Protein AF-M0JGJ4-F1 (afdb_monomer_lite)

Organism: NCBI:txid662478

pLDDT: mean 85.63, std 17.91, range [25.17, 98.88]

InterPro domains:
  IPR006626 Parallel beta-helix repeat [SM00710] (103-124)
  IPR006626 Parallel beta-helix repeat [SM00710] (126-148)
  IPR006626 Parallel beta-helix repeat [SM00710] (151-173)
  IPR006626 Parallel beta-helix repeat [SM00710] (334-356)
  IPR006626 Parallel beta-helix repeat [SM00710] (359-381)
  IPR006626 Parallel beta-helix repeat [SM00710] (383-404)
  IPR006626 Parallel beta-helix repeat [SM00710] (436-458)
  IPR006626 Parallel beta-helix repeat [SM00710] (462-484)
  IPR006626 Parallel beta-helix repeat [SM00710] (487-509)
  IPR006626 Parallel beta-helix repeat [SM00710] (512-534)
  IPR006626 Parallel beta-helix repeat [SM00710] (538-560)
  IPR006626 Parallel beta-helix repeat [SM00710] (564-586)
  IPR006626 Parallel beta-helix repeat [SM00710] (591-612)
  IPR006626 Parallel beta-helix repeat [SM00710] (613-643)
  IPR006626 Parallel beta-helix repeat [SM00710] (729-749)
  IPR007742 Periplasmic copper-binding protein NosD-like, beta helix domain [PF05048] (366-529)
  IPR011050 Pectin lyase fold/virulence factor [SSF51126] (41-458)
  IPR011050 Pectin lyase fold/virulence factor [SSF51126] (437-630)
  IPR012334 Pectin lyase fold [G3DSA:2.160.20.10] (14-180)
  IPR012334 Pectin lyase fold [G3DSA:2.160.20.10] (282-559)

Foldseek 3Di:
DDDDDDDDDPQDAAEDDEEQAAADEADQSNDDHEYAAEYEPAAPHEYEYEFQHHYAYWAQYEYEYQAEYHYDYDLVGAYEYYHDPVDPLPRAYAEHEYDYAQNYEYEHESYEAERHQEHYEYQDQHHEYEYYCYEQEHHLAEPYAYAHLEHHAYEYENYEQYHYNAAHAHAAYAFFQWDDWAWDWPDQAAQDWTKIKIKTQRLWKDKFFKKKKFWPFLQQAVPDWLVFWDFWAKDQPPPPDHPGGQNVQFPTWDGDTRMTMTGGVDIDMDFNRIMIITMGTDGTHHNDWDKTWMFIFGDDLNYGRTRRNDTHIDGHDDPDDGPPDDPPPDWREYDNYEYELYEYYHAAEENHAHGTQEYENAEHELYEYDNAAYEPYAHTYQEYDYEYYNYEAAYQAEPEYYIHEAEEDYHYEQYEAENHQEDYEAHYGPDQHEHEHEYAYYAYEQEHHAEESEYHAENHYEYEAHAYQYEQEHYAYESAHAEYQEYELYEHANYEQYHYAEESHEHEYQYYEQHEYAHYEQEDYAYEPHHAEHAEEYYNYEYALYEQEHYLAEREEHEYAADYANYYAANYEQFQYAEESYYYAHLAAFCGAAEAEHYEQYQAQEYYEHERHQQYAAAHYAQAQNQNPPHNYDDDPPDHGQERAEYEYRNFYYKAFQVPPPDDVVQQEPDPVVVVQWDWDPLDPGIIGTTGNPGPPPPPPDDDDPPPSDCPDPPDRGGDYQDADDDDDQSAHAAHYEFANGLASYEYHYAQHFHHYNPSYRDRDDFHEHEQEAYAQPALQDEDDVPPRPPDPGGHYHYPGGYYDHPPYHNDRNDDDFDAKAWDWDFDQEDAAFDKTKIFRPPIDGPPAGWAKKWKQKVNRIDIDGPGRMDIDGHHQAKIKIWIWTADPRRNIHPGTDIGIYGHDYPDDDDDDDDDDDDDDDDDDDDDPPQPLDCPGPLNVQLVVLQVVLVVLVVVQLVCLLVVHDRPDDNVVSVVSNVVSLVSLCVSCVVPNVVSPVVSVVSVVVVVVSVVVSVVSNVVD

Radius of gyration: 38.24 Å; chains: 1; bounding box: 128×114×86 Å

Structure (mmCIF, N/CA/C/O backbone):
data_AF-M0JGJ4-F1
#
_entry.id   AF-M0JGJ4-F1
#
loop_
_atom_site.group_PDB
_atom_site.id
_atom_site.type_symbol
_atom_site.label_atom_id
_atom_site.label_alt_id
_atom_site.label_comp_id
_atom_site.label_asym_id
_atom_site.label_entity_id
_atom_site.label_seq_id
_atom_site.pdbx_PDB_ins_code
_atom_site.Cartn_x
_atom_site.Cartn_y
_atom_site.Cartn_z
_atom_site.occupancy
_atom_site.B_iso_or_equiv
_atom_site.auth_seq_id
_atom_site.auth_comp_id
_atom_site.auth_asym_id
_atom_site.auth_atom_id
_atom_site.pdbx_PDB_model_num
ATOM 1 N N . MET A 1 1 ? -75.026 40.916 -5.293 1.00 37.50 1 MET A N 1
ATOM 2 C CA . MET A 1 1 ? -73.608 41.154 -4.960 1.00 37.50 1 MET A CA 1
ATOM 3 C C . MET A 1 1 ? -72.983 39.817 -4.598 1.00 37.50 1 MET A C 1
ATOM 5 O O . MET A 1 1 ? -73.442 39.197 -3.652 1.00 37.50 1 MET A O 1
ATOM 9 N N . LEU A 1 2 ? -72.005 39.368 -5.381 1.00 36.47 2 LEU A N 1
ATOM 10 C CA . LEU A 1 2 ? -71.083 38.272 -5.069 1.00 36.47 2 LEU A CA 1
ATOM 11 C C . LEU A 1 2 ? -69.681 38.884 -5.198 1.00 36.47 2 LEU A C 1
ATOM 13 O O . LEU A 1 2 ? -69.376 39.430 -6.257 1.00 36.47 2 LEU A O 1
ATOM 17 N N . SER A 1 3 ? -68.877 38.848 -4.132 1.00 40.25 3 SER A N 1
ATOM 18 C CA . SER A 1 3 ? -67.449 39.190 -4.189 1.00 40.25 3 SER A CA 1
ATOM 19 C C . SER A 1 3 ? -66.649 37.913 -4.394 1.00 40.25 3 SER A C 1
ATOM 21 O O . SER A 1 3 ? -66.823 36.937 -3.668 1.00 40.25 3 SER A O 1
ATOM 23 N N . ALA A 1 4 ? -65.822 37.944 -5.432 1.00 39.62 4 ALA A N 1
ATOM 24 C CA . ALA A 1 4 ? -65.056 36.834 -5.961 1.00 39.62 4 ALA A CA 1
ATOM 25 C C . ALA A 1 4 ? -63.823 36.503 -5.108 1.00 39.62 4 ALA A C 1
ATOM 27 O O . ALA A 1 4 ? -63.107 37.394 -4.650 1.00 39.62 4 ALA A O 1
ATOM 28 N N . SER A 1 5 ? -63.560 35.202 -4.979 1.00 45.06 5 SER A N 1
ATOM 29 C CA . SER A 1 5 ? -62.263 34.640 -4.611 1.00 45.06 5 SER A CA 1
ATOM 30 C C . SER A 1 5 ? -61.180 35.112 -5.581 1.00 45.06 5 SER A C 1
ATOM 32 O O . SER A 1 5 ? -61.327 34.973 -6.796 1.00 45.06 5 SER A O 1
ATOM 34 N N . ALA A 1 6 ? -60.073 35.625 -5.044 1.00 41.38 6 ALA A N 1
ATOM 35 C CA . ALA A 1 6 ? -58.849 35.823 -5.805 1.00 41.38 6 ALA A CA 1
ATOM 36 C C . ALA A 1 6 ? -58.117 34.479 -5.934 1.00 41.38 6 ALA A C 1
ATOM 38 O O . ALA A 1 6 ? -57.717 33.855 -4.954 1.00 41.38 6 ALA A O 1
ATOM 39 N N . MET A 1 7 ? -58.010 34.042 -7.180 1.00 42.84 7 MET A N 1
ATOM 40 C CA . MET A 1 7 ? -57.286 32.882 -7.681 1.00 42.84 7 MET A CA 1
ATOM 41 C C . MET A 1 7 ? -55.779 33.064 -7.417 1.00 42.84 7 MET A C 1
ATOM 43 O O . MET A 1 7 ? -55.213 34.071 -7.840 1.00 42.84 7 MET A O 1
ATOM 47 N N . ALA A 1 8 ? -55.125 32.129 -6.719 1.00 43.88 8 ALA A N 1
ATOM 48 C CA . ALA A 1 8 ? -53.663 32.092 -6.653 1.00 43.88 8 ALA A CA 1
ATOM 49 C C . ALA A 1 8 ? -53.125 31.796 -8.064 1.00 43.88 8 ALA A C 1
ATOM 51 O O . ALA A 1 8 ? -53.507 30.799 -8.678 1.00 43.88 8 ALA A O 1
ATOM 52 N N . ALA A 1 9 ? -52.310 32.703 -8.604 1.00 42.38 9 ALA A N 1
ATOM 53 C CA . ALA A 1 9 ? -51.667 32.534 -9.902 1.00 42.38 9 ALA A CA 1
ATOM 54 C C . ALA A 1 9 ? -50.724 31.311 -9.882 1.00 42.38 9 ALA A C 1
ATOM 56 O O . ALA A 1 9 ? -50.140 31.024 -8.835 1.00 42.38 9 ALA A O 1
ATOM 57 N N . PRO A 1 10 ? -50.553 30.586 -11.003 1.00 45.66 10 PRO A N 1
ATOM 58 C CA . PRO A 1 10 ? -49.585 29.494 -11.079 1.00 45.66 10 PRO A CA 1
ATOM 59 C C . PRO A 1 10 ? -48.164 30.021 -10.818 1.00 45.66 10 PRO A C 1
ATOM 61 O O . PRO A 1 10 ? -47.811 31.095 -11.308 1.00 45.66 10 PRO A O 1
ATOM 64 N N . SER A 1 11 ? -47.354 29.268 -10.069 1.00 54.78 11 SER A N 1
ATOM 65 C CA . SER A 1 11 ? -45.929 29.542 -9.837 1.00 54.78 11 SER A CA 1
ATOM 66 C C . SER A 1 11 ? -45.182 29.575 -11.175 1.00 54.78 11 SER A C 1
ATOM 68 O O . SER A 1 11 ? -44.903 28.535 -11.779 1.00 54.78 11 SER A O 1
ATOM 70 N N . GLY A 1 12 ? -44.937 30.778 -11.692 1.00 77.31 12 GLY A N 1
ATOM 71 C CA . GLY A 1 12 ? -44.188 30.989 -12.925 1.00 77.31 12 GLY A CA 1
ATOM 72 C C . GLY A 1 12 ? -42.696 30.744 -12.711 1.00 77.31 12 GLY A C 1
ATOM 73 O O . GLY A 1 12 ? -42.153 31.072 -11.663 1.00 77.31 12 GLY A O 1
ATOM 74 N N . VAL A 1 13 ? -42.027 30.190 -13.722 1.00 89.25 13 VAL A N 1
ATOM 75 C CA . VAL A 1 13 ? -40.562 30.058 -13.740 1.00 89.25 13 VAL A CA 1
ATOM 76 C C . VAL A 1 13 ? -39.924 31.450 -13.666 1.00 89.25 13 VAL A C 1
ATOM 78 O O . VAL A 1 13 ? -40.218 32.302 -14.508 1.00 89.25 13 VAL A O 1
ATOM 81 N N . THR A 1 14 ? -39.012 31.669 -12.718 1.00 94.62 14 THR A N 1
ATOM 82 C CA . THR A 1 14 ? -38.232 32.913 -12.631 1.00 94.62 14 THR A CA 1
ATOM 83 C C . THR A 1 14 ? -36.939 32.761 -13.420 1.00 94.62 14 THR A C 1
ATOM 85 O O . THR A 1 14 ? -36.027 32.047 -13.005 1.00 94.62 14 THR A O 1
ATOM 88 N N . PHE A 1 15 ? -36.834 33.438 -14.562 1.00 93.75 15 PHE A N 1
ATOM 89 C CA . PHE A 1 15 ? -35.608 33.446 -15.362 1.00 93.75 15 PHE A CA 1
ATOM 90 C C . PHE A 1 15 ? -34.567 34.388 -14.750 1.00 93.75 15 PHE A C 1
ATOM 92 O O . PHE A 1 15 ? -34.834 35.569 -14.526 1.00 93.75 15 PHE A O 1
ATOM 99 N N . VAL A 1 16 ? -33.370 33.862 -14.485 1.00 95.06 16 VAL A N 1
ATOM 100 C CA . VAL A 1 16 ? -32.236 34.620 -13.943 1.00 95.06 16 VAL A CA 1
ATOM 101 C C . VAL A 1 16 ? -31.212 34.816 -15.054 1.00 95.06 16 VAL A C 1
ATOM 103 O O . VAL A 1 16 ? -30.562 33.870 -15.498 1.00 95.06 16 VAL A O 1
ATOM 106 N N . GLU A 1 17 ? -31.086 36.057 -15.516 1.00 91.56 17 GLU A N 1
ATOM 107 C CA . GLU A 1 17 ? -30.279 36.401 -16.694 1.00 91.56 17 GLU A CA 1
ATOM 108 C C . GLU A 1 17 ? -29.210 37.468 -16.427 1.00 91.56 17 GLU A C 1
ATOM 110 O O . GLU A 1 17 ? -28.330 37.675 -17.263 1.00 91.56 17 GLU A O 1
ATOM 115 N N . SER A 1 18 ? -29.270 38.122 -15.264 1.00 94.31 18 SER A N 1
ATOM 116 C CA . SER A 1 18 ? -28.365 39.202 -14.864 1.00 94.31 18 SER A CA 1
ATOM 117 C C . SER A 1 18 ? -27.522 38.797 -13.650 1.00 94.31 18 SER A C 1
ATOM 119 O O . SER A 1 18 ? -27.989 37.998 -12.833 1.00 94.31 18 SER A O 1
ATOM 121 N N . PRO A 1 19 ? -26.306 39.352 -13.490 1.00 96.00 19 PRO A N 1
ATOM 122 C CA . PRO A 1 19 ? -25.500 39.157 -12.288 1.00 96.00 19 PRO A CA 1
ATOM 123 C C . PRO A 1 19 ? -26.216 39.622 -11.011 1.00 96.00 19 PRO A C 1
ATOM 125 O O . PRO A 1 19 ? -26.972 40.593 -11.022 1.00 96.00 19 PRO A O 1
ATOM 128 N N . ILE A 1 20 ? -25.925 38.954 -9.898 1.00 97.75 20 ILE A N 1
ATOM 129 C CA . ILE A 1 20 ? -26.376 39.312 -8.553 1.00 97.75 20 ILE A CA 1
ATOM 130 C C . ILE A 1 20 ? -25.344 40.271 -7.958 1.00 97.75 20 ILE A C 1
ATOM 132 O O . ILE A 1 20 ? -24.247 39.861 -7.582 1.00 97.75 20 ILE A O 1
ATOM 136 N N . GLN A 1 21 ? -25.692 41.557 -7.913 1.00 97.81 21 GLN A N 1
ATOM 137 C CA . GLN A 1 21 ? -24.787 42.644 -7.508 1.00 97.81 21 GLN A CA 1
ATOM 138 C C . GLN A 1 21 ? -24.979 43.105 -6.054 1.00 97.81 21 GLN A C 1
ATOM 140 O O . GLN A 1 21 ? -24.168 43.865 -5.536 1.00 97.81 21 GLN A O 1
ATOM 145 N N . SER A 1 22 ? -26.045 42.653 -5.395 1.00 97.44 22 SER A N 1
ATOM 146 C CA . SER A 1 22 ? -26.350 42.924 -3.989 1.00 97.44 22 SER A CA 1
ATOM 147 C C . SER A 1 22 ? -26.958 41.685 -3.344 1.00 97.44 22 SER A C 1
ATOM 149 O O . SER A 1 22 ? -27.426 40.784 -4.047 1.00 97.44 22 SER A O 1
ATOM 151 N N . ASP A 1 23 ? -26.997 41.657 -2.013 1.00 98.25 23 ASP A N 1
ATOM 152 C CA . ASP A 1 23 ? -27.603 40.558 -1.263 1.00 98.25 23 ASP A CA 1
ATOM 153 C C . ASP A 1 23 ? -29.000 40.222 -1.789 1.00 98.25 23 ASP A C 1
ATOM 155 O O . ASP A 1 23 ? -29.881 41.078 -1.896 1.00 98.25 23 ASP A O 1
ATOM 159 N N . THR A 1 24 ? -29.179 38.959 -2.162 1.00 98.25 24 THR A N 1
ATOM 160 C CA . THR A 1 24 ? -30.375 38.467 -2.844 1.00 98.25 24 THR A CA 1
ATOM 161 C C . THR A 1 24 ? -30.817 37.165 -2.200 1.00 98.25 24 THR A C 1
ATOM 163 O O . THR A 1 24 ? -30.000 36.317 -1.845 1.00 98.25 24 THR A O 1
ATOM 166 N N . THR A 1 25 ? -32.129 36.998 -2.036 1.00 98.25 25 THR A N 1
ATOM 167 C CA . THR A 1 25 ? -32.717 35.783 -1.467 1.00 98.25 25 THR A CA 1
ATOM 168 C C . THR A 1 25 ? -33.648 35.117 -2.470 1.00 98.25 25 THR A C 1
ATOM 170 O O . THR A 1 25 ? -34.561 35.761 -2.983 1.00 98.25 25 THR A O 1
ATOM 173 N N . TRP A 1 26 ? -33.440 33.825 -2.711 1.00 98.12 26 TRP A N 1
ATOM 174 C CA . TRP A 1 26 ? -34.321 32.964 -3.497 1.00 98.12 26 TRP A CA 1
ATOM 175 C C . TRP A 1 26 ? -35.176 32.090 -2.580 1.00 98.12 26 TRP A C 1
ATOM 177 O O . TRP A 1 26 ? -34.689 31.578 -1.567 1.00 98.12 26 TRP A O 1
ATOM 187 N N . THR A 1 27 ? -36.457 31.948 -2.916 1.00 96.94 27 THR A N 1
ATOM 188 C CA . THR A 1 27 ? -37.471 31.256 -2.105 1.00 96.94 27 THR A CA 1
ATOM 189 C C . THR A 1 27 ? -38.333 30.341 -2.960 1.00 96.94 27 THR A C 1
ATOM 191 O O . THR A 1 27 ? -38.572 30.658 -4.119 1.00 96.94 27 THR A O 1
ATOM 194 N N . GLU A 1 28 ? -38.882 29.276 -2.374 1.00 94.56 28 GLU A N 1
ATOM 195 C CA . GLU A 1 28 ? -39.784 28.333 -3.058 1.00 94.56 28 GLU A CA 1
ATOM 196 C C . GLU A 1 28 ? -40.922 29.032 -3.823 1.00 94.56 28 GLU A C 1
ATOM 198 O O . GLU A 1 28 ? -41.089 28.773 -5.010 1.00 94.56 28 GLU A O 1
ATOM 203 N N . ASP A 1 29 ? -41.602 30.006 -3.206 1.00 93.19 29 ASP A N 1
ATOM 204 C CA . ASP A 1 29 ? -42.715 30.748 -3.830 1.00 93.19 29 ASP A CA 1
ATOM 205 C C . ASP A 1 29 ? -42.310 31.561 -5.076 1.00 93.19 29 ASP A C 1
ATOM 207 O O . ASP A 1 29 ? -43.156 31.932 -5.887 1.00 93.19 29 ASP A O 1
ATOM 211 N N . GLY A 1 30 ? -41.018 31.877 -5.212 1.00 90.75 30 GLY A N 1
ATOM 212 C CA . GLY A 1 30 ? -40.457 32.590 -6.361 1.00 90.75 30 GLY A CA 1
ATOM 213 C C . GLY A 1 30 ? -39.804 31.664 -7.388 1.00 90.75 30 GLY A C 1
ATOM 214 O O . GLY A 1 30 ? -39.280 32.152 -8.389 1.00 90.75 30 GLY A O 1
ATOM 215 N N . GLY A 1 31 ? -39.783 30.356 -7.126 1.00 86.75 31 GLY A N 1
ATOM 216 C CA . GLY A 1 31 ? -39.165 29.343 -7.968 1.00 86.75 31 GLY A CA 1
ATOM 217 C C . GLY A 1 31 ? -40.163 28.591 -8.866 1.00 86.75 31 GLY A C 1
ATOM 218 O O . GLY A 1 31 ? -41.374 28.790 -8.770 1.00 86.75 31 GLY A O 1
ATOM 219 N N . PRO A 1 32 ? -39.664 27.703 -9.743 1.00 93.81 32 PRO A N 1
ATOM 220 C CA . PRO A 1 32 ? -38.250 27.366 -9.913 1.00 93.81 32 PRO A CA 1
ATOM 221 C C . PRO A 1 32 ? -37.457 28.513 -10.563 1.00 93.81 32 PRO A C 1
ATOM 223 O O . PRO A 1 32 ? -37.948 29.193 -11.468 1.00 93.81 32 PRO A O 1
ATOM 226 N N . TYR A 1 33 ? -36.219 28.730 -10.109 1.00 96.62 33 TYR A N 1
ATOM 227 C CA . TYR A 1 33 ? -35.302 29.719 -10.687 1.00 96.62 33 TYR A CA 1
ATOM 228 C C . TYR A 1 33 ? -34.517 29.081 -11.829 1.00 96.62 33 TYR A C 1
ATOM 230 O O . TYR A 1 33 ? -33.834 28.085 -11.614 1.00 96.62 33 TYR A O 1
ATOM 238 N N . ARG A 1 34 ? -34.580 29.637 -13.041 1.00 95.44 34 ARG A N 1
ATOM 239 C CA . ARG A 1 34 ? -33.946 29.051 -14.229 1.00 95.44 34 ARG A CA 1
ATOM 240 C C . ARG A 1 34 ? -32.828 29.931 -14.779 1.00 95.44 34 ARG A C 1
ATOM 242 O O . ARG A 1 34 ? -33.064 31.070 -15.174 1.00 95.44 34 ARG A O 1
ATOM 249 N N . LEU A 1 35 ? -31.622 29.374 -14.853 1.00 95.62 35 LEU A N 1
ATOM 250 C CA . LEU A 1 35 ? -30.434 30.005 -15.422 1.00 95.62 35 LEU A CA 1
ATOM 251 C C . LEU A 1 35 ? -30.221 29.460 -16.836 1.00 95.62 35 LEU A C 1
ATOM 253 O O . LEU A 1 35 ? -29.823 28.312 -17.021 1.00 95.62 35 LEU A O 1
ATOM 257 N N . ILE A 1 36 ? -30.486 30.295 -17.839 1.00 91.94 36 ILE A N 1
ATOM 258 C CA . ILE A 1 36 ? -30.302 29.953 -19.263 1.00 91.94 36 ILE A CA 1
ATOM 259 C C . ILE A 1 36 ? -28.968 30.453 -19.836 1.00 91.94 36 ILE A C 1
ATOM 261 O O . ILE A 1 36 ? -28.647 30.199 -20.991 1.00 91.94 36 ILE A O 1
ATOM 265 N N . ARG A 1 37 ? -28.202 31.194 -19.032 1.00 94.75 37 ARG A N 1
ATOM 266 C CA . ARG A 1 37 ? -26.870 31.716 -19.342 1.00 94.75 37 ARG A CA 1
ATOM 267 C C . ARG A 1 37 ? -26.058 31.803 -18.054 1.00 94.75 37 ARG A C 1
ATOM 269 O O . ARG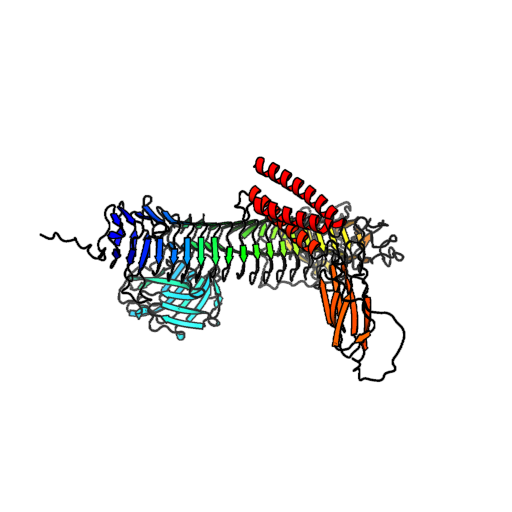 A 1 37 ? -26.624 31.726 -16.965 1.00 94.75 37 ARG A O 1
ATOM 276 N N . ASN A 1 38 ? -24.750 31.999 -18.175 1.00 97.00 38 ASN A N 1
ATOM 277 C CA . ASN A 1 38 ? -23.879 32.160 -17.012 1.00 97.00 38 ASN A CA 1
ATOM 278 C C . ASN A 1 38 ? -24.312 33.357 -16.152 1.00 97.00 38 ASN A C 1
ATOM 280 O O . ASN A 1 38 ? -24.500 34.457 -16.672 1.00 97.00 38 ASN A O 1
ATOM 284 N N . VAL A 1 39 ? -24.423 33.141 -14.840 1.00 97.69 39 VAL A N 1
ATOM 285 C CA . VAL A 1 39 ? -24.769 34.171 -13.846 1.00 97.69 39 VAL A CA 1
ATOM 286 C C . VAL A 1 39 ? -23.652 34.253 -12.814 1.00 97.69 39 VAL A C 1
ATOM 288 O O . VAL A 1 39 ? -23.092 33.228 -12.425 1.00 97.69 39 VAL A O 1
ATOM 291 N N . ALA A 1 40 ? -23.322 35.466 -12.371 1.00 97.88 40 ALA A N 1
ATOM 292 C CA . ALA A 1 40 ? -22.322 35.698 -11.336 1.00 97.88 40 ALA A CA 1
ATOM 293 C C . ALA A 1 40 ? -22.951 36.303 -10.074 1.00 97.88 40 ALA A C 1
ATOM 295 O O . ALA A 1 40 ? -23.766 37.216 -10.176 1.00 97.88 40 ALA A O 1
ATOM 296 N N . VAL A 1 41 ? -22.550 35.818 -8.899 1.00 98.44 41 VAL A N 1
ATOM 297 C CA . VAL A 1 41 ? -22.684 36.528 -7.621 1.00 98.44 41 VAL A CA 1
ATOM 298 C C . VAL A 1 41 ? -21.434 37.379 -7.470 1.00 98.44 41 VAL A C 1
ATOM 300 O O . VAL A 1 41 ? -20.345 36.831 -7.290 1.00 98.44 41 VAL A O 1
ATOM 303 N N . GLU A 1 42 ? -21.571 38.691 -7.625 1.00 98.06 42 GLU A N 1
ATOM 304 C CA . GLU A 1 42 ? -20.432 39.610 -7.669 1.00 98.06 42 GLU A CA 1
ATOM 305 C C . GLU A 1 42 ? -19.779 39.799 -6.284 1.00 98.06 42 GLU A C 1
ATOM 307 O O . GLU A 1 42 ? -20.401 39.501 -5.258 1.00 98.06 42 GLU A O 1
ATOM 312 N N . PRO A 1 43 ? -18.515 40.267 -6.225 1.00 96.75 43 PRO A N 1
ATOM 313 C CA . PRO A 1 43 ? -17.817 40.495 -4.963 1.00 96.75 43 PRO A CA 1
ATOM 314 C C . PRO A 1 43 ? -18.629 41.355 -3.985 1.00 96.75 43 PRO A C 1
ATOM 316 O O . PRO A 1 43 ? -19.188 42.383 -4.362 1.00 96.75 43 PRO A O 1
ATOM 319 N N . GLY A 1 44 ? -18.679 40.938 -2.718 1.00 94.31 44 GLY A N 1
ATOM 320 C CA . GLY A 1 44 ? -19.425 41.626 -1.657 1.00 94.31 44 GLY A CA 1
ATOM 321 C C . GLY A 1 44 ? -20.930 41.332 -1.607 1.00 94.31 44 GLY A C 1
ATOM 322 O O . GLY A 1 44 ? -21.557 41.685 -0.614 1.00 94.31 44 GLY A O 1
ATOM 323 N N . ALA A 1 45 ? -21.505 40.661 -2.612 1.00 98.00 45 ALA A N 1
ATOM 324 C CA . ALA A 1 45 ? -22.899 40.217 -2.592 1.00 98.00 45 ALA A CA 1
ATOM 325 C C . ALA A 1 45 ? -23.039 38.783 -2.053 1.00 98.00 45 ALA A C 1
ATOM 327 O O . ALA A 1 45 ? -22.178 37.927 -2.278 1.00 98.00 45 ALA A O 1
ATOM 328 N N . THR A 1 46 ? -24.163 38.497 -1.393 1.00 98.44 46 THR A N 1
ATOM 329 C CA . THR A 1 46 ? -24.532 37.153 -0.931 1.00 98.44 46 THR A CA 1
ATOM 330 C C . THR A 1 46 ? -25.820 36.668 -1.590 1.00 98.44 46 THR A C 1
ATOM 332 O O . THR A 1 46 ? -26.882 37.273 -1.430 1.00 98.44 46 THR A O 1
ATOM 335 N N . LEU A 1 47 ? -25.762 35.520 -2.268 1.00 98.69 47 LEU A N 1
ATOM 336 C CA . LEU A 1 47 ? -26.957 34.789 -2.688 1.00 98.69 47 LEU A CA 1
ATOM 337 C C . LEU A 1 47 ? -27.370 33.795 -1.595 1.00 98.69 47 LEU A C 1
ATOM 339 O O . LEU A 1 47 ? -26.639 32.851 -1.301 1.00 98.69 47 LEU A O 1
ATOM 343 N N . THR A 1 48 ? -28.557 33.982 -1.019 1.00 98.62 48 THR A N 1
ATOM 344 C CA . THR A 1 48 ? -29.165 33.040 -0.067 1.00 98.62 48 THR A CA 1
ATOM 345 C C . THR A 1 48 ? -30.292 32.252 -0.731 1.00 98.62 48 THR A C 1
ATOM 347 O O . THR A 1 48 ? -31.258 32.845 -1.203 1.00 98.62 48 THR A O 1
ATOM 350 N N . ILE A 1 49 ? -30.216 30.921 -0.724 1.00 98.69 49 ILE A N 1
ATOM 351 C CA . ILE A 1 49 ? -31.253 30.029 -1.263 1.00 98.69 49 ILE A CA 1
ATOM 352 C C . ILE A 1 49 ? -31.969 29.345 -0.092 1.00 98.69 49 ILE A C 1
ATOM 354 O O . ILE A 1 49 ? -31.355 28.586 0.662 1.00 98.69 49 ILE A O 1
ATOM 358 N N . ARG A 1 50 ? -33.261 29.643 0.089 1.00 98.31 50 ARG A N 1
ATOM 359 C CA . ARG A 1 50 ? -34.074 29.159 1.220 1.00 98.31 50 ARG A CA 1
ATOM 360 C C . ARG A 1 50 ? -34.581 27.715 1.022 1.00 98.31 50 ARG A C 1
ATOM 362 O O . ARG A 1 50 ? -34.622 27.252 -0.118 1.00 98.31 50 ARG A O 1
ATOM 369 N N . PRO A 1 51 ? -35.007 27.017 2.100 1.00 98.50 51 PRO A N 1
ATOM 370 C CA . PRO A 1 51 ? -35.562 25.660 2.019 1.00 98.50 51 PRO A CA 1
ATOM 371 C C . PRO A 1 51 ? -36.665 25.500 0.966 1.00 98.50 51 PRO A C 1
ATOM 373 O O . PRO A 1 51 ? -37.473 26.411 0.786 1.00 98.50 51 PRO A O 1
ATOM 376 N N . GLY A 1 52 ? -36.707 24.340 0.306 1.00 97.12 52 GLY A N 1
ATOM 377 C CA . GLY A 1 52 ? -37.705 23.998 -0.720 1.00 97.12 52 GLY A CA 1
ATOM 378 C C . GLY A 1 52 ? -37.501 24.674 -2.080 1.00 97.12 52 GLY A C 1
ATOM 379 O O . GLY A 1 52 ? -38.264 24.428 -3.006 1.00 97.12 52 GLY A O 1
ATOM 380 N N . THR A 1 53 ? -36.481 25.522 -2.231 1.00 98.19 53 THR A N 1
ATOM 381 C CA . THR A 1 53 ? -36.225 26.220 -3.497 1.00 98.19 53 THR A CA 1
ATOM 382 C C . THR A 1 53 ? -35.591 25.287 -4.531 1.00 98.19 53 THR A C 1
ATOM 384 O O . THR A 1 53 ? -34.600 24.614 -4.240 1.00 98.19 53 THR A O 1
ATOM 387 N N . GLU A 1 54 ? -36.113 25.321 -5.759 1.00 97.56 54 GLU A N 1
ATOM 388 C CA . GLU A 1 54 ? -35.537 24.649 -6.927 1.00 97.56 54 GLU A CA 1
ATOM 389 C C . GLU A 1 54 ? -34.807 25.645 -7.845 1.00 97.56 54 GLU A C 1
ATOM 391 O O . GLU A 1 54 ? -35.345 26.698 -8.205 1.00 97.56 54 GLU A O 1
ATOM 396 N N . VAL A 1 55 ? -33.585 25.291 -8.250 1.00 97.62 55 VAL A N 1
ATOM 397 C CA . VAL A 1 55 ? -32.753 26.021 -9.211 1.00 97.62 55 VAL A CA 1
ATOM 398 C C . VAL A 1 55 ? -32.409 25.103 -10.382 1.00 97.62 55 VAL A C 1
ATOM 400 O O . VAL A 1 55 ? -31.868 24.016 -10.196 1.00 97.62 55 VAL A O 1
ATOM 403 N N . GLN A 1 56 ? -32.695 25.556 -11.599 1.00 95.19 56 GLN A N 1
ATOM 404 C CA . GLN A 1 56 ? -32.499 24.810 -12.837 1.00 95.19 56 GLN A CA 1
ATOM 405 C C . GLN A 1 56 ? -31.468 25.500 -13.730 1.00 95.19 56 GLN A C 1
ATOM 407 O O . GLN A 1 56 ? -31.662 26.650 -14.126 1.00 95.19 56 GLN A O 1
ATOM 412 N N . LEU A 1 57 ? -30.396 24.802 -14.094 1.00 95.19 57 LEU A N 1
ATOM 413 C CA . LEU A 1 57 ? -29.369 25.300 -15.008 1.00 95.19 57 LEU A CA 1
ATOM 414 C C . LEU A 1 57 ? -29.529 24.651 -16.389 1.00 95.19 57 LEU A C 1
ATOM 416 O O . LEU A 1 57 ? -29.810 23.456 -16.500 1.00 95.19 57 LEU A O 1
ATOM 420 N N . ALA A 1 58 ? -29.391 25.447 -17.450 1.00 93.12 58 ALA A N 1
ATOM 421 C CA . ALA A 1 58 ? -29.353 24.942 -18.820 1.00 93.12 58 ALA A CA 1
ATOM 422 C C . ALA A 1 58 ? -27.984 24.316 -19.163 1.00 93.12 58 ALA A C 1
ATOM 424 O O . ALA A 1 58 ? -27.015 24.441 -18.412 1.00 93.12 58 ALA A O 1
ATOM 425 N N . GLU A 1 59 ? -27.912 23.640 -20.309 1.00 92.12 59 GLU A N 1
ATOM 426 C CA . GLU A 1 59 ? -26.690 23.003 -20.809 1.00 92.12 59 GLU A CA 1
ATOM 427 C C . GLU A 1 59 ? -25.515 23.994 -20.882 1.00 92.12 59 GLU A C 1
ATOM 429 O O . GLU A 1 59 ? -25.672 25.129 -21.335 1.00 92.12 59 GLU A O 1
ATOM 434 N N . GLY A 1 60 ? -24.340 23.577 -20.401 1.00 92.44 60 GLY A N 1
ATOM 435 C CA . GLY A 1 60 ? -23.118 24.390 -20.410 1.00 92.44 60 GLY A CA 1
ATOM 436 C C . GLY A 1 60 ? -23.148 25.636 -19.511 1.00 92.44 60 GLY A C 1
ATOM 437 O O . GLY A 1 60 ? -22.178 26.397 -19.482 1.00 92.44 60 GLY A O 1
ATOM 438 N N . VAL A 1 61 ? -24.230 25.868 -18.759 1.00 95.81 61 VAL A N 1
ATOM 439 C CA . VAL A 1 61 ? -24.371 27.047 -17.895 1.00 95.81 61 VAL A CA 1
ATOM 440 C C . VAL A 1 61 ? -23.665 26.844 -16.556 1.00 95.81 61 VAL A C 1
ATOM 442 O O . VAL A 1 61 ? -23.752 25.787 -15.935 1.00 95.81 61 VAL A O 1
ATOM 445 N N . SER A 1 62 ? -22.987 27.893 -16.087 1.00 97.00 62 SER A N 1
ATOM 446 C CA . SER A 1 62 ? -22.372 27.984 -14.761 1.00 97.00 62 SER A CA 1
ATOM 447 C C . SER A 1 62 ? -23.021 29.060 -13.883 1.00 97.00 62 SER A C 1
ATOM 449 O O . SER A 1 62 ? -23.333 30.157 -14.357 1.00 97.00 62 SER A O 1
ATOM 451 N N . LEU A 1 63 ? -23.080 28.807 -12.573 1.00 97.94 63 LEU A N 1
ATOM 452 C CA . LEU A 1 63 ? -23.255 29.841 -11.546 1.00 97.94 63 LEU A CA 1
ATOM 453 C C . LEU A 1 63 ? -21.882 30.177 -10.953 1.00 97.94 63 LEU A C 1
ATOM 455 O O . LEU A 1 63 ? -21.264 29.326 -10.324 1.00 97.94 63 LEU A O 1
ATOM 459 N N . THR A 1 64 ? -21.386 31.396 -11.159 1.00 98.12 64 THR A N 1
ATOM 460 C CA . THR A 1 64 ? -20.068 31.826 -10.662 1.00 98.12 64 THR A CA 1
ATOM 461 C C . THR A 1 64 ? -20.207 32.619 -9.366 1.00 98.12 64 THR A C 1
ATOM 463 O O . THR A 1 64 ? -20.853 33.657 -9.338 1.00 98.12 64 THR A O 1
ATOM 466 N N . VAL A 1 65 ? -19.577 32.168 -8.289 1.00 98.25 65 VAL A N 1
ATOM 467 C CA . VAL A 1 65 ? -19.622 32.778 -6.958 1.00 98.25 65 VAL A CA 1
ATOM 468 C C . VAL A 1 65 ? -18.313 33.531 -6.716 1.00 98.25 65 VAL A C 1
ATOM 470 O O . VAL A 1 65 ? -17.303 32.913 -6.387 1.00 98.25 65 VAL A O 1
ATOM 473 N N . ARG A 1 66 ? -18.318 34.855 -6.928 1.00 97.50 66 ARG A N 1
ATOM 474 C CA . ARG A 1 66 ? -17.210 35.769 -6.573 1.00 97.50 66 ARG A CA 1
ATOM 475 C C . ARG A 1 66 ? -17.429 36.467 -5.226 1.00 97.50 66 ARG A C 1
ATOM 477 O O . ARG A 1 66 ? -16.467 36.916 -4.616 1.00 97.50 66 ARG A O 1
ATOM 484 N N . GLY A 1 67 ? -18.688 36.595 -4.805 1.00 97.38 67 GLY A N 1
ATOM 485 C CA . GLY A 1 67 ? -19.101 36.927 -3.440 1.00 97.38 67 GLY A CA 1
ATOM 486 C C . GLY A 1 67 ? -19.362 35.659 -2.623 1.00 97.38 67 GLY A C 1
ATOM 487 O O . GLY A 1 67 ? -18.541 34.750 -2.620 1.00 97.38 67 GLY A O 1
ATOM 488 N N . SER A 1 68 ? -20.522 35.558 -1.968 1.00 98.50 68 SER A N 1
ATOM 489 C CA . SER A 1 68 ? -20.899 34.373 -1.178 1.00 98.50 68 SER A CA 1
ATOM 490 C C . SER A 1 68 ? -22.167 33.680 -1.680 1.00 98.50 68 SER A C 1
ATOM 492 O O . SER A 1 68 ? -23.109 34.319 -2.150 1.00 98.50 68 SER A O 1
ATOM 494 N N . LEU A 1 69 ? -22.218 32.356 -1.532 1.00 98.69 69 LEU A N 1
ATOM 495 C CA . LEU A 1 69 ? -23.398 31.532 -1.800 1.00 98.69 69 LEU A CA 1
ATOM 496 C C . LEU A 1 69 ? -23.755 30.728 -0.552 1.00 98.69 69 LEU A C 1
ATOM 498 O O . LEU A 1 69 ? -22.933 29.974 -0.034 1.00 98.69 69 LEU A O 1
ATOM 502 N N . ARG A 1 70 ? -25.007 30.846 -0.106 1.00 98.56 70 ARG A N 1
ATOM 503 C CA . ARG A 1 70 ? -25.534 30.117 1.046 1.00 98.56 70 ARG A CA 1
ATOM 504 C C . ARG A 1 70 ? -26.841 29.413 0.692 1.00 98.56 70 ARG A C 1
ATOM 506 O O . ARG A 1 70 ? -27.897 30.040 0.661 1.00 98.56 70 ARG A O 1
ATOM 513 N N . ALA A 1 71 ? -26.785 28.104 0.471 1.00 98.50 71 ALA A N 1
ATOM 514 C CA . ALA A 1 71 ? -27.971 27.263 0.347 1.00 98.50 71 ALA A CA 1
ATOM 515 C C . ALA A 1 71 ? -28.316 26.663 1.715 1.00 98.50 71 ALA A C 1
ATOM 517 O O . ALA A 1 71 ? -27.535 25.906 2.292 1.00 98.50 71 ALA A O 1
ATOM 518 N N . THR A 1 72 ? -29.472 27.036 2.263 1.00 97.56 72 THR A N 1
ATOM 519 C CA . THR A 1 72 ? -29.880 26.680 3.629 1.00 97.56 72 THR A CA 1
ATOM 520 C C . THR A 1 72 ? -31.107 25.779 3.617 1.00 97.56 72 THR A C 1
ATOM 522 O O . THR A 1 72 ? -32.149 26.176 4.132 1.00 97.56 72 THR A O 1
ATOM 525 N N . GLY A 1 73 ? -31.018 24.597 3.005 1.00 97.62 73 GLY A N 1
ATOM 526 C CA . GLY A 1 73 ? -32.096 23.609 3.048 1.00 97.62 73 GLY A CA 1
ATOM 527 C C . GLY A 1 73 ? -32.318 23.030 4.448 1.00 97.62 73 GLY A C 1
ATOM 528 O O . GLY A 1 73 ? -31.485 23.176 5.352 1.00 97.62 73 GLY A O 1
ATOM 529 N N . THR A 1 74 ? -33.413 22.290 4.601 1.00 97.50 74 THR A N 1
ATOM 530 C CA . THR A 1 74 ? -33.661 21.402 5.748 1.00 97.50 74 THR A CA 1
ATOM 531 C C . THR A 1 74 ? -33.876 19.972 5.264 1.00 97.50 74 THR A C 1
ATOM 533 O O . THR A 1 74 ? -34.195 19.766 4.099 1.00 97.50 74 THR A O 1
ATOM 536 N N . GLU A 1 75 ? -33.757 18.987 6.153 1.00 94.88 75 GLU A N 1
ATOM 537 C CA . GLU A 1 75 ? -33.995 17.570 5.828 1.00 94.88 75 GLU A CA 1
ATOM 538 C C . GLU A 1 75 ? -35.369 17.342 5.168 1.00 94.88 75 GLU A C 1
ATOM 540 O O . GLU A 1 75 ? -35.486 16.635 4.173 1.00 94.88 75 GLU A O 1
ATOM 545 N N . THR A 1 76 ? -36.409 18.013 5.673 1.00 96.69 76 THR A N 1
ATOM 546 C CA . THR A 1 76 ? -37.784 17.925 5.151 1.00 96.69 76 THR A CA 1
ATOM 547 C C . THR A 1 76 ? -38.051 18.796 3.924 1.00 96.69 76 THR A C 1
ATOM 549 O O . THR A 1 76 ? -39.039 18.578 3.226 1.00 96.69 76 THR A O 1
ATOM 552 N N . ARG A 1 77 ? -37.219 19.812 3.675 1.00 97.12 77 ARG A N 1
ATOM 553 C CA . ARG A 1 77 ? -37.352 20.772 2.568 1.00 97.12 77 ARG A CA 1
ATOM 554 C C . ARG A 1 77 ? -35.962 21.104 2.019 1.00 97.12 77 ARG A C 1
ATOM 556 O O . ARG A 1 77 ? -35.447 22.206 2.261 1.00 97.12 77 ARG A O 1
ATOM 563 N N . PRO A 1 78 ? -35.325 20.157 1.314 1.00 97.81 78 PRO A N 1
ATOM 564 C CA . PRO A 1 78 ? -33.994 20.375 0.774 1.00 97.81 78 PRO A CA 1
ATOM 565 C C . PRO A 1 78 ? -34.013 21.461 -0.307 1.00 97.81 78 PRO A C 1
ATOM 567 O O . PRO A 1 78 ? -35.049 21.753 -0.905 1.00 97.81 78 PRO A O 1
ATOM 570 N N . VAL A 1 79 ? -32.854 22.065 -0.560 1.00 98.69 79 VAL A N 1
ATOM 571 C CA . VAL A 1 79 ? -32.639 22.868 -1.774 1.00 98.69 79 VAL A CA 1
ATOM 572 C C . VAL A 1 79 ? -32.285 21.914 -2.913 1.00 98.69 79 VAL A C 1
ATOM 574 O O . VAL A 1 79 ? -31.431 21.046 -2.734 1.00 98.69 79 VAL A O 1
ATOM 577 N N . LEU A 1 80 ? -32.908 22.076 -4.082 1.00 98.06 80 LEU A N 1
ATOM 578 C CA . LEU A 1 80 ? -32.599 21.287 -5.277 1.00 98.06 80 LEU A CA 1
ATOM 579 C C . LEU A 1 80 ? -31.935 22.172 -6.330 1.00 98.06 80 LEU A C 1
ATOM 581 O O . LEU A 1 80 ? -32.530 23.142 -6.790 1.00 98.06 80 LEU A O 1
ATOM 585 N N . ILE A 1 81 ? -30.723 21.815 -6.745 1.00 97.88 81 ILE A N 1
ATOM 586 C CA . ILE A 1 81 ? -30.025 22.437 -7.871 1.00 97.88 81 ILE A CA 1
ATOM 587 C C . ILE A 1 81 ? -29.801 21.361 -8.936 1.00 97.88 81 ILE A C 1
ATOM 589 O O . ILE A 1 81 ? -29.139 20.349 -8.693 1.00 97.88 81 ILE A O 1
ATOM 593 N N . THR A 1 82 ? -30.397 21.542 -10.112 1.00 94.81 82 THR A N 1
ATOM 594 C CA . THR A 1 82 ? -30.470 20.491 -11.133 1.00 94.81 82 THR A CA 1
ATOM 595 C C . THR A 1 82 ? -30.476 21.042 -12.561 1.00 94.81 82 THR A C 1
ATOM 597 O O . THR A 1 82 ? -30.479 22.251 -12.780 1.00 94.81 82 THR A O 1
ATOM 600 N N . GLN A 1 83 ? -30.453 20.151 -13.551 1.00 89.81 83 GLN A N 1
ATOM 601 C CA . GLN A 1 83 ? -30.584 20.501 -14.965 1.00 89.81 83 GLN A CA 1
ATOM 602 C C . GLN A 1 83 ? -32.027 20.890 -15.330 1.00 89.81 83 GLN A C 1
ATOM 604 O O . GLN A 1 83 ? -32.990 20.393 -14.747 1.00 89.81 83 GLN A O 1
ATOM 609 N N . SER A 1 84 ? -32.194 21.767 -16.320 1.00 81.44 84 SER A N 1
ATOM 610 C CA . SER A 1 84 ? -33.511 22.149 -16.852 1.00 81.44 84 SER A CA 1
ATOM 611 C C . SER A 1 84 ? -34.227 20.972 -17.541 1.00 81.44 84 SER A C 1
ATOM 613 O O . SER A 1 84 ? -33.631 20.253 -18.336 1.00 81.44 84 SER A O 1
ATOM 615 N N . ALA A 1 85 ? -35.535 20.814 -17.300 1.00 65.31 85 ALA A N 1
ATOM 616 C CA . ALA A 1 85 ? -36.350 19.684 -17.781 1.00 65.31 85 ALA A CA 1
ATOM 617 C C . ALA A 1 85 ? -36.501 19.558 -19.318 1.00 65.31 85 ALA A C 1
ATOM 619 O O . ALA A 1 85 ? -37.034 18.561 -19.794 1.00 65.31 85 ALA A O 1
ATOM 620 N N . ALA A 1 86 ? -36.079 20.561 -20.097 1.00 55.16 86 ALA A N 1
ATOM 621 C CA . ALA A 1 86 ? -36.194 20.568 -21.562 1.00 55.16 86 ALA A CA 1
ATOM 622 C C . ALA A 1 86 ? -35.000 19.915 -22.287 1.00 55.16 86 ALA A C 1
ATOM 624 O O . ALA A 1 86 ? -34.977 19.876 -23.516 1.00 55.16 86 ALA A O 1
ATOM 625 N N . SER A 1 87 ? -34.013 19.426 -21.540 1.00 55.03 87 SER A N 1
ATOM 626 C CA . SER A 1 87 ? -32.752 18.928 -22.074 1.00 55.03 87 SER A CA 1
ATOM 627 C C . SER A 1 87 ? -32.726 17.393 -22.008 1.00 55.03 87 SER A C 1
ATOM 629 O O . SER A 1 87 ? -33.104 16.813 -20.991 1.00 55.03 87 SER A O 1
ATOM 631 N N . GLY A 1 88 ? -32.347 16.714 -23.099 1.00 55.81 88 GLY A N 1
ATOM 632 C CA . GLY A 1 88 ? -32.183 15.252 -23.114 1.00 55.81 88 GLY A CA 1
ATOM 633 C C . GLY A 1 88 ? -31.181 14.772 -22.053 1.00 55.81 88 GLY A C 1
ATOM 634 O O . GLY A 1 88 ? -30.416 15.572 -21.523 1.00 55.81 88 GLY A O 1
ATOM 635 N N . ARG A 1 89 ? -31.169 13.464 -21.750 1.00 53.56 89 ARG A N 1
ATOM 636 C CA . ARG A 1 89 ? -30.348 12.865 -20.671 1.00 53.56 89 ARG A CA 1
ATOM 637 C C . ARG A 1 89 ? -28.836 13.160 -20.758 1.00 53.56 89 ARG A C 1
ATOM 639 O O . ARG A 1 89 ? -28.166 13.041 -19.738 1.00 53.56 89 ARG A O 1
ATOM 646 N N . ASP A 1 90 ? -28.338 13.600 -21.914 1.00 60.59 90 ASP A N 1
ATOM 647 C CA . ASP A 1 90 ? -26.911 13.835 -22.177 1.00 60.59 90 ASP A CA 1
ATOM 648 C C . ASP A 1 90 ? -26.477 15.311 -22.057 1.00 60.59 90 ASP A C 1
ATOM 650 O O . ASP A 1 90 ? -25.291 15.626 -22.147 1.00 60.59 90 ASP A O 1
ATOM 654 N N . LEU A 1 91 ? -27.415 16.239 -21.846 1.00 78.94 91 LEU A N 1
ATOM 655 C CA . LEU A 1 91 ? -27.149 17.681 -21.865 1.00 78.94 91 LEU A CA 1
ATOM 656 C C . LEU A 1 91 ? -26.926 18.223 -20.443 1.00 78.94 91 LEU A C 1
ATOM 658 O O . LEU A 1 91 ? -27.868 18.588 -19.740 1.00 78.94 91 LEU A O 1
ATOM 662 N N . ARG A 1 92 ? -25.658 18.288 -20.027 1.00 90.31 92 ARG A N 1
ATOM 663 C CA . ARG A 1 92 ? -25.233 18.655 -18.664 1.00 90.31 92 ARG A CA 1
ATOM 664 C C . ARG A 1 92 ? -25.001 20.161 -18.505 1.00 90.31 92 ARG A C 1
ATOM 666 O O . ARG A 1 92 ? -24.455 20.820 -19.390 1.00 90.31 92 ARG A O 1
ATOM 673 N N . TRP A 1 93 ? -25.371 20.717 -17.350 1.00 95.19 93 TRP A N 1
ATOM 674 C CA . TRP A 1 93 ? -24.897 22.049 -16.943 1.00 95.19 93 TRP A CA 1
ATOM 675 C C . TRP A 1 93 ? -23.426 21.977 -16.512 1.00 95.19 93 TRP A C 1
ATOM 677 O O . TRP A 1 93 ? -22.916 20.897 -16.225 1.00 95.19 93 TRP A O 1
ATOM 687 N N . GLU A 1 94 ? -22.715 23.103 -16.492 1.00 95.69 94 GLU A N 1
ATOM 688 C CA . GLU A 1 94 ? -21.257 23.078 -16.337 1.00 95.69 94 GLU A CA 1
ATOM 689 C C . GLU A 1 94 ? -20.825 22.866 -14.875 1.00 95.69 94 GLU A C 1
ATOM 691 O O . GLU A 1 94 ? -20.307 21.803 -14.544 1.00 95.69 94 GLU A O 1
ATOM 696 N N . THR A 1 95 ? -21.002 23.870 -14.003 1.00 97.88 95 THR A N 1
ATOM 697 C CA . THR A 1 95 ? -20.569 23.811 -12.589 1.00 97.88 95 THR A CA 1
ATOM 698 C C . THR A 1 95 ? -21.045 25.016 -11.765 1.00 97.88 95 THR A C 1
ATOM 700 O O . THR A 1 95 ? -21.360 26.082 -12.314 1.00 97.88 95 THR A O 1
ATOM 703 N N . ILE A 1 96 ? -21.075 24.877 -10.432 1.00 98.38 96 ILE A N 1
ATOM 704 C CA . ILE A 1 96 ? -21.081 26.015 -9.513 1.00 98.38 96 ILE A CA 1
ATOM 705 C C . ILE A 1 96 ? -19.617 26.399 -9.311 1.00 98.38 96 ILE A C 1
ATOM 707 O O . ILE A 1 96 ? -18.862 25.736 -8.600 1.00 98.38 96 ILE A O 1
ATOM 711 N N . ARG A 1 97 ? -19.197 27.479 -9.968 1.00 97.88 97 ARG A N 1
ATOM 712 C CA . ARG A 1 97 ? -17.807 27.926 -9.964 1.00 97.88 97 ARG A CA 1
ATOM 713 C C . ARG A 1 97 ? -17.549 28.853 -8.789 1.00 97.88 97 ARG A C 1
ATOM 715 O O . ARG A 1 97 ? -18.000 29.992 -8.807 1.00 97.88 97 ARG A O 1
ATOM 722 N N . TYR A 1 98 ? -16.778 28.410 -7.810 1.00 97.50 98 TYR A N 1
ATOM 723 C CA . TYR A 1 98 ? -16.290 29.260 -6.733 1.00 97.50 98 TYR A CA 1
ATOM 724 C C . TYR A 1 98 ? -15.005 29.986 -7.155 1.00 97.50 98 TYR A C 1
ATOM 726 O O . TYR A 1 98 ? -13.988 29.361 -7.460 1.00 97.50 98 TYR A O 1
ATOM 734 N N . ASN A 1 99 ? -15.061 31.316 -7.171 1.00 95.81 99 ASN A N 1
ATOM 735 C CA . ASN A 1 99 ? -13.949 32.211 -7.490 1.00 95.81 99 ASN A CA 1
ATOM 736 C C . ASN A 1 99 ? -13.955 33.416 -6.531 1.00 95.81 99 ASN A C 1
ATOM 738 O O . ASN A 1 99 ? -13.989 34.568 -6.968 1.00 95.81 99 ASN A O 1
ATOM 742 N N . GLY A 1 100 ? -14.054 33.120 -5.232 1.00 92.75 100 GLY A N 1
ATOM 743 C CA . GLY A 1 100 ? -14.178 34.104 -4.159 1.00 92.75 100 GLY A CA 1
ATOM 744 C C . GLY A 1 100 ? -12.841 34.635 -3.632 1.00 92.75 100 GLY A C 1
ATOM 745 O O . GLY A 1 100 ? -11.765 34.188 -4.032 1.00 92.75 100 GLY A O 1
ATOM 746 N N . SER A 1 101 ? -12.936 35.599 -2.719 1.00 94.19 101 SER A N 1
ATOM 747 C CA . SER A 1 101 ? -11.836 36.167 -1.925 1.00 94.19 101 SER A CA 1
ATOM 748 C C . SER A 1 101 ? -11.800 35.592 -0.499 1.00 94.19 101 SER A C 1
ATOM 750 O O . SER A 1 101 ? -12.653 34.791 -0.129 1.00 94.19 101 SER A O 1
ATOM 752 N N . GLU A 1 102 ? -10.871 36.053 0.345 1.00 93.62 102 GLU A N 1
ATOM 753 C CA . GLU A 1 102 ? -10.769 35.652 1.762 1.00 93.62 102 GLU A CA 1
ATOM 754 C C . GLU A 1 102 ? -12.079 35.811 2.561 1.00 93.62 102 GLU A C 1
ATOM 756 O O . GLU A 1 102 ? -12.350 35.035 3.473 1.00 93.62 102 GLU A O 1
ATOM 761 N N . SER A 1 103 ? -12.916 36.798 2.217 1.00 92.12 103 SER A N 1
ATOM 762 C CA . SER A 1 103 ? -14.205 37.054 2.878 1.00 92.12 103 SER A CA 1
ATOM 763 C C . SER A 1 103 ? -15.383 36.277 2.279 1.00 92.12 103 SER A C 1
ATOM 765 O O . SER A 1 103 ? -16.515 36.407 2.749 1.00 92.12 103 SER A O 1
ATOM 767 N N . SER A 1 104 ? -15.141 35.504 1.222 1.00 96.00 104 SER A N 1
ATOM 768 C CA . SER A 1 104 ? -16.163 34.785 0.467 1.00 96.00 104 SER A CA 1
ATOM 769 C C . SER A 1 104 ? -16.346 33.361 0.985 1.00 96.00 104 SER A C 1
ATOM 771 O O . SER A 1 104 ? -15.394 32.703 1.402 1.00 96.00 104 SER A O 1
ATOM 773 N N . THR A 1 105 ? -17.580 32.858 0.941 1.00 97.00 105 THR A N 1
ATOM 774 C CA . THR A 1 105 ? -17.881 31.466 1.306 1.00 97.00 105 THR A CA 1
ATOM 775 C C . THR A 1 105 ? -18.890 30.839 0.352 1.00 97.00 105 THR A C 1
ATOM 777 O O . THR A 1 105 ? -19.830 31.494 -0.106 1.00 97.00 105 THR A O 1
ATOM 780 N N . LEU A 1 106 ? -18.718 29.546 0.077 1.00 98.44 106 LEU A N 1
ATOM 781 C CA . LEU A 1 106 ? -19.736 28.706 -0.551 1.00 98.44 106 LEU A CA 1
ATOM 782 C C . LEU A 1 106 ? -20.178 27.655 0.465 1.00 98.44 106 LEU A C 1
ATOM 784 O O . LEU A 1 106 ? -19.406 26.769 0.822 1.00 98.44 106 LEU A O 1
ATOM 788 N N . SER A 1 107 ? -21.421 27.750 0.934 1.00 98.50 107 SER A N 1
ATOM 789 C CA . SER A 1 107 ? -21.990 26.824 1.912 1.00 98.50 107 SER A CA 1
ATOM 790 C C . SER A 1 107 ? -23.260 26.172 1.379 1.00 98.50 107 SER A C 1
ATOM 792 O O . SER A 1 107 ? -24.239 26.860 1.073 1.00 98.50 107 SER A O 1
ATOM 794 N N . LEU A 1 108 ? -23.244 24.840 1.305 1.00 98.75 108 LEU A N 1
ATOM 795 C CA . LEU A 1 108 ? -24.397 24.009 0.980 1.00 98.75 108 LEU A CA 1
ATOM 796 C C . LEU A 1 108 ? -24.809 23.202 2.211 1.00 98.75 108 LEU A C 1
ATOM 798 O O . LEU A 1 108 ? -24.014 22.435 2.754 1.00 98.75 108 LEU A O 1
ATOM 802 N N . ARG A 1 109 ? -26.058 23.365 2.648 1.00 98.81 109 ARG A N 1
ATOM 803 C CA . ARG A 1 109 ? -26.655 22.571 3.725 1.00 98.81 109 ARG A CA 1
ATOM 804 C C . ARG A 1 109 ? -27.974 21.968 3.261 1.00 98.81 109 ARG A C 1
ATOM 806 O O . ARG A 1 109 ? -28.796 22.706 2.715 1.00 98.81 109 ARG A O 1
ATOM 813 N N . ASN A 1 110 ? -28.185 20.666 3.490 1.00 98.69 110 ASN A N 1
ATOM 814 C CA . ASN A 1 110 ? -29.372 19.928 3.021 1.00 98.69 110 ASN A CA 1
ATOM 815 C C . ASN A 1 110 ? -29.712 20.264 1.563 1.00 98.69 110 ASN A C 1
ATOM 817 O O . ASN A 1 110 ? -30.826 20.678 1.229 1.00 98.69 110 ASN A O 1
ATOM 821 N N . THR A 1 111 ? -28.697 20.191 0.707 1.00 98.81 111 THR A N 1
ATOM 822 C CA . THR A 1 111 ? -28.794 20.541 -0.709 1.00 98.81 111 THR A CA 1
ATOM 823 C C . THR A 1 111 ? -28.564 19.297 -1.553 1.00 98.81 111 THR A C 1
ATOM 825 O O . THR A 1 111 ? -27.660 18.517 -1.272 1.00 98.81 111 THR A O 1
ATOM 828 N N . THR A 1 112 ? -29.374 19.113 -2.592 1.00 98.56 112 THR A N 1
ATOM 829 C CA . THR A 1 112 ? -29.132 18.112 -3.637 1.00 98.56 112 THR A CA 1
ATOM 830 C C . THR A 1 112 ? -28.647 18.826 -4.892 1.00 98.56 112 THR A C 1
ATOM 832 O O . THR A 1 112 ? -29.373 19.647 -5.453 1.00 98.56 112 THR A O 1
ATOM 835 N N . LEU A 1 113 ? -27.426 18.520 -5.320 1.00 97.94 113 LEU A N 1
ATOM 836 C CA . LEU A 1 113 ? -26.803 19.017 -6.543 1.00 97.94 113 LEU A CA 1
ATOM 837 C C . LEU A 1 113 ? -26.689 17.852 -7.528 1.00 97.94 113 LEU A C 1
ATOM 839 O O . LEU A 1 113 ? -26.091 16.834 -7.182 1.00 97.94 113 LEU A O 1
ATOM 843 N N . ARG A 1 114 ? -27.263 17.971 -8.736 1.00 95.81 114 ARG A N 1
ATOM 844 C CA . ARG A 1 114 ? -27.236 16.852 -9.697 1.00 95.81 114 ARG A CA 1
ATOM 845 C C . ARG A 1 114 ? -27.247 17.217 -11.179 1.00 95.81 114 ARG A C 1
ATOM 847 O O . ARG A 1 114 ? -27.851 18.219 -11.572 1.00 95.81 114 ARG A O 1
ATOM 854 N N . GLY A 1 115 ? -26.691 16.331 -12.008 1.00 91.31 115 GLY A N 1
ATOM 855 C CA . GLY A 1 115 ? -26.833 16.358 -13.472 1.00 91.31 115 GLY A CA 1
ATOM 856 C C . GLY A 1 115 ? -25.922 17.360 -14.187 1.00 91.31 115 GLY A C 1
ATOM 857 O O . GLY A 1 115 ? -26.274 17.858 -15.254 1.00 91.31 115 GLY A O 1
ATOM 858 N N . GLY A 1 116 ? -24.790 17.711 -13.572 1.00 93.62 116 GLY A N 1
ATOM 859 C CA . GLY A 1 116 ? -23.795 18.620 -14.150 1.00 93.62 116 GLY A CA 1
ATOM 860 C C . GLY A 1 116 ? -22.596 17.877 -14.737 1.00 93.62 116 GLY A C 1
ATOM 861 O O . GLY A 1 116 ? -22.515 16.648 -14.668 1.00 93.62 116 GLY A O 1
ATOM 862 N N . ARG A 1 117 ? -21.637 18.623 -15.288 1.00 95.00 117 ARG A N 1
ATOM 863 C CA . ARG A 1 117 ? -20.292 18.122 -15.599 1.00 95.00 117 ARG A CA 1
ATOM 864 C C . ARG A 1 117 ? -19.494 17.963 -14.306 1.00 95.00 117 ARG A C 1
ATOM 866 O O . ARG A 1 117 ? -19.016 16.868 -14.013 1.00 95.00 117 ARG A O 1
ATOM 873 N N . SER A 1 118 ? -19.439 19.028 -13.508 1.00 96.75 118 SER A N 1
ATOM 874 C CA . SER A 1 118 ? -18.964 19.000 -12.125 1.00 96.75 118 SER A CA 1
ATOM 875 C C . SER A 1 118 ? -19.974 19.667 -11.197 1.00 96.75 118 SER A C 1
ATOM 877 O O . SER A 1 118 ? -20.679 20.583 -11.611 1.00 96.75 118 SER A O 1
ATOM 879 N N . GLY A 1 119 ? -20.048 19.237 -9.938 1.00 97.69 119 GLY A N 1
ATOM 880 C CA . GLY A 1 119 ? -20.916 19.889 -8.957 1.00 97.69 119 GLY A CA 1
ATOM 881 C C . GLY A 1 119 ? -20.393 21.277 -8.585 1.00 97.69 119 GLY A C 1
ATOM 882 O O . GLY A 1 119 ? -21.016 22.301 -8.881 1.00 97.69 119 GLY A O 1
ATOM 883 N N . ILE A 1 120 ? -19.225 21.306 -7.947 1.00 98.19 120 ILE A N 1
ATOM 884 C CA . ILE A 1 120 ? -18.529 22.531 -7.541 1.00 98.19 120 ILE A CA 1
ATOM 885 C C . ILE A 1 120 ? -17.148 22.560 -8.191 1.00 98.19 120 ILE A C 1
ATOM 887 O O . ILE A 1 120 ? -16.422 21.571 -8.151 1.00 98.19 120 ILE A O 1
ATOM 891 N N . THR A 1 121 ? -16.749 23.706 -8.739 1.00 97.19 121 THR A N 1
ATOM 892 C CA . THR A 1 121 ? -15.379 23.926 -9.221 1.00 97.19 121 THR A CA 1
ATOM 893 C C . THR A 1 121 ? -14.764 25.133 -8.531 1.00 97.19 121 THR A C 1
ATOM 895 O O . THR A 1 121 ? -15.268 26.243 -8.684 1.00 97.19 121 THR A O 1
ATOM 898 N N . THR A 1 122 ? -13.661 24.956 -7.808 1.00 94.69 122 THR A N 1
ATOM 899 C CA . THR A 1 122 ? -12.937 26.059 -7.164 1.00 94.69 122 THR A CA 1
ATOM 900 C C . THR A 1 122 ? -11.769 26.508 -8.036 1.00 94.69 122 THR A C 1
ATOM 902 O O . THR A 1 122 ? -10.875 25.715 -8.333 1.00 94.69 122 THR A O 1
ATOM 905 N N . THR A 1 123 ? -11.741 27.780 -8.425 1.00 91.81 123 THR A N 1
ATOM 906 C CA . THR A 1 123 ? -10.617 28.386 -9.169 1.00 91.81 123 THR A CA 1
ATOM 907 C C . THR A 1 123 ? -9.786 29.348 -8.317 1.00 91.81 123 THR A C 1
ATOM 909 O O . THR A 1 123 ? -8.744 29.808 -8.769 1.00 91.81 123 THR A O 1
ATOM 912 N N . SER A 1 124 ? -10.241 29.645 -7.097 1.00 90.50 124 SER A N 1
ATOM 913 C CA . SER A 1 124 ? -9.546 30.464 -6.100 1.00 90.50 124 SER A CA 1
ATOM 914 C C . SER A 1 124 ? -9.172 29.609 -4.891 1.00 90.50 124 SER A C 1
ATOM 916 O O . SER A 1 124 ? -9.973 28.771 -4.474 1.00 90.50 124 SER A O 1
ATOM 918 N N . GLY A 1 125 ? -7.979 29.841 -4.336 1.00 89.75 125 GLY A N 1
ATOM 919 C CA . GLY A 1 125 ? -7.502 29.224 -3.093 1.00 89.75 125 GLY A CA 1
ATOM 920 C C . GLY A 1 125 ? -7.917 29.966 -1.817 1.00 89.75 125 GLY A C 1
ATOM 921 O O . GLY A 1 125 ? -7.506 29.564 -0.728 1.00 89.75 125 GLY A O 1
ATOM 922 N N . GLU A 1 126 ? -8.701 31.040 -1.956 1.00 93.19 126 GLU A N 1
ATOM 923 C CA . GLU A 1 126 ? -9.118 31.929 -0.867 1.00 93.19 126 GLU A CA 1
ATOM 924 C C . GLU A 1 126 ? -10.544 31.647 -0.372 1.00 93.19 126 GLU A C 1
ATOM 926 O O . GLU A 1 126 ? -11.397 31.145 -1.107 1.00 93.19 126 GLU A O 1
ATOM 931 N N . GLY A 1 127 ? -10.830 32.021 0.877 1.00 94.88 127 GLY A N 1
ATOM 932 C CA . GLY A 1 127 ? -12.132 31.806 1.520 1.00 94.88 127 GLY A CA 1
ATOM 933 C C . GLY A 1 127 ? -12.356 30.337 1.897 1.00 94.88 127 GLY A C 1
ATOM 934 O O . GLY A 1 127 ? -11.420 29.679 2.343 1.00 94.88 127 GLY A O 1
ATOM 935 N N . ALA A 1 128 ? -13.583 29.813 1.771 1.00 95.81 128 ALA A N 1
ATOM 936 C CA . ALA A 1 128 ? -13.885 28.421 2.142 1.00 95.81 128 ALA A CA 1
ATOM 937 C C . ALA A 1 128 ? -15.093 27.819 1.405 1.00 95.81 128 ALA A C 1
ATOM 939 O O . ALA A 1 128 ? -16.059 28.516 1.071 1.00 95.81 128 ALA A O 1
ATOM 940 N N . VAL A 1 129 ? -15.065 26.493 1.237 1.00 97.81 129 VAL A N 1
ATOM 941 C CA . VAL A 1 129 ? -16.176 25.693 0.703 1.00 97.81 129 VAL A CA 1
ATOM 942 C C . VAL A 1 129 ? -16.628 24.669 1.744 1.00 97.81 129 VAL A C 1
ATOM 944 O O . VAL A 1 129 ? -15.829 23.876 2.235 1.00 97.81 129 VAL A O 1
ATOM 947 N N . ALA A 1 130 ? -17.920 24.668 2.070 1.00 98.38 130 ALA A N 1
ATOM 948 C CA . ALA A 1 130 ? -18.511 23.755 3.044 1.00 98.38 130 ALA A CA 1
ATOM 949 C C . ALA A 1 130 ? -19.761 23.065 2.482 1.00 98.38 130 ALA A C 1
ATOM 951 O O . ALA A 1 130 ? -20.709 23.729 2.054 1.00 98.38 130 ALA A O 1
ATOM 952 N N . VAL A 1 131 ? -19.784 21.736 2.539 1.00 98.75 131 VAL A N 1
ATOM 953 C CA . VAL A 1 131 ? -20.915 20.886 2.152 1.00 98.75 131 VAL A CA 1
ATOM 954 C C . VAL A 1 131 ? -21.329 20.064 3.369 1.00 98.75 131 VAL A C 1
ATOM 956 O O . VAL A 1 131 ? -20.513 19.381 3.983 1.00 98.75 131 VAL A O 1
ATOM 959 N N . THR A 1 132 ? -22.587 20.174 3.781 1.00 98.81 132 THR A N 1
ATOM 960 C CA . THR A 1 132 ? -23.078 19.518 4.999 1.00 98.81 132 THR A CA 1
ATOM 961 C C . THR A 1 132 ? -24.464 18.930 4.781 1.00 98.81 132 THR A C 1
ATOM 963 O O . THR A 1 132 ? -25.330 19.599 4.214 1.00 98.81 132 THR A O 1
ATOM 966 N N . ASP A 1 133 ? -24.707 17.709 5.258 1.00 98.69 133 ASP A N 1
ATOM 967 C CA . ASP A 1 133 ? -26.020 17.050 5.173 1.00 98.69 133 ASP A CA 1
ATOM 968 C C . ASP A 1 133 ? -26.563 17.007 3.720 1.00 98.69 133 ASP A C 1
ATOM 970 O O . ASP A 1 133 ? -27.753 17.201 3.491 1.00 98.69 133 ASP A O 1
ATOM 974 N N . SER A 1 134 ? -25.692 16.895 2.708 1.00 98.81 134 SER A N 1
ATOM 975 C CA . SER A 1 134 ? -26.023 17.177 1.298 1.00 98.81 134 SER A CA 1
ATOM 976 C C . SER A 1 134 ? -25.723 16.002 0.362 1.00 98.81 134 SER A C 1
ATOM 978 O O . SER A 1 134 ? -25.012 15.071 0.726 1.00 98.81 134 SER A O 1
ATOM 980 N N . ARG A 1 135 ? -26.276 16.043 -0.857 1.00 98.69 135 ARG A N 1
ATOM 981 C CA . ARG A 1 135 ? -26.089 15.018 -1.899 1.00 98.69 135 ARG A CA 1
ATOM 982 C C . ARG A 1 135 ? -25.530 15.636 -3.171 1.00 98.69 135 ARG A C 1
ATOM 984 O O . ARG A 1 135 ? -26.128 16.570 -3.709 1.00 98.69 135 ARG A O 1
ATOM 991 N N . LEU A 1 136 ? -24.405 15.120 -3.648 1.00 98.62 136 LEU A N 1
ATOM 992 C CA . LEU A 1 136 ? -23.794 15.482 -4.924 1.00 98.62 136 LEU A CA 1
ATOM 993 C C . LEU A 1 136 ? -23.818 14.232 -5.802 1.00 98.62 136 LEU A C 1
ATOM 995 O O . LEU A 1 136 ? -23.079 13.296 -5.529 1.00 98.62 136 LEU A O 1
ATOM 999 N N . GLN A 1 137 ? -24.665 14.213 -6.831 1.00 97.25 137 GLN A N 1
ATOM 1000 C CA . GLN A 1 137 ? -24.885 12.998 -7.616 1.00 97.25 137 GLN A CA 1
ATOM 1001 C C . GLN A 1 137 ? -24.957 13.222 -9.126 1.00 97.25 137 GLN A C 1
ATOM 1003 O O . GLN A 1 137 ? -25.407 14.277 -9.583 1.00 97.25 137 GLN A O 1
ATOM 1008 N N . ASN A 1 138 ? -24.604 12.201 -9.904 1.00 95.94 138 ASN A N 1
ATOM 1009 C CA . ASN A 1 138 ? -24.699 12.195 -11.364 1.00 95.94 138 ASN A CA 1
ATOM 1010 C C . ASN A 1 138 ? -23.864 13.321 -12.000 1.00 95.94 138 ASN A C 1
ATOM 1012 O O . ASN A 1 138 ? -24.400 14.249 -12.626 1.00 95.94 138 ASN A O 1
ATOM 1016 N N . PHE A 1 139 ? -22.544 13.236 -11.833 1.00 96.50 139 PHE A N 1
ATOM 1017 C CA . PHE A 1 139 ? -21.572 14.135 -12.463 1.00 96.50 139 PHE A CA 1
ATOM 1018 C C . PHE A 1 139 ? -20.631 13.359 -13.372 1.00 96.50 139 PHE A C 1
ATOM 1020 O O . PHE A 1 139 ? -20.133 12.307 -13.003 1.00 96.50 139 PHE A O 1
ATOM 1027 N N . SER A 1 140 ? -20.340 13.892 -14.558 1.00 94.38 140 SER A N 1
ATOM 1028 C CA . SER A 1 140 ? -19.461 13.198 -15.511 1.00 94.38 140 SER A CA 1
ATOM 1029 C C . SER A 1 140 ? -17.967 13.377 -15.228 1.00 94.38 140 SER A C 1
ATOM 1031 O O . SER A 1 140 ? -17.162 12.754 -15.904 1.00 94.38 140 SER A O 1
ATOM 1033 N N . VAL A 1 141 ? -17.580 14.291 -14.329 1.00 93.69 141 VAL A N 1
ATOM 1034 C CA . VAL A 1 141 ? -16.167 14.580 -14.015 1.00 93.69 141 VAL A CA 1
ATOM 1035 C C . VAL A 1 141 ? -15.889 14.515 -12.518 1.00 93.69 141 VAL A C 1
ATOM 1037 O O . VAL A 1 141 ? -14.969 13.816 -12.111 1.00 93.69 141 VAL A O 1
ATOM 1040 N N . ALA A 1 142 ? -16.629 15.280 -11.707 1.00 97.44 142 ALA A N 1
ATOM 1041 C CA . ALA A 1 142 ? -16.401 15.329 -10.263 1.00 97.44 142 ALA A CA 1
ATOM 1042 C C . ALA A 1 142 ? -17.593 15.897 -9.489 1.00 97.44 142 ALA A C 1
ATOM 1044 O O . ALA A 1 142 ? -18.274 16.807 -9.969 1.00 97.44 142 ALA A O 1
ATOM 1045 N N . GLY A 1 143 ? -17.788 15.454 -8.247 1.00 97.62 143 GLY A N 1
ATOM 1046 C CA . GLY A 1 143 ? -18.663 16.153 -7.303 1.00 97.62 143 GLY A CA 1
ATOM 1047 C C . GLY A 1 143 ? -18.073 17.515 -6.923 1.00 97.62 143 GLY A C 1
ATOM 1048 O O . GLY A 1 143 ? -18.755 18.542 -6.992 1.00 97.62 143 GLY A O 1
ATOM 1049 N N . LEU A 1 144 ? -16.776 17.538 -6.610 1.00 97.69 144 LEU A N 1
ATOM 1050 C CA . LEU A 1 144 ? -16.003 18.750 -6.348 1.00 97.69 144 LEU A CA 1
ATOM 1051 C C . LEU A 1 144 ? -14.655 18.695 -7.073 1.00 97.69 144 LEU A C 1
ATOM 1053 O O . LEU A 1 144 ? -13.931 17.717 -6.949 1.00 97.69 144 LEU A O 1
ATOM 1057 N N . SER A 1 145 ? -14.299 19.762 -7.787 1.00 95.94 145 SER A N 1
ATOM 1058 C CA . SER A 1 145 ? -13.014 19.913 -8.481 1.00 95.94 145 SER A CA 1
ATOM 1059 C C . SER A 1 145 ? -12.311 21.192 -8.034 1.00 95.94 145 SER A C 1
ATOM 1061 O O . SER A 1 145 ? -12.938 22.250 -7.982 1.00 95.94 145 SER A O 1
ATOM 1063 N N . ALA A 1 146 ? -11.014 21.139 -7.751 1.00 91.94 146 ALA A N 1
ATOM 1064 C CA . ALA A 1 146 ? -10.207 22.298 -7.395 1.00 91.94 146 ALA A CA 1
ATOM 1065 C C . ALA A 1 146 ? -9.068 22.501 -8.399 1.00 91.94 146 ALA A C 1
ATOM 1067 O O . ALA A 1 146 ? -8.144 21.698 -8.466 1.00 91.94 146 ALA A O 1
ATOM 1068 N N . ASN A 1 147 ? -9.149 23.598 -9.162 1.00 84.69 147 ASN A N 1
ATOM 1069 C CA . ASN A 1 147 ? -8.337 23.848 -10.359 1.00 84.69 147 ASN A CA 1
ATOM 1070 C C . ASN A 1 147 ? -7.531 25.167 -10.274 1.00 84.69 147 ASN A C 1
ATOM 1072 O O . ASN A 1 147 ? -7.001 25.625 -11.283 1.00 84.69 147 ASN A O 1
ATOM 1076 N N . GLY A 1 148 ? -7.487 25.828 -9.107 1.00 83.94 148 GLY A N 1
ATOM 1077 C CA . GLY A 1 148 ? -6.638 27.011 -8.867 1.00 83.94 148 GLY A CA 1
ATOM 1078 C C . GLY A 1 148 ? -5.147 26.651 -8.789 1.00 83.94 148 GLY A C 1
ATOM 1079 O O . GLY A 1 148 ? -4.768 25.559 -9.174 1.00 83.94 148 GLY A O 1
ATOM 1080 N N . THR A 1 149 ? -4.278 27.518 -8.265 1.00 84.00 149 THR A N 1
ATOM 1081 C CA . THR A 1 149 ? -2.887 27.140 -7.897 1.00 84.00 149 THR A CA 1
ATOM 1082 C C . THR A 1 149 ? -2.794 26.571 -6.478 1.00 84.00 149 THR A C 1
ATOM 1084 O O . THR A 1 149 ? -1.872 25.834 -6.138 1.00 84.00 149 THR A O 1
ATOM 1087 N N . THR A 1 150 ? -3.767 26.902 -5.630 1.00 90.31 150 THR A N 1
ATOM 1088 C CA . THR A 1 150 ? -3.936 26.376 -4.275 1.00 90.31 150 THR A CA 1
ATOM 1089 C C . THR A 1 150 ? -5.410 26.066 -4.044 1.00 90.31 150 THR A C 1
ATOM 1091 O O . THR A 1 150 ? -6.274 26.791 -4.541 1.00 90.31 150 THR A O 1
ATOM 1094 N N . THR A 1 151 ? -5.717 25.003 -3.302 1.00 92.12 151 THR A N 1
ATOM 1095 C CA . THR A 1 151 ? -7.098 24.696 -2.907 1.00 92.12 151 THR A CA 1
ATOM 1096 C C . THR A 1 151 ? -7.546 25.591 -1.744 1.00 92.12 151 THR A C 1
ATOM 1098 O O . THR A 1 151 ? -6.765 25.808 -0.808 1.00 92.12 151 THR A O 1
ATOM 1101 N N . PRO A 1 152 ? -8.794 26.098 -1.741 1.00 94.06 152 PRO A N 1
ATOM 1102 C CA . PRO A 1 152 ? -9.364 26.655 -0.521 1.00 94.06 152 PRO A CA 1
ATOM 1103 C C . PRO A 1 152 ? -9.603 25.508 0.476 1.00 94.06 152 PRO A C 1
ATOM 1105 O O . PRO A 1 152 ? -9.719 24.355 0.052 1.00 94.06 152 PRO A O 1
ATOM 1108 N N . PRO A 1 153 ? -9.711 25.776 1.787 1.00 95.31 153 PRO A N 1
ATOM 1109 C CA . PRO A 1 153 ? -10.231 24.794 2.726 1.00 95.31 153 PRO A CA 1
ATOM 1110 C C . PRO A 1 153 ? -11.589 24.258 2.253 1.00 95.31 153 PRO A C 1
ATOM 1112 O O . PRO A 1 153 ? -12.519 25.030 1.985 1.00 95.31 153 PRO A O 1
ATOM 1115 N N . VAL A 1 154 ? -11.696 22.934 2.158 1.00 97.31 154 VAL A N 1
ATOM 1116 C CA . VAL A 1 154 ? -12.913 22.219 1.758 1.00 97.31 154 VAL A CA 1
ATOM 1117 C C . VAL A 1 154 ? -13.337 21.329 2.914 1.00 97.31 154 VAL A C 1
ATOM 1119 O O . VAL A 1 154 ? -12.562 20.496 3.375 1.00 97.31 154 VAL A O 1
ATOM 1122 N N . THR A 1 155 ? -14.569 21.493 3.388 1.00 98.44 155 THR A N 1
ATOM 1123 C CA . THR A 1 155 ? -15.158 20.618 4.410 1.00 98.44 155 THR A CA 1
ATOM 1124 C C . THR A 1 155 ? -16.400 19.934 3.862 1.00 98.44 155 THR A C 1
ATOM 1126 O O . THR A 1 155 ? -17.335 20.610 3.430 1.00 98.44 155 THR A O 1
ATOM 1129 N N . ILE A 1 156 ? -16.423 18.605 3.904 1.00 98.69 156 ILE A N 1
ATOM 1130 C CA . ILE A 1 156 ? -17.580 17.779 3.558 1.00 98.69 156 ILE A CA 1
ATOM 1131 C C . ILE A 1 156 ? -17.943 16.944 4.780 1.00 98.69 156 ILE A C 1
ATOM 1133 O O . ILE A 1 156 ? -17.112 16.206 5.300 1.00 98.69 156 ILE A O 1
ATOM 1137 N N . THR A 1 157 ? -19.177 17.080 5.255 1.00 98.81 157 THR A N 1
ATOM 1138 C CA . THR A 1 157 ? -19.631 16.397 6.470 1.00 98.81 157 THR A CA 1
ATOM 1139 C C . THR A 1 157 ? -21.024 15.815 6.278 1.00 98.81 157 THR A C 1
ATOM 1141 O O . THR A 1 157 ? -21.910 16.519 5.782 1.00 98.81 157 THR A O 1
ATOM 1144 N N . ARG A 1 158 ? -21.253 14.568 6.711 1.00 98.75 158 ARG A N 1
ATOM 1145 C CA . ARG A 1 158 ? -22.572 13.903 6.638 1.00 98.75 158 ARG A CA 1
ATOM 1146 C C . ARG A 1 158 ? -23.219 14.009 5.260 1.00 98.75 158 ARG A C 1
ATOM 1148 O O . ARG A 1 158 ? -24.388 14.360 5.144 1.00 98.75 158 ARG A O 1
ATOM 1155 N N . SER A 1 159 ? -22.430 13.836 4.209 1.00 98.81 159 SER A N 1
ATOM 1156 C CA . SER A 1 159 ? -22.880 14.046 2.833 1.00 98.81 159 SER A CA 1
ATOM 1157 C C . SER A 1 159 ? -22.596 12.818 1.978 1.00 98.81 159 SER A C 1
ATOM 1159 O O . SER A 1 159 ? -21.698 12.043 2.291 1.00 98.81 159 SER A O 1
ATOM 1161 N N . THR A 1 160 ? -23.353 12.666 0.896 1.00 98.81 160 THR A N 1
ATOM 1162 C CA . THR A 1 160 ? -23.199 11.559 -0.056 1.00 98.81 160 THR A CA 1
ATOM 1163 C C . THR A 1 160 ? -22.712 12.101 -1.394 1.00 98.81 160 THR A C 1
ATOM 1165 O O . THR A 1 160 ? -23.279 13.072 -1.913 1.00 98.81 160 THR A O 1
ATOM 1168 N N . LEU A 1 161 ? -21.670 11.484 -1.943 1.00 98.81 161 LEU A N 1
ATOM 1169 C CA . LEU A 1 161 ? -21.197 11.696 -3.306 1.00 98.81 161 LEU A CA 1
ATOM 1170 C C . LEU A 1 161 ? -21.423 10.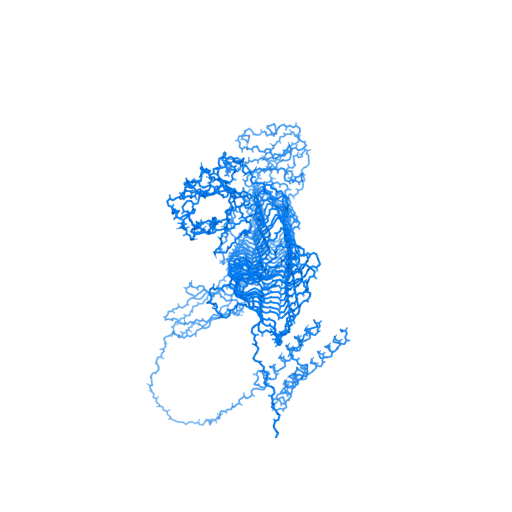401 -4.086 1.00 98.81 161 LEU A C 1
ATOM 1172 O O . LEU A 1 161 ? -20.885 9.372 -3.686 1.00 98.81 161 LEU A O 1
ATOM 1176 N N . SER A 1 162 ? -22.210 10.442 -5.164 1.00 98.56 162 SER A N 1
ATOM 1177 C CA . SER A 1 162 ? -22.524 9.223 -5.917 1.00 98.56 162 SER A CA 1
ATOM 1178 C C . SER A 1 162 ? -22.707 9.395 -7.422 1.00 98.56 162 SER A C 1
ATOM 1180 O O . SER A 1 162 ? -22.949 10.506 -7.897 1.00 98.56 162 SER A O 1
ATOM 1182 N N . GLU A 1 163 ? -22.603 8.304 -8.184 1.00 97.69 163 GLU A N 1
ATOM 1183 C CA . GLU A 1 163 ? -22.745 8.295 -9.650 1.00 97.69 163 GLU A CA 1
ATOM 1184 C C . GLU A 1 163 ? -21.787 9.317 -10.307 1.00 97.69 163 GLU A C 1
ATOM 1186 O O . GLU A 1 163 ? -22.211 10.290 -10.954 1.00 97.69 163 GLU A O 1
ATOM 1191 N N . ILE A 1 164 ? -20.480 9.164 -10.065 1.00 98.00 164 ILE A N 1
ATOM 1192 C CA . ILE A 1 164 ? -19.452 10.101 -10.542 1.00 98.00 164 ILE A CA 1
ATOM 1193 C C . ILE A 1 164 ? -18.546 9.425 -11.572 1.00 98.00 164 ILE A C 1
ATOM 1195 O O . ILE A 1 164 ? -17.741 8.567 -11.231 1.00 98.00 164 ILE A O 1
ATOM 1199 N N . GLY A 1 165 ? -18.584 9.906 -12.819 1.00 95.94 165 GLY A N 1
ATOM 1200 C CA . GLY A 1 165 ? -17.797 9.368 -13.942 1.00 95.94 165 GLY A CA 1
ATOM 1201 C C . GLY A 1 165 ? -16.293 9.694 -13.930 1.00 95.94 165 GLY A C 1
ATOM 1202 O O . GLY A 1 165 ? -15.613 9.569 -14.942 1.00 95.94 165 GLY A O 1
ATOM 1203 N N . GLY A 1 166 ? -15.780 10.195 -12.808 1.00 96.06 166 GLY A N 1
ATOM 1204 C CA . GLY A 1 166 ? -14.386 10.583 -12.600 1.00 96.06 166 GLY A CA 1
ATOM 1205 C C . GLY A 1 166 ? -14.053 10.493 -11.114 1.00 96.06 166 GLY A C 1
ATOM 1206 O O . GLY A 1 166 ? -14.511 9.574 -10.444 1.00 96.06 166 GLY A O 1
ATOM 1207 N N . HIS A 1 167 ? -13.299 11.443 -10.561 1.00 97.69 167 HIS A N 1
ATOM 1208 C CA . HIS A 1 167 ? -13.019 11.448 -9.117 1.00 97.69 167 HIS A CA 1
ATOM 1209 C C . HIS A 1 167 ? -14.119 12.182 -8.349 1.00 97.69 167 HIS A C 1
ATOM 1211 O O . HIS A 1 167 ? -14.519 13.277 -8.749 1.00 97.69 167 HIS A O 1
ATOM 1217 N N . ALA A 1 168 ? -14.575 11.650 -7.214 1.00 98.25 168 ALA A N 1
ATOM 1218 C CA . ALA A 1 168 ? -15.637 12.303 -6.442 1.00 98.25 168 ALA A CA 1
ATOM 1219 C C . ALA A 1 168 ? -15.183 13.678 -5.917 1.00 98.25 168 ALA A C 1
ATOM 1221 O O . ALA A 1 168 ? -15.879 14.686 -6.102 1.00 98.25 168 ALA A O 1
ATOM 1222 N N . ILE A 1 169 ? -13.978 13.726 -5.342 1.00 98.12 169 ILE A N 1
ATOM 1223 C CA . ILE A 1 169 ? -13.251 14.951 -5.001 1.00 98.12 169 ILE A CA 1
ATOM 1224 C C . ILE A 1 169 ? -11.939 14.963 -5.778 1.00 98.12 169 ILE A C 1
ATOM 1226 O O . ILE A 1 169 ? -11.069 14.127 -5.547 1.00 98.12 169 ILE A O 1
ATOM 1230 N N . ARG A 1 170 ? -11.769 15.946 -6.659 1.00 96.88 170 ARG A N 1
ATOM 1231 C CA . ARG A 1 170 ? -10.551 16.140 -7.442 1.00 96.88 170 ARG A CA 1
ATOM 1232 C C . ARG A 1 170 ? -9.831 17.416 -7.032 1.00 96.88 170 ARG A C 1
ATOM 1234 O O . ARG A 1 170 ? -10.240 18.514 -7.395 1.00 96.88 170 ARG A O 1
ATOM 1241 N N . ALA A 1 171 ? -8.749 17.282 -6.288 1.00 95.38 171 ALA A N 1
ATOM 1242 C CA . ALA A 1 171 ? -7.906 18.367 -5.817 1.00 95.38 171 ALA A CA 1
ATOM 1243 C C . ALA A 1 171 ? -6.595 18.412 -6.609 1.00 95.38 171 ALA A C 1
ATOM 1245 O O . ALA A 1 171 ? -5.553 17.979 -6.129 1.00 95.38 171 ALA A O 1
ATOM 1246 N N . SER A 1 172 ? -6.653 18.933 -7.833 1.00 91.81 172 SER A N 1
ATOM 1247 C CA . SER A 1 172 ? -5.519 18.964 -8.761 1.00 91.81 172 SER A CA 1
ATOM 1248 C C . SER A 1 172 ? -5.268 20.396 -9.265 1.00 91.81 172 SER A C 1
ATOM 1250 O O . SER A 1 172 ? -5.677 20.753 -10.376 1.00 91.81 172 SER A O 1
ATOM 1252 N N . PRO A 1 173 ? -4.700 21.282 -8.427 1.00 89.38 173 PRO A N 1
ATOM 1253 C CA . PRO A 1 173 ? -4.437 22.664 -8.806 1.00 89.38 173 PRO A CA 1
ATOM 1254 C C . PRO A 1 173 ? -3.391 22.791 -9.930 1.00 89.38 173 PRO A C 1
ATOM 1256 O O . PRO A 1 173 ? -2.332 22.174 -9.871 1.00 89.38 173 PRO A O 1
ATOM 1259 N N . SER A 1 174 ? -3.632 23.675 -10.909 1.00 89.62 174 SER A N 1
ATOM 1260 C CA . SER A 1 174 ? -2.696 24.009 -12.000 1.00 89.62 174 SER A CA 1
ATOM 1261 C C . SER A 1 174 ? -2.140 22.749 -12.689 1.00 89.62 174 SER A C 1
ATOM 1263 O O . SER A 1 174 ? -2.926 21.897 -13.082 1.00 89.62 174 SER A O 1
ATOM 1265 N N . ILE A 1 175 ? -0.824 22.593 -12.844 1.00 89.50 175 ILE A N 1
ATOM 1266 C CA . ILE A 1 175 ? -0.187 21.403 -13.437 1.00 89.50 175 ILE A CA 1
ATOM 1267 C C . ILE A 1 175 ? -0.035 20.220 -12.459 1.00 89.50 175 ILE A C 1
ATOM 1269 O O . ILE A 1 175 ? 0.509 19.187 -12.836 1.00 89.50 175 ILE A O 1
ATOM 1273 N N . GLY A 1 176 ? -0.523 20.341 -11.220 1.00 92.12 176 GLY A N 1
ATOM 1274 C CA . GLY A 1 176 ? -0.351 19.324 -10.183 1.00 92.12 176 GLY A CA 1
ATOM 1275 C C . GLY A 1 176 ? 1.120 19.123 -9.826 1.00 92.12 176 GLY A C 1
ATOM 1276 O O . GLY A 1 176 ? 1.855 20.102 -9.694 1.00 92.12 176 GLY A O 1
ATOM 1277 N N . ALA A 1 177 ? 1.542 17.866 -9.675 1.00 92.19 177 ALA A N 1
ATOM 1278 C CA . ALA A 1 177 ? 2.935 17.499 -9.415 1.00 92.19 177 ALA A CA 1
ATOM 1279 C C . ALA A 1 177 ? 3.783 17.287 -10.691 1.00 92.19 177 ALA A C 1
ATOM 1281 O O . ALA A 1 177 ? 4.902 16.784 -10.593 1.00 92.19 177 ALA A O 1
ATOM 1282 N N . VAL A 1 178 ? 3.253 17.618 -11.880 1.00 92.69 178 VAL A N 1
ATOM 1283 C CA . VAL A 1 178 ? 3.992 17.517 -13.153 1.00 92.69 178 VAL A CA 1
ATOM 1284 C C . VAL A 1 178 ? 5.162 18.494 -13.170 1.00 92.69 178 VAL A C 1
ATOM 1286 O O . VAL A 1 178 ? 4.980 19.687 -12.945 1.00 92.69 178 VAL A O 1
ATOM 1289 N N . GLU A 1 179 ? 6.357 17.983 -13.462 1.00 88.75 179 GLU A N 1
ATOM 1290 C CA . GLU A 1 179 ? 7.593 18.772 -13.472 1.00 88.75 179 GLU A CA 1
ATOM 1291 C C . GLU A 1 179 ? 7.830 19.431 -14.834 1.00 88.75 179 GLU A C 1
ATOM 1293 O O . GLU A 1 179 ? 8.126 20.624 -14.913 1.00 88.75 179 GLU A O 1
ATOM 1298 N N . GLU A 1 180 ? 7.652 18.670 -15.914 1.00 89.62 180 GLU A N 1
ATOM 1299 C CA . GLU A 1 180 ? 7.936 19.133 -17.269 1.00 89.62 180 GLU A CA 1
ATOM 1300 C C . GLU A 1 180 ? 6.896 18.614 -18.257 1.00 89.62 180 GLU A C 1
ATOM 1302 O O . GLU A 1 180 ? 6.519 17.444 -18.235 1.00 89.62 180 GLU A O 1
ATOM 1307 N N . VAL A 1 181 ? 6.459 19.489 -19.161 1.00 92.12 181 VAL A N 1
ATOM 1308 C CA . VAL A 1 181 ? 5.648 19.117 -20.316 1.00 92.12 181 VAL A CA 1
ATOM 1309 C C . VAL A 1 181 ? 6.023 19.999 -21.508 1.00 92.12 181 VAL A C 1
ATOM 1311 O O . VAL A 1 181 ? 5.889 21.222 -21.463 1.00 92.12 181 VAL A O 1
ATOM 1314 N N . GLU A 1 182 ? 6.486 19.381 -22.589 1.00 91.75 182 GLU A N 1
ATOM 1315 C CA . GLU A 1 182 ? 6.921 20.053 -23.815 1.00 91.75 182 GLU A CA 1
ATOM 1316 C C . GLU A 1 182 ? 6.263 19.413 -25.041 1.00 91.75 182 GLU A C 1
ATOM 1318 O O . GLU A 1 182 ? 6.049 18.202 -25.093 1.00 91.75 182 GLU A O 1
ATOM 1323 N N . LEU A 1 183 ? 5.935 20.234 -26.044 1.00 92.00 183 LEU A N 1
ATOM 1324 C CA . LEU A 1 183 ? 5.465 19.760 -27.341 1.00 92.00 183 LEU A CA 1
ATOM 1325 C C . LEU A 1 183 ? 6.217 20.462 -28.469 1.00 92.00 183 LEU A C 1
ATOM 1327 O O . LEU A 1 183 ? 5.948 21.620 -28.804 1.00 92.00 183 LEU A O 1
ATOM 1331 N N . ASP A 1 184 ? 7.126 19.722 -29.090 1.00 90.56 184 ASP A N 1
ATOM 1332 C CA . ASP A 1 184 ? 7.889 20.182 -30.238 1.00 90.56 184 ASP A CA 1
ATOM 1333 C C . ASP A 1 184 ? 7.155 19.933 -31.553 1.00 90.56 184 ASP A C 1
ATOM 1335 O O . ASP A 1 184 ? 6.410 18.968 -31.701 1.00 90.56 184 ASP A O 1
ATOM 1339 N N . SER A 1 185 ? 7.402 20.803 -32.535 1.00 90.50 185 SER A N 1
ATOM 1340 C CA . SER A 1 185 ? 6.840 20.704 -33.885 1.00 90.50 185 SER A CA 1
ATOM 1341 C C . SER A 1 185 ? 7.928 20.909 -34.938 1.00 90.50 185 SER A C 1
ATOM 1343 O O . SER A 1 185 ? 8.630 21.926 -34.915 1.00 90.50 185 SER A O 1
ATOM 1345 N N . THR A 1 186 ? 8.063 19.962 -35.875 1.00 92.38 186 THR A N 1
ATOM 1346 C CA . THR A 1 186 ? 9.133 19.968 -36.898 1.00 92.38 186 THR A CA 1
ATOM 1347 C C . THR A 1 186 ? 8.985 21.057 -37.960 1.00 92.38 186 THR A C 1
ATOM 1349 O O . THR A 1 186 ? 9.976 21.485 -38.553 1.00 92.38 186 THR A O 1
ATOM 1352 N N . ASP A 1 187 ? 7.768 21.550 -38.200 1.00 89.31 187 ASP A N 1
ATOM 1353 C CA . ASP A 1 187 ? 7.505 22.680 -39.091 1.00 89.31 187 ASP A CA 1
ATOM 1354 C C . ASP A 1 187 ? 6.523 23.629 -38.415 1.00 89.31 187 ASP A C 1
ATOM 1356 O O . ASP A 1 187 ? 5.375 23.279 -38.190 1.00 89.31 187 ASP A O 1
ATOM 1360 N N . ARG A 1 188 ? 6.948 24.862 -38.129 1.00 88.31 188 ARG A N 1
ATOM 1361 C CA . ARG A 1 188 ? 6.116 25.882 -37.464 1.00 88.31 188 ARG A CA 1
ATOM 1362 C C . ARG A 1 188 ? 5.325 26.747 -38.450 1.00 88.31 188 ARG A C 1
ATOM 1364 O O . ARG A 1 188 ? 4.726 27.755 -38.067 1.00 88.31 188 ARG A O 1
ATOM 1371 N N . ARG A 1 189 ? 5.343 26.445 -39.753 1.00 89.50 189 ARG A N 1
ATOM 1372 C CA . ARG A 1 189 ? 4.609 27.225 -40.763 1.00 89.50 189 ARG A CA 1
ATOM 1373 C C . ARG A 1 189 ? 3.112 26.923 -40.695 1.00 89.50 189 ARG A C 1
ATOM 1375 O O . ARG A 1 189 ? 2.675 25.795 -40.500 1.00 89.50 189 ARG A O 1
ATOM 1382 N N . ARG A 1 190 ? 2.308 27.967 -40.898 1.00 90.56 190 ARG A N 1
ATOM 1383 C CA . ARG A 1 190 ? 0.836 27.902 -40.858 1.00 90.56 190 ARG A CA 1
ATOM 1384 C C . ARG A 1 190 ? 0.299 26.934 -41.909 1.00 90.56 190 ARG A C 1
ATOM 1386 O O . ARG A 1 190 ? 0.783 26.960 -43.042 1.00 90.56 190 ARG A O 1
ATOM 1393 N N . ASN A 1 191 ? -0.746 26.176 -41.566 1.00 90.38 191 ASN A N 1
ATOM 1394 C CA . ASN A 1 191 ? -1.440 25.260 -42.483 1.00 90.38 191 ASN A CA 1
ATOM 1395 C C . ASN A 1 191 ? -0.485 24.274 -43.191 1.00 90.38 191 ASN A C 1
ATOM 1397 O O . ASN A 1 191 ? -0.693 23.916 -44.352 1.00 90.38 191 ASN A O 1
ATOM 1401 N N . ARG A 1 192 ? 0.595 23.888 -42.507 1.00 92.50 192 ARG A N 1
ATOM 1402 C CA . ARG A 1 192 ? 1.469 22.779 -42.885 1.00 92.50 192 ARG A CA 1
ATOM 1403 C C . ARG A 1 192 ? 1.208 21.613 -41.949 1.00 92.50 192 ARG A C 1
ATOM 1405 O O . ARG A 1 192 ? 0.908 21.833 -40.778 1.00 92.50 192 ARG A O 1
ATOM 1412 N N . THR A 1 193 ? 1.324 20.411 -42.494 1.00 93.44 193 THR A N 1
ATOM 1413 C CA . THR A 1 193 ? 1.410 19.195 -41.696 1.00 93.44 193 THR A CA 1
ATOM 1414 C C . THR A 1 193 ? 2.796 19.135 -41.070 1.00 93.44 193 THR A C 1
ATOM 1416 O O . THR A 1 193 ? 3.788 19.376 -41.762 1.00 93.44 193 THR A O 1
ATOM 1419 N N . ALA A 1 194 ? 2.849 18.853 -39.779 1.00 93.56 194 ALA A N 1
ATOM 1420 C CA . ALA A 1 194 ? 4.059 18.748 -38.992 1.00 93.56 194 ALA A CA 1
ATOM 1421 C C . ALA A 1 194 ? 4.038 17.455 -38.175 1.00 93.56 194 ALA A C 1
ATOM 1423 O O . ALA A 1 194 ? 2.986 16.857 -37.936 1.00 93.56 194 ALA A O 1
ATOM 1424 N N . ARG A 1 195 ? 5.230 17.050 -37.752 1.00 95.44 195 ARG A N 1
ATOM 1425 C CA . ARG A 1 195 ? 5.423 16.020 -36.739 1.00 95.44 195 ARG A CA 1
ATOM 1426 C C . ARG A 1 195 ? 5.440 16.678 -35.381 1.00 95.44 195 ARG A C 1
ATOM 1428 O O . ARG A 1 195 ? 6.102 17.710 -35.236 1.00 95.44 195 ARG A O 1
ATOM 1435 N N . HIS A 1 196 ? 4.737 16.086 -34.431 1.00 95.50 196 HIS A N 1
ATOM 1436 C CA . HIS A 1 196 ? 4.732 16.529 -33.050 1.00 95.50 196 HIS A CA 1
ATOM 1437 C C . HIS A 1 196 ? 5.454 15.515 -32.164 1.00 95.50 196 HIS A C 1
ATOM 1439 O O . HIS A 1 196 ? 5.234 14.313 -32.304 1.00 95.50 196 HIS A O 1
ATOM 1445 N N . THR A 1 197 ? 6.292 16.018 -31.257 1.00 95.56 197 THR A N 1
ATOM 1446 C CA . THR A 1 197 ? 6.985 15.220 -30.238 1.00 95.56 197 THR A CA 1
ATOM 1447 C C . THR A 1 197 ? 6.596 15.758 -28.869 1.00 95.56 197 THR A C 1
ATOM 1449 O O . THR A 1 197 ? 6.966 16.876 -28.513 1.00 95.56 197 THR A O 1
ATOM 1452 N N . LEU A 1 198 ? 5.807 14.987 -28.124 1.00 95.81 198 LEU A N 1
ATOM 1453 C CA . LEU A 1 198 ? 5.490 15.253 -26.725 1.00 95.81 198 LEU A CA 1
ATOM 1454 C C . LEU A 1 198 ? 6.619 14.708 -25.854 1.00 95.81 198 LEU A C 1
ATOM 1456 O O . LEU A 1 198 ? 7.009 13.554 -26.021 1.00 95.81 198 LEU A O 1
ATOM 1460 N N . ARG A 1 199 ? 7.072 15.513 -24.895 1.00 95.38 199 ARG A N 1
ATOM 1461 C CA . ARG A 1 199 ? 7.908 15.074 -23.777 1.00 95.38 199 ARG A CA 1
ATOM 1462 C C . ARG A 1 199 ? 7.210 15.426 -22.472 1.00 95.38 199 ARG A C 1
ATOM 1464 O O . ARG A 1 199 ? 6.788 16.568 -22.294 1.00 95.38 199 ARG A O 1
ATOM 1471 N N . LEU A 1 200 ? 7.052 14.457 -21.580 1.00 94.94 200 LEU A N 1
ATOM 1472 C CA . LEU A 1 200 ? 6.361 14.636 -20.305 1.00 94.94 200 LEU A CA 1
ATOM 1473 C C . LEU A 1 200 ? 7.172 13.986 -19.186 1.00 94.94 200 LEU A C 1
ATOM 1475 O O . LEU A 1 200 ? 7.299 12.764 -19.151 1.00 94.94 200 LEU A O 1
ATOM 1479 N N . ALA A 1 201 ? 7.676 14.798 -18.259 1.00 93.75 201 ALA A N 1
ATOM 1480 C CA . ALA A 1 201 ? 8.223 14.314 -16.999 1.00 93.75 201 ALA A CA 1
ATOM 1481 C C . ALA A 1 201 ? 7.131 14.447 -15.930 1.00 93.75 201 ALA A C 1
ATOM 1483 O O . ALA A 1 201 ? 6.762 15.569 -15.550 1.00 93.75 201 ALA A O 1
ATOM 1484 N N . PRO A 1 202 ? 6.579 13.332 -15.425 1.00 92.31 202 PRO A N 1
ATOM 1485 C CA . PRO A 1 202 ? 5.456 13.401 -14.510 1.00 92.31 202 PRO A CA 1
ATOM 1486 C C . PRO A 1 202 ? 5.878 13.984 -13.152 1.00 92.31 202 PRO A C 1
ATOM 1488 O O . PRO A 1 202 ? 5.020 14.473 -12.431 1.00 92.31 202 PRO A O 1
ATOM 1491 N N . GLY A 1 203 ? 7.163 13.982 -12.781 1.00 89.88 203 GLY A N 1
ATOM 1492 C CA . GLY A 1 203 ? 7.672 14.522 -11.509 1.00 89.88 203 GLY A CA 1
ATOM 1493 C C . GLY A 1 203 ? 7.363 13.639 -10.291 1.00 89.88 203 GLY A C 1
ATOM 1494 O O . GLY A 1 203 ? 8.202 13.458 -9.412 1.00 89.88 203 GLY A O 1
ATOM 1495 N N . VAL A 1 204 ? 6.188 13.020 -10.265 1.00 92.62 204 VAL A N 1
ATOM 1496 C CA . VAL A 1 204 ? 5.756 11.975 -9.328 1.00 92.62 204 VAL A CA 1
ATOM 1497 C C . VAL A 1 204 ? 5.215 10.807 -10.155 1.00 92.62 204 VAL A C 1
ATOM 1499 O O . VAL A 1 204 ? 4.632 11.056 -11.212 1.00 92.62 204 VAL A O 1
ATOM 1502 N N . GLY A 1 205 ? 5.416 9.565 -9.705 1.00 92.50 205 GLY A N 1
ATOM 1503 C CA . GLY A 1 205 ? 4.985 8.366 -10.430 1.00 92.50 205 GLY A CA 1
ATOM 1504 C C . GLY A 1 205 ? 3.520 8.416 -10.873 1.00 92.50 205 GLY A C 1
ATOM 1505 O O . GLY A 1 205 ? 2.690 9.097 -10.258 1.00 92.50 205 GLY A O 1
ATOM 1506 N N . VAL A 1 206 ? 3.210 7.758 -11.988 1.00 93.94 206 VAL A N 1
ATOM 1507 C CA . VAL A 1 206 ? 1.842 7.679 -12.515 1.00 93.94 206 VAL A CA 1
ATOM 1508 C C . VAL A 1 206 ? 1.666 6.437 -13.384 1.00 93.94 206 VAL A C 1
ATOM 1510 O O . VAL A 1 206 ? 2.516 6.146 -14.222 1.00 93.94 206 VAL A O 1
ATOM 1513 N N . SER A 1 207 ? 0.553 5.730 -13.206 1.00 93.88 207 SER A N 1
ATOM 1514 C CA . SER A 1 207 ? 0.140 4.631 -14.087 1.00 93.88 207 SER A CA 1
ATOM 1515 C C . SER A 1 207 ? -0.806 5.130 -15.175 1.00 93.88 207 SER A C 1
ATOM 1517 O O . SER A 1 207 ? -1.555 6.091 -14.968 1.00 93.88 207 SER A O 1
ATOM 1519 N N . MET A 1 208 ? -0.742 4.513 -16.352 1.00 95.44 208 MET A N 1
ATOM 1520 C CA . MET A 1 208 ? -1.592 4.863 -17.485 1.00 95.44 208 MET A CA 1
ATOM 1521 C C . MET A 1 208 ? -1.789 3.699 -18.457 1.00 95.44 208 MET A C 1
ATOM 1523 O O . MET A 1 208 ? -0.872 2.927 -18.716 1.00 95.44 208 MET A O 1
ATOM 1527 N N . GLU A 1 209 ? -2.965 3.643 -19.076 1.00 96.69 209 GLU A N 1
ATOM 1528 C CA . GLU A 1 209 ? -3.284 2.769 -20.213 1.00 96.69 209 GLU A CA 1
ATOM 1529 C C . GLU A 1 209 ? -3.515 3.573 -21.501 1.00 96.69 209 GLU A C 1
ATOM 1531 O O . GLU A 1 209 ? -3.603 3.014 -22.590 1.00 96.69 209 GLU A O 1
ATOM 1536 N N . THR A 1 210 ? -3.735 4.888 -21.407 1.00 97.69 210 THR A N 1
ATOM 1537 C CA . THR A 1 210 ? -4.055 5.723 -22.570 1.00 97.69 210 THR A CA 1
ATOM 1538 C C . THR A 1 210 ? -3.497 7.129 -22.421 1.00 97.69 210 THR A C 1
ATOM 1540 O O . THR A 1 210 ? -3.682 7.797 -21.402 1.00 97.69 210 THR A O 1
ATOM 1543 N N . ILE A 1 211 ? -2.881 7.617 -23.493 1.00 97.94 211 ILE A N 1
ATOM 1544 C CA . ILE A 1 211 ? -2.399 8.988 -23.632 1.00 97.94 211 ILE A CA 1
ATOM 1545 C C . ILE A 1 211 ? -3.409 9.750 -24.485 1.00 97.94 211 ILE A C 1
ATOM 1547 O O . ILE A 1 211 ? -3.630 9.419 -25.649 1.00 97.94 211 ILE A O 1
ATOM 1551 N N . ARG A 1 212 ? -4.016 10.796 -23.922 1.00 97.69 212 ARG A N 1
ATOM 1552 C CA . ARG A 1 212 ? -4.983 11.656 -24.613 1.00 97.69 212 ARG A CA 1
ATOM 1553 C C . ARG A 1 212 ? -4.421 13.063 -24.786 1.00 97.69 212 ARG A C 1
ATOM 1555 O O . ARG A 1 212 ? -4.124 13.751 -23.810 1.00 97.69 212 ARG A O 1
ATOM 1562 N N . LEU A 1 213 ? -4.361 13.527 -26.034 1.00 97.31 213 LEU A N 1
ATOM 1563 C CA . LEU A 1 213 ? -3.896 14.864 -26.408 1.00 97.31 213 LEU A CA 1
ATOM 1564 C C . LEU A 1 213 ? -5.030 15.682 -27.021 1.00 97.31 213 LEU A C 1
ATOM 1566 O O . LEU A 1 213 ? -5.554 15.357 -28.084 1.00 97.31 213 LEU A O 1
ATOM 1570 N N . ARG A 1 214 ? -5.418 16.772 -26.355 1.00 96.31 214 ARG A N 1
ATOM 1571 C CA . ARG A 1 214 ? -6.538 17.630 -26.760 1.00 96.31 214 ARG A CA 1
ATOM 1572 C C . ARG A 1 214 ? -6.050 18.869 -27.498 1.00 96.31 214 ARG A C 1
ATOM 1574 O O . ARG A 1 214 ? -5.620 19.840 -26.873 1.00 96.31 214 ARG A O 1
ATOM 1581 N N . TYR A 1 215 ? -6.211 18.875 -28.815 1.00 94.50 215 TYR A N 1
ATOM 1582 C CA . TYR A 1 215 ? -5.847 19.993 -29.679 1.00 94.50 215 TYR A CA 1
ATOM 1583 C C . TYR A 1 215 ? -6.901 21.115 -29.691 1.00 94.50 215 TYR A C 1
ATOM 1585 O O . TYR A 1 215 ? -8.061 20.907 -29.315 1.00 94.50 215 TYR A O 1
ATOM 1593 N N . PRO A 1 216 ? -6.537 22.330 -30.152 1.00 89.50 216 PRO A N 1
ATOM 1594 C CA . PRO A 1 216 ? -7.474 23.449 -30.243 1.00 89.50 216 PRO A CA 1
ATOM 1595 C C . PRO A 1 216 ? -8.656 23.196 -31.191 1.00 89.50 216 PRO A C 1
ATOM 1597 O O . PRO A 1 216 ? -9.759 23.674 -30.927 1.00 89.50 216 PRO A O 1
ATOM 1600 N N . THR A 1 217 ? -8.439 22.463 -32.290 1.00 88.19 217 THR A N 1
ATOM 1601 C CA . THR A 1 217 ? -9.456 22.204 -33.323 1.00 88.19 217 THR A CA 1
ATOM 1602 C C . THR A 1 217 ? -9.345 20.786 -33.873 1.00 88.19 217 THR A C 1
ATOM 1604 O O . THR A 1 217 ? -8.238 20.274 -33.999 1.00 88.19 217 THR A O 1
ATOM 1607 N N . GLU A 1 218 ? -10.469 20.193 -34.276 1.00 86.56 218 GLU A N 1
ATOM 1608 C CA . GLU A 1 218 ? -10.525 18.841 -34.869 1.00 86.56 218 GLU A CA 1
ATOM 1609 C C . GLU A 1 218 ? -9.713 18.743 -36.166 1.00 86.56 218 GLU A C 1
ATOM 1611 O O . GLU A 1 218 ? -8.981 17.788 -36.403 1.00 86.56 218 GLU A O 1
ATOM 1616 N N . ARG A 1 219 ? -9.747 19.808 -36.979 1.00 86.62 219 ARG A N 1
ATOM 1617 C CA . ARG A 1 219 ? -8.984 19.909 -38.232 1.00 86.62 219 ARG A CA 1
ATOM 1618 C C . ARG A 1 219 ? -7.473 19.747 -38.028 1.00 86.62 219 ARG A C 1
ATOM 1620 O O . ARG A 1 219 ? -6.778 19.420 -38.983 1.00 86.62 219 ARG A O 1
ATOM 1627 N N . SER A 1 220 ? -6.959 20.014 -36.828 1.00 88.81 220 SER A N 1
ATOM 1628 C CA . SER A 1 220 ? -5.532 19.872 -36.542 1.00 88.81 220 SER A CA 1
ATOM 1629 C C . SER A 1 220 ? -5.067 18.420 -36.524 1.00 88.81 220 SER A C 1
ATOM 1631 O O . SER A 1 220 ? -3.877 18.204 -36.682 1.00 88.81 220 SER A O 1
ATOM 1633 N N . VAL A 1 221 ? -5.962 17.451 -36.331 1.00 91.06 221 VAL A N 1
ATOM 1634 C CA . VAL A 1 221 ? -5.587 16.058 -36.036 1.00 91.06 221 VAL A CA 1
ATOM 1635 C C . VAL A 1 221 ? -6.357 15.023 -36.854 1.00 91.06 221 VAL A C 1
ATOM 1637 O O . VAL A 1 221 ? -6.214 13.838 -36.611 1.00 91.06 221 VAL A O 1
ATOM 1640 N N . ALA A 1 222 ? -7.158 15.452 -37.831 1.00 86.31 222 ALA A N 1
ATOM 1641 C CA . ALA A 1 222 ? -8.104 14.588 -38.543 1.00 86.31 222 ALA A CA 1
ATOM 1642 C C . ALA A 1 222 ? -7.481 13.380 -39.274 1.00 86.31 222 ALA A C 1
ATOM 1644 O O . ALA A 1 222 ? -8.181 12.395 -39.480 1.00 86.31 222 ALA A O 1
ATOM 1645 N N . ASP A 1 223 ? -6.204 13.460 -39.656 1.00 87.69 223 ASP A N 1
ATOM 1646 C CA . ASP A 1 223 ? -5.515 12.443 -40.462 1.00 87.69 223 ASP A CA 1
ATOM 1647 C C . ASP A 1 223 ? -4.545 11.575 -39.628 1.00 87.69 223 ASP A C 1
ATOM 1649 O O . ASP A 1 223 ? -3.640 10.959 -40.187 1.00 87.69 223 ASP A O 1
ATOM 1653 N N . ILE A 1 224 ? -4.676 11.572 -38.294 1.00 92.19 224 ILE A N 1
ATOM 1654 C CA . ILE A 1 224 ? -3.829 10.760 -37.408 1.00 92.19 224 ILE A CA 1
ATOM 1655 C C . ILE A 1 224 ? -4.445 9.371 -37.244 1.00 92.19 224 ILE A C 1
ATOM 1657 O O . ILE A 1 224 ? -5.599 9.227 -36.848 1.00 92.19 224 ILE A O 1
ATOM 1661 N N . GLU A 1 225 ? -3.638 8.356 -37.521 1.00 92.62 225 GLU A N 1
ATOM 1662 C CA . GLU A 1 225 ? -3.967 6.934 -37.408 1.00 92.62 225 GLU A CA 1
ATOM 1663 C C . GLU A 1 225 ? -2.760 6.165 -36.848 1.00 92.62 225 GLU A C 1
ATOM 1665 O O . GLU A 1 225 ? -1.683 6.737 -36.666 1.00 92.62 225 GLU A O 1
ATOM 1670 N N . THR A 1 226 ? -2.885 4.855 -36.625 1.00 91.38 226 THR A N 1
ATOM 1671 C CA . THR A 1 226 ? -1.789 4.014 -36.104 1.00 91.38 226 THR A CA 1
ATOM 1672 C C . THR A 1 226 ? -0.498 4.143 -36.914 1.00 91.38 226 THR A C 1
ATOM 1674 O O . THR A 1 226 ? 0.581 4.254 -36.341 1.00 91.38 226 THR A O 1
ATOM 1677 N N . GLY A 1 227 ? -0.585 4.238 -38.247 1.00 91.69 227 GLY A N 1
ATOM 1678 C CA . GLY A 1 227 ? 0.583 4.432 -39.119 1.00 91.69 227 GLY A CA 1
ATOM 1679 C C . GLY A 1 227 ? 1.266 5.805 -39.000 1.00 91.69 227 GLY A C 1
ATOM 1680 O O . GLY A 1 227 ? 2.353 6.003 -39.553 1.00 91.69 227 GLY A O 1
ATOM 1681 N N . SER A 1 228 ? 0.640 6.765 -38.309 1.00 95.00 228 SER A N 1
ATOM 1682 C CA . SER A 1 228 ? 1.219 8.079 -38.014 1.00 95.00 228 SER A CA 1
ATOM 1683 C C . SER A 1 228 ? 2.166 8.060 -36.813 1.00 95.00 228 SER A C 1
ATOM 1685 O O . SER A 1 228 ? 3.022 8.945 -36.731 1.00 95.00 228 SER A O 1
ATOM 1687 N N . LEU A 1 229 ? 2.032 7.090 -35.899 1.00 96.88 229 LEU A N 1
ATOM 1688 C CA . LEU A 1 229 ? 2.907 6.947 -34.736 1.00 96.88 229 LEU A CA 1
ATOM 1689 C C . LEU A 1 229 ? 4.320 6.552 -35.190 1.00 96.88 229 LEU A C 1
ATOM 1691 O O . LEU A 1 229 ? 4.496 5.722 -36.084 1.00 96.88 229 LEU A O 1
ATOM 1695 N N . ARG A 1 230 ? 5.338 7.204 -34.626 1.00 96.31 230 ARG A N 1
ATOM 1696 C CA . ARG A 1 230 ? 6.746 6.995 -34.994 1.00 96.31 230 ARG A CA 1
ATOM 1697 C C . ARG A 1 230 ? 7.559 6.369 -33.886 1.00 96.31 230 ARG A C 1
ATOM 1699 O O . ARG A 1 230 ? 8.382 5.514 -34.191 1.00 96.31 230 ARG A O 1
ATOM 1706 N N . ARG A 1 231 ? 7.376 6.853 -32.661 1.00 95.50 231 ARG A N 1
ATOM 1707 C CA . ARG A 1 231 ? 8.082 6.397 -31.466 1.00 95.50 231 ARG A CA 1
ATOM 1708 C C . ARG A 1 231 ? 7.195 6.637 -30.254 1.00 95.50 231 ARG A C 1
ATOM 1710 O O . ARG A 1 231 ? 6.598 7.714 -30.145 1.00 95.50 231 ARG A O 1
ATOM 1717 N N . ILE A 1 232 ? 7.158 5.681 -29.342 1.00 97.38 232 ILE A N 1
ATOM 1718 C CA . ILE A 1 232 ? 6.549 5.837 -28.025 1.00 97.38 232 ILE A CA 1
ATOM 1719 C C . ILE A 1 232 ? 7.355 5.048 -26.993 1.00 97.38 232 ILE A C 1
ATOM 1721 O O . ILE A 1 232 ? 7.798 3.935 -27.267 1.00 97.38 232 ILE A O 1
ATOM 1725 N N . GLY A 1 233 ? 7.580 5.628 -25.817 1.00 97.12 233 GLY A N 1
ATOM 1726 C CA . GLY A 1 233 ? 8.324 4.951 -24.759 1.00 97.12 233 GLY A CA 1
ATOM 1727 C C . GLY A 1 233 ? 8.861 5.887 -23.688 1.00 97.12 233 GLY A C 1
ATOM 1728 O O . GLY A 1 233 ? 8.492 7.066 -23.633 1.00 97.12 233 GLY A O 1
ATOM 1729 N N . LEU A 1 234 ? 9.737 5.347 -22.845 1.00 96.56 234 LEU A N 1
ATOM 1730 C CA . LEU A 1 234 ? 10.409 6.064 -21.767 1.00 96.56 234 LEU A CA 1
ATOM 1731 C C . LEU A 1 234 ? 11.870 6.339 -22.108 1.00 96.56 234 LEU A C 1
ATOM 1733 O O . LEU A 1 234 ? 12.596 5.455 -22.561 1.00 96.56 234 LEU A O 1
ATOM 1737 N N . ASP A 1 235 ? 12.268 7.569 -21.833 1.00 94.88 235 ASP A N 1
ATOM 1738 C CA . ASP A 1 235 ? 13.641 8.050 -21.742 1.00 94.88 235 ASP A CA 1
ATOM 1739 C C . ASP A 1 235 ? 14.034 8.030 -20.256 1.00 94.88 235 ASP A C 1
ATOM 1741 O O . ASP A 1 235 ? 13.476 8.790 -19.454 1.00 94.88 235 ASP A O 1
ATOM 1745 N N . THR A 1 236 ? 14.898 7.090 -19.868 1.00 90.06 236 THR A N 1
ATOM 1746 C CA . THR A 1 236 ? 15.212 6.766 -18.464 1.00 90.06 236 THR A CA 1
ATOM 1747 C C . THR A 1 236 ? 16.520 7.393 -17.981 1.00 90.06 236 THR A C 1
ATOM 1749 O O . THR A 1 236 ? 16.738 7.502 -16.767 1.00 90.06 236 THR A O 1
ATOM 1752 N N . ASP A 1 237 ? 17.382 7.832 -18.903 1.00 86.81 237 ASP A N 1
ATOM 1753 C CA . ASP A 1 237 ? 18.644 8.519 -18.609 1.00 86.81 237 ASP A CA 1
ATOM 1754 C C . ASP A 1 237 ? 18.648 10.018 -18.985 1.00 86.81 237 ASP A C 1
ATOM 1756 O O . ASP A 1 237 ? 19.578 10.749 -18.619 1.00 86.81 237 ASP A O 1
ATOM 1760 N N . ASN A 1 238 ? 17.550 10.497 -19.582 1.00 85.12 238 ASN A N 1
ATOM 1761 C CA . ASN A 1 238 ? 17.292 11.874 -19.992 1.00 85.12 238 ASN A CA 1
ATOM 1762 C C . ASN A 1 238 ? 18.231 12.377 -21.105 1.00 85.12 238 ASN A C 1
ATOM 1764 O O . ASN A 1 238 ? 18.515 13.581 -21.180 1.00 85.12 238 ASN A O 1
ATOM 1768 N N . ASP A 1 239 ? 18.711 11.487 -21.975 1.00 87.12 239 ASP A N 1
ATOM 1769 C CA . ASP A 1 239 ? 19.507 11.847 -23.152 1.00 87.12 239 ASP A CA 1
ATOM 1770 C C . ASP A 1 239 ? 18.651 12.244 -24.377 1.00 87.12 239 ASP A C 1
ATOM 1772 O O . ASP A 1 239 ? 19.146 12.889 -25.310 1.00 87.12 239 ASP A O 1
ATOM 1776 N N . GLY A 1 240 ? 17.339 11.980 -24.318 1.00 84.44 240 GLY A N 1
ATOM 1777 C CA . GLY A 1 240 ? 16.365 12.290 -25.364 1.00 84.44 240 GLY A CA 1
ATOM 1778 C C . GLY A 1 240 ? 16.028 11.128 -26.299 1.00 84.44 240 GLY A C 1
ATOM 1779 O O . GLY A 1 240 ? 15.161 11.306 -27.168 1.00 84.44 240 GLY A O 1
ATOM 1780 N N . ASP A 1 241 ? 16.665 9.973 -26.129 1.00 91.75 241 ASP A N 1
ATOM 1781 C CA . ASP A 1 241 ? 16.316 8.720 -26.777 1.00 91.75 241 ASP A CA 1
ATOM 1782 C C . ASP A 1 241 ? 15.409 7.844 -25.900 1.00 91.75 241 ASP A C 1
ATOM 1784 O O . ASP A 1 241 ? 15.098 8.165 -24.761 1.00 91.75 241 ASP A O 1
ATOM 1788 N N . ILE A 1 242 ? 14.829 6.800 -26.500 1.00 94.81 242 ILE A N 1
ATOM 1789 C CA . ILE A 1 242 ? 13.888 5.911 -25.806 1.00 94.81 242 ILE A CA 1
ATOM 1790 C C . ILE A 1 242 ? 14.654 4.655 -25.418 1.00 94.81 242 ILE A C 1
ATOM 1792 O O . ILE A 1 242 ? 15.069 3.905 -26.304 1.00 94.81 242 ILE A O 1
ATOM 1796 N N . ASP A 1 243 ? 14.778 4.418 -24.118 1.00 95.06 243 ASP A N 1
ATOM 1797 C CA . ASP A 1 243 ? 15.394 3.219 -23.549 1.00 95.06 243 ASP A CA 1
ATOM 1798 C C . ASP A 1 243 ? 14.396 2.062 -23.467 1.00 95.06 243 ASP A C 1
ATOM 1800 O O . ASP A 1 243 ? 14.735 0.905 -23.721 1.00 95.06 243 ASP A O 1
ATOM 1804 N N . GLN A 1 244 ? 13.142 2.381 -23.137 1.00 94.94 244 GLN A N 1
ATOM 1805 C CA . GLN A 1 244 ? 12.053 1.418 -23.022 1.00 94.94 244 GLN A CA 1
ATOM 1806 C C . GLN A 1 244 ? 10.943 1.773 -24.011 1.00 94.94 244 GLN A C 1
ATOM 1808 O O . GLN A 1 244 ? 10.166 2.697 -23.775 1.00 94.94 244 GLN A O 1
ATOM 1813 N N . SER A 1 245 ? 10.872 1.046 -25.129 1.00 96.06 245 SER A N 1
ATOM 1814 C CA . SER A 1 245 ? 9.825 1.241 -26.140 1.00 96.06 245 SER A CA 1
ATOM 1815 C C . SER A 1 245 ? 8.489 0.648 -25.691 1.00 96.06 245 SER A C 1
ATOM 1817 O O . SER A 1 245 ? 8.459 -0.423 -25.089 1.00 96.06 245 SER A O 1
ATOM 1819 N N . PHE A 1 246 ? 7.396 1.331 -26.034 1.00 96.69 246 PHE A N 1
ATOM 1820 C CA . PHE A 1 246 ? 6.023 0.837 -25.892 1.00 96.69 246 PHE A CA 1
ATOM 1821 C C . PHE A 1 246 ? 5.395 0.457 -27.238 1.00 96.69 246 PHE A C 1
ATOM 1823 O O . PHE A 1 246 ? 4.193 0.220 -27.290 1.00 96.69 246 PHE A O 1
ATOM 1830 N N . ASP A 1 247 ? 6.162 0.424 -28.335 1.00 94.00 247 ASP A N 1
ATOM 1831 C CA . ASP A 1 247 ? 5.615 0.193 -29.682 1.00 94.00 247 ASP A CA 1
ATOM 1832 C C . ASP A 1 247 ? 4.803 -1.114 -29.770 1.00 94.00 247 ASP A C 1
ATOM 1834 O O . ASP A 1 247 ? 3.733 -1.130 -30.379 1.00 94.00 247 ASP A O 1
ATOM 1838 N N . ASP A 1 248 ? 5.276 -2.184 -29.121 1.00 94.31 248 ASP A N 1
ATOM 1839 C CA . ASP A 1 248 ? 4.603 -3.491 -29.091 1.00 94.31 248 ASP A CA 1
ATOM 1840 C C . ASP A 1 248 ? 3.357 -3.507 -28.184 1.00 94.31 248 ASP A C 1
ATOM 1842 O O . ASP A 1 248 ? 2.471 -4.347 -28.358 1.00 94.31 248 ASP A O 1
ATOM 1846 N N . ASP A 1 249 ? 3.262 -2.562 -27.245 1.00 95.56 249 ASP A N 1
ATOM 1847 C CA . ASP A 1 249 ? 2.150 -2.459 -26.304 1.00 95.56 249 ASP A CA 1
ATOM 1848 C C . ASP A 1 249 ? 1.000 -1.598 -26.839 1.00 95.56 249 ASP A C 1
ATOM 1850 O O . ASP A 1 249 ? -0.097 -1.663 -26.282 1.00 95.56 249 ASP A O 1
ATOM 1854 N N . VAL A 1 250 ? 1.199 -0.817 -27.909 1.00 97.06 250 VAL A N 1
ATOM 1855 C CA . VAL A 1 250 ? 0.152 0.037 -28.497 1.00 97.06 250 VAL A CA 1
ATOM 1856 C C . VAL A 1 250 ? -0.973 -0.813 -29.090 1.00 97.06 250 VAL A C 1
ATOM 1858 O O . VAL A 1 250 ? -0.792 -1.542 -30.064 1.00 97.06 250 VAL A O 1
ATOM 1861 N N . SER A 1 251 ? -2.173 -0.666 -28.534 1.00 96.31 251 SER A N 1
ATOM 1862 C CA . SER A 1 251 ? -3.377 -1.379 -28.960 1.00 96.31 251 SER A CA 1
ATOM 1863 C C . SER A 1 251 ? -4.222 -0.589 -29.965 1.00 96.31 251 SER A C 1
ATOM 1865 O O . SER A 1 251 ? -4.819 -1.190 -30.861 1.00 96.31 251 SER A O 1
ATOM 1867 N N . ASP A 1 252 ? -4.264 0.743 -29.853 1.00 96.25 252 ASP A N 1
ATOM 1868 C CA . ASP A 1 252 ? -5.005 1.628 -30.760 1.00 96.25 252 ASP A CA 1
ATOM 1869 C C . ASP A 1 252 ? -4.381 3.030 -30.833 1.00 96.25 252 ASP A C 1
ATOM 1871 O O . ASP A 1 252 ? -3.806 3.530 -29.866 1.00 96.25 252 ASP A O 1
ATOM 1875 N N . VAL A 1 253 ? -4.543 3.684 -31.986 1.00 96.81 253 VAL A N 1
ATOM 1876 C CA . VAL A 1 253 ? -4.300 5.123 -32.149 1.00 96.81 253 VAL A CA 1
ATOM 1877 C C . VAL A 1 253 ? -5.466 5.699 -32.928 1.00 96.81 253 VAL A C 1
ATOM 1879 O O . VAL A 1 253 ? -5.640 5.406 -34.114 1.00 96.81 253 VAL A O 1
ATOM 1882 N N . SER A 1 254 ? -6.244 6.550 -32.276 1.00 94.88 254 SER A N 1
ATOM 1883 C CA . SER A 1 254 ? -7.480 7.067 -32.842 1.00 94.88 254 SER A CA 1
ATOM 1884 C C . SER A 1 254 ? -7.685 8.549 -32.562 1.00 94.88 254 SER A C 1
ATOM 1886 O O . SER A 1 254 ? -7.034 9.177 -31.723 1.00 94.88 254 SER A O 1
ATOM 1888 N N . VAL A 1 255 ? -8.600 9.140 -33.332 1.00 94.88 255 VAL A N 1
ATOM 1889 C CA . VAL A 1 255 ? -8.963 10.551 -33.226 1.00 94.88 255 VAL A CA 1
ATOM 1890 C C . VAL A 1 255 ? -10.454 10.667 -32.957 1.00 94.88 255 VAL A C 1
ATOM 1892 O O . VAL A 1 255 ? -11.282 10.230 -33.754 1.00 94.88 255 VAL A O 1
ATOM 1895 N N . SER A 1 256 ? -10.800 11.313 -31.845 1.00 91.31 256 SER A N 1
ATOM 1896 C CA . SER A 1 256 ? -12.181 11.602 -31.456 1.00 91.31 256 SER A CA 1
ATOM 1897 C C . SER A 1 256 ? -12.392 13.112 -31.339 1.00 91.31 256 SER A C 1
ATOM 1899 O O . SER A 1 256 ? -12.056 13.764 -30.339 1.00 91.31 256 SER A O 1
ATOM 1901 N N . GLY A 1 257 ? -12.908 13.703 -32.421 1.00 91.31 257 GLY A N 1
ATOM 1902 C CA . GLY A 1 257 ? -13.043 15.149 -32.579 1.00 91.31 257 GLY A CA 1
ATOM 1903 C C . GLY A 1 257 ? -11.679 15.840 -32.555 1.00 91.31 257 GLY A C 1
ATOM 1904 O O . GLY A 1 257 ? -10.938 15.824 -33.531 1.00 91.31 257 GLY A O 1
ATOM 1905 N N . ARG A 1 258 ? -11.343 16.479 -31.430 1.00 94.06 258 ARG A N 1
ATOM 1906 C CA . ARG A 1 258 ? -10.065 17.190 -31.209 1.00 94.06 258 ARG A CA 1
ATOM 1907 C C . ARG A 1 258 ? -9.090 16.439 -30.300 1.00 94.06 258 ARG A C 1
ATOM 1909 O O . ARG A 1 258 ? -8.114 17.040 -29.852 1.00 94.06 258 ARG A O 1
ATOM 1916 N N . HIS A 1 259 ? -9.391 15.190 -29.967 1.00 95.38 259 HIS A N 1
ATOM 1917 C CA . HIS A 1 259 ? -8.553 14.346 -29.124 1.00 95.38 259 HIS A CA 1
ATOM 1918 C C . HIS A 1 259 ? -7.816 13.342 -29.994 1.00 95.38 259 HIS A C 1
ATOM 1920 O O . HIS A 1 259 ? -8.455 12.667 -30.792 1.00 95.38 259 HIS A O 1
ATOM 1926 N N . VAL A 1 260 ? -6.503 13.260 -29.818 1.00 96.94 260 VAL A N 1
ATOM 1927 C CA . VAL A 1 260 ? -5.699 12.113 -30.244 1.00 96.94 260 VAL A CA 1
ATOM 1928 C C . VAL A 1 260 ? -5.597 11.194 -29.038 1.00 96.94 260 VAL A C 1
ATOM 1930 O O . VAL A 1 260 ? -5.222 11.666 -27.964 1.00 96.94 260 VAL A O 1
ATOM 1933 N N . GLU A 1 261 ? -5.961 9.930 -29.196 1.00 97.31 261 GLU A N 1
ATOM 1934 C CA . GLU A 1 261 ? -5.872 8.906 -28.158 1.00 97.31 261 GLU A CA 1
ATOM 1935 C C . GLU A 1 261 ? -4.925 7.808 -28.628 1.00 97.31 261 GLU A C 1
ATOM 1937 O O . GLU A 1 261 ? -5.037 7.326 -29.751 1.00 97.31 261 GLU A O 1
ATOM 1942 N N . ILE A 1 262 ? -3.965 7.464 -27.776 1.00 97.69 262 ILE A N 1
ATOM 1943 C CA . ILE A 1 262 ? -3.038 6.354 -27.980 1.00 97.69 262 ILE A CA 1
ATOM 1944 C C . ILE A 1 262 ? -3.254 5.414 -26.805 1.00 97.69 262 ILE A C 1
ATOM 1946 O O . ILE A 1 262 ? -2.958 5.790 -25.669 1.00 97.69 262 ILE A O 1
ATOM 1950 N N . SER A 1 263 ? -3.811 4.239 -27.069 1.00 97.44 263 SER A N 1
ATOM 1951 C CA . SER A 1 263 ? -4.118 3.236 -26.054 1.00 97.44 263 SER A CA 1
ATOM 1952 C C . SER A 1 263 ? -3.069 2.137 -26.058 1.00 97.44 263 SER A C 1
ATOM 1954 O O . SER A 1 263 ? -2.609 1.701 -27.112 1.00 97.44 263 SER A O 1
ATOM 1956 N N . LEU A 1 264 ? -2.705 1.692 -24.863 1.00 97.12 264 LEU A N 1
ATOM 1957 C CA . LEU A 1 264 ? -1.844 0.549 -24.616 1.00 97.12 264 LEU A CA 1
ATOM 1958 C C . LEU A 1 264 ? -2.701 -0.686 -24.325 1.00 97.12 264 LEU A C 1
ATOM 1960 O O . LEU A 1 264 ? -3.903 -0.598 -24.068 1.00 97.12 264 LEU A O 1
ATOM 1964 N N . SER A 1 265 ? -2.099 -1.860 -24.430 1.00 96.12 265 SER A N 1
ATOM 1965 C CA . SER A 1 265 ? -2.742 -3.146 -24.157 1.00 96.12 265 SER A CA 1
ATOM 1966 C C . SER A 1 265 ? -2.851 -3.443 -22.658 1.00 96.12 265 SER A C 1
ATOM 1968 O O . SER A 1 265 ? -3.724 -4.212 -22.258 1.00 96.12 265 SER A O 1
ATOM 1970 N N . HIS A 1 266 ? -2.014 -2.804 -21.836 1.00 94.44 266 HIS A N 1
ATOM 1971 C CA . HIS A 1 266 ? -1.956 -2.973 -20.385 1.00 94.44 266 HIS A CA 1
ATOM 1972 C C . HIS A 1 266 ? -1.598 -1.643 -19.701 1.00 94.44 266 HIS A C 1
ATOM 1974 O O . HIS A 1 266 ? -1.021 -0.749 -20.328 1.00 94.44 266 HIS A O 1
ATOM 1980 N N . SER A 1 267 ? -1.917 -1.519 -18.409 1.00 94.31 267 SER A N 1
ATOM 1981 C CA . SER A 1 267 ? -1.481 -0.373 -17.604 1.00 94.31 267 SER A CA 1
ATOM 1982 C C . SER A 1 267 ? 0.043 -0.359 -17.478 1.00 94.31 267 SER A C 1
ATOM 1984 O O . SER A 1 267 ? 0.673 -1.386 -17.226 1.00 94.31 267 SER A O 1
ATOM 1986 N N . THR A 1 268 ? 0.633 0.814 -17.674 1.00 94.50 268 THR A N 1
ATOM 1987 C CA . THR A 1 268 ? 2.074 1.047 -17.685 1.00 94.50 268 THR A CA 1
ATOM 1988 C C . THR A 1 268 ? 2.423 2.154 -16.700 1.00 94.50 268 THR A C 1
ATOM 1990 O O . THR A 1 268 ? 1.813 3.224 -16.707 1.00 94.50 268 THR A O 1
ATOM 1993 N N . TYR A 1 269 ? 3.424 1.911 -15.858 1.00 92.81 269 TYR A N 1
ATOM 1994 C CA . TYR A 1 269 ? 3.896 2.873 -14.866 1.00 92.81 269 TYR A CA 1
ATOM 1995 C C . TYR A 1 269 ? 5.019 3.744 -15.437 1.00 92.81 269 TYR A C 1
ATOM 1997 O O . TYR A 1 269 ? 6.010 3.233 -15.953 1.00 92.81 269 TYR A O 1
ATOM 2005 N N . VAL A 1 270 ? 4.876 5.063 -15.314 1.00 93.12 270 VAL A N 1
ATOM 2006 C CA . VAL A 1 270 ? 5.915 6.045 -15.637 1.00 93.12 270 VAL A CA 1
ATOM 2007 C C . VAL A 1 270 ? 6.525 6.538 -14.332 1.00 93.12 270 VAL A C 1
ATOM 2009 O O . VAL A 1 270 ? 5.852 7.200 -13.532 1.00 93.12 270 VAL A O 1
ATOM 2012 N N . SER A 1 271 ? 7.802 6.229 -14.109 1.00 90.19 271 SER A N 1
ATOM 2013 C CA . SER A 1 271 ? 8.494 6.652 -12.896 1.00 90.19 271 SER A CA 1
ATOM 2014 C C . SER A 1 271 ? 8.695 8.163 -12.854 1.00 90.19 271 SER A C 1
ATOM 2016 O O . SER A 1 271 ? 8.864 8.848 -13.858 1.00 90.19 271 SER A O 1
ATOM 2018 N N . SER A 1 272 ? 8.778 8.690 -11.638 1.00 88.44 272 SER A N 1
ATOM 2019 C CA . SER A 1 272 ? 9.209 10.064 -11.369 1.00 88.44 272 SER A CA 1
ATOM 2020 C C . SER A 1 272 ? 10.575 10.456 -11.954 1.00 88.44 272 SER A C 1
ATOM 2022 O O . SER A 1 272 ? 10.858 11.649 -11.970 1.00 88.44 272 SER A O 1
ATOM 2024 N N . ARG A 1 273 ? 11.442 9.506 -12.343 1.00 86.62 273 ARG A N 1
ATOM 2025 C CA . ARG A 1 273 ? 12.773 9.777 -12.924 1.00 86.62 273 ARG A CA 1
ATOM 2026 C C . ARG A 1 273 ? 12.784 9.759 -14.455 1.00 86.62 273 ARG A C 1
ATOM 2028 O O . ARG A 1 273 ? 13.705 10.323 -15.035 1.00 86.62 273 ARG A O 1
ATOM 2035 N N . ASP A 1 274 ? 11.768 9.153 -15.059 1.00 92.19 274 ASP A N 1
ATOM 2036 C CA . ASP A 1 274 ? 11.699 8.917 -16.495 1.00 92.19 274 ASP A CA 1
ATOM 2037 C C . ASP A 1 274 ? 10.912 10.028 -17.191 1.00 92.19 274 ASP A C 1
ATOM 2039 O O . ASP A 1 274 ? 10.096 10.739 -16.587 1.00 92.19 274 ASP A O 1
ATOM 2043 N N . ARG A 1 275 ? 11.123 10.147 -18.499 1.00 94.56 275 ARG A N 1
ATOM 2044 C CA . ARG A 1 275 ? 10.375 11.052 -19.363 1.00 94.56 275 ARG A CA 1
ATOM 2045 C C . ARG A 1 275 ? 9.630 10.254 -20.421 1.00 94.56 275 ARG A C 1
ATOM 2047 O O . ARG A 1 275 ? 10.222 9.529 -21.211 1.00 94.56 275 ARG A O 1
ATOM 2054 N N . LEU A 1 276 ? 8.313 10.422 -20.460 1.00 97.12 276 LEU A N 1
ATOM 2055 C CA . LEU A 1 276 ? 7.479 9.848 -21.507 1.00 97.12 276 LEU A CA 1
ATOM 2056 C C . LEU A 1 276 ? 7.687 10.636 -22.803 1.00 97.12 276 LEU A C 1
ATOM 2058 O O . LEU A 1 276 ? 7.480 11.855 -22.827 1.00 97.12 276 LEU A O 1
ATOM 2062 N N . ILE A 1 277 ? 8.045 9.935 -23.877 1.00 97.38 277 ILE A N 1
ATOM 2063 C CA . ILE A 1 277 ? 8.201 10.499 -25.218 1.00 97.38 277 ILE A CA 1
ATOM 2064 C C . ILE A 1 277 ? 7.154 9.888 -26.147 1.00 97.38 277 ILE A C 1
ATOM 2066 O O . ILE A 1 277 ? 7.007 8.670 -26.225 1.00 97.38 277 ILE A O 1
ATOM 2070 N N . VAL A 1 278 ? 6.438 10.743 -26.882 1.00 97.56 278 VAL A N 1
ATOM 2071 C CA . VAL A 1 278 ? 5.483 10.321 -27.916 1.00 97.56 278 VAL A CA 1
ATOM 2072 C C . VAL A 1 278 ? 5.689 11.152 -29.171 1.00 97.56 278 VAL A C 1
ATOM 2074 O O . VAL A 1 278 ? 5.546 12.374 -29.144 1.00 97.56 278 VAL A O 1
ATOM 2077 N N . GLU A 1 279 ? 5.975 10.495 -30.289 1.00 97.12 279 GLU A N 1
ATOM 2078 C CA . GLU A 1 279 ? 6.230 11.140 -31.573 1.00 97.12 279 GLU A CA 1
ATOM 2079 C C . GLU A 1 279 ? 5.274 10.629 -32.652 1.00 97.12 279 GLU A C 1
ATOM 2081 O O . GLU A 1 279 ? 5.200 9.427 -32.909 1.00 97.12 279 GLU A O 1
ATOM 2086 N N . TYR A 1 280 ? 4.568 11.542 -33.323 1.00 96.81 280 TYR A N 1
ATOM 2087 C CA . TYR A 1 280 ? 3.629 11.200 -34.394 1.00 96.81 280 TYR A CA 1
ATOM 2088 C C . TYR A 1 280 ? 3.541 12.281 -35.478 1.00 96.81 280 TYR A C 1
ATOM 2090 O O . TYR A 1 280 ? 3.700 13.481 -35.233 1.00 96.81 280 TYR A O 1
ATOM 2098 N N . ASP A 1 281 ? 3.293 11.836 -36.709 1.00 96.31 281 ASP A N 1
ATOM 2099 C CA . ASP A 1 281 ? 3.044 12.688 -37.872 1.00 96.31 281 ASP A CA 1
ATOM 2100 C C . ASP A 1 281 ? 1.551 13.064 -37.991 1.00 96.31 281 ASP A C 1
ATOM 2102 O O . ASP A 1 281 ? 0.706 12.598 -37.234 1.00 96.31 281 ASP A O 1
ATOM 2106 N N . GLY A 1 282 ? 1.211 13.910 -38.968 1.00 93.06 282 GLY A N 1
ATOM 2107 C CA . GLY A 1 282 ? -0.184 14.143 -39.371 1.00 93.06 282 GLY A CA 1
ATOM 2108 C C . GLY A 1 282 ? -0.856 15.371 -38.750 1.00 93.06 282 GLY A C 1
ATOM 2109 O O . GLY A 1 282 ? -1.970 15.714 -39.143 1.00 93.06 282 GLY A O 1
ATOM 2110 N N . VAL A 1 283 ? -0.180 16.107 -37.859 1.00 94.88 283 VAL A N 1
ATOM 2111 C CA . VAL A 1 283 ? -0.761 17.304 -37.230 1.00 94.88 283 VAL A CA 1
ATOM 2112 C C . VAL A 1 283 ? -0.751 18.492 -38.190 1.00 94.88 283 VAL A C 1
ATOM 2114 O O . VAL A 1 283 ? 0.301 18.921 -38.656 1.00 94.88 283 VAL A O 1
ATOM 2117 N N . VAL A 1 284 ? -1.912 19.088 -38.461 1.00 94.69 284 VAL A N 1
ATOM 2118 C CA . VAL A 1 284 ? -2.042 20.288 -39.298 1.00 94.69 284 VAL A CA 1
ATOM 2119 C C . VAL A 1 284 ? -2.022 21.554 -38.442 1.00 94.69 284 VAL A C 1
ATOM 2121 O O . VAL A 1 284 ? -2.953 21.843 -37.681 1.00 94.69 284 VAL A O 1
ATOM 2124 N N . ASN A 1 285 ? -0.997 22.383 -38.646 1.00 91.31 285 ASN A N 1
ATOM 2125 C CA . ASN A 1 285 ? -0.855 23.650 -37.938 1.00 91.31 285 ASN A CA 1
ATOM 2126 C C . ASN A 1 285 ? -2.018 24.620 -38.214 1.00 91.31 285 ASN A C 1
ATOM 2128 O O . ASN A 1 285 ? -2.383 24.836 -39.380 1.00 91.31 285 ASN A O 1
ATOM 2132 N N . PRO A 1 286 ? -2.523 25.317 -37.181 1.00 91.25 286 PRO A N 1
ATOM 2133 C CA . PRO A 1 286 ? -3.474 26.412 -37.319 1.00 91.25 286 PRO A CA 1
ATOM 2134 C C . PRO A 1 286 ? -3.120 27.454 -38.394 1.00 91.25 286 PRO A C 1
ATOM 2136 O O . PRO A 1 286 ? -1.959 27.730 -38.716 1.00 91.25 286 PRO A O 1
ATOM 2139 N N . ARG A 1 287 ? -4.159 28.093 -38.945 1.00 89.31 287 ARG A N 1
ATOM 2140 C CA . ARG A 1 287 ? -4.021 29.162 -39.956 1.00 89.31 287 ARG A CA 1
ATOM 2141 C C . ARG A 1 287 ? -3.576 30.500 -39.374 1.00 89.31 287 ARG A C 1
ATOM 2143 O O . ARG A 1 287 ? -3.182 31.381 -40.134 1.00 89.31 287 ARG A O 1
ATOM 2150 N N . THR A 1 288 ? -3.658 30.665 -38.061 1.00 89.25 288 THR A N 1
ATOM 2151 C CA . THR A 1 288 ? -3.273 31.873 -37.329 1.00 89.25 288 THR A CA 1
ATOM 2152 C C . THR A 1 288 ? -1.888 31.700 -36.710 1.00 89.25 288 THR A C 1
ATOM 2154 O O . THR A 1 288 ? -1.475 30.589 -36.383 1.00 89.25 288 THR A O 1
ATOM 2157 N N . ARG A 1 289 ? -1.133 32.794 -36.574 1.00 88.06 289 ARG A N 1
ATOM 2158 C CA . ARG A 1 289 ? 0.114 32.769 -35.795 1.00 88.06 289 ARG A CA 1
ATOM 2159 C C . ARG A 1 289 ? -0.234 32.794 -34.308 1.00 88.06 289 ARG A C 1
ATOM 2161 O O . ARG A 1 289 ? -1.191 33.475 -33.946 1.00 88.06 289 ARG A O 1
ATOM 2168 N N . GLY A 1 290 ? 0.525 32.094 -33.476 1.00 87.44 290 GLY A N 1
ATOM 2169 C CA . GLY A 1 290 ? 0.305 32.106 -32.031 1.00 87.44 290 GLY A CA 1
ATOM 2170 C C . GLY A 1 290 ? 0.939 30.931 -31.301 1.00 87.44 290 GLY A C 1
ATOM 2171 O O . GLY A 1 290 ? 1.562 30.064 -31.918 1.00 87.44 290 GLY A O 1
ATOM 2172 N N . VAL A 1 291 ? 0.748 30.937 -29.983 1.00 86.94 291 VAL A N 1
ATOM 2173 C CA . VAL A 1 291 ? 1.046 29.822 -29.080 1.00 86.94 291 VAL A CA 1
ATOM 2174 C C . VAL A 1 291 ? -0.257 29.074 -28.830 1.00 86.94 291 VAL A C 1
ATOM 2176 O O . VAL A 1 291 ? -1.275 29.696 -28.516 1.00 86.94 291 VAL A O 1
ATOM 2179 N N . TYR A 1 292 ? -0.236 27.760 -29.006 1.00 89.31 292 TYR A N 1
ATOM 2180 C CA . TYR A 1 292 ? -1.415 26.911 -28.910 1.00 89.31 292 TYR A CA 1
ATOM 2181 C C . TYR A 1 292 ? -1.241 25.898 -27.777 1.00 89.31 292 TYR A C 1
ATOM 2183 O O . TYR A 1 292 ? -0.277 25.133 -27.811 1.00 89.31 292 TYR A O 1
ATOM 2191 N N . PRO A 1 293 ? -2.167 25.860 -26.802 1.00 91.88 293 PRO A N 1
ATOM 2192 C CA . PRO A 1 293 ? -2.163 24.840 -25.765 1.00 91.88 293 PRO A CA 1
ATOM 2193 C C . PRO A 1 293 ? -2.742 23.527 -26.296 1.00 91.88 293 PRO A C 1
ATOM 2195 O O . PRO A 1 293 ? -3.800 23.512 -26.936 1.00 91.88 293 PRO A O 1
ATOM 2198 N N . VAL A 1 294 ? -2.080 22.425 -25.968 1.00 94.44 294 VAL A N 1
ATOM 2199 C CA . VAL A 1 294 ? -2.566 21.055 -26.137 1.00 94.44 294 VAL A CA 1
ATOM 2200 C C . VAL A 1 294 ? -2.742 20.463 -24.748 1.00 94.44 294 VAL A C 1
ATOM 2202 O O . VAL A 1 294 ? -1.793 20.397 -23.975 1.00 94.44 294 VAL A O 1
ATOM 2205 N N . GLY A 1 295 ? -3.969 20.078 -24.399 1.00 95.00 295 GLY A N 1
ATOM 2206 C CA . GLY A 1 295 ? -4.215 19.390 -23.130 1.00 95.00 295 GLY A CA 1
ATOM 2207 C C . GLY A 1 295 ? -3.587 18.008 -23.149 1.00 95.00 295 GLY A C 1
ATOM 2208 O O . GLY A 1 295 ? -3.775 17.295 -24.130 1.00 95.00 295 GLY A O 1
ATOM 2209 N N . VAL A 1 296 ? -2.871 17.649 -22.088 1.00 96.31 296 VAL A N 1
ATOM 2210 C CA . VAL A 1 296 ? -2.254 16.330 -21.937 1.00 96.31 296 VAL A CA 1
ATOM 2211 C C . VAL A 1 296 ? -2.950 15.616 -20.792 1.00 96.31 296 VAL A C 1
ATOM 2213 O O . VAL A 1 296 ? -3.073 16.161 -19.698 1.00 96.31 296 VAL A O 1
ATOM 2216 N N . SER A 1 297 ? -3.438 14.408 -21.043 1.00 95.75 297 SER A N 1
ATOM 2217 C CA . SER A 1 297 ? -4.037 13.565 -20.014 1.00 95.75 297 SER A CA 1
ATOM 2218 C C . SER A 1 297 ? -3.501 12.153 -20.152 1.00 95.75 297 SER A C 1
ATOM 2220 O O . SER A 1 297 ? -3.545 11.577 -21.237 1.00 95.75 297 SER A O 1
ATOM 2222 N N . LEU A 1 298 ? -3.022 11.607 -19.042 1.00 97.00 298 LEU A N 1
ATOM 2223 C CA . LEU A 1 298 ? -2.776 10.181 -18.893 1.00 97.00 298 LEU A CA 1
ATOM 2224 C C . LEU A 1 298 ? -4.006 9.583 -18.224 1.00 97.00 298 LEU A C 1
ATOM 2226 O O . LEU A 1 298 ? -4.485 10.140 -17.234 1.00 97.00 298 LEU A O 1
ATOM 2230 N N . LEU A 1 299 ? -4.567 8.534 -18.810 1.00 96.44 299 LEU A N 1
ATOM 2231 C CA . LEU A 1 299 ? -5.797 7.907 -18.347 1.00 96.44 299 LEU A CA 1
ATOM 2232 C C . LEU A 1 299 ? -5.500 6.490 -17.874 1.00 96.44 299 LEU A C 1
ATOM 2234 O O . LEU A 1 299 ? -4.759 5.773 -18.537 1.00 96.44 299 LEU A O 1
ATOM 2238 N N . GLU A 1 300 ? -6.145 6.104 -16.782 1.00 94.69 300 GLU A N 1
ATOM 2239 C CA . GLU A 1 300 ? -6.225 4.737 -16.272 1.00 94.69 300 GLU A CA 1
ATOM 2240 C C . GLU A 1 300 ? -7.710 4.395 -16.168 1.00 94.69 300 GLU A C 1
ATOM 2242 O O . GLU A 1 300 ? -8.477 5.152 -15.564 1.00 94.69 300 GLU A O 1
ATOM 2247 N N . ARG A 1 301 ? -8.151 3.321 -16.827 1.00 91.44 301 ARG A N 1
ATOM 2248 C CA . ARG A 1 301 ? -9.568 2.935 -16.944 1.00 91.44 301 ARG A CA 1
ATOM 2249 C C . ARG A 1 301 ? -10.467 4.106 -17.357 1.00 91.44 301 ARG A C 1
ATOM 2251 O O . ARG A 1 301 ? -11.538 4.324 -16.796 1.00 91.44 301 ARG A O 1
ATOM 2258 N N . ARG A 1 302 ? -10.013 4.878 -18.355 1.00 91.94 302 ARG A N 1
ATOM 2259 C CA . ARG A 1 302 ? -10.619 6.137 -18.863 1.00 91.94 302 ARG A CA 1
ATOM 2260 C C . ARG A 1 302 ? -10.661 7.330 -17.891 1.00 91.94 302 ARG A C 1
ATOM 2262 O O . ARG A 1 302 ? -11.154 8.392 -18.286 1.00 91.94 302 ARG A O 1
ATOM 2269 N N . VAL A 1 303 ? -10.119 7.211 -16.680 1.00 95.19 303 VAL A N 1
ATOM 2270 C CA . VAL A 1 303 ? -10.086 8.280 -15.670 1.00 95.19 303 VAL A CA 1
ATOM 2271 C C . VAL A 1 303 ? -8.724 8.991 -15.680 1.00 95.19 303 VAL A C 1
ATOM 2273 O O . VAL A 1 303 ? -7.694 8.316 -15.633 1.00 95.19 303 VAL A O 1
ATOM 2276 N N . PRO A 1 304 ? -8.672 10.338 -15.731 1.00 94.12 304 PRO A N 1
ATOM 2277 C CA . PRO A 1 304 ? -7.412 11.084 -15.723 1.00 94.12 304 PRO A CA 1
ATOM 2278 C C . PRO A 1 304 ? -6.590 10.912 -14.442 1.00 94.12 304 PRO A C 1
ATOM 2280 O O . PRO A 1 304 ? -7.081 11.201 -13.362 1.00 94.12 304 PRO A O 1
ATOM 2283 N N . GLN A 1 305 ? -5.312 10.564 -14.578 1.00 95.06 305 GLN A N 1
ATOM 2284 C CA . GLN A 1 305 ? -4.361 10.395 -13.467 1.00 95.06 305 GLN A CA 1
ATOM 2285 C C . GLN A 1 305 ? -3.452 11.613 -13.240 1.00 95.06 305 GLN A C 1
ATOM 2287 O O . GLN A 1 305 ? -2.595 11.612 -12.362 1.00 95.06 305 GLN A O 1
ATOM 2292 N N . LEU A 1 306 ? -3.633 12.664 -14.041 1.00 94.00 306 LEU A N 1
ATOM 2293 C CA . LEU A 1 306 ? -2.949 13.949 -13.908 1.00 94.00 306 LEU A CA 1
ATOM 2294 C C . LEU A 1 306 ? -3.966 15.077 -13.726 1.00 94.00 306 LEU A C 1
ATOM 2296 O O . LEU A 1 306 ? -5.154 14.937 -14.047 1.00 94.00 306 LEU A O 1
ATOM 2300 N N . SER A 1 307 ? -3.488 16.232 -13.273 1.00 90.50 307 SER A N 1
ATOM 2301 C CA . SER A 1 307 ? -4.253 17.476 -13.303 1.00 90.50 307 SER A CA 1
ATOM 2302 C C . SER A 1 307 ? -4.732 17.877 -14.713 1.00 90.50 307 SER A C 1
ATOM 2304 O O . SER A 1 307 ? -4.012 17.756 -15.701 1.00 90.50 307 SER A O 1
ATOM 2306 N N . ASP A 1 308 ? -5.930 18.468 -14.813 1.00 85.06 308 ASP A N 1
ATOM 2307 C CA . ASP A 1 308 ? -6.464 19.021 -16.075 1.00 85.06 308 ASP A CA 1
ATOM 2308 C C . ASP A 1 308 ? -5.721 20.272 -16.549 1.00 85.06 308 ASP A C 1
ATOM 2310 O O . ASP A 1 308 ? -5.888 20.684 -17.701 1.00 85.06 308 ASP A O 1
ATOM 2314 N N . GLY A 1 309 ? -4.948 20.910 -15.665 1.00 86.31 309 GLY A N 1
ATOM 2315 C CA . GLY A 1 309 ? -4.156 22.087 -16.015 1.00 86.31 309 GLY A CA 1
ATOM 2316 C C . GLY A 1 309 ? -2.870 21.761 -16.774 1.00 86.31 309 GLY A C 1
ATOM 2317 O O . GLY A 1 309 ? -2.166 22.688 -17.172 1.00 86.31 309 GLY A O 1
ATOM 2318 N N . VAL A 1 310 ? -2.558 20.480 -17.009 1.00 91.50 310 VAL A N 1
ATOM 2319 C CA . VAL A 1 310 ? -1.388 20.073 -17.795 1.00 91.50 310 VAL A CA 1
ATOM 2320 C C . VAL A 1 310 ? -1.622 20.399 -19.276 1.00 91.50 310 VAL A C 1
ATOM 2322 O O . VAL A 1 310 ? -2.440 19.790 -19.977 1.00 91.50 310 VAL A O 1
ATOM 2325 N N . HIS A 1 311 ? -0.889 21.400 -19.763 1.00 91.94 311 HIS A N 1
ATOM 2326 C CA . HIS A 1 311 ? -0.969 21.885 -21.136 1.00 91.94 311 HIS A CA 1
ATOM 2327 C C . HIS A 1 311 ? 0.422 22.001 -21.754 1.00 91.94 311 HIS A C 1
ATOM 2329 O O . HIS A 1 311 ? 1.228 22.820 -21.319 1.00 91.94 311 HIS A O 1
ATOM 2335 N N . ALA A 1 312 ? 0.666 21.245 -22.821 1.00 91.44 312 ALA A N 1
ATOM 2336 C CA . ALA A 1 312 ? 1.859 21.396 -23.637 1.00 91.44 312 ALA A CA 1
ATOM 2337 C C . ALA A 1 312 ? 1.650 22.534 -24.647 1.00 91.44 312 ALA A C 1
ATOM 2339 O O . ALA A 1 312 ? 0.629 22.584 -25.339 1.00 91.44 312 ALA A O 1
ATOM 2340 N N . MET A 1 313 ? 2.594 23.468 -24.735 1.00 88.50 313 MET A N 1
ATOM 2341 C CA . MET A 1 313 ? 2.488 24.634 -25.618 1.00 88.50 313 MET A CA 1
ATOM 2342 C C . MET A 1 313 ? 3.309 24.415 -26.888 1.00 88.50 313 MET A C 1
ATOM 2344 O O . MET A 1 313 ? 4.482 24.077 -26.795 1.00 88.50 313 MET A O 1
ATOM 2348 N N . TYR A 1 314 ? 2.734 24.688 -28.064 1.00 87.81 314 TYR A N 1
ATOM 2349 C CA . TYR A 1 314 ? 3.488 24.715 -29.327 1.00 87.81 314 TYR A CA 1
ATOM 2350 C C . TYR A 1 314 ? 3.265 26.017 -30.107 1.00 87.81 314 TYR A C 1
ATOM 2352 O O . TYR A 1 314 ? 2.243 26.696 -29.968 1.00 87.81 314 TYR A O 1
ATOM 2360 N N . VAL A 1 315 ? 4.245 26.390 -30.935 1.00 86.94 315 VAL A N 1
ATOM 2361 C CA . VAL A 1 315 ? 4.307 27.696 -31.613 1.00 86.94 315 VAL A CA 1
ATOM 2362 C C . VAL A 1 315 ? 4.102 27.557 -33.120 1.00 86.94 315 VAL A C 1
ATOM 2364 O O . VAL A 1 315 ? 4.787 26.775 -33.775 1.00 86.94 315 VAL A O 1
ATOM 2367 N N . VAL A 1 316 ? 3.234 28.398 -33.695 1.00 87.50 316 VAL A N 1
ATOM 2368 C CA . VAL A 1 316 ? 3.027 28.500 -35.151 1.00 87.50 316 VAL A CA 1
ATOM 2369 C C . VAL A 1 316 ? 3.306 29.924 -35.642 1.00 87.50 316 VAL A C 1
ATOM 2371 O O . VAL A 1 316 ? 2.664 30.887 -35.219 1.00 87.50 316 VAL A O 1
ATOM 2374 N N . GLY A 1 317 ? 4.210 30.060 -36.616 1.00 81.81 317 GLY A N 1
ATOM 2375 C CA . GLY A 1 317 ? 4.672 31.324 -37.202 1.00 81.81 317 GLY A CA 1
ATOM 2376 C C . GLY A 1 317 ? 6.189 31.530 -37.061 1.00 81.81 317 GLY A C 1
ATOM 2377 O O . GLY A 1 317 ? 6.779 31.148 -36.064 1.00 81.81 317 GLY A O 1
ATOM 2378 N N . ALA A 1 318 ? 6.828 32.136 -38.071 1.00 61.88 318 ALA A N 1
ATOM 2379 C CA . ALA A 1 318 ? 8.293 32.206 -38.214 1.00 61.88 318 ALA A CA 1
ATOM 2380 C C . ALA A 1 318 ? 8.986 33.417 -37.539 1.00 61.88 318 ALA A C 1
ATOM 2382 O O . ALA A 1 318 ? 10.176 33.611 -37.748 1.00 61.88 318 ALA A O 1
ATOM 2383 N N . GLU A 1 319 ? 8.269 34.249 -36.774 1.00 56.19 319 GLU A N 1
ATOM 2384 C CA . GLU A 1 319 ? 8.802 35.517 -36.217 1.00 56.19 319 GLU A CA 1
ATOM 2385 C C . GLU A 1 319 ? 8.683 35.641 -34.691 1.00 56.19 319 GLU A C 1
ATOM 2387 O O . GLU A 1 319 ? 8.997 36.683 -34.125 1.00 56.19 319 GLU A O 1
ATOM 2392 N N . THR A 1 320 ? 8.233 34.600 -33.999 1.00 51.00 320 THR A N 1
ATOM 2393 C CA . THR A 1 320 ? 8.226 34.573 -32.533 1.00 51.00 320 THR A CA 1
ATOM 2394 C C . THR A 1 320 ? 9.481 33.852 -32.061 1.00 51.00 320 THR A C 1
ATOM 2396 O O . THR A 1 320 ? 9.749 32.741 -32.525 1.00 51.00 320 THR A O 1
ATOM 2399 N N . THR A 1 321 ? 10.244 34.458 -31.145 1.00 52.06 321 THR A N 1
ATOM 2400 C CA . THR A 1 321 ? 11.254 33.738 -30.350 1.00 52.06 321 THR A CA 1
ATOM 2401 C C . THR A 1 321 ? 10.641 32.428 -29.847 1.00 52.06 321 THR A C 1
ATOM 2403 O O . THR A 1 321 ? 9.459 32.456 -29.485 1.00 52.06 321 THR A O 1
ATOM 2406 N N . PRO A 1 322 ? 11.373 31.293 -29.853 1.00 51.03 322 PRO A N 1
ATOM 2407 C CA . PRO A 1 322 ? 10.861 30.042 -29.304 1.00 51.03 322 PRO A CA 1
ATOM 2408 C C . PRO A 1 322 ? 10.238 30.335 -27.941 1.00 51.03 322 PRO A C 1
ATOM 2410 O O . PRO A 1 322 ? 10.887 30.941 -27.088 1.00 51.03 322 PRO A O 1
ATOM 2413 N N . TYR A 1 323 ? 8.957 30.011 -27.777 1.00 46.78 323 TYR A N 1
ATOM 2414 C CA . TYR A 1 323 ? 8.337 30.085 -26.466 1.00 46.78 323 TYR A CA 1
ATOM 2415 C C . TYR A 1 323 ? 8.964 28.953 -25.658 1.00 46.78 323 TYR A C 1
ATOM 2417 O O . TYR A 1 323 ? 8.566 27.805 -25.810 1.00 46.78 323 TYR A O 1
ATOM 2425 N N . ALA A 1 324 ? 10.004 29.264 -24.887 1.00 48.34 324 ALA A N 1
ATOM 2426 C CA . ALA A 1 324 ? 10.464 28.369 -23.843 1.00 48.34 324 ALA A CA 1
ATOM 2427 C C . ALA A 1 324 ? 9.367 28.386 -22.779 1.00 48.34 324 ALA A C 1
ATOM 2429 O O . ALA A 1 324 ? 9.114 29.429 -22.168 1.00 48.34 324 ALA A O 1
ATOM 2430 N N . TYR A 1 325 ? 8.658 27.270 -22.630 1.00 49.66 325 TYR A N 1
ATOM 2431 C CA . TYR A 1 325 ? 7.742 27.099 -21.515 1.00 49.66 325 TYR A CA 1
ATOM 2432 C C . TYR A 1 325 ? 8.556 27.250 -20.226 1.00 49.66 325 TYR A C 1
ATOM 2434 O O . TYR A 1 325 ? 9.463 26.468 -19.961 1.00 49.66 325 TYR A O 1
ATOM 2442 N N . ALA A 1 326 ? 8.280 28.305 -19.462 1.00 51.69 326 ALA A N 1
ATOM 2443 C CA . ALA A 1 326 ? 8.798 28.442 -18.113 1.00 51.69 326 ALA A CA 1
ATOM 2444 C C . ALA A 1 326 ? 7.747 27.821 -17.185 1.00 51.69 326 ALA A C 1
ATOM 2446 O O . ALA A 1 326 ? 6.625 28.343 -17.152 1.00 51.69 326 ALA A O 1
ATOM 2447 N N . PRO A 1 327 ? 8.053 26.721 -16.474 1.00 53.31 327 PRO A N 1
ATOM 2448 C CA . PRO A 1 327 ? 7.119 26.161 -15.512 1.00 53.31 327 PRO A CA 1
ATOM 2449 C C . PRO A 1 327 ? 6.714 27.243 -14.496 1.00 53.31 327 PRO A C 1
ATOM 2451 O O . PRO A 1 327 ? 7.524 28.123 -14.178 1.00 53.31 327 PRO A O 1
ATOM 2454 N N . PRO A 1 328 ? 5.454 27.241 -14.022 1.00 56.22 328 PRO A N 1
ATOM 2455 C CA . PRO A 1 328 ? 5.001 28.204 -13.028 1.00 56.22 328 PRO A CA 1
ATOM 2456 C C . PRO A 1 328 ? 5.957 28.211 -11.827 1.00 56.22 328 PRO A C 1
ATOM 2458 O O . PRO A 1 328 ? 6.292 27.167 -11.283 1.00 56.22 328 PRO A O 1
ATOM 2461 N N . THR A 1 329 ? 6.412 29.398 -11.416 1.00 56.59 329 THR A N 1
ATOM 2462 C CA . THR A 1 329 ? 7.365 29.558 -10.301 1.00 56.59 329 THR A CA 1
ATOM 2463 C C . THR A 1 329 ? 6.755 29.230 -8.939 1.00 56.59 329 THR A C 1
ATOM 2465 O O . THR A 1 329 ? 7.481 29.029 -7.967 1.00 56.59 329 THR A O 1
ATOM 2468 N N . ASP A 1 330 ? 5.423 29.205 -8.859 1.00 71.62 330 ASP A N 1
ATOM 2469 C CA . ASP A 1 330 ? 4.680 28.955 -7.633 1.00 71.62 330 ASP A CA 1
ATOM 2470 C C . ASP A 1 330 ? 4.300 27.478 -7.530 1.00 71.62 330 ASP A C 1
ATOM 2472 O O . ASP A 1 330 ? 3.539 26.968 -8.351 1.00 71.62 330 ASP A O 1
ATOM 2476 N N . LEU A 1 331 ? 4.782 26.823 -6.470 1.00 86.19 331 LEU A N 1
ATOM 2477 C CA . LEU A 1 331 ? 4.417 25.443 -6.146 1.00 86.19 331 LEU A CA 1
ATOM 2478 C C . LEU A 1 331 ? 2.900 25.292 -5.986 1.00 86.19 331 LEU A C 1
ATOM 2480 O O . LEU A 1 331 ? 2.256 26.082 -5.276 1.00 86.19 331 LEU A O 1
ATOM 2484 N N . THR A 1 332 ? 2.347 24.242 -6.580 1.00 92.12 332 THR A N 1
ATOM 2485 C CA . THR A 1 332 ? 0.933 23.893 -6.457 1.00 92.12 332 THR A CA 1
ATOM 2486 C C . THR A 1 332 ? 0.650 23.303 -5.072 1.00 92.12 332 THR A C 1
ATOM 2488 O O . THR A 1 332 ? 1.478 22.598 -4.487 1.00 92.12 332 THR A O 1
ATOM 2491 N N . ARG A 1 333 ? -0.500 23.643 -4.472 1.00 94.44 333 ARG A N 1
ATOM 2492 C CA . ARG A 1 333 ? -0.809 23.237 -3.087 1.00 94.44 333 ARG A CA 1
ATOM 2493 C C . ARG A 1 333 ? -2.224 22.715 -2.908 1.00 94.44 333 ARG A C 1
ATOM 2495 O O . ARG A 1 333 ? -3.194 23.441 -3.121 1.00 94.44 333 ARG A O 1
ATOM 2502 N N . VAL A 1 334 ? -2.337 21.503 -2.382 1.00 95.69 334 VAL A N 1
ATOM 2503 C CA . VAL A 1 334 ? -3.572 20.998 -1.778 1.00 95.69 334 VAL A CA 1
ATOM 2504 C C . VAL A 1 334 ? -3.466 21.192 -0.271 1.00 95.69 334 VAL A C 1
ATOM 2506 O O . VAL A 1 334 ? -2.577 20.634 0.370 1.00 95.69 334 VAL A O 1
ATOM 2509 N N . ARG A 1 335 ? -4.354 22.013 0.299 1.00 90.06 335 ARG A N 1
ATOM 2510 C CA . ARG A 1 335 ? -4.427 22.252 1.744 1.00 90.06 335 ARG A CA 1
ATOM 2511 C C . ARG A 1 335 ? -5.856 22.207 2.270 1.00 90.06 335 ARG A C 1
ATOM 2513 O O . ARG A 1 335 ? -6.756 22.809 1.689 1.00 90.06 335 ARG A O 1
ATOM 2520 N N . GLY A 1 336 ? -6.031 21.555 3.419 1.00 88.44 336 GLY A N 1
ATOM 2521 C CA . GLY A 1 336 ? -7.241 21.675 4.235 1.00 88.44 336 GLY A CA 1
ATOM 2522 C C . GLY A 1 336 ? -8.482 21.008 3.646 1.00 88.44 336 GLY A C 1
ATOM 2523 O O . GLY A 1 336 ? -9.566 21.587 3.719 1.00 88.44 336 GLY A O 1
ATOM 2524 N N . ILE A 1 337 ? -8.337 19.806 3.082 1.00 97.31 337 ILE A N 1
ATOM 2525 C CA . ILE A 1 337 ? -9.485 18.979 2.690 1.00 97.31 337 ILE A CA 1
ATOM 2526 C C . ILE A 1 337 ? -9.871 18.101 3.873 1.00 97.31 337 ILE A C 1
ATOM 2528 O O . ILE A 1 337 ? -9.086 17.269 4.319 1.00 97.31 337 ILE A O 1
ATOM 2532 N N . THR A 1 338 ? -11.078 18.306 4.389 1.00 98.50 338 THR A N 1
ATOM 2533 C CA . THR A 1 338 ? -11.644 17.529 5.492 1.00 98.50 338 THR A CA 1
ATOM 2534 C C . THR A 1 338 ? -12.933 16.865 5.040 1.00 98.50 338 THR A C 1
ATOM 2536 O O . THR A 1 338 ? -13.871 17.543 4.622 1.00 98.50 338 THR A O 1
ATOM 2539 N N . VAL A 1 339 ? -12.981 15.544 5.149 1.00 98.75 339 VAL A N 1
ATOM 2540 C CA . VAL A 1 339 ? -14.160 14.721 4.885 1.00 98.75 339 VAL A CA 1
ATOM 2541 C C . VAL A 1 339 ? -14.490 13.963 6.162 1.00 98.75 339 VAL A C 1
ATOM 2543 O O . VAL A 1 339 ? -13.616 13.299 6.715 1.00 98.75 339 VAL A O 1
ATOM 2546 N N . SER A 1 340 ? -15.720 14.080 6.654 1.00 98.75 340 SER A N 1
ATOM 2547 C CA . SER A 1 340 ? -16.157 13.352 7.846 1.00 98.75 340 SER A CA 1
ATOM 2548 C C . SER A 1 340 ? -17.567 12.790 7.707 1.00 98.75 340 SER A C 1
ATOM 2550 O O . SER A 1 340 ? -18.432 13.421 7.089 1.00 98.75 340 SER A O 1
ATOM 2552 N N . ASP A 1 341 ? -17.824 11.625 8.300 1.00 98.75 341 ASP A N 1
ATOM 2553 C CA . ASP A 1 341 ? -19.163 11.021 8.382 1.00 98.75 341 ASP A CA 1
ATOM 2554 C C . ASP A 1 341 ? -19.872 10.906 7.017 1.00 98.75 341 ASP A C 1
ATOM 2556 O O . ASP A 1 341 ? -21.085 11.092 6.933 1.00 98.75 341 ASP A O 1
ATOM 2560 N N . SER A 1 342 ? -19.126 10.732 5.925 1.00 98.88 342 SER A N 1
ATOM 2561 C CA . SER A 1 342 ? -19.644 10.870 4.556 1.00 98.88 342 SER A CA 1
ATOM 2562 C C . SER A 1 342 ? -19.575 9.556 3.782 1.00 98.88 342 SER A C 1
ATOM 2564 O O . SER A 1 342 ? -18.868 8.627 4.170 1.00 98.88 342 SER A O 1
ATOM 2566 N N . GLU A 1 343 ? -20.328 9.479 2.690 1.00 98.81 343 GLU A N 1
ATOM 2567 C CA . GLU A 1 343 ? -20.475 8.272 1.874 1.00 98.81 343 GLU A CA 1
ATOM 2568 C C . GLU A 1 343 ? -20.106 8.545 0.413 1.00 98.81 343 GLU A C 1
ATOM 2570 O O . GLU A 1 343 ? -20.499 9.570 -0.152 1.00 98.81 343 GLU A O 1
ATOM 2575 N N . PHE A 1 344 ? -19.343 7.625 -0.173 1.00 98.81 344 PHE A N 1
ATOM 2576 C CA . PHE A 1 344 ? -18.906 7.625 -1.565 1.00 98.81 344 PHE A CA 1
ATOM 2577 C C . PHE A 1 344 ? -19.368 6.322 -2.216 1.00 98.81 344 PHE A C 1
ATOM 2579 O O . PHE A 1 344 ? -19.018 5.247 -1.726 1.00 98.81 344 PHE A O 1
ATOM 2586 N N . GLU A 1 345 ? -20.142 6.425 -3.294 1.00 98.31 345 GLU A N 1
ATOM 2587 C CA . GLU A 1 345 ? -20.784 5.280 -3.952 1.00 98.31 345 GLU A CA 1
ATOM 2588 C C . GLU A 1 345 ? -20.756 5.421 -5.479 1.00 98.31 345 GLU A C 1
ATOM 2590 O O . GLU A 1 345 ? -21.048 6.503 -5.978 1.00 98.31 345 GLU A O 1
ATOM 2595 N N . ASP A 1 346 ? -20.457 4.354 -6.225 1.00 97.88 346 ASP A N 1
ATOM 2596 C CA . ASP A 1 346 ? -20.478 4.354 -7.702 1.00 97.88 346 ASP A CA 1
ATOM 2597 C C . ASP A 1 346 ? -19.595 5.472 -8.294 1.00 97.88 346 ASP A C 1
ATOM 2599 O O . ASP A 1 346 ? -20.058 6.468 -8.871 1.00 97.88 346 ASP A O 1
ATOM 2603 N N . ILE A 1 347 ? -18.289 5.348 -8.041 1.00 98.44 347 ILE A N 1
ATOM 2604 C CA . ILE A 1 347 ? -17.265 6.309 -8.464 1.00 98.44 347 ILE A CA 1
ATOM 2605 C C . ILE A 1 347 ? -16.323 5.616 -9.450 1.00 98.44 347 ILE A C 1
ATOM 2607 O O . ILE A 1 347 ? -15.612 4.687 -9.075 1.00 98.44 347 ILE A O 1
ATOM 2611 N N . ASP A 1 348 ? -16.259 6.091 -10.696 1.00 97.75 348 ASP A N 1
ATOM 2612 C CA . ASP A 1 348 ? -15.392 5.496 -11.727 1.00 97.75 348 ASP A CA 1
ATOM 2613 C C . ASP A 1 348 ? -13.896 5.695 -11.420 1.00 97.75 348 ASP A C 1
ATOM 2615 O O . ASP A 1 348 ? -13.062 4.841 -11.725 1.00 97.75 348 ASP A O 1
ATOM 2619 N N . GLY A 1 349 ? -13.548 6.847 -10.842 1.00 96.75 349 GLY A N 1
ATOM 2620 C CA . GLY A 1 349 ? -12.195 7.203 -10.431 1.00 96.75 349 GLY A CA 1
ATOM 2621 C C . GLY A 1 349 ? -11.949 6.978 -8.946 1.00 96.75 349 GLY A C 1
ATOM 2622 O O . GLY A 1 349 ? -12.475 6.054 -8.337 1.00 96.75 349 GLY A O 1
ATOM 2623 N N . ALA A 1 350 ? -11.142 7.859 -8.359 1.00 98.12 350 ALA A N 1
ATOM 2624 C CA . ALA A 1 350 ? -10.875 7.838 -6.924 1.00 98.12 350 ALA A CA 1
ATOM 2625 C C . ALA A 1 350 ? -11.960 8.562 -6.113 1.00 98.12 350 ALA A C 1
ATOM 2627 O O . ALA A 1 350 ? -12.511 9.577 -6.560 1.00 98.12 350 ALA A O 1
ATOM 2628 N N . GLY A 1 351 ? -12.201 8.119 -4.879 1.00 98.31 351 GLY A N 1
ATOM 2629 C CA . GLY A 1 351 ? -13.072 8.840 -3.945 1.00 98.31 351 GLY A CA 1
ATOM 2630 C C . GLY A 1 351 ? -12.521 10.236 -3.623 1.00 98.31 351 GLY A C 1
ATOM 2631 O O . GLY A 1 351 ? -13.225 11.245 -3.723 1.00 98.31 351 GLY A O 1
ATOM 2632 N N . LEU A 1 352 ? -11.223 10.322 -3.332 1.00 98.31 352 LEU A N 1
ATOM 2633 C CA . LEU A 1 352 ? -10.484 11.582 -3.243 1.00 98.31 352 LEU A CA 1
ATOM 2634 C C . LEU A 1 352 ? -9.163 11.467 -4.000 1.00 98.31 352 LEU A C 1
ATOM 2636 O O . LEU A 1 352 ? -8.354 10.608 -3.686 1.00 98.31 352 LEU A O 1
ATOM 2640 N N . PHE A 1 353 ? -8.935 12.357 -4.961 1.00 97.94 353 PHE A N 1
ATOM 2641 C CA . PHE A 1 353 ? -7.692 12.452 -5.724 1.00 97.94 353 PHE A CA 1
ATOM 2642 C C . PHE A 1 353 ? -7.031 13.803 -5.472 1.00 97.94 353 PHE A C 1
ATOM 2644 O O . PHE A 1 353 ? -7.631 14.839 -5.764 1.00 97.94 353 PHE A O 1
ATOM 2651 N N . ALA A 1 354 ? -5.813 13.804 -4.941 1.00 97.19 354 ALA A N 1
ATOM 2652 C CA . ALA A 1 354 ? -5.005 15.000 -4.735 1.00 97.19 354 ALA A CA 1
ATOM 2653 C C . ALA A 1 354 ? -3.725 14.927 -5.575 1.00 97.19 354 ALA A C 1
ATOM 2655 O O . ALA A 1 354 ? -2.964 13.980 -5.427 1.00 97.19 354 ALA A O 1
ATOM 2656 N N . ASP A 1 355 ? -3.472 15.937 -6.408 1.00 95.94 355 ASP A N 1
ATOM 2657 C CA . ASP A 1 355 ? -2.286 16.023 -7.273 1.00 95.94 355 ASP A CA 1
ATOM 2658 C C . ASP A 1 355 ? -1.683 17.431 -7.202 1.00 95.94 355 ASP A C 1
ATOM 2660 O O . ASP A 1 355 ? -2.278 18.385 -7.707 1.00 95.94 355 ASP A O 1
ATOM 2664 N N . ALA A 1 356 ? -0.543 17.580 -6.522 1.00 94.94 356 ALA A N 1
ATOM 2665 C CA . ALA A 1 356 ? 0.125 18.869 -6.308 1.00 94.94 356 ALA A CA 1
ATOM 2666 C C . ALA A 1 356 ? 1.578 18.711 -5.842 1.00 94.94 356 ALA A C 1
ATOM 2668 O O . ALA A 1 356 ? 1.944 17.680 -5.301 1.00 94.94 356 ALA A O 1
ATOM 2669 N N . ASP A 1 357 ? 2.401 19.757 -5.919 1.00 93.62 357 ASP A N 1
ATOM 2670 C CA . ASP A 1 357 ? 3.746 19.746 -5.330 1.00 93.62 357 ASP A CA 1
ATOM 2671 C C . ASP A 1 357 ? 3.696 19.472 -3.819 1.00 93.62 357 ASP A C 1
ATOM 2673 O O . ASP A 1 357 ? 4.489 18.694 -3.287 1.00 93.62 357 ASP A O 1
ATOM 2677 N N . ILE A 1 358 ? 2.744 20.093 -3.116 1.00 95.38 358 ILE A N 1
ATOM 2678 C CA . ILE A 1 358 ? 2.565 19.935 -1.669 1.00 95.38 358 ILE A CA 1
ATOM 2679 C C . ILE A 1 358 ? 1.102 19.603 -1.369 1.00 95.38 358 ILE A C 1
ATOM 2681 O O . ILE A 1 358 ? 0.215 20.431 -1.586 1.00 95.38 358 ILE A O 1
ATOM 2685 N N . ALA A 1 359 ? 0.853 18.428 -0.792 1.00 96.81 359 ALA A N 1
ATOM 2686 C CA . ALA A 1 359 ? -0.470 17.985 -0.363 1.00 96.81 359 ALA A CA 1
ATOM 2687 C C . ALA A 1 359 ? -0.499 17.777 1.158 1.00 96.81 359 ALA A C 1
ATOM 2689 O O . ALA A 1 359 ? -0.024 16.766 1.663 1.00 96.81 359 ALA A O 1
ATOM 2690 N N . THR A 1 360 ? -1.041 18.737 1.913 1.00 95.69 360 THR A N 1
ATOM 2691 C CA . THR A 1 360 ? -1.052 18.688 3.387 1.00 95.69 360 THR A CA 1
ATOM 2692 C C . THR A 1 360 ? -2.433 18.933 3.981 1.00 95.69 360 THR A C 1
ATOM 2694 O O . THR A 1 360 ? -3.300 19.587 3.399 1.00 95.69 360 THR A O 1
ATOM 2697 N N . GLY A 1 361 ? -2.661 18.409 5.186 1.00 95.00 361 GLY A N 1
ATOM 2698 C CA . GLY A 1 361 ? -3.929 18.592 5.889 1.00 95.00 361 GLY A CA 1
ATOM 2699 C C . GLY A 1 361 ? -5.112 17.910 5.200 1.00 95.00 361 GLY A C 1
ATOM 2700 O O . GLY A 1 361 ? -6.231 18.414 5.311 1.00 95.00 361 GLY A O 1
ATOM 2701 N N . ILE A 1 362 ? -4.863 16.799 4.500 1.00 98.19 362 ILE A N 1
ATOM 2702 C CA . ILE A 1 362 ? -5.902 15.893 4.004 1.00 98.19 362 ILE A CA 1
ATOM 2703 C C . ILE A 1 362 ? -6.351 15.027 5.181 1.00 98.19 362 ILE A C 1
ATOM 2705 O O . ILE A 1 362 ? -5.550 14.305 5.778 1.00 98.19 362 ILE A O 1
ATOM 2709 N N . ARG A 1 363 ? -7.627 15.142 5.550 1.00 98.62 363 ARG A N 1
ATOM 2710 C CA . ARG A 1 363 ? -8.230 14.405 6.662 1.00 98.62 363 ARG A CA 1
ATOM 2711 C C . ARG A 1 363 ? -9.515 13.740 6.206 1.00 98.62 363 ARG A C 1
ATOM 2713 O O . ARG A 1 363 ? -10.428 14.428 5.757 1.00 98.62 363 ARG A O 1
ATOM 2720 N N . VAL A 1 364 ? -9.590 12.426 6.364 1.00 98.81 364 VAL A N 1
ATOM 2721 C CA . VAL A 1 364 ? -10.802 11.647 6.087 1.00 98.81 364 VAL A CA 1
ATOM 2722 C C . VAL A 1 364 ? -11.132 10.845 7.336 1.00 98.81 364 VAL A C 1
ATOM 2724 O O . VAL A 1 364 ? -10.286 10.084 7.818 1.00 98.81 364 VAL A O 1
ATOM 2727 N N . SER A 1 365 ? -12.325 11.032 7.895 1.00 98.81 365 SER A N 1
ATOM 2728 C CA . SER A 1 365 ? -12.744 10.297 9.084 1.00 98.81 365 SER A CA 1
ATOM 2729 C C . SER A 1 365 ? -14.161 9.753 9.013 1.00 98.81 365 SER A C 1
ATOM 2731 O O . SER A 1 365 ? -15.043 10.363 8.410 1.00 98.81 365 SER A O 1
ATOM 2733 N N . ASP A 1 366 ? -14.382 8.611 9.660 1.00 98.69 366 ASP A N 1
ATOM 2734 C CA . ASP A 1 366 ? -15.701 8.015 9.890 1.00 98.69 366 ASP A CA 1
ATOM 2735 C C . ASP A 1 366 ? -16.548 7.903 8.604 1.00 98.69 366 ASP A C 1
ATOM 2737 O O . ASP A 1 366 ? -17.771 8.030 8.628 1.00 98.69 366 ASP A O 1
ATOM 2741 N N . SER A 1 367 ? -15.886 7.727 7.456 1.00 98.88 367 SER A N 1
ATOM 2742 C CA . SER A 1 367 ? -16.502 7.761 6.127 1.00 98.88 367 SER A CA 1
ATOM 2743 C C . SER A 1 367 ? -16.474 6.387 5.459 1.00 98.88 367 SER A C 1
ATOM 2745 O O . SER A 1 367 ? -15.623 5.544 5.758 1.00 98.88 367 SER A O 1
ATOM 2747 N N . ARG A 1 368 ? -17.426 6.158 4.553 1.00 98.88 368 ARG A N 1
ATOM 2748 C CA . ARG A 1 368 ? -17.615 4.895 3.833 1.00 98.88 368 ARG A CA 1
ATOM 2749 C C . ARG A 1 368 ? -17.386 5.095 2.337 1.00 98.88 368 ARG A C 1
ATOM 2751 O O . ARG A 1 368 ? -17.961 6.008 1.753 1.00 98.88 368 ARG A O 1
ATOM 2758 N N . PHE A 1 369 ? -16.586 4.219 1.742 1.00 98.69 369 PHE A N 1
ATOM 2759 C CA . PHE A 1 369 ? -16.339 4.146 0.304 1.00 98.69 369 PHE A CA 1
ATOM 2760 C C . PHE A 1 369 ? -16.764 2.760 -0.175 1.00 98.69 369 PHE A C 1
ATOM 2762 O O . PHE A 1 369 ? -16.280 1.757 0.352 1.00 98.69 369 PHE A O 1
ATOM 2769 N N . THR A 1 370 ? -17.698 2.714 -1.118 1.00 97.19 370 THR A N 1
ATOM 2770 C CA . THR A 1 370 ? -18.269 1.487 -1.686 1.00 97.19 370 THR A CA 1
ATOM 2771 C C . THR A 1 370 ? -18.368 1.632 -3.195 1.00 97.19 370 THR A C 1
ATOM 2773 O O . THR A 1 370 ? -18.806 2.676 -3.662 1.00 97.19 370 THR A O 1
ATOM 2776 N N . ASP A 1 371 ? -17.991 0.605 -3.955 1.00 95.44 371 ASP A N 1
ATOM 2777 C CA . ASP A 1 371 ? -17.996 0.646 -5.427 1.00 95.44 371 ASP A CA 1
ATOM 2778 C C . ASP A 1 371 ? -17.229 1.861 -5.989 1.00 95.44 371 ASP A C 1
ATOM 2780 O O . ASP A 1 371 ? -17.680 2.600 -6.866 1.00 95.44 371 ASP A O 1
ATOM 2784 N N . VAL A 1 372 ? -16.057 2.119 -5.404 1.00 98.06 372 VAL A N 1
ATOM 2785 C CA . VAL A 1 372 ? -15.082 3.057 -5.957 1.00 98.06 372 VAL A CA 1
ATOM 2786 C C . VAL A 1 372 ? -14.179 2.246 -6.862 1.00 98.06 372 VAL A C 1
ATOM 2788 O O . VAL A 1 372 ? -13.389 1.450 -6.375 1.00 98.06 372 VAL A O 1
ATOM 2791 N N . ARG A 1 373 ? -14.283 2.409 -8.180 1.00 96.88 373 ARG A N 1
ATOM 2792 C CA . ARG A 1 373 ? -13.475 1.619 -9.112 1.00 96.88 373 ARG A CA 1
ATOM 2793 C C . ARG A 1 373 ? -11.993 1.978 -9.017 1.00 96.88 373 ARG A C 1
ATOM 2795 O O . ARG A 1 373 ? -11.170 1.111 -9.283 1.00 96.88 373 ARG A O 1
ATOM 2802 N N . GLY A 1 374 ? -11.631 3.236 -8.762 1.00 96.00 374 GLY A N 1
ATOM 2803 C CA . GLY A 1 374 ? -10.243 3.686 -8.569 1.00 96.00 374 GLY A CA 1
ATOM 2804 C C . GLY A 1 374 ? -9.721 3.436 -7.153 1.00 96.00 374 GLY A C 1
ATOM 2805 O O . GLY A 1 374 ? -10.210 2.554 -6.453 1.00 96.00 374 GLY A O 1
ATOM 2806 N N . ASP A 1 375 ? -8.763 4.255 -6.719 1.00 98.12 375 ASP A N 1
ATOM 2807 C CA . ASP A 1 375 ? -8.331 4.291 -5.321 1.00 98.12 375 ASP A CA 1
ATOM 2808 C C . ASP A 1 375 ? -9.427 4.872 -4.411 1.00 98.12 375 ASP A C 1
ATOM 2810 O O . ASP A 1 375 ? -10.116 5.831 -4.769 1.00 98.12 375 ASP A O 1
ATOM 2814 N N . GLY A 1 376 ? -9.549 4.393 -3.174 1.00 98.25 376 GLY A N 1
ATOM 2815 C CA . GLY A 1 376 ? -10.410 5.053 -2.188 1.00 98.25 376 GLY A CA 1
ATOM 2816 C C . GLY A 1 376 ? -9.949 6.498 -1.957 1.00 98.25 376 GLY A C 1
ATOM 2817 O O . GLY A 1 376 ? -10.712 7.459 -2.124 1.00 98.25 376 GLY A O 1
ATOM 2818 N N . VAL A 1 377 ? -8.657 6.652 -1.662 1.00 98.62 377 VAL A N 1
ATOM 2819 C CA . VAL A 1 377 ? -7.958 7.939 -1.605 1.00 98.62 377 VAL A CA 1
ATOM 2820 C C . VAL A 1 377 ? -6.604 7.839 -2.299 1.00 98.62 377 VAL A C 1
ATOM 2822 O O . VAL A 1 377 ? -5.773 7.042 -1.886 1.00 98.62 377 VAL A O 1
ATOM 2825 N N . ALA A 1 378 ? -6.353 8.712 -3.271 1.00 98.06 378 ALA A N 1
ATOM 2826 C CA . ALA A 1 378 ? -5.090 8.846 -3.987 1.00 98.06 378 ALA A CA 1
ATOM 2827 C C . ALA A 1 378 ? -4.440 10.208 -3.714 1.00 98.06 378 ALA A C 1
ATOM 2829 O O . ALA A 1 378 ? -5.065 11.260 -3.887 1.00 98.06 378 ALA A O 1
ATOM 2830 N N . ILE A 1 379 ? -3.171 10.199 -3.309 1.00 97.81 379 ILE A N 1
ATOM 2831 C CA . ILE A 1 379 ? -2.352 11.398 -3.115 1.00 97.81 379 ILE A CA 1
ATOM 2832 C C . ILE A 1 379 ? -1.083 11.269 -3.946 1.00 97.81 379 ILE A C 1
ATOM 2834 O O . ILE A 1 379 ? -0.245 10.415 -3.676 1.00 97.81 379 ILE A O 1
ATOM 2838 N N . ARG A 1 380 ? -0.918 12.181 -4.897 1.00 96.31 380 ARG A N 1
ATOM 2839 C CA . ARG A 1 380 ? 0.248 12.327 -5.757 1.00 96.31 380 ARG A CA 1
ATOM 2840 C C . ARG A 1 380 ? 0.924 13.661 -5.455 1.00 96.31 380 ARG A C 1
ATOM 2842 O O . ARG A 1 380 ? 0.383 14.717 -5.783 1.00 96.31 380 ARG A O 1
ATOM 2849 N N . ALA A 1 381 ? 2.076 13.642 -4.782 1.00 95.31 381 ALA A N 1
ATOM 2850 C CA . ALA A 1 381 ? 2.726 14.899 -4.406 1.00 95.31 381 ALA A CA 1
ATOM 2851 C C . ALA A 1 381 ? 4.238 14.848 -4.208 1.00 95.31 381 ALA A C 1
ATOM 2853 O O . ALA A 1 381 ? 4.793 13.841 -3.793 1.00 95.31 381 ALA A O 1
ATOM 2854 N N . ALA A 1 382 ? 4.946 15.964 -4.398 1.00 91.69 382 ALA A N 1
ATOM 2855 C CA . ALA A 1 382 ? 6.361 15.991 -4.019 1.00 91.69 382 ALA A CA 1
ATOM 2856 C C . ALA A 1 382 ? 6.536 15.820 -2.494 1.00 91.69 382 ALA A C 1
ATOM 2858 O O . ALA A 1 382 ? 7.487 15.166 -2.049 1.00 91.69 382 ALA A O 1
ATOM 2859 N N . GLN A 1 383 ? 5.596 16.360 -1.709 1.00 94.12 383 GLN A N 1
ATOM 2860 C CA . GLN A 1 383 ? 5.492 16.200 -0.257 1.00 94.12 383 GLN A CA 1
ATOM 2861 C C . GLN A 1 383 ? 4.036 15.964 0.161 1.00 94.12 383 GLN A C 1
ATOM 2863 O O . GLN A 1 383 ? 3.156 16.733 -0.240 1.00 94.12 383 GLN A O 1
ATOM 2868 N N . SER A 1 384 ? 3.786 14.957 1.003 1.00 96.44 384 SER A N 1
ATOM 2869 C CA . SER A 1 384 ? 2.438 14.626 1.480 1.00 96.44 384 SER A CA 1
ATOM 2870 C C . SER A 1 384 ? 2.309 14.528 3.007 1.00 96.44 384 SER A C 1
ATOM 2872 O O . SER A 1 384 ? 3.210 14.066 3.713 1.00 96.44 384 SER A O 1
ATOM 2874 N N . GLU A 1 385 ? 1.147 14.945 3.518 1.00 97.50 385 GLU A N 1
ATOM 2875 C CA . GLU A 1 385 ? 0.667 14.662 4.873 1.00 97.50 385 GLU A CA 1
ATOM 2876 C C . GLU A 1 385 ? -0.831 14.320 4.841 1.00 97.50 385 GLU A C 1
ATOM 2878 O O . GLU A 1 385 ? -1.669 15.176 4.525 1.00 97.50 385 GLU A O 1
ATOM 2883 N N . GLY A 1 386 ? -1.164 13.080 5.212 1.00 97.88 386 GLY A N 1
ATOM 2884 C CA . GLY A 1 386 ? -2.535 12.567 5.250 1.00 97.88 386 GLY A CA 1
ATOM 2885 C C . GLY A 1 386 ? -2.880 11.872 6.568 1.00 97.88 386 GLY A C 1
ATOM 2886 O O . GLY A 1 386 ? -2.060 11.150 7.142 1.00 97.88 386 GLY A O 1
ATOM 2887 N N . SER A 1 387 ? -4.113 12.078 7.044 1.00 98.50 387 SER A N 1
ATOM 2888 C CA . SER A 1 387 ? -4.650 11.405 8.229 1.00 98.50 387 SER A CA 1
ATOM 2889 C C . SER A 1 387 ? -6.011 10.762 7.961 1.00 98.50 387 SER A C 1
ATOM 2891 O O . SER A 1 387 ? -6.953 11.429 7.531 1.00 98.50 387 SER A O 1
ATOM 2893 N N . PHE A 1 388 ? -6.113 9.470 8.270 1.00 98.81 388 PHE A N 1
ATOM 2894 C CA . PHE A 1 388 ? -7.275 8.630 7.990 1.00 98.81 388 PHE A CA 1
ATOM 2895 C C . PHE A 1 388 ? -7.734 7.946 9.273 1.00 98.81 388 PHE A C 1
ATOM 2897 O O . PHE A 1 388 ? -6.942 7.259 9.923 1.00 98.81 388 PHE A O 1
ATOM 2904 N N . ARG A 1 389 ? -8.990 8.136 9.681 1.00 98.81 389 ARG A N 1
ATOM 2905 C CA . ARG A 1 389 ? -9.490 7.578 10.943 1.00 98.81 389 ARG A CA 1
ATOM 2906 C C . ARG A 1 389 ? -10.878 6.960 10.829 1.00 98.81 389 ARG A C 1
ATOM 2908 O O . ARG A 1 389 ? -11.800 7.655 10.437 1.00 98.81 389 ARG A O 1
ATOM 2915 N N . GLY A 1 390 ? -11.065 5.724 11.286 1.00 98.62 390 GLY A N 1
ATOM 2916 C CA . GLY A 1 390 ? -12.413 5.153 11.434 1.00 98.62 390 GLY A CA 1
ATOM 2917 C C . GLY A 1 390 ? -13.153 4.924 10.112 1.00 98.62 390 GLY A C 1
ATOM 2918 O O . GLY A 1 390 ? -14.376 4.815 10.113 1.00 98.62 390 GLY A O 1
ATOM 2919 N N . ASN A 1 391 ? -12.448 4.913 8.979 1.00 98.88 391 ASN A N 1
ATOM 2920 C CA . ASN A 1 391 ? -13.073 4.784 7.666 1.00 98.88 391 ASN A CA 1
ATOM 2921 C C . ASN A 1 391 ? -13.274 3.316 7.278 1.00 98.88 391 ASN A C 1
ATOM 2923 O O . ASN A 1 391 ? -12.509 2.450 7.698 1.00 98.88 391 ASN A O 1
ATOM 2927 N N . SER A 1 392 ? -14.260 3.059 6.421 1.00 98.75 392 SER A N 1
ATOM 2928 C CA . SER A 1 392 ? -14.462 1.772 5.750 1.00 98.75 392 SER A CA 1
ATOM 2929 C C . SER A 1 392 ? -14.264 1.970 4.253 1.00 98.75 392 SER A C 1
ATOM 2931 O O . SER A 1 392 ? -15.056 2.686 3.639 1.00 98.75 392 SER A O 1
ATOM 2933 N N . LEU A 1 393 ? -13.234 1.358 3.672 1.00 98.62 393 LEU A N 1
ATOM 2934 C CA . LEU A 1 393 ? -12.895 1.515 2.261 1.00 98.62 393 LEU A CA 1
ATOM 2935 C C . LEU A 1 393 ? -12.978 0.179 1.524 1.00 98.62 393 LEU A C 1
ATOM 2937 O O . LEU A 1 393 ? -12.351 -0.793 1.937 1.00 98.62 393 LEU A O 1
ATOM 2941 N N . HIS A 1 394 ? -13.747 0.178 0.441 1.00 96.56 394 HIS A N 1
ATOM 2942 C CA . HIS A 1 394 ? -13.764 -0.846 -0.593 1.00 96.56 394 HIS A CA 1
ATOM 2943 C C . HIS A 1 394 ? -13.524 -0.143 -1.933 1.00 96.56 394 HIS A C 1
ATOM 2945 O O . HIS A 1 394 ? -14.347 0.676 -2.360 1.00 96.56 394 HIS A O 1
ATOM 2951 N N . ALA A 1 395 ? -12.359 -0.393 -2.524 1.00 95.81 395 ALA A N 1
ATOM 2952 C CA . ALA A 1 395 ? -11.857 0.300 -3.702 1.00 95.81 395 ALA A CA 1
ATOM 2953 C C . ALA A 1 395 ? -11.316 -0.713 -4.715 1.00 95.81 395 ALA A C 1
ATOM 2955 O O . ALA A 1 395 ? -10.757 -1.718 -4.318 1.00 95.81 395 ALA A O 1
ATOM 2956 N N . GLY A 1 396 ? -11.451 -0.460 -6.014 1.00 95.62 396 GLY A N 1
ATOM 2957 C CA . GLY A 1 396 ? -10.995 -1.383 -7.056 1.00 95.62 396 GLY A CA 1
ATOM 2958 C C . GLY A 1 396 ? -9.479 -1.388 -7.280 1.00 95.62 396 GLY A C 1
ATOM 2959 O O . GLY A 1 396 ? -8.994 -2.264 -7.983 1.00 95.62 396 GLY A O 1
ATOM 2960 N N . ASP A 1 397 ? -8.753 -0.414 -6.725 1.00 95.81 397 ASP A N 1
ATOM 2961 C CA . ASP A 1 397 ? -7.283 -0.382 -6.675 1.00 95.81 397 ASP A CA 1
ATOM 2962 C C . ASP A 1 397 ? -6.828 -0.342 -5.205 1.00 95.81 397 ASP A C 1
ATOM 2964 O O . ASP A 1 397 ? -7.177 -1.254 -4.457 1.00 95.81 397 ASP A O 1
ATOM 2968 N N . ALA A 1 398 ? -6.117 0.684 -4.722 1.00 98.00 398 ALA A N 1
ATOM 2969 C CA . ALA A 1 398 ? -5.764 0.745 -3.312 1.00 98.00 398 ALA A CA 1
ATOM 2970 C C . ALA A 1 398 ? -6.845 1.441 -2.480 1.00 98.00 398 ALA A C 1
ATOM 2972 O O . ALA A 1 398 ? -7.434 2.449 -2.879 1.00 98.00 398 ALA A O 1
ATOM 2973 N N . GLY A 1 399 ? -7.059 0.980 -1.246 1.00 98.50 399 GLY A N 1
ATOM 2974 C CA . GLY A 1 399 ? -7.893 1.730 -0.305 1.00 98.50 399 GLY A CA 1
ATOM 2975 C C . GLY A 1 399 ? -7.314 3.126 -0.054 1.00 98.50 399 GLY A C 1
ATOM 2976 O O . GLY A 1 399 ? -8.007 4.138 -0.190 1.00 98.50 399 GLY A O 1
ATOM 2977 N N . ILE A 1 400 ? -6.020 3.187 0.272 1.00 98.81 400 ILE A N 1
ATOM 2978 C CA . ILE A 1 400 ? -5.256 4.436 0.394 1.00 98.81 400 ILE A CA 1
ATOM 2979 C C . ILE A 1 400 ? -3.958 4.308 -0.403 1.00 98.81 400 ILE A C 1
ATOM 2981 O O . ILE A 1 400 ? -3.112 3.478 -0.074 1.00 98.81 400 ILE A O 1
ATOM 2985 N N . HIS A 1 401 ? -3.774 5.187 -1.382 1.00 98.25 401 HIS A N 1
ATOM 2986 C CA . HIS A 1 401 ? -2.589 5.290 -2.219 1.00 98.25 401 HIS A CA 1
ATOM 2987 C C . HIS A 1 401 ? -1.877 6.627 -1.993 1.00 98.25 401 HIS A C 1
ATOM 2989 O O . HIS A 1 401 ? -2.462 7.703 -2.139 1.00 98.25 401 HIS A O 1
ATOM 2995 N N . VAL A 1 402 ? -0.593 6.569 -1.643 1.00 97.56 402 VAL A N 1
ATOM 2996 C CA . VAL A 1 402 ? 0.275 7.742 -1.523 1.00 97.56 402 VAL A CA 1
ATOM 2997 C C . VAL A 1 402 ? 1.518 7.541 -2.381 1.00 97.56 402 VAL A C 1
ATOM 2999 O O . VAL A 1 402 ? 2.374 6.731 -2.046 1.00 97.56 402 VAL A O 1
ATOM 3002 N N . GLU A 1 403 ? 1.634 8.319 -3.450 1.00 95.31 403 GLU A N 1
ATOM 3003 C CA . GLU A 1 403 ? 2.794 8.369 -4.335 1.00 95.31 403 GLU A CA 1
ATOM 3004 C C . GLU A 1 403 ? 3.506 9.714 -4.123 1.00 95.31 403 GLU A C 1
ATOM 3006 O O . GLU A 1 403 ? 2.903 10.787 -4.269 1.00 95.31 403 GLU A O 1
ATOM 3011 N N . THR A 1 404 ? 4.790 9.685 -3.744 1.00 93.75 404 THR A N 1
ATOM 3012 C CA . THR A 1 404 ? 5.534 10.920 -3.454 1.00 93.75 404 THR A CA 1
ATOM 3013 C C . THR A 1 404 ? 6.935 11.010 -4.010 1.00 93.75 404 THR A C 1
ATOM 3015 O O . THR A 1 404 ? 7.591 10.005 -4.235 1.00 93.75 404 THR A O 1
ATOM 3018 N N . ARG A 1 405 ? 7.446 12.239 -4.172 1.00 88.94 405 ARG A N 1
ATOM 3019 C CA . ARG A 1 405 ? 8.848 12.454 -4.563 1.00 88.94 405 ARG A CA 1
ATOM 3020 C C . ARG A 1 405 ? 9.824 12.424 -3.391 1.00 88.94 405 ARG A C 1
ATOM 3022 O O . ARG A 1 405 ? 10.766 11.642 -3.373 1.00 88.94 405 ARG A O 1
ATOM 3029 N N . THR A 1 406 ? 9.612 13.282 -2.398 1.00 87.88 406 THR A N 1
ATOM 3030 C CA . THR A 1 406 ? 10.623 13.556 -1.359 1.00 87.88 406 THR A CA 1
ATOM 3031 C C . THR A 1 406 ? 10.183 13.200 0.054 1.00 87.88 406 THR A C 1
ATOM 3033 O O . THR A 1 406 ? 11.002 12.720 0.839 1.00 87.88 406 THR A O 1
ATOM 3036 N N . GLN A 1 407 ? 8.912 13.396 0.406 1.00 91.94 407 GLN A N 1
ATOM 3037 C CA . GLN A 1 407 ? 8.459 13.185 1.777 1.00 91.94 407 GLN A CA 1
ATOM 3038 C C . GLN A 1 407 ? 7.036 12.638 1.834 1.00 91.94 407 GLN A C 1
ATOM 3040 O O . GLN A 1 407 ? 6.132 13.215 1.234 1.00 91.94 407 GLN A O 1
ATOM 3045 N N . THR A 1 408 ? 6.844 11.600 2.647 1.00 94.62 408 THR A N 1
ATOM 3046 C CA . THR A 1 408 ? 5.527 11.068 3.014 1.00 94.62 408 THR A CA 1
ATOM 3047 C C . THR A 1 408 ? 5.348 11.065 4.526 1.00 94.62 408 THR A C 1
ATOM 3049 O O . THR A 1 408 ? 6.194 10.545 5.256 1.00 94.62 408 THR A O 1
ATOM 3052 N N . THR A 1 409 ? 4.209 11.579 4.991 1.00 96.56 409 THR A N 1
ATOM 3053 C CA . THR A 1 409 ? 3.670 11.303 6.328 1.00 96.56 409 THR A CA 1
ATOM 3054 C C . THR A 1 409 ? 2.254 10.749 6.193 1.00 96.56 409 THR A C 1
ATOM 3056 O O . THR A 1 409 ? 1.331 11.472 5.814 1.00 96.56 409 THR A O 1
ATOM 3059 N N . LEU A 1 410 ? 2.073 9.481 6.554 1.00 98.19 410 LEU A N 1
ATOM 3060 C CA . LEU A 1 410 ? 0.781 8.801 6.555 1.00 98.19 410 LEU A CA 1
ATOM 3061 C C . LEU A 1 410 ? 0.424 8.341 7.969 1.00 98.19 410 LEU A C 1
ATOM 3063 O O . LEU A 1 410 ? 1.159 7.567 8.587 1.00 98.19 410 LEU A O 1
ATOM 3067 N N . VAL A 1 411 ? -0.730 8.788 8.467 1.00 98.75 411 VAL A N 1
ATOM 3068 C CA . VAL A 1 411 ? -1.295 8.331 9.742 1.00 98.75 411 VAL A CA 1
ATOM 3069 C C . VAL A 1 411 ? -2.664 7.714 9.496 1.00 98.75 411 VAL A C 1
ATOM 3071 O O . VAL A 1 411 ? -3.611 8.428 9.171 1.00 98.75 411 VAL A O 1
ATOM 3074 N N . ALA A 1 412 ? -2.795 6.408 9.709 1.00 98.69 412 ALA A N 1
ATOM 3075 C CA . ALA A 1 412 ? -4.066 5.703 9.599 1.00 98.69 412 ALA A CA 1
ATOM 3076 C C . ALA A 1 412 ? -4.402 4.984 10.911 1.00 98.69 412 ALA A C 1
ATOM 3078 O O . ALA A 1 412 ? -3.614 4.193 11.429 1.00 98.69 412 ALA A O 1
ATOM 3079 N N . ASN A 1 413 ? -5.577 5.279 11.467 1.00 98.75 413 ASN A N 1
ATOM 3080 C CA . ASN A 1 413 ? -6.040 4.738 12.739 1.00 98.75 413 ASN A CA 1
ATOM 3081 C C . ASN A 1 413 ? -7.441 4.134 12.610 1.00 98.75 413 ASN A C 1
ATOM 3083 O O . ASN A 1 413 ? -8.364 4.837 12.211 1.00 98.75 413 ASN A O 1
ATOM 3087 N N . GLU A 1 414 ? -7.639 2.895 13.054 1.00 98.69 414 GLU A N 1
ATOM 3088 C CA . GLU A 1 414 ? -8.974 2.278 13.154 1.00 98.69 414 GLU A CA 1
ATOM 3089 C C . GLU A 1 414 ? -9.743 2.237 11.815 1.00 98.69 414 GLU A C 1
ATOM 3091 O O . GLU A 1 414 ? -10.969 2.280 11.808 1.00 98.69 414 GLU A O 1
ATOM 3096 N N . ASN A 1 415 ? -9.045 2.195 10.675 1.00 98.88 415 ASN A N 1
ATOM 3097 C CA . ASN A 1 415 ? -9.682 2.035 9.366 1.00 98.88 415 ASN A CA 1
ATOM 3098 C C . ASN A 1 415 ? -9.851 0.551 9.037 1.00 98.88 415 ASN A C 1
ATOM 3100 O O . ASN A 1 415 ? -8.986 -0.253 9.380 1.00 98.88 415 ASN A O 1
ATOM 3104 N N . ARG A 1 416 ? -10.923 0.212 8.323 1.00 98.81 416 ARG A N 1
ATOM 3105 C CA . ARG A 1 416 ? -11.125 -1.097 7.705 1.00 98.81 416 ARG A CA 1
ATOM 3106 C C . ARG A 1 416 ? -11.028 -0.953 6.192 1.00 98.81 416 ARG A C 1
ATOM 3108 O O . ARG A 1 416 ? -11.801 -0.199 5.606 1.00 98.81 416 ARG A O 1
ATOM 3115 N N . ILE A 1 417 ? -10.093 -1.665 5.581 1.00 98.75 417 ILE A N 1
ATOM 3116 C CA . ILE A 1 417 ? -9.880 -1.689 4.136 1.00 98.75 417 ILE A CA 1
ATOM 3117 C C . ILE A 1 417 ? -9.957 -3.137 3.680 1.00 98.75 417 ILE A C 1
ATOM 3119 O O . ILE A 1 417 ? -9.231 -3.982 4.210 1.00 98.75 417 ILE A O 1
ATOM 3123 N N . SER A 1 418 ? -10.876 -3.412 2.760 1.00 98.00 418 SER A N 1
ATOM 3124 C CA . SER A 1 418 ? -11.110 -4.761 2.260 1.00 98.00 418 SER A CA 1
ATOM 3125 C C . SER A 1 418 ? -11.556 -4.789 0.815 1.00 98.00 418 SER A C 1
ATOM 3127 O O . SER A 1 418 ? -12.035 -3.773 0.302 1.00 98.00 418 SER A O 1
ATOM 3129 N N . GLU A 1 419 ? -11.454 -5.965 0.195 1.00 96.56 419 GLU A N 1
ATOM 3130 C CA . GLU A 1 419 ? -11.869 -6.212 -1.188 1.00 96.56 419 GLU A CA 1
ATOM 3131 C C . GLU A 1 419 ? -11.266 -5.151 -2.128 1.00 96.56 419 GLU A C 1
ATOM 3133 O O . GLU A 1 419 ? -11.958 -4.572 -2.962 1.00 96.56 419 GLU A O 1
ATOM 3138 N N . SER A 1 420 ? -10.005 -4.791 -1.881 1.00 98.00 420 SER A N 1
ATOM 3139 C CA . SER A 1 420 ? -9.224 -3.859 -2.697 1.00 98.00 420 SER A CA 1
ATOM 3140 C C . SER A 1 420 ? -8.008 -4.576 -3.270 1.00 98.00 420 SER A C 1
ATOM 3142 O O . SER A 1 420 ? -7.642 -5.630 -2.759 1.00 98.00 420 SER A O 1
ATOM 3144 N N . GLU A 1 421 ? -7.352 -4.040 -4.302 1.00 97.06 421 GLU A N 1
ATOM 3145 C CA . GLU A 1 421 ? -6.124 -4.660 -4.819 1.00 97.06 421 GLU A CA 1
ATOM 3146 C C . GLU A 1 421 ? -5.046 -4.672 -3.725 1.00 97.06 421 GLU A C 1
ATOM 3148 O O . GLU A 1 421 ? -4.512 -5.720 -3.362 1.00 97.06 421 GLU A O 1
ATOM 3153 N N . THR A 1 422 ? -4.788 -3.503 -3.137 1.00 98.31 422 THR A N 1
ATOM 3154 C CA . THR A 1 422 ? -3.886 -3.337 -1.993 1.00 98.31 422 THR A CA 1
ATOM 3155 C C . THR A 1 422 ? -4.607 -2.554 -0.898 1.00 98.31 422 THR A C 1
ATOM 3157 O O . THR A 1 422 ? -5.242 -1.536 -1.165 1.00 98.31 422 THR A O 1
ATOM 3160 N N . GLY A 1 423 ? -4.481 -2.951 0.369 1.00 98.56 423 GLY A N 1
ATOM 3161 C CA . GLY A 1 423 ? -5.113 -2.199 1.459 1.00 98.56 423 GLY A CA 1
ATOM 3162 C C . GLY A 1 423 ? -4.574 -0.760 1.557 1.00 98.56 423 GLY A C 1
ATOM 3163 O O . GLY A 1 423 ? -5.297 0.226 1.388 1.00 98.56 423 GLY A O 1
ATOM 3164 N N . ILE A 1 424 ? -3.271 -0.627 1.807 1.00 98.75 424 ILE A N 1
ATOM 3165 C CA . ILE A 1 424 ? -2.559 0.659 1.808 1.00 98.75 424 ILE A CA 1
ATOM 3166 C C . ILE A 1 424 ? -1.302 0.537 0.955 1.00 98.75 424 ILE A C 1
ATOM 3168 O O . ILE A 1 424 ? -0.458 -0.312 1.236 1.00 98.75 424 ILE A O 1
ATOM 3172 N N . ARG A 1 425 ? -1.144 1.431 -0.024 1.00 98.25 425 ARG A N 1
ATOM 3173 C CA . ARG A 1 425 ? 0.030 1.510 -0.896 1.00 98.25 425 ARG A CA 1
ATOM 3174 C C . ARG A 1 425 ? 0.755 2.838 -0.702 1.00 98.25 425 ARG A C 1
ATOM 3176 O O . ARG A 1 425 ? 0.172 3.909 -0.867 1.00 98.25 425 ARG A O 1
ATOM 3183 N N . VAL A 1 426 ? 2.040 2.776 -0.363 1.00 96.75 426 VAL A N 1
ATOM 3184 C CA . VAL A 1 426 ? 2.920 3.946 -0.265 1.00 96.75 426 VAL A CA 1
ATOM 3185 C C . VAL A 1 426 ? 4.113 3.753 -1.182 1.00 96.75 426 VAL A C 1
ATOM 3187 O O . VAL A 1 426 ? 4.924 2.855 -0.979 1.00 96.75 426 VAL A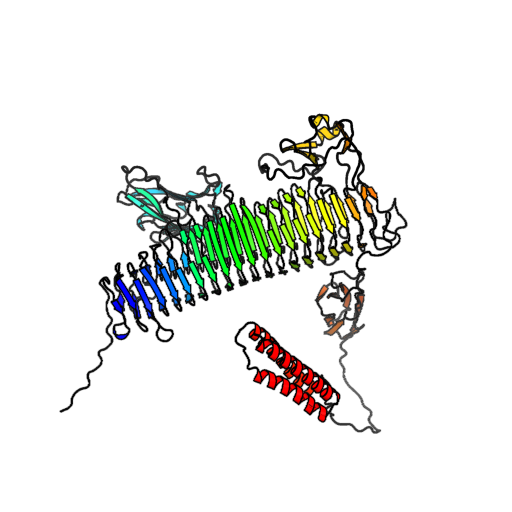 O 1
ATOM 3190 N N . ARG A 1 427 ? 4.252 4.630 -2.167 1.00 93.25 427 ARG A N 1
ATOM 3191 C CA . ARG A 1 427 ? 5.357 4.624 -3.118 1.00 93.25 427 ARG A CA 1
ATOM 3192 C C . ARG A 1 427 ? 6.110 5.939 -3.026 1.00 93.25 427 ARG A C 1
ATOM 3194 O O . ARG A 1 427 ? 5.524 7.023 -2.972 1.00 93.25 427 ARG A O 1
ATOM 3201 N N . GLN A 1 428 ? 7.429 5.848 -2.954 1.00 88.00 428 GLN A N 1
ATOM 3202 C CA . GLN A 1 428 ? 8.295 7.007 -3.048 1.00 88.00 428 GLN A CA 1
ATOM 3203 C C . GLN A 1 428 ? 9.246 6.884 -4.236 1.00 88.00 428 GLN A C 1
ATOM 3205 O O . GLN A 1 428 ? 9.896 5.857 -4.418 1.00 88.00 428 GLN A O 1
ATOM 3210 N N . SER A 1 429 ? 9.346 7.998 -4.960 1.00 76.38 429 SER A N 1
ATOM 3211 C CA . SER A 1 429 ? 10.166 8.264 -6.130 1.00 76.38 429 SER A CA 1
ATOM 3212 C C . SER A 1 429 ? 11.532 7.594 -6.135 1.00 76.38 429 SER A C 1
ATOM 3214 O O . SER A 1 429 ? 12.266 7.553 -5.149 1.00 76.38 429 SER A O 1
ATOM 3216 N N . GLU A 1 430 ? 11.867 7.157 -7.342 1.00 70.44 430 GLU A N 1
ATOM 3217 C CA . GLU A 1 430 ? 13.105 6.509 -7.761 1.00 70.44 430 GLU A CA 1
ATOM 3218 C C . GLU A 1 430 ? 14.241 7.513 -8.028 1.00 70.44 430 GLU A C 1
ATOM 3220 O O . GLU A 1 430 ? 15.356 7.159 -8.414 1.00 70.44 430 GLU A O 1
ATOM 3225 N N . ARG A 1 431 ? 13.989 8.815 -7.837 1.00 74.12 431 ARG A N 1
ATOM 3226 C CA . ARG A 1 431 ? 15.031 9.833 -7.990 1.00 74.12 431 ARG A CA 1
ATOM 3227 C C . ARG A 1 431 ? 16.022 9.737 -6.839 1.00 74.12 431 ARG A C 1
ATOM 3229 O O . ARG A 1 431 ? 15.647 9.495 -5.694 1.00 74.12 431 ARG A O 1
ATOM 3236 N N . ARG A 1 432 ? 17.293 10.045 -7.128 1.00 67.38 432 ARG A N 1
ATOM 3237 C CA . ARG A 1 432 ? 18.417 10.098 -6.164 1.00 67.38 432 ARG A CA 1
ATOM 3238 C C . ARG A 1 432 ? 18.305 11.217 -5.111 1.00 67.38 432 ARG A C 1
ATOM 3240 O O . ARG A 1 432 ? 19.310 11.589 -4.504 1.00 67.38 432 ARG A O 1
ATOM 3247 N N . ASP A 1 433 ? 17.103 11.730 -4.877 1.00 69.06 433 ASP A N 1
ATOM 3248 C CA . ASP A 1 433 ? 16.795 12.685 -3.824 1.00 69.06 433 ASP A CA 1
ATOM 3249 C C . ASP A 1 433 ? 16.629 11.929 -2.504 1.00 69.06 433 ASP A C 1
ATOM 3251 O O . ASP A 1 433 ? 15.866 10.970 -2.410 1.00 69.06 433 ASP A O 1
ATOM 3255 N N . ARG A 1 434 ? 17.341 12.349 -1.452 1.00 69.31 434 ARG A N 1
ATOM 3256 C CA . ARG A 1 434 ? 17.140 11.755 -0.124 1.00 69.31 434 ARG A CA 1
ATOM 3257 C C . ARG A 1 434 ? 15.746 12.098 0.376 1.00 69.31 434 ARG A C 1
ATOM 3259 O O . ARG A 1 434 ? 15.430 13.273 0.566 1.00 69.31 434 ARG A O 1
ATOM 3266 N N . GLY A 1 435 ? 14.959 11.065 0.638 1.00 78.25 435 GLY A N 1
ATOM 3267 C CA . GLY A 1 435 ? 13.594 11.204 1.108 1.00 78.25 435 GLY A CA 1
ATOM 3268 C C . GLY A 1 435 ? 13.329 10.584 2.470 1.00 78.25 435 GLY A C 1
ATOM 3269 O O . GLY A 1 435 ? 14.125 9.791 2.974 1.00 78.25 435 GLY A O 1
ATOM 3270 N N . VAL A 1 436 ? 12.186 10.942 3.057 1.00 87.44 436 VAL A N 1
ATOM 3271 C CA . VAL A 1 436 ? 11.713 10.357 4.317 1.00 87.44 436 VAL A CA 1
ATOM 3272 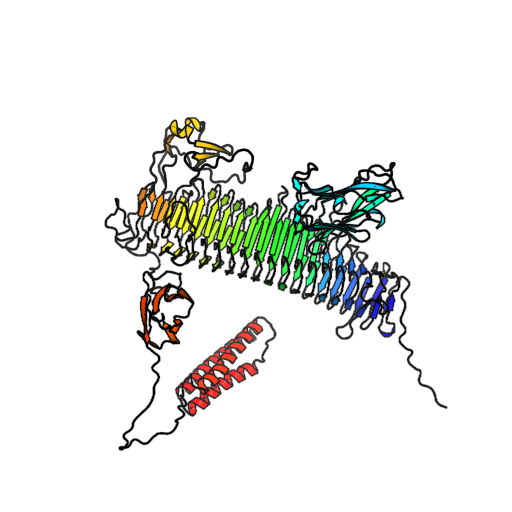C C . VAL A 1 436 ? 10.284 9.861 4.160 1.00 87.44 436 VAL A C 1
ATOM 3274 O O . VAL A 1 436 ? 9.387 10.639 3.828 1.00 87.44 436 VAL A O 1
ATOM 3277 N N . THR A 1 437 ? 10.069 8.587 4.479 1.00 92.56 437 THR A N 1
ATOM 3278 C CA . THR A 1 437 ? 8.739 7.970 4.513 1.00 92.56 437 THR A CA 1
ATOM 3279 C C . THR A 1 437 ? 8.369 7.641 5.956 1.00 92.56 437 THR A C 1
ATOM 3281 O O . THR A 1 437 ? 9.006 6.808 6.589 1.00 92.56 437 THR A O 1
ATOM 3284 N N . ARG A 1 438 ? 7.341 8.293 6.508 1.00 95.56 438 ARG A N 1
ATOM 3285 C CA . ARG A 1 438 ? 6.810 7.986 7.844 1.00 95.56 438 ARG A CA 1
ATOM 3286 C C . ARG A 1 438 ? 5.417 7.407 7.732 1.00 95.56 438 ARG A C 1
ATOM 3288 O O . ARG A 1 438 ? 4.495 8.100 7.301 1.00 95.56 438 ARG A O 1
ATOM 3295 N N . VAL A 1 439 ? 5.256 6.166 8.176 1.00 97.44 439 VAL A N 1
ATOM 3296 C CA . VAL A 1 439 ? 3.967 5.470 8.160 1.00 97.44 439 VAL A CA 1
ATOM 3297 C C . VAL A 1 439 ? 3.621 5.015 9.570 1.00 97.44 439 VAL A C 1
ATOM 3299 O O . VAL A 1 439 ? 4.367 4.270 10.204 1.00 97.44 439 VAL A O 1
ATOM 3302 N N . THR A 1 440 ? 2.480 5.486 10.075 1.00 98.56 440 THR A N 1
ATOM 3303 C CA . THR A 1 440 ? 1.926 5.094 11.377 1.00 98.56 440 THR A CA 1
ATOM 3304 C C . THR A 1 440 ? 0.556 4.465 11.182 1.00 98.56 440 THR A C 1
ATOM 3306 O O . THR A 1 440 ? -0.397 5.164 10.834 1.00 98.56 440 THR A O 1
ATOM 3309 N N . LEU A 1 441 ? 0.453 3.164 11.449 1.00 98.69 441 LEU A N 1
ATOM 3310 C CA . LEU A 1 441 ? -0.800 2.416 11.435 1.00 98.69 441 LEU A CA 1
ATOM 3311 C C . LEU A 1 441 ? -1.142 1.935 12.844 1.00 98.69 441 LEU A C 1
ATOM 3313 O O . LEU A 1 441 ? -0.360 1.198 13.456 1.00 98.69 441 LEU A O 1
ATOM 3317 N N . ARG A 1 442 ? -2.320 2.308 13.353 1.00 98.81 442 ARG A N 1
ATOM 3318 C CA . ARG A 1 442 ? -2.819 1.844 14.651 1.00 98.81 442 ARG A CA 1
ATOM 3319 C C . ARG A 1 442 ? -4.233 1.274 14.570 1.00 98.81 442 ARG A C 1
ATOM 3321 O O . ARG A 1 442 ? -5.167 2.004 14.256 1.00 98.81 442 ARG A O 1
ATOM 3328 N N . GLY A 1 443 ? -4.417 0.015 14.961 1.00 98.69 443 GLY A N 1
ATOM 3329 C CA . GLY A 1 443 ? -5.754 -0.574 15.082 1.00 98.69 443 GLY A CA 1
ATOM 3330 C C . GLY A 1 443 ? -6.517 -0.719 13.764 1.00 98.69 443 GLY A C 1
ATOM 3331 O O . GLY A 1 443 ? -7.740 -0.755 13.803 1.00 98.69 443 GLY A O 1
ATOM 3332 N N . ASN A 1 444 ? -5.837 -0.723 12.615 1.00 98.88 444 ASN A N 1
ATOM 3333 C CA . ASN A 1 444 ? -6.484 -0.892 11.313 1.00 98.88 444 ASN A CA 1
ATOM 3334 C C . ASN A 1 444 ? -6.732 -2.374 11.009 1.00 98.88 444 ASN A C 1
ATOM 3336 O O . ASN A 1 444 ? -5.994 -3.238 11.483 1.00 98.88 444 ASN A O 1
ATOM 3340 N N . GLU A 1 445 ? -7.734 -2.634 10.178 1.00 98.88 445 GLU A N 1
ATOM 3341 C CA . GLU A 1 445 ? -8.055 -3.930 9.588 1.00 98.88 445 GLU A CA 1
ATOM 3342 C C . GLU A 1 445 ? -7.790 -3.853 8.077 1.00 98.88 445 GLU A C 1
ATOM 3344 O O . GLU A 1 445 ? -8.512 -3.157 7.367 1.00 98.88 445 GLU A O 1
ATOM 3349 N N . LEU A 1 446 ? -6.744 -4.525 7.594 1.00 98.81 446 LEU A N 1
ATOM 3350 C CA . LEU A 1 446 ? -6.393 -4.635 6.172 1.00 98.81 446 LEU A CA 1
ATOM 3351 C C . LEU A 1 446 ? -6.642 -6.086 5.757 1.00 98.81 446 LEU A C 1
ATOM 3353 O O . LEU A 1 446 ? -5.789 -6.952 5.978 1.00 98.81 446 LEU A O 1
ATOM 3357 N N . VAL A 1 447 ? -7.861 -6.367 5.300 1.00 98.44 447 VAL A N 1
ATOM 3358 C CA . VAL A 1 447 ? -8.372 -7.739 5.210 1.00 98.44 447 VAL A CA 1
ATOM 3359 C C . VAL A 1 447 ? -8.974 -8.056 3.854 1.00 98.44 447 VAL A C 1
ATOM 3361 O O . VAL A 1 447 ? -9.652 -7.197 3.313 1.00 98.44 447 VAL A O 1
ATOM 3364 N N . ASP A 1 448 ? -8.791 -9.277 3.352 1.00 98.19 448 ASP A N 1
ATOM 3365 C CA . ASP A 1 448 ? -9.425 -9.740 2.104 1.00 98.19 448 ASP A CA 1
ATOM 3366 C C . ASP A 1 448 ? -9.119 -8.819 0.906 1.00 98.19 448 ASP A C 1
ATOM 3368 O O . ASP A 1 448 ? -10.016 -8.389 0.187 1.00 98.19 448 ASP A O 1
ATOM 3372 N N . ASN A 1 449 ? -7.854 -8.406 0.762 1.00 98.56 449 ASN A N 1
ATOM 3373 C CA . ASN A 1 449 ? -7.380 -7.659 -0.408 1.00 98.56 449 ASN A CA 1
ATOM 3374 C C . ASN A 1 449 ? -6.745 -8.625 -1.417 1.00 98.56 449 ASN A C 1
ATOM 3376 O O . ASN A 1 449 ? -6.095 -9.592 -1.015 1.00 98.56 449 ASN A O 1
ATOM 3380 N N . ASP A 1 450 ? -6.887 -8.350 -2.715 1.00 98.44 450 ASP A N 1
ATOM 3381 C CA . ASP A 1 450 ? -6.470 -9.270 -3.784 1.00 98.44 450 ASP A CA 1
ATOM 3382 C C . ASP A 1 450 ? -4.959 -9.538 -3.770 1.00 98.44 450 ASP A C 1
ATOM 3384 O O . ASP A 1 450 ? -4.519 -10.629 -4.132 1.00 98.44 450 ASP A O 1
ATOM 3388 N N . ARG A 1 451 ? -4.161 -8.552 -3.343 1.00 98.12 451 ARG A N 1
ATOM 3389 C CA . ARG A 1 451 ? -2.703 -8.639 -3.235 1.00 98.12 451 ARG A CA 1
ATOM 3390 C C . ARG A 1 451 ? -2.243 -8.422 -1.800 1.00 98.12 451 ARG A C 1
ATOM 3392 O O . ARG A 1 451 ? -2.387 -9.310 -0.966 1.00 98.12 451 ARG A O 1
ATOM 3399 N N . ASN A 1 452 ? -1.669 -7.258 -1.500 1.00 98.44 452 ASN A N 1
ATOM 3400 C CA . ASN A 1 452 ? -0.995 -6.993 -0.234 1.00 98.44 452 ASN A CA 1
ATOM 3401 C C . ASN A 1 452 ? -1.897 -6.226 0.740 1.00 98.44 452 ASN A C 1
ATOM 3403 O O . ASN A 1 452 ? -2.640 -5.323 0.351 1.00 98.44 452 ASN A O 1
ATOM 3407 N N . GLY A 1 453 ? -1.779 -6.509 2.038 1.00 98.62 453 GLY A N 1
ATOM 3408 C CA . GLY A 1 453 ? -2.435 -5.689 3.061 1.00 98.62 453 GLY A CA 1
ATOM 3409 C C . GLY A 1 453 ? -1.821 -4.285 3.134 1.00 98.62 453 GLY A C 1
ATOM 3410 O O . GLY A 1 453 ? -2.501 -3.275 2.943 1.00 98.62 453 GLY A O 1
ATOM 3411 N N . LEU A 1 454 ? -0.512 -4.218 3.386 1.00 98.69 454 LEU A N 1
ATOM 3412 C CA . LEU A 1 454 ? 0.292 -2.993 3.360 1.00 98.69 454 LEU A CA 1
ATOM 3413 C C . LEU A 1 454 ? 1.475 -3.164 2.409 1.00 98.69 454 LEU A C 1
ATOM 3415 O O . LEU A 1 454 ? 2.284 -4.066 2.597 1.00 98.69 454 LEU A O 1
ATOM 3419 N N . GLU A 1 455 ? 1.635 -2.231 1.480 1.00 98.25 455 GLU A N 1
ATOM 3420 C CA . GLU A 1 455 ? 2.769 -2.158 0.566 1.00 98.25 455 GLU A CA 1
ATOM 3421 C C . GLU A 1 455 ? 3.491 -0.818 0.732 1.00 98.25 455 GLU A C 1
ATOM 3423 O O . GLU A 1 455 ? 2.880 0.251 0.639 1.00 98.25 455 GLU A O 1
ATOM 3428 N N . ILE A 1 456 ? 4.802 -0.863 0.980 1.00 95.62 456 ILE A N 1
ATOM 3429 C CA . ILE A 1 456 ? 5.661 0.324 0.980 1.00 95.62 456 ILE A CA 1
ATOM 3430 C C . ILE A 1 456 ? 6.848 0.074 0.055 1.00 95.62 456 ILE A C 1
ATOM 3432 O O . ILE A 1 456 ? 7.656 -0.812 0.318 1.00 95.62 456 ILE A O 1
ATOM 3436 N N . GLN A 1 457 ? 6.995 0.896 -0.982 1.00 92.25 457 GLN A N 1
ATOM 3437 C CA . GLN A 1 457 ? 8.107 0.833 -1.927 1.00 92.25 457 GLN A CA 1
ATOM 3438 C C . GLN A 1 457 ? 8.857 2.162 -1.977 1.00 92.25 457 GLN A C 1
ATOM 3440 O O . GLN A 1 457 ? 8.263 3.236 -2.080 1.00 92.25 457 GLN A O 1
ATOM 3445 N N . SER A 1 458 ? 10.187 2.102 -1.914 1.00 87.06 458 SER A N 1
ATOM 3446 C CA . SER A 1 458 ? 11.032 3.272 -2.132 1.00 87.06 458 SER A CA 1
ATOM 3447 C C . SER A 1 458 ? 12.458 2.900 -2.506 1.00 87.06 458 SER A C 1
ATOM 3449 O O . SER A 1 458 ? 13.088 2.092 -1.829 1.00 87.06 458 SER A O 1
ATOM 3451 N N . GLU A 1 459 ? 13.024 3.579 -3.499 1.00 78.88 459 GLU A N 1
ATOM 3452 C CA . GLU A 1 459 ? 14.410 3.329 -3.914 1.00 78.88 459 GLU A CA 1
ATOM 3453 C C . GLU A 1 459 ? 15.458 4.164 -3.182 1.00 78.88 459 GLU A C 1
ATOM 3455 O O . GLU A 1 459 ? 16.629 3.786 -3.159 1.00 78.88 459 GLU A O 1
ATOM 3460 N N . THR A 1 460 ? 15.070 5.298 -2.590 1.00 74.00 460 THR A N 1
ATOM 3461 C CA . THR A 1 460 ? 16.033 6.285 -2.063 1.00 74.00 460 THR A CA 1
ATOM 3462 C C . THR A 1 460 ? 15.693 6.827 -0.680 1.00 74.00 460 THR A C 1
ATOM 3464 O O . THR A 1 460 ? 16.475 7.594 -0.108 1.00 74.00 460 THR A O 1
ATOM 3467 N N . SER A 1 461 ? 14.560 6.420 -0.100 1.00 78.88 461 SER A N 1
ATOM 3468 C CA . SER A 1 461 ? 14.112 6.954 1.183 1.00 78.88 461 SER A CA 1
ATOM 3469 C C . SER A 1 461 ? 14.528 6.146 2.398 1.00 78.88 461 SER A C 1
ATOM 3471 O O . SER A 1 461 ? 14.642 4.917 2.385 1.00 78.88 461 SER A O 1
ATOM 3473 N N . GLU A 1 462 ? 14.699 6.875 3.494 1.00 81.69 462 GLU A N 1
ATOM 3474 C CA . GLU A 1 462 ? 14.764 6.295 4.824 1.00 81.69 462 GLU A CA 1
ATOM 3475 C C . GLU A 1 462 ? 13.356 6.290 5.434 1.00 81.69 462 GLU A C 1
ATOM 3477 O O . GLU A 1 462 ? 12.719 7.335 5.595 1.00 81.69 462 GLU A O 1
ATOM 3482 N N . GLY A 1 463 ? 12.858 5.096 5.745 1.00 82.88 463 GLY A N 1
ATOM 3483 C CA . GLY A 1 463 ? 11.520 4.863 6.264 1.00 82.88 463 GLY A CA 1
ATOM 3484 C C . GLY A 1 463 ? 11.487 4.692 7.782 1.00 82.88 463 GLY A C 1
ATOM 3485 O O . GLY A 1 463 ? 12.256 3.901 8.328 1.00 82.88 463 GLY A O 1
ATOM 3486 N N . GLU A 1 464 ? 10.559 5.371 8.454 1.00 91.94 464 GLU A N 1
ATOM 3487 C CA . GLU A 1 464 ? 10.141 5.075 9.829 1.00 91.94 464 GLU A CA 1
ATOM 3488 C C . GLU A 1 464 ? 8.757 4.419 9.789 1.00 91.94 464 GLU A C 1
ATOM 3490 O O . GLU A 1 464 ? 7.798 4.984 9.252 1.00 91.94 464 GLU A O 1
ATOM 3495 N N . LEU A 1 465 ? 8.656 3.215 10.354 1.00 94.19 465 LEU A N 1
ATOM 3496 C CA . LEU A 1 465 ? 7.444 2.405 10.298 1.00 94.19 465 LEU A CA 1
ATOM 3497 C C . LEU A 1 465 ? 6.951 2.064 11.704 1.00 94.19 465 LEU A C 1
ATOM 3499 O O . LEU A 1 465 ? 7.631 1.357 12.451 1.00 94.19 465 LEU A O 1
ATOM 3503 N N . TRP A 1 466 ? 5.745 2.519 12.040 1.00 98.00 466 TRP A N 1
ATOM 3504 C CA . TRP A 1 466 ? 5.063 2.188 13.289 1.00 98.00 466 TRP A CA 1
ATOM 3505 C C . TRP A 1 466 ? 3.763 1.443 13.010 1.00 98.00 466 TRP A C 1
ATOM 3507 O O . TRP A 1 466 ? 2.766 2.046 12.624 1.00 98.00 466 TRP A O 1
ATOM 3517 N N . LEU A 1 467 ? 3.758 0.136 13.259 1.00 98.25 467 LEU A N 1
ATOM 3518 C CA . LEU A 1 467 ? 2.575 -0.716 13.146 1.00 98.25 467 LEU A CA 1
ATOM 3519 C C . LEU A 1 467 ? 2.175 -1.178 14.543 1.00 98.25 467 LEU A C 1
ATOM 3521 O O . LEU A 1 467 ? 2.926 -1.905 15.192 1.00 98.25 467 LEU A O 1
ATOM 3525 N N . THR A 1 468 ? 1.023 -0.736 15.039 1.00 98.75 468 THR A N 1
ATOM 3526 C CA . THR A 1 468 ? 0.544 -1.067 16.384 1.00 98.75 468 THR A CA 1
ATOM 3527 C C . THR A 1 468 ? -0.877 -1.618 16.377 1.00 98.75 468 THR A C 1
ATOM 3529 O O . THR A 1 468 ? -1.796 -0.941 15.933 1.00 98.75 468 THR A O 1
ATOM 3532 N N . ASP A 1 469 ? -1.074 -2.802 16.952 1.00 98.69 469 ASP A N 1
ATOM 3533 C CA . ASP A 1 469 ? -2.398 -3.398 17.181 1.00 98.69 469 ASP A CA 1
ATOM 3534 C C . ASP A 1 469 ? -3.261 -3.544 15.901 1.00 98.69 469 ASP A C 1
ATOM 3536 O O . ASP A 1 469 ? -4.484 -3.491 15.980 1.00 98.69 469 ASP A O 1
ATOM 3540 N N . ASN A 1 470 ? -2.653 -3.697 14.715 1.00 98.88 470 ASN A N 1
ATOM 3541 C CA . ASN A 1 470 ? -3.381 -3.881 13.450 1.00 98.88 470 ASN A CA 1
ATOM 3542 C C . ASN A 1 470 ? -3.725 -5.359 13.197 1.00 98.88 470 ASN A C 1
ATOM 3544 O O . ASN A 1 470 ? -3.006 -6.257 13.646 1.00 98.88 470 ASN A O 1
ATOM 3548 N N . VAL A 1 471 ? -4.790 -5.602 12.435 1.00 98.88 471 VAL A N 1
ATOM 3549 C CA . VAL A 1 471 ? -5.154 -6.908 11.873 1.00 98.88 471 VAL A CA 1
ATOM 3550 C C . VAL A 1 471 ? -4.925 -6.858 10.369 1.00 98.88 471 VAL A C 1
ATOM 3552 O O . VAL A 1 471 ? -5.472 -5.997 9.689 1.00 98.88 471 VAL A O 1
ATOM 3555 N N . ILE A 1 472 ? -4.097 -7.760 9.860 1.00 98.88 472 ILE A N 1
ATOM 3556 C CA . ILE A 1 472 ? -3.746 -7.847 8.446 1.00 98.88 472 ILE A CA 1
ATOM 3557 C C . ILE A 1 472 ? -3.925 -9.302 8.033 1.00 98.88 472 ILE A C 1
ATOM 3559 O O . ILE A 1 472 ? -3.132 -10.155 8.442 1.00 98.88 472 ILE A O 1
ATOM 3563 N N . SER A 1 473 ? -5.004 -9.620 7.326 1.00 98.69 473 SER A N 1
ATOM 3564 C CA . SER A 1 473 ? -5.347 -11.025 7.117 1.00 98.69 473 SER A CA 1
ATOM 3565 C C . SER A 1 473 ? -6.104 -11.336 5.849 1.00 98.69 473 SER A C 1
ATOM 3567 O O . SER A 1 473 ? -6.831 -10.488 5.356 1.00 98.69 473 SER A O 1
ATOM 3569 N N . GLU A 1 474 ? -6.009 -12.583 5.393 1.00 98.56 474 GLU A N 1
ATOM 3570 C CA . GLU A 1 474 ? -6.769 -13.073 4.232 1.00 98.56 474 GLU A CA 1
ATOM 3571 C C . GLU A 1 474 ? -6.431 -12.306 2.941 1.00 98.56 474 GLU A C 1
ATOM 3573 O O . GLU A 1 474 ? -7.233 -12.272 2.022 1.00 98.56 474 GLU A O 1
ATOM 3578 N N . ASN A 1 475 ? -5.249 -11.682 2.859 1.00 98.75 475 ASN A N 1
ATOM 3579 C CA . ASN A 1 475 ? -4.805 -11.012 1.636 1.00 98.75 475 ASN A CA 1
ATOM 3580 C C . ASN A 1 475 ? -4.163 -12.027 0.672 1.00 98.75 475 ASN A C 1
ATOM 3582 O O . ASN A 1 475 ? -3.541 -12.995 1.121 1.00 98.75 475 ASN A O 1
ATOM 3586 N N . GLY A 1 476 ? -4.315 -11.823 -0.638 1.00 98.56 476 GLY A N 1
ATOM 3587 C CA . GLY A 1 476 ? -3.907 -12.794 -1.661 1.00 98.56 476 GLY A CA 1
ATOM 3588 C C . GLY A 1 476 ? -2.394 -12.982 -1.827 1.00 98.56 476 GLY A C 1
ATOM 3589 O O . GLY A 1 476 ? -1.968 -14.070 -2.209 1.00 98.56 476 GLY A O 1
ATOM 3590 N N . GLU A 1 477 ? -1.588 -11.974 -1.484 1.00 98.50 477 GLU A N 1
ATOM 3591 C CA . GLU A 1 477 ? -0.118 -12.014 -1.458 1.00 98.50 477 GLU A CA 1
ATOM 3592 C C . GLU A 1 477 ? 0.389 -11.869 -0.007 1.00 98.50 477 GLU A C 1
ATOM 3594 O O . GLU A 1 477 ? 0.041 -12.675 0.862 1.00 98.50 477 GLU A O 1
ATOM 3599 N N . HIS A 1 478 ? 1.212 -10.859 0.294 1.00 98.50 478 HIS A N 1
ATOM 3600 C CA . HIS A 1 478 ? 1.778 -10.654 1.620 1.00 98.50 478 HIS A CA 1
ATOM 3601 C C . HIS A 1 478 ? 0.825 -9.898 2.548 1.00 98.50 478 HIS A C 1
ATOM 3603 O O . HIS A 1 478 ? 0.056 -9.021 2.143 1.00 98.50 478 HIS A O 1
ATOM 3609 N N . GLY A 1 479 ? 0.952 -10.134 3.855 1.00 98.56 479 GLY A N 1
ATOM 3610 C CA . GLY A 1 479 ? 0.338 -9.233 4.829 1.00 98.56 479 GLY A CA 1
ATOM 3611 C C . GLY A 1 479 ? 0.965 -7.835 4.743 1.00 98.56 479 GLY A C 1
ATOM 3612 O O . GLY A 1 479 ? 0.287 -6.832 4.511 1.00 98.56 479 GLY A O 1
ATOM 3613 N N . VAL A 1 480 ? 2.285 -7.770 4.912 1.00 98.50 480 VAL A N 1
ATOM 3614 C CA . VAL A 1 480 ? 3.077 -6.538 4.817 1.00 98.50 480 VAL A CA 1
ATOM 3615 C C . VAL A 1 480 ? 4.253 -6.758 3.872 1.00 98.50 480 VAL A C 1
ATOM 3617 O O . VAL A 1 480 ? 5.101 -7.594 4.162 1.00 98.50 480 VAL A O 1
ATOM 3620 N N . ALA A 1 481 ? 4.348 -5.962 2.809 1.00 98.12 481 ALA A N 1
ATOM 3621 C CA . ALA A 1 481 ? 5.449 -5.967 1.851 1.00 98.12 481 ALA A CA 1
ATOM 3622 C C . ALA A 1 481 ? 6.225 -4.640 1.912 1.00 98.12 481 ALA A C 1
ATOM 3624 O O . ALA A 1 481 ? 5.685 -3.572 1.611 1.00 98.12 481 ALA A O 1
ATOM 3625 N N . LEU A 1 482 ? 7.500 -4.691 2.311 1.00 95.56 482 LEU A N 1
ATOM 3626 C CA . LEU A 1 482 ? 8.374 -3.520 2.439 1.00 95.56 482 LEU A CA 1
ATOM 3627 C C . LEU A 1 482 ? 9.576 -3.630 1.501 1.00 95.56 482 LEU A C 1
ATOM 3629 O O . LEU A 1 482 ? 10.434 -4.494 1.674 1.00 95.56 482 LEU A O 1
ATOM 3633 N N . SER A 1 483 ? 9.690 -2.705 0.556 1.00 92.12 483 SER A N 1
ATOM 3634 C CA . SER A 1 483 ? 10.784 -2.610 -0.414 1.00 92.12 483 SER A CA 1
ATOM 3635 C C . SER A 1 483 ? 11.412 -1.214 -0.408 1.00 92.12 483 SER A C 1
ATOM 3637 O O . SER A 1 483 ? 11.429 -0.487 -1.400 1.00 92.12 483 SER A O 1
ATOM 3639 N N . ASN A 1 484 ? 11.914 -0.807 0.758 1.00 86.56 484 ASN A N 1
ATOM 3640 C CA . ASN A 1 484 ? 12.527 0.501 0.974 1.00 86.56 484 ASN A CA 1
ATOM 3641 C C . ASN A 1 484 ? 14.050 0.463 0.772 1.00 86.56 484 ASN A C 1
ATOM 3643 O O . ASN A 1 484 ? 14.711 -0.559 0.972 1.00 86.56 484 ASN A O 1
ATOM 3647 N N . TRP A 1 485 ? 14.662 1.613 0.491 1.00 86.06 485 TRP A N 1
ATOM 3648 C CA . TRP A 1 485 ? 16.114 1.746 0.584 1.00 86.06 485 TRP A CA 1
ATOM 3649 C C . TRP A 1 485 ? 16.591 1.435 2.001 1.00 86.06 485 TRP A C 1
ATOM 3651 O O . TRP A 1 485 ? 17.363 0.498 2.210 1.00 86.06 485 TRP A O 1
ATOM 3661 N N . ALA A 1 486 ? 16.089 2.165 2.995 1.00 86.25 486 ALA A N 1
ATOM 3662 C CA . ALA A 1 486 ? 16.407 1.893 4.387 1.00 86.25 486 ALA A CA 1
ATOM 3663 C C . ALA A 1 486 ? 15.166 1.948 5.273 1.00 86.25 486 ALA A C 1
ATOM 3665 O O . ALA A 1 486 ? 14.357 2.857 5.142 1.00 86.25 486 ALA A O 1
ATOM 3666 N N . ILE A 1 487 ? 15.069 1.040 6.240 1.00 90.38 487 ILE A N 1
ATOM 3667 C CA . ILE A 1 487 ? 14.100 1.112 7.338 1.00 90.38 487 ILE A CA 1
ATOM 3668 C C . ILE A 1 487 ? 14.868 1.408 8.619 1.00 90.38 487 ILE A C 1
ATOM 3670 O O . ILE A 1 487 ? 15.823 0.703 8.958 1.00 90.38 487 ILE A O 1
ATOM 3674 N N . ARG A 1 488 ? 14.474 2.465 9.331 1.00 89.38 488 ARG A N 1
ATOM 3675 C CA . ARG A 1 488 ? 15.134 2.927 10.553 1.00 89.38 488 ARG A CA 1
ATOM 3676 C C . ARG A 1 488 ? 14.118 3.191 11.653 1.00 89.38 488 ARG A C 1
ATOM 3678 O O . ARG A 1 488 ? 13.032 3.691 11.392 1.00 89.38 488 ARG A O 1
ATOM 3685 N N . ASN A 1 489 ? 14.491 2.889 12.896 1.00 90.12 489 ASN A N 1
ATOM 3686 C CA . ASN A 1 489 ? 13.688 3.206 14.087 1.00 90.12 489 ASN A CA 1
ATOM 3687 C C . ASN A 1 489 ? 12.259 2.620 14.044 1.00 90.12 489 ASN A C 1
ATOM 3689 O O . ASN A 1 489 ? 11.328 3.186 14.621 1.00 90.12 489 ASN A O 1
ATOM 3693 N N . GLY A 1 490 ? 12.081 1.498 13.343 1.00 93.62 490 GLY A N 1
ATOM 3694 C CA . GLY A 1 490 ? 10.779 0.874 13.136 1.00 93.62 490 GLY A CA 1
ATOM 3695 C C . GLY A 1 490 ? 10.282 0.136 14.378 1.00 93.62 490 GLY A C 1
ATOM 3696 O O . GLY A 1 490 ? 11.053 -0.495 15.107 1.00 93.62 490 GLY A O 1
ATOM 3697 N N . ARG A 1 491 ? 8.970 0.169 14.614 1.00 96.81 491 ARG A N 1
ATOM 3698 C CA . ARG A 1 491 ? 8.323 -0.593 15.683 1.00 96.81 491 ARG A CA 1
ATOM 3699 C C . ARG A 1 491 ? 7.066 -1.272 15.166 1.00 96.81 491 ARG A C 1
ATOM 3701 O O . ARG A 1 491 ? 6.103 -0.614 14.788 1.00 96.81 491 ARG A O 1
ATOM 3708 N N . VAL A 1 492 ? 7.055 -2.593 15.243 1.00 97.38 492 VAL A N 1
ATOM 3709 C CA . VAL A 1 492 ? 5.914 -3.422 14.861 1.00 97.38 492 VAL A CA 1
ATOM 3710 C C . VAL A 1 492 ? 5.478 -4.171 16.118 1.00 97.38 492 VAL A C 1
ATOM 3712 O O . VAL A 1 492 ? 6.208 -5.024 16.625 1.00 97.38 492 VAL A O 1
ATOM 3715 N N . THR A 1 493 ? 4.347 -3.789 16.715 1.00 98.31 493 THR A N 1
ATOM 3716 C CA . THR A 1 493 ? 3.904 -4.335 18.003 1.00 98.31 493 THR A CA 1
ATOM 3717 C C . THR A 1 493 ? 2.418 -4.654 18.095 1.00 98.31 493 THR A C 1
ATOM 3719 O O . THR A 1 493 ? 1.585 -3.877 17.649 1.00 98.31 493 THR A O 1
ATOM 3722 N N . GLY A 1 494 ? 2.070 -5.779 18.723 1.00 98.31 494 GLY A N 1
ATOM 3723 C CA . GLY A 1 494 ? 0.667 -6.131 18.975 1.00 98.31 494 GLY A CA 1
ATOM 3724 C C . GLY A 1 494 ? -0.140 -6.496 17.725 1.00 98.31 494 GLY A C 1
ATOM 3725 O O . GLY A 1 494 ? -1.353 -6.649 17.822 1.00 98.31 494 GLY A O 1
ATOM 3726 N N . ASN A 1 495 ? 0.491 -6.616 16.553 1.00 98.81 495 ASN A N 1
ATOM 3727 C CA . ASN A 1 495 ? -0.220 -6.861 15.301 1.00 98.81 495 ASN A CA 1
ATOM 3728 C C . ASN A 1 495 ? -0.567 -8.345 15.138 1.00 98.81 495 ASN A C 1
ATOM 3730 O O . ASN A 1 495 ? 0.147 -9.226 15.627 1.00 98.81 495 ASN A O 1
ATOM 3734 N N . ARG A 1 496 ? -1.655 -8.608 14.416 1.00 98.88 496 ARG A N 1
ATOM 3735 C CA . ARG A 1 496 ? -2.101 -9.935 13.990 1.00 98.88 496 ARG A CA 1
ATOM 3736 C C . ARG A 1 496 ? -1.989 -10.011 12.472 1.00 98.88 496 ARG A C 1
ATOM 3738 O O . ARG A 1 496 ? -2.741 -9.325 11.792 1.00 98.88 496 ARG A O 1
ATOM 3745 N N . VAL A 1 497 ? -1.070 -10.825 11.968 1.00 98.81 497 VAL A N 1
ATOM 3746 C CA . VAL A 1 497 ? -0.829 -11.012 10.532 1.00 98.81 497 VAL A CA 1
ATOM 3747 C C . VAL A 1 497 ? -1.130 -12.463 10.171 1.00 98.81 497 VAL A C 1
ATOM 3749 O O . VAL A 1 497 ? -0.354 -13.352 10.522 1.00 98.81 497 VAL A O 1
ATOM 3752 N N . LEU A 1 498 ? -2.310 -12.720 9.606 1.00 98.56 498 LEU A N 1
ATOM 3753 C CA . LEU A 1 498 ? -2.908 -14.060 9.589 1.00 98.56 498 LEU A CA 1
ATOM 3754 C C . LEU A 1 498 ? -3.390 -14.471 8.196 1.00 98.56 498 LEU A C 1
ATOM 3756 O O . LEU A 1 498 ? -4.028 -13.664 7.536 1.00 98.56 498 LEU A O 1
ATOM 3760 N N . ASN A 1 499 ? -3.229 -15.733 7.802 1.00 98.38 499 ASN A N 1
ATOM 3761 C CA . ASN A 1 499 ? -3.890 -16.288 6.609 1.00 98.38 499 ASN A CA 1
ATOM 3762 C C . ASN A 1 499 ? -3.615 -15.526 5.296 1.00 98.38 499 ASN A C 1
ATOM 3764 O O . ASN A 1 499 ? -4.507 -15.437 4.458 1.00 98.38 499 ASN A O 1
ATOM 3768 N N . ASN A 1 500 ? -2.434 -14.929 5.118 1.00 98.75 500 ASN A N 1
ATOM 3769 C CA . ASN A 1 500 ? -2.082 -14.285 3.846 1.00 98.75 500 ASN A CA 1
ATOM 3770 C C . ASN A 1 500 ? -1.498 -15.320 2.868 1.00 98.75 500 ASN A C 1
ATOM 3772 O O . ASN A 1 500 ? -0.953 -16.343 3.298 1.00 98.75 500 ASN A O 1
ATOM 3776 N N . GLY A 1 501 ? -1.650 -15.092 1.564 1.00 98.50 501 GLY A N 1
ATOM 3777 C CA . GLY A 1 501 ? -1.283 -16.052 0.518 1.00 98.50 501 GLY A CA 1
ATOM 3778 C C . GLY A 1 501 ? 0.219 -16.329 0.407 1.00 98.50 501 GLY A C 1
ATOM 3779 O O . GLY A 1 501 ? 0.601 -17.456 0.085 1.00 98.50 501 GLY A O 1
ATOM 3780 N N . GLU A 1 502 ? 1.054 -15.349 0.745 1.00 98.06 502 GLU A N 1
ATOM 3781 C CA . GLU A 1 502 ? 2.518 -15.434 0.766 1.00 98.06 502 GLU A CA 1
ATOM 3782 C C . GLU A 1 502 ? 3.052 -15.157 2.182 1.00 98.06 502 GLU A C 1
ATOM 3784 O O . GLU A 1 502 ? 2.520 -15.701 3.152 1.00 98.06 502 GLU A O 1
ATOM 3789 N N . ASP A 1 503 ? 4.122 -14.375 2.335 1.00 98.38 503 ASP A N 1
ATOM 3790 C CA . ASP A 1 503 ? 4.702 -14.093 3.651 1.00 98.38 503 ASP A CA 1
ATOM 3791 C C . ASP A 1 503 ? 3.779 -13.231 4.523 1.00 98.38 503 ASP A C 1
ATOM 3793 O O . ASP A 1 503 ? 3.089 -12.322 4.050 1.00 98.38 503 ASP A O 1
ATOM 3797 N N . GLY A 1 504 ? 3.824 -13.439 5.839 1.00 98.44 504 GLY A N 1
ATOM 3798 C CA . GLY A 1 504 ? 3.166 -12.533 6.775 1.00 98.44 504 GLY A CA 1
ATOM 3799 C C . GLY A 1 504 ? 3.763 -11.126 6.674 1.00 98.44 504 GLY A C 1
ATOM 3800 O O . GLY A 1 504 ? 3.064 -10.151 6.390 1.00 98.44 504 GLY A O 1
ATOM 3801 N N . VAL A 1 505 ? 5.072 -11.016 6.893 1.00 98.31 505 VAL A N 1
ATOM 3802 C CA . VAL A 1 505 ? 5.826 -9.765 6.760 1.00 98.31 505 VAL A CA 1
ATOM 3803 C C . VAL A 1 505 ? 7.073 -10.014 5.917 1.00 98.31 505 VAL A C 1
ATOM 3805 O O . VAL A 1 505 ? 8.018 -10.641 6.388 1.00 98.31 505 VAL A O 1
ATOM 3808 N N . ALA A 1 506 ? 7.091 -9.470 4.704 1.00 98.12 506 ALA A N 1
ATOM 3809 C CA . ALA A 1 506 ? 8.228 -9.483 3.795 1.00 98.12 506 ALA A CA 1
ATOM 3810 C C . ALA A 1 506 ? 8.956 -8.133 3.829 1.00 98.12 506 ALA A C 1
ATOM 3812 O O . ALA A 1 506 ? 8.368 -7.070 3.609 1.00 98.12 506 ALA A O 1
ATOM 3813 N N . VAL A 1 507 ? 10.261 -8.161 4.090 1.00 96.06 507 VAL A N 1
ATOM 3814 C CA . VAL A 1 507 ? 11.141 -6.990 4.052 1.00 96.06 507 VAL A CA 1
ATOM 3815 C C . VAL A 1 507 ? 12.271 -7.258 3.071 1.00 96.06 507 VAL A C 1
ATOM 3817 O O . VAL A 1 507 ? 13.181 -8.015 3.376 1.00 96.06 507 VAL A O 1
ATOM 3820 N N . ASN A 1 508 ? 12.244 -6.585 1.923 1.00 94.31 508 ASN A N 1
ATOM 3821 C CA . ASN A 1 508 ? 13.274 -6.624 0.887 1.00 94.31 508 ASN A CA 1
ATOM 3822 C C . ASN A 1 508 ? 13.902 -5.231 0.721 1.00 94.31 508 ASN A C 1
ATOM 3824 O O . ASN A 1 508 ? 13.560 -4.465 -0.181 1.00 94.31 508 ASN A O 1
ATOM 3828 N N . SER A 1 509 ? 14.788 -4.866 1.648 1.00 89.94 509 SER A N 1
ATOM 3829 C CA . SER A 1 509 ? 15.356 -3.510 1.734 1.00 89.94 509 SER A CA 1
ATOM 3830 C C . SER A 1 509 ? 16.867 -3.490 1.483 1.00 89.94 509 SER A C 1
ATOM 3832 O O . SER A 1 509 ? 17.512 -4.530 1.431 1.00 89.94 509 SER A O 1
ATOM 3834 N N . HIS A 1 510 ? 17.501 -2.324 1.331 1.00 86.50 510 HIS A N 1
ATOM 3835 C CA . HIS A 1 510 ? 18.976 -2.291 1.330 1.00 86.50 510 HIS A CA 1
ATOM 3836 C C . HIS A 1 510 ? 19.530 -2.336 2.756 1.00 86.50 510 HIS A C 1
ATOM 3838 O O . HIS A 1 510 ? 20.512 -3.032 3.026 1.00 86.50 510 HIS A O 1
ATOM 3844 N N . VAL A 1 511 ? 18.883 -1.614 3.674 1.00 85.81 511 VAL A N 1
ATOM 3845 C CA . VAL A 1 511 ? 19.304 -1.495 5.073 1.00 85.81 511 VAL A CA 1
ATOM 3846 C C . VAL A 1 511 ? 18.106 -1.600 6.012 1.00 85.81 511 VAL A C 1
ATOM 3848 O O . VAL A 1 511 ? 17.102 -0.922 5.830 1.00 85.81 511 VAL A O 1
ATOM 3851 N N . VAL A 1 512 ? 18.243 -2.374 7.084 1.00 90.88 512 VAL A N 1
ATOM 3852 C CA . VAL A 1 512 ? 17.308 -2.397 8.215 1.00 90.88 512 VAL A CA 1
ATOM 3853 C C . VAL A 1 512 ? 18.093 -2.073 9.478 1.00 90.88 512 VAL A C 1
ATOM 3855 O O . VAL A 1 512 ? 19.056 -2.767 9.804 1.00 90.88 512 VAL A O 1
ATOM 3858 N N . ARG A 1 513 ? 17.710 -1.006 10.191 1.00 89.62 513 ARG A N 1
ATOM 3859 C CA . ARG A 1 513 ? 18.405 -0.552 11.402 1.00 89.62 513 ARG A CA 1
ATOM 3860 C C . ARG A 1 513 ? 17.449 -0.204 12.534 1.00 89.62 513 ARG A C 1
ATOM 3862 O O . ARG A 1 513 ? 16.522 0.575 12.336 1.00 89.62 513 ARG A O 1
ATOM 3869 N N . ASN A 1 514 ? 17.752 -0.655 13.749 1.00 91.75 514 ASN A N 1
ATOM 3870 C CA . ASN A 1 514 ? 17.007 -0.279 14.954 1.00 91.75 514 ASN A CA 1
ATOM 3871 C C . ASN A 1 514 ? 15.504 -0.568 14.794 1.00 91.75 514 ASN A C 1
ATOM 3873 O O . ASN A 1 514 ? 14.667 0.330 14.892 1.00 91.75 514 ASN A O 1
ATOM 3877 N N . VAL A 1 515 ? 15.178 -1.817 14.459 1.00 95.81 515 VAL A N 1
ATOM 3878 C CA . VAL A 1 515 ? 13.798 -2.269 14.251 1.00 95.81 515 VAL A CA 1
ATOM 3879 C C . VAL A 1 515 ? 13.423 -3.244 15.353 1.00 95.81 515 VAL A C 1
ATOM 3881 O O . VAL A 1 515 ? 14.136 -4.209 15.613 1.00 95.81 515 VAL A O 1
ATOM 3884 N N . THR A 1 516 ? 12.294 -2.985 16.013 1.00 97.62 516 THR A N 1
ATOM 3885 C CA . THR A 1 516 ? 11.758 -3.855 17.064 1.00 97.62 516 THR A CA 1
ATOM 3886 C C . THR A 1 516 ? 10.420 -4.455 16.651 1.00 97.62 516 THR A C 1
ATOM 3888 O O . THR A 1 516 ? 9.434 -3.734 16.476 1.00 97.62 516 THR A O 1
ATOM 3891 N N . LEU A 1 517 ? 10.363 -5.782 16.600 1.00 97.75 517 LEU A N 1
ATOM 3892 C CA . LEU A 1 517 ? 9.152 -6.580 16.468 1.00 97.75 517 LEU A CA 1
ATOM 3893 C C . LEU A 1 517 ? 8.781 -7.146 17.848 1.00 97.75 517 LEU A C 1
ATOM 3895 O O . LEU A 1 517 ? 9.556 -7.911 18.425 1.00 97.75 517 LEU A O 1
ATOM 3899 N N . SER A 1 518 ? 7.625 -6.779 18.414 1.00 98.44 518 SER A N 1
ATOM 3900 C CA . SER A 1 518 ? 7.226 -7.298 19.733 1.00 98.44 518 SER A CA 1
ATOM 3901 C C . SER A 1 518 ? 5.742 -7.572 19.956 1.00 98.44 518 SER A C 1
ATOM 3903 O O . SER A 1 518 ? 4.903 -6.715 19.686 1.00 98.44 518 SER A O 1
ATOM 3905 N N . ARG A 1 519 ? 5.410 -8.708 20.583 1.00 98.44 519 ARG A N 1
ATOM 3906 C CA . ARG A 1 519 ? 4.018 -9.105 20.892 1.00 98.44 519 ARG A CA 1
ATOM 3907 C C . ARG A 1 519 ? 3.130 -9.241 19.652 1.00 98.44 519 ARG A C 1
ATOM 3909 O O . ARG A 1 519 ? 1.937 -8.973 19.732 1.00 98.44 519 ARG A O 1
ATOM 3916 N N . ASN A 1 520 ? 3.700 -9.605 18.507 1.00 98.75 520 ASN A N 1
ATOM 3917 C CA . ASN A 1 520 ? 2.927 -9.855 17.291 1.00 98.75 520 ASN A CA 1
ATOM 3918 C C . ASN A 1 520 ? 2.544 -11.330 17.202 1.00 98.75 520 ASN A C 1
ATOM 3920 O O . ASN A 1 520 ? 3.288 -12.197 17.666 1.00 98.75 520 ASN A O 1
ATOM 3924 N N . ARG A 1 521 ? 1.399 -11.600 16.579 1.00 98.75 521 ARG A N 1
ATOM 3925 C CA . ARG A 1 521 ? 0.986 -12.938 16.165 1.00 98.75 521 ARG A CA 1
ATOM 3926 C C . ARG A 1 521 ? 1.019 -13.002 14.644 1.00 98.75 521 ARG A C 1
ATOM 3928 O O . ARG A 1 521 ? 0.234 -12.307 14.008 1.00 98.75 521 ARG A O 1
ATOM 3935 N N . ILE A 1 522 ? 1.901 -13.822 14.091 1.00 98.81 522 ILE A N 1
ATOM 3936 C CA . ILE A 1 522 ? 2.040 -14.033 12.651 1.00 98.81 522 ILE A CA 1
ATOM 3937 C C . ILE A 1 522 ? 1.784 -15.511 12.379 1.00 98.81 522 ILE A C 1
ATOM 3939 O O . ILE A 1 522 ? 2.555 -16.349 12.844 1.00 98.81 522 ILE A O 1
ATOM 3943 N N . ALA A 1 523 ? 0.673 -15.852 11.734 1.00 98.31 523 ALA A N 1
ATOM 3944 C CA . ALA A 1 523 ? 0.294 -17.255 11.627 1.00 98.31 523 ALA A CA 1
ATOM 3945 C C . ALA A 1 523 ? -0.466 -17.626 10.362 1.00 98.31 523 ALA A C 1
ATOM 3947 O O . ALA A 1 523 ? -1.156 -16.789 9.788 1.00 98.31 523 ALA A O 1
ATOM 3948 N N . GLU A 1 524 ? -0.384 -18.904 9.993 1.00 97.12 524 GLU A N 1
ATOM 3949 C CA . GLU A 1 524 ? -1.167 -19.498 8.903 1.00 97.12 524 GLU A CA 1
ATOM 3950 C C . GLU A 1 524 ? -0.925 -18.828 7.535 1.00 97.12 524 GLU A C 1
ATOM 3952 O O . GLU A 1 524 ? -1.781 -18.874 6.656 1.00 97.12 524 GLU A O 1
ATOM 3957 N N . ASN A 1 525 ? 0.238 -18.195 7.335 1.00 98.50 525 ASN A N 1
ATOM 3958 C CA . ASN A 1 525 ? 0.588 -17.568 6.060 1.00 98.50 525 ASN A CA 1
ATOM 3959 C C . ASN A 1 525 ? 1.188 -18.595 5.082 1.00 98.50 525 ASN A C 1
ATOM 3961 O O . ASN A 1 525 ? 1.795 -19.597 5.481 1.00 98.50 525 ASN A O 1
ATOM 3965 N N . GLY A 1 526 ? 0.988 -18.363 3.785 1.00 97.69 526 GLY A N 1
ATOM 3966 C CA . GLY A 1 526 ? 1.389 -19.283 2.723 1.00 97.69 526 GLY A CA 1
ATOM 3967 C C . GLY A 1 526 ? 2.887 -19.297 2.407 1.00 97.69 526 GLY A C 1
ATOM 3968 O O . GLY A 1 526 ? 3.328 -20.237 1.745 1.00 97.69 526 GLY A O 1
ATOM 3969 N N . GLY A 1 527 ? 3.646 -18.320 2.907 1.00 96.81 527 GLY A N 1
ATOM 3970 C CA . GLY A 1 527 ? 5.107 -18.231 2.865 1.00 96.81 527 GLY A CA 1
ATOM 3971 C C . GLY A 1 527 ? 5.729 -18.204 4.265 1.00 96.81 527 GLY A C 1
ATOM 3972 O O . GLY A 1 527 ? 5.285 -18.918 5.170 1.00 96.81 527 GLY A O 1
ATOM 3973 N N . ASP A 1 528 ? 6.767 -17.396 4.446 1.00 98.19 528 ASP A N 1
ATOM 3974 C CA . ASP A 1 528 ? 7.438 -17.165 5.721 1.00 98.19 528 ASP A CA 1
ATOM 3975 C C . ASP A 1 528 ? 6.547 -16.353 6.678 1.00 98.19 528 ASP A C 1
ATOM 3977 O O . ASP A 1 528 ? 5.723 -15.530 6.279 1.00 98.19 528 ASP A O 1
ATOM 3981 N N . GLY A 1 529 ? 6.719 -16.532 7.986 1.00 98.25 529 GLY A N 1
ATOM 3982 C CA . GLY A 1 529 ? 6.102 -15.628 8.954 1.00 98.25 529 GLY A CA 1
ATOM 3983 C C . GLY A 1 529 ? 6.691 -14.220 8.820 1.00 98.25 529 GLY A C 1
ATOM 3984 O O . GLY A 1 529 ? 5.988 -13.248 8.543 1.00 98.25 529 GLY A O 1
ATOM 3985 N N . LEU A 1 530 ? 8.005 -14.118 9.003 1.00 98.25 530 LEU A N 1
ATOM 3986 C CA . LEU A 1 530 ? 8.780 -12.898 8.816 1.00 98.25 530 LEU A CA 1
ATOM 3987 C C . LEU A 1 530 ? 10.027 -13.198 7.977 1.00 98.25 530 LEU A C 1
ATOM 3989 O O . LEU A 1 530 ? 10.951 -13.829 8.497 1.00 98.25 530 LEU A O 1
ATOM 3993 N N . ASP A 1 531 ? 10.083 -12.681 6.747 1.00 98.06 531 ASP A N 1
ATOM 3994 C CA . ASP A 1 531 ? 11.289 -12.701 5.910 1.00 98.06 531 ASP A CA 1
ATOM 3995 C C . ASP A 1 531 ? 11.953 -11.320 5.915 1.00 98.06 531 ASP A C 1
ATOM 3997 O O . ASP A 1 531 ? 11.415 -10.352 5.376 1.00 98.06 531 ASP A O 1
ATOM 4001 N N . VAL A 1 532 ? 13.125 -11.202 6.547 1.00 97.56 532 VAL A N 1
ATOM 4002 C CA . VAL A 1 532 ? 13.952 -9.990 6.458 1.00 97.56 532 VAL A CA 1
ATOM 4003 C C . VAL A 1 532 ? 15.147 -10.274 5.571 1.00 97.56 532 VAL A C 1
ATOM 4005 O O . VAL A 1 532 ? 16.157 -10.811 6.024 1.00 97.56 532 VAL A O 1
ATOM 4008 N N . PHE A 1 533 ? 15.059 -9.844 4.319 1.00 95.25 533 PHE A N 1
ATOM 4009 C CA . PHE A 1 533 ? 16.147 -9.867 3.360 1.00 95.25 533 PHE A CA 1
ATOM 4010 C C . PHE A 1 533 ? 16.685 -8.454 3.117 1.00 95.25 533 PHE A C 1
ATOM 4012 O O . PHE A 1 533 ? 15.957 -7.529 2.747 1.00 95.25 533 PHE A O 1
ATOM 4019 N N . VAL A 1 534 ? 17.992 -8.274 3.317 1.00 89.56 534 VAL A N 1
ATOM 4020 C CA . VAL A 1 534 ? 18.651 -6.992 3.065 1.00 89.56 534 VAL A CA 1
ATOM 4021 C C . VAL A 1 534 ? 19.826 -7.096 2.106 1.00 89.56 534 VAL A C 1
ATOM 4023 O O . VAL A 1 534 ? 20.668 -7.981 2.215 1.00 89.56 534 VAL A O 1
ATOM 4026 N N . ARG A 1 535 ? 19.951 -6.140 1.184 1.00 85.62 535 ARG A N 1
ATOM 4027 C CA . ARG A 1 535 ? 21.078 -6.135 0.233 1.00 85.62 535 ARG A CA 1
ATOM 4028 C C . ARG A 1 535 ? 22.423 -5.794 0.888 1.00 85.62 535 ARG A C 1
ATOM 4030 O O . ARG A 1 535 ? 23.462 -6.190 0.374 1.00 85.62 535 ARG A O 1
ATOM 4037 N N . ALA A 1 536 ? 22.422 -5.047 1.997 1.00 79.75 536 ALA A N 1
ATOM 4038 C CA . ALA A 1 536 ? 23.652 -4.593 2.651 1.00 79.75 536 ALA A CA 1
ATOM 4039 C C . ALA A 1 536 ? 23.709 -4.903 4.156 1.00 79.75 536 ALA A C 1
ATOM 4041 O O . ALA A 1 536 ? 24.628 -5.579 4.617 1.00 79.75 536 ALA A O 1
ATOM 4042 N N . LEU A 1 537 ? 22.772 -4.392 4.959 1.00 82.12 537 LEU A N 1
ATOM 4043 C CA . LEU A 1 537 ? 22.937 -4.418 6.418 1.00 82.12 537 LEU A CA 1
ATOM 4044 C C . LEU A 1 537 ? 21.625 -4.612 7.168 1.00 82.12 537 LEU A C 1
ATOM 4046 O O . LEU A 1 537 ? 20.726 -3.780 7.068 1.00 82.12 537 LEU A O 1
ATOM 4050 N N . ALA A 1 538 ? 21.575 -5.643 8.011 1.00 90.06 538 ALA A N 1
ATOM 4051 C CA . ALA A 1 538 ? 20.589 -5.771 9.079 1.00 90.06 538 ALA A CA 1
ATOM 4052 C C . ALA A 1 538 ? 21.294 -5.491 10.408 1.00 90.06 538 ALA A C 1
ATOM 4054 O O . ALA A 1 538 ? 22.269 -6.168 10.738 1.00 90.06 538 ALA A O 1
ATOM 4055 N N . ARG A 1 539 ? 20.846 -4.474 11.152 1.00 88.31 539 ARG A N 1
ATOM 4056 C CA . ARG A 1 539 ? 21.501 -4.026 12.386 1.00 88.31 539 ARG A CA 1
ATOM 4057 C C . ARG A 1 539 ? 20.520 -3.644 13.482 1.00 88.31 539 ARG A C 1
ATOM 4059 O O . ARG A 1 539 ? 19.546 -2.950 13.214 1.00 88.31 539 ARG A O 1
ATOM 4066 N N . ASP A 1 540 ? 20.821 -3.997 14.730 1.00 91.50 540 ASP A N 1
ATOM 4067 C CA . ASP A 1 540 ? 19.962 -3.653 15.876 1.00 91.50 540 ASP A CA 1
ATOM 4068 C C . ASP A 1 540 ? 18.515 -4.125 15.641 1.00 91.50 540 ASP A C 1
ATOM 4070 O O . ASP A 1 540 ? 17.553 -3.372 15.812 1.00 91.50 540 ASP A O 1
ATOM 4074 N N . PHE A 1 541 ? 18.373 -5.358 15.153 1.00 96.12 541 PHE A N 1
ATOM 4075 C CA . PHE A 1 541 ? 17.076 -5.973 14.902 1.00 96.12 541 PHE A CA 1
ATOM 4076 C C . PHE A 1 541 ? 16.675 -6.808 16.115 1.00 96.12 541 PHE A C 1
ATOM 4078 O O . PHE A 1 541 ? 17.410 -7.699 16.542 1.00 96.12 541 PHE A O 1
ATOM 4085 N N . VAL A 1 542 ? 15.506 -6.517 16.678 1.00 98.31 542 VAL A N 1
ATOM 4086 C CA . VAL A 1 542 ? 15.028 -7.143 17.911 1.00 98.31 542 VAL A CA 1
ATOM 4087 C C . VAL A 1 542 ? 13.653 -7.755 17.679 1.00 98.31 542 VAL A C 1
ATOM 4089 O O . VAL A 1 542 ? 12.677 -7.030 17.503 1.00 98.31 542 VAL A O 1
ATOM 4092 N N . ALA A 1 543 ? 13.549 -9.079 17.753 1.00 98.38 543 ALA A N 1
ATOM 4093 C CA . ALA A 1 543 ? 12.286 -9.807 17.778 1.00 98.38 543 ALA A CA 1
ATOM 4094 C C . ALA A 1 543 ? 12.045 -10.367 19.183 1.00 98.38 543 ALA A C 1
ATOM 4096 O O . ALA A 1 543 ? 12.760 -11.263 19.633 1.00 98.38 543 ALA A O 1
ATOM 4097 N N . THR A 1 544 ? 11.051 -9.829 19.896 1.00 98.50 544 THR A N 1
ATOM 4098 C CA . THR A 1 544 ? 10.757 -10.230 21.280 1.00 98.50 544 THR A CA 1
ATOM 4099 C C . THR A 1 544 ? 9.301 -10.566 21.554 1.00 98.50 544 THR A C 1
ATOM 4101 O O . THR A 1 544 ? 8.403 -9.801 21.211 1.00 98.50 544 THR A O 1
ATOM 4104 N N . ASN A 1 545 ? 9.045 -11.657 22.274 1.00 98.50 545 ASN A N 1
ATOM 4105 C CA . ASN A 1 545 ? 7.693 -12.036 22.702 1.00 98.50 545 ASN A CA 1
ATOM 4106 C C . ASN A 1 545 ? 6.683 -12.154 21.546 1.00 98.50 545 ASN A C 1
ATOM 4108 O O . ASN A 1 545 ? 5.520 -11.788 21.707 1.00 98.50 545 ASN A O 1
ATOM 4112 N N . ASN A 1 546 ? 7.114 -12.590 20.361 1.00 98.81 546 ASN A N 1
ATOM 4113 C CA . ASN A 1 546 ? 6.231 -12.825 19.219 1.00 98.81 546 ASN A CA 1
ATOM 4114 C C . ASN A 1 546 ? 5.777 -14.287 19.177 1.00 98.81 546 ASN A C 1
ATOM 4116 O O . ASN A 1 546 ? 6.471 -15.182 19.653 1.00 98.81 546 ASN A O 1
ATOM 4120 N N . THR A 1 547 ? 4.608 -14.527 18.595 1.00 98.75 547 THR A N 1
ATOM 4121 C CA . THR A 1 547 ? 4.106 -15.863 18.256 1.00 98.75 547 THR A CA 1
ATOM 4122 C C . THR A 1 547 ? 4.084 -15.977 16.740 1.00 98.75 547 THR A C 1
ATOM 4124 O O . THR A 1 547 ? 3.253 -15.331 16.106 1.00 98.75 547 THR A O 1
ATOM 4127 N N . ILE A 1 548 ? 5.005 -16.750 16.170 1.00 98.69 548 ILE A N 1
ATOM 4128 C CA . ILE A 1 548 ? 5.095 -16.990 14.730 1.00 98.69 548 ILE A CA 1
ATOM 4129 C C . ILE A 1 548 ? 4.898 -18.483 14.482 1.00 98.69 548 ILE A C 1
ATOM 4131 O O . ILE A 1 548 ? 5.780 -19.284 14.798 1.00 98.69 548 ILE A O 1
ATOM 4135 N N . VAL A 1 549 ? 3.702 -18.863 14.034 1.00 97.56 549 VAL A N 1
ATOM 4136 C CA . VAL A 1 549 ? 3.275 -20.269 14.035 1.00 97.56 549 VAL A CA 1
ATOM 4137 C C . VAL A 1 549 ? 2.521 -20.677 12.780 1.00 97.56 549 VAL A C 1
ATOM 4139 O O . VAL A 1 549 ? 1.857 -19.842 12.178 1.00 97.56 549 VAL A O 1
ATOM 4142 N N . ASP A 1 550 ? 2.586 -21.954 12.414 1.00 95.94 550 ASP A N 1
ATOM 4143 C CA . ASP A 1 550 ? 1.754 -22.545 11.355 1.00 95.94 550 ASP A CA 1
ATOM 4144 C C . ASP A 1 550 ? 1.942 -21.899 9.961 1.00 95.94 550 ASP A C 1
ATOM 4146 O O . ASP A 1 550 ? 1.029 -21.917 9.137 1.00 95.94 550 ASP A O 1
ATOM 4150 N N . ASN A 1 551 ? 3.101 -21.288 9.679 1.00 97.69 551 ASN A N 1
ATOM 4151 C CA . ASN A 1 551 ? 3.406 -20.723 8.355 1.00 97.69 551 ASN A CA 1
ATOM 4152 C C . ASN A 1 551 ? 4.053 -21.789 7.456 1.00 97.69 551 ASN A C 1
ATOM 4154 O O . ASN A 1 551 ? 4.792 -22.651 7.936 1.00 97.69 551 ASN A O 1
ATOM 4158 N N . ARG A 1 552 ? 3.809 -21.751 6.141 1.00 96.75 552 ARG A N 1
ATOM 4159 C CA . ARG A 1 552 ? 4.344 -22.783 5.226 1.00 96.75 552 ARG A CA 1
ATOM 4160 C C . ARG A 1 552 ? 5.853 -22.657 4.975 1.00 96.75 552 ARG A C 1
ATOM 4162 O O . ARG A 1 552 ? 6.479 -23.642 4.589 1.00 96.75 552 ARG A O 1
ATOM 4169 N N . GLY A 1 553 ? 6.427 -21.477 5.188 1.00 96.69 553 GLY A N 1
ATOM 4170 C CA . GLY A 1 553 ? 7.855 -21.185 5.085 1.00 96.69 553 GLY A CA 1
ATOM 4171 C C . GLY A 1 553 ? 8.575 -21.192 6.437 1.00 96.69 553 GLY A C 1
ATOM 4172 O O . GLY A 1 553 ? 8.204 -21.907 7.367 1.00 96.69 553 GLY A O 1
ATOM 4173 N N . HIS A 1 554 ? 9.644 -20.413 6.555 1.00 98.12 554 HIS A N 1
ATOM 4174 C CA . HIS A 1 554 ? 10.373 -20.160 7.795 1.00 98.12 554 HIS A CA 1
ATOM 4175 C C . HIS A 1 554 ? 9.537 -19.317 8.774 1.00 98.12 554 HIS A C 1
ATOM 4177 O O . HIS A 1 554 ? 8.703 -18.511 8.370 1.00 98.12 554 HIS A O 1
ATOM 4183 N N . ALA A 1 555 ? 9.778 -19.442 10.081 1.00 98.38 555 ALA A N 1
ATOM 4184 C CA . ALA A 1 555 ? 9.115 -18.575 11.055 1.00 98.38 555 ALA A CA 1
ATOM 4185 C C . ALA A 1 555 ? 9.734 -17.168 11.033 1.00 98.38 555 ALA A C 1
ATOM 4187 O O . ALA A 1 555 ? 9.049 -16.179 10.787 1.00 98.38 555 ALA A O 1
ATOM 4188 N N . LEU A 1 556 ? 11.042 -17.076 11.288 1.00 98.50 556 LEU A N 1
ATOM 4189 C CA . LEU A 1 556 ? 11.776 -15.815 11.325 1.00 98.50 556 LEU A CA 1
ATOM 4190 C C . LEU A 1 556 ? 13.094 -15.948 10.573 1.00 98.50 556 LEU A C 1
ATOM 4192 O O . LEU A 1 556 ? 13.969 -16.715 10.983 1.00 98.50 556 LEU A O 1
ATOM 4196 N N . THR A 1 557 ? 13.270 -15.138 9.533 1.00 98.19 557 THR A N 1
ATOM 4197 C CA . THR A 1 557 ? 14.539 -15.015 8.815 1.00 98.19 557 THR A CA 1
ATOM 4198 C C . THR A 1 557 ? 15.140 -13.615 8.987 1.00 98.19 557 THR A C 1
ATOM 4200 O O . THR A 1 557 ? 14.437 -12.604 9.039 1.00 98.19 557 THR A O 1
ATOM 4203 N N . VAL A 1 558 ? 16.469 -13.554 9.080 1.00 97.69 558 VAL A N 1
ATOM 4204 C CA . VAL A 1 558 ? 17.263 -12.334 8.900 1.00 97.69 558 VAL A CA 1
ATOM 4205 C C . VAL A 1 558 ? 18.461 -12.681 8.028 1.00 97.69 558 VAL A C 1
ATOM 4207 O O . VAL A 1 558 ? 19.430 -13.302 8.474 1.00 97.69 558 VAL A O 1
ATOM 4210 N N . ARG A 1 559 ? 18.390 -12.294 6.760 1.00 95.19 559 ARG A N 1
ATOM 4211 C CA . ARG A 1 559 ? 19.371 -12.617 5.727 1.00 95.19 559 ARG A CA 1
ATOM 4212 C C . ARG A 1 559 ? 19.916 -11.340 5.116 1.00 95.19 559 ARG A C 1
ATOM 4214 O O . ARG A 1 559 ? 19.183 -10.375 4.919 1.00 95.19 559 ARG A O 1
ATOM 4221 N N . SER A 1 560 ? 21.203 -11.345 4.799 1.00 89.62 560 SER A N 1
ATOM 4222 C CA . SER A 1 560 ? 21.852 -10.238 4.103 1.00 89.62 560 SER A CA 1
ATOM 4223 C C . SER A 1 560 ? 22.675 -10.733 2.924 1.00 89.62 560 SER A C 1
ATOM 4225 O O . SER A 1 560 ? 23.159 -11.859 2.953 1.00 89.62 560 SER A O 1
ATOM 4227 N N . ASP A 1 561 ? 22.889 -9.893 1.915 1.00 84.06 561 ASP A N 1
ATOM 4228 C CA . ASP A 1 561 ? 23.907 -10.129 0.881 1.00 84.06 561 ASP A CA 1
ATOM 4229 C C . ASP A 1 561 ? 25.323 -9.721 1.319 1.00 84.06 561 ASP A C 1
ATOM 4231 O O . ASP A 1 561 ? 26.301 -10.065 0.645 1.00 84.06 561 ASP A O 1
ATOM 4235 N N . LEU A 1 562 ? 25.444 -9.032 2.460 1.00 76.75 562 LEU A N 1
ATOM 4236 C CA . LEU A 1 562 ? 26.715 -8.538 2.986 1.00 76.75 562 LEU A CA 1
ATOM 4237 C C . LEU A 1 562 ? 26.880 -8.819 4.488 1.00 76.75 562 LEU A C 1
ATOM 4239 O O . LEU A 1 562 ? 27.778 -9.577 4.849 1.00 76.75 562 LEU A O 1
ATOM 4243 N N . LEU A 1 563 ? 26.050 -8.221 5.354 1.00 79.38 563 LEU A N 1
ATOM 4244 C CA . LEU A 1 563 ? 26.232 -8.275 6.811 1.00 79.38 563 LEU A CA 1
ATOM 4245 C C . LEU A 1 563 ? 24.935 -8.356 7.632 1.00 79.38 563 LEU A C 1
ATOM 4247 O O . LEU A 1 563 ? 23.959 -7.655 7.342 1.00 79.38 563 LEU A O 1
ATOM 4251 N N . VAL A 1 564 ? 24.980 -9.110 8.737 1.00 87.94 564 VAL A N 1
ATOM 4252 C CA . VAL A 1 564 ? 23.949 -9.133 9.791 1.00 87.94 564 VAL A CA 1
ATOM 4253 C C . VAL A 1 564 ? 24.586 -8.908 11.168 1.00 87.94 564 VAL A C 1
ATOM 4255 O O . VAL A 1 564 ? 25.431 -9.684 11.592 1.00 87.94 564 VAL A O 1
ATOM 4258 N N . HIS A 1 565 ? 24.183 -7.872 11.909 1.00 86.38 565 HIS A N 1
ATOM 4259 C CA . HIS A 1 565 ? 24.815 -7.490 13.181 1.00 86.38 565 HIS A CA 1
ATOM 4260 C C . HIS A 1 565 ? 23.821 -7.132 14.287 1.00 86.38 565 HIS A C 1
ATOM 4262 O O . HIS A 1 565 ? 22.874 -6.393 14.054 1.00 86.38 565 HIS A O 1
ATOM 4268 N N . ARG A 1 566 ? 24.079 -7.555 15.529 1.00 88.69 566 ARG A N 1
ATOM 4269 C CA . ARG A 1 566 ? 23.220 -7.278 16.700 1.00 88.69 566 ARG A CA 1
ATOM 4270 C C . ARG A 1 566 ? 21.763 -7.635 16.426 1.00 88.69 566 ARG A C 1
ATOM 4272 O O . ARG A 1 566 ? 20.876 -6.781 16.433 1.00 88.69 566 ARG A O 1
ATOM 4279 N N . VAL A 1 567 ? 21.553 -8.919 16.163 1.00 95.81 567 VAL A N 1
ATOM 4280 C CA . VAL A 1 567 ? 20.224 -9.520 16.077 1.00 95.81 567 VAL A CA 1
ATOM 4281 C C . VAL A 1 567 ? 19.892 -10.161 17.416 1.00 95.81 567 VAL A C 1
ATOM 4283 O O . VAL A 1 567 ? 20.663 -10.975 17.922 1.00 95.81 567 VAL A O 1
ATOM 4286 N N . THR A 1 568 ? 18.737 -9.812 17.973 1.00 98.12 568 THR A N 1
ATOM 4287 C CA . THR A 1 568 ? 18.219 -10.394 19.214 1.00 98.12 568 THR A CA 1
ATOM 4288 C C . THR A 1 568 ? 16.871 -11.045 18.947 1.00 98.12 568 THR A C 1
ATOM 4290 O O . THR A 1 568 ? 15.919 -10.364 18.571 1.00 98.12 568 THR A O 1
ATOM 4293 N N . VAL A 1 569 ? 16.772 -12.348 19.190 1.00 98.56 569 VAL A N 1
ATOM 4294 C CA . VAL A 1 569 ? 15.533 -13.128 19.129 1.00 98.56 569 VAL A CA 1
ATOM 4295 C C . VAL A 1 569 ? 15.277 -13.670 20.531 1.00 98.56 569 VAL A C 1
ATOM 4297 O O . VAL A 1 569 ? 15.988 -14.573 20.969 1.00 98.56 569 VAL A O 1
ATOM 4300 N N . ALA A 1 570 ? 14.319 -13.102 21.272 1.00 98.56 570 ALA A N 1
ATOM 4301 C CA . ALA A 1 570 ? 14.078 -13.534 22.649 1.00 98.56 570 ALA A CA 1
ATOM 4302 C C . ALA A 1 570 ? 12.614 -13.652 23.092 1.00 98.56 570 ALA A C 1
ATOM 4304 O O . ALA A 1 570 ? 11.786 -12.800 22.776 1.00 98.56 570 ALA A O 1
ATOM 4305 N N . GLY A 1 571 ? 12.280 -14.674 23.881 1.00 98.25 571 GLY A N 1
ATOM 4306 C CA . GLY A 1 571 ? 10.918 -14.839 24.405 1.00 98.25 571 GLY A CA 1
ATOM 4307 C C . GLY A 1 571 ? 9.874 -15.223 23.351 1.00 98.25 571 GLY A C 1
ATOM 4308 O O . GLY A 1 571 ? 8.682 -15.058 23.596 1.00 98.25 571 GLY A O 1
ATOM 4309 N N . ASN A 1 572 ? 10.276 -15.631 22.143 1.00 98.81 572 ASN A N 1
ATOM 4310 C CA . ASN A 1 572 ? 9.347 -15.908 21.047 1.00 98.81 572 ASN A CA 1
ATOM 4311 C C . ASN A 1 572 ? 8.881 -17.367 21.056 1.00 98.81 572 ASN A C 1
ATOM 4313 O O . ASN A 1 572 ? 9.610 -18.269 21.457 1.00 98.81 572 ASN A O 1
ATOM 4317 N N . ARG A 1 573 ? 7.678 -17.594 20.532 1.00 98.50 573 ARG A N 1
ATOM 4318 C CA . ARG A 1 573 ? 7.156 -18.916 20.187 1.00 98.50 573 ARG A CA 1
ATOM 4319 C C . ARG A 1 573 ? 7.168 -19.056 18.669 1.00 98.50 573 ARG A C 1
ATOM 4321 O O . ARG A 1 573 ? 6.380 -18.396 17.997 1.00 98.50 573 ARG A O 1
ATOM 4328 N N . LEU A 1 574 ? 8.070 -19.884 18.161 1.00 98.56 574 LEU A N 1
ATOM 4329 C CA . LEU A 1 574 ? 8.353 -20.107 16.746 1.00 98.56 574 LEU A CA 1
ATOM 4330 C C . LEU A 1 574 ? 8.076 -21.584 16.460 1.00 98.56 574 LEU A C 1
ATOM 4332 O O . LEU A 1 574 ? 8.953 -22.423 16.668 1.00 98.56 574 LEU A O 1
ATOM 4336 N N . ALA A 1 575 ? 6.829 -21.917 16.122 1.00 96.88 575 ALA A N 1
ATOM 4337 C CA . ALA A 1 575 ? 6.386 -23.310 16.144 1.00 96.88 575 ALA A CA 1
ATOM 4338 C C . ALA A 1 575 ? 5.551 -23.746 14.940 1.00 96.88 575 ALA A C 1
ATOM 4340 O O . ALA A 1 575 ? 4.777 -22.954 14.418 1.00 96.88 575 ALA A O 1
ATOM 4341 N N . ASN A 1 576 ? 5.686 -25.010 14.540 1.00 96.00 576 ASN A N 1
ATOM 4342 C CA . ASN A 1 576 ? 4.937 -25.615 13.433 1.00 96.00 576 ASN A CA 1
ATOM 4343 C C . ASN A 1 576 ? 5.087 -24.886 12.085 1.00 96.00 576 ASN A C 1
ATOM 4345 O O . ASN A 1 576 ? 4.138 -24.786 11.313 1.00 96.00 576 ASN A O 1
ATOM 4349 N N . ASN A 1 577 ? 6.259 -24.311 11.805 1.00 97.69 577 ASN A N 1
ATOM 4350 C CA . ASN A 1 577 ? 6.514 -23.668 10.516 1.00 97.69 577 ASN A CA 1
ATOM 4351 C C . ASN A 1 577 ? 7.197 -24.654 9.563 1.00 97.69 577 ASN A C 1
ATOM 4353 O O . ASN A 1 577 ? 8.064 -25.426 9.978 1.00 97.69 577 ASN A O 1
ATOM 4357 N N . GLY A 1 578 ? 6.849 -24.617 8.279 1.00 96.56 578 GLY A N 1
ATOM 4358 C CA . GLY A 1 578 ? 7.372 -25.573 7.301 1.00 96.56 578 GLY A CA 1
ATOM 4359 C C . GLY A 1 578 ? 8.894 -25.527 7.140 1.00 96.56 578 GLY A C 1
ATOM 4360 O O . GLY A 1 578 ? 9.509 -26.543 6.841 1.00 96.56 578 GLY A O 1
ATOM 4361 N N . GLY A 1 579 ? 9.521 -24.372 7.371 1.00 96.88 579 GLY A N 1
ATOM 4362 C CA . GLY A 1 579 ? 10.963 -24.160 7.286 1.00 96.88 579 GLY A CA 1
ATOM 4363 C C . GLY A 1 579 ? 11.666 -24.088 8.639 1.00 96.88 579 GLY A C 1
ATOM 4364 O O . GLY A 1 579 ? 11.409 -24.857 9.554 1.00 96.88 579 GLY A O 1
ATOM 4365 N N . ALA A 1 580 ? 12.627 -23.180 8.747 1.00 97.94 580 ALA A N 1
ATOM 4366 C CA . ALA A 1 580 ? 13.397 -22.970 9.972 1.00 97.94 580 ALA A CA 1
ATOM 4367 C C . ALA A 1 580 ? 12.606 -22.143 10.987 1.00 97.94 580 ALA A C 1
ATOM 4369 O O . ALA A 1 580 ? 11.982 -21.150 10.612 1.00 97.94 580 ALA A O 1
ATOM 4370 N N . GLY A 1 581 ? 12.697 -22.486 12.271 1.00 98.19 581 GLY A N 1
ATOM 4371 C CA . GLY A 1 581 ? 12.177 -21.635 13.337 1.00 98.19 581 GLY A CA 1
ATOM 4372 C C . GLY A 1 581 ? 12.912 -20.295 13.396 1.00 98.19 581 GLY A C 1
ATOM 4373 O O . GLY A 1 581 ? 12.289 -19.238 13.439 1.00 98.19 581 GLY A O 1
ATOM 4374 N N . VAL A 1 582 ? 14.244 -20.320 13.322 1.00 98.56 582 VAL A N 1
ATOM 4375 C CA . VAL A 1 582 ? 15.072 -19.113 13.182 1.00 98.56 582 VAL A CA 1
ATOM 4376 C C . VAL A 1 582 ? 16.149 -19.354 12.133 1.00 98.56 582 VAL A C 1
ATOM 4378 O O . VAL A 1 582 ? 16.912 -20.310 12.240 1.00 98.56 582 VAL A O 1
ATOM 4381 N N . LEU A 1 583 ? 16.257 -18.454 11.157 1.00 97.88 583 LEU A N 1
ATOM 4382 C CA . LEU A 1 583 ? 17.319 -18.450 10.155 1.00 97.88 583 LEU A CA 1
ATOM 4383 C C . LEU A 1 583 ? 18.029 -17.097 10.141 1.00 97.88 583 LEU A C 1
ATOM 4385 O O . LEU A 1 583 ? 17.480 -16.105 9.674 1.00 97.88 583 LEU A O 1
ATOM 4389 N N . VAL A 1 584 ? 19.277 -17.059 10.596 1.00 96.62 584 VAL A N 1
ATOM 4390 C CA . VAL A 1 584 ? 20.137 -15.876 10.495 1.00 96.62 584 VAL A CA 1
ATOM 4391 C C . VAL A 1 584 ? 21.300 -16.192 9.571 1.00 96.62 584 VAL A C 1
ATOM 4393 O O . VAL A 1 584 ? 22.036 -17.148 9.803 1.00 96.62 584 VAL A O 1
ATOM 4396 N N . SER A 1 585 ? 21.466 -15.410 8.506 1.00 93.06 585 SER A N 1
ATOM 4397 C CA . SER A 1 585 ? 22.481 -15.699 7.494 1.00 93.06 585 SER A CA 1
ATOM 4398 C C . SER A 1 585 ? 23.186 -14.444 7.002 1.00 93.06 585 SER A C 1
ATOM 4400 O O . SER A 1 585 ? 22.590 -13.590 6.345 1.00 93.06 585 SER A O 1
ATOM 4402 N N . SER A 1 586 ? 24.489 -14.390 7.266 1.00 87.44 586 SER A N 1
ATOM 4403 C CA . SER A 1 586 ? 25.439 -13.481 6.637 1.00 87.44 586 SER A CA 1
ATOM 4404 C C . SER A 1 586 ? 26.384 -14.287 5.735 1.00 87.44 586 SER A C 1
ATOM 4406 O O . SER A 1 586 ? 26.959 -15.281 6.187 1.00 87.44 586 SER A O 1
ATOM 4408 N N . PRO A 1 587 ? 26.576 -13.898 4.464 1.00 80.12 587 PRO A N 1
ATOM 4409 C CA . PRO A 1 587 ? 27.468 -14.605 3.556 1.00 80.12 587 PRO A CA 1
ATOM 4410 C C . PRO A 1 587 ? 28.935 -14.364 3.907 1.00 80.12 587 PRO A C 1
ATOM 4412 O O . PRO A 1 587 ? 29.780 -15.190 3.575 1.00 80.12 587 PRO A O 1
ATOM 4415 N N . LEU A 1 588 ? 29.247 -13.260 4.587 1.00 75.62 588 LEU A N 1
ATOM 4416 C CA . LEU A 1 588 ? 30.568 -13.005 5.145 1.00 75.62 588 LEU A CA 1
ATOM 4417 C C . LEU A 1 588 ? 30.607 -13.419 6.609 1.00 75.62 588 LEU A C 1
ATOM 4419 O O . LEU A 1 588 ? 29.647 -13.215 7.353 1.00 75.62 588 LEU A O 1
ATOM 4423 N N . THR A 1 589 ? 31.749 -13.955 7.018 1.00 76.25 589 THR A N 1
ATOM 4424 C CA . THR A 1 589 ? 32.059 -14.248 8.412 1.00 76.25 589 THR A CA 1
ATOM 4425 C C . THR A 1 589 ? 32.636 -13.011 9.093 1.00 76.25 589 THR A C 1
ATOM 4427 O O . THR A 1 589 ? 33.613 -12.434 8.616 1.00 76.25 589 THR A O 1
ATOM 4430 N N . HIS A 1 590 ? 32.049 -12.581 10.207 1.00 72.50 590 HIS A N 1
ATOM 4431 C CA . HIS A 1 590 ? 32.456 -11.352 10.899 1.00 72.50 590 HIS A CA 1
ATOM 4432 C C . HIS A 1 590 ? 32.119 -11.394 12.400 1.00 72.50 590 HIS A C 1
ATOM 4434 O O . HIS A 1 590 ? 31.352 -12.250 12.841 1.00 72.50 590 HIS A O 1
ATOM 4440 N N . SER A 1 591 ? 32.636 -10.445 13.195 1.00 70.69 591 SER A N 1
ATOM 4441 C CA . SER A 1 591 ? 32.387 -10.312 14.652 1.00 70.69 591 SER A CA 1
ATOM 4442 C C . SER A 1 591 ? 30.948 -9.860 15.011 1.00 70.69 591 SER A C 1
ATOM 4444 O O . SER A 1 591 ? 30.697 -9.171 16.002 1.00 70.69 591 SER A O 1
ATOM 4446 N N . GLY A 1 592 ? 29.971 -10.216 14.173 1.00 75.19 592 GLY A N 1
ATOM 4447 C CA . GLY A 1 592 ? 28.559 -9.908 14.354 1.00 75.19 592 GLY A CA 1
ATOM 4448 C C . GLY A 1 592 ? 27.976 -10.597 15.575 1.00 75.19 592 GLY A C 1
ATOM 4449 O O . GLY A 1 592 ? 28.271 -11.763 15.828 1.00 75.19 592 GLY A O 1
ATOM 4450 N N . GLN A 1 593 ? 27.135 -9.872 16.311 1.00 85.62 593 GLN A N 1
ATOM 4451 C CA . GLN A 1 593 ? 26.453 -10.393 17.496 1.00 85.62 593 GLN A CA 1
ATOM 4452 C C . GLN A 1 593 ? 25.073 -10.962 17.146 1.00 85.62 593 GLN A C 1
ATOM 4454 O O . GLN A 1 593 ? 24.235 -10.255 16.581 1.00 85.62 593 GLN A O 1
ATOM 4459 N N . LEU A 1 594 ? 24.826 -12.207 17.543 1.00 93.25 594 LEU A N 1
ATOM 4460 C CA . LEU A 1 594 ? 23.520 -12.862 17.509 1.00 93.25 594 LEU A CA 1
ATOM 4461 C C . LEU A 1 594 ? 23.177 -13.341 18.921 1.00 93.25 594 LEU A C 1
ATOM 4463 O O . LEU A 1 594 ? 23.947 -14.075 19.530 1.00 93.25 594 LEU A O 1
ATOM 4467 N N . THR A 1 595 ? 22.026 -12.944 19.453 1.00 97.06 595 THR A N 1
ATOM 4468 C CA . THR A 1 595 ? 21.506 -13.449 20.731 1.00 97.06 595 THR A CA 1
ATOM 4469 C C . THR A 1 595 ? 20.164 -14.126 20.504 1.00 97.06 595 THR A C 1
ATOM 4471 O O . THR A 1 595 ? 19.209 -13.476 20.087 1.00 97.06 595 THR A O 1
ATOM 4474 N N . VAL A 1 596 ? 20.082 -15.417 20.810 1.00 98.25 596 VAL A N 1
ATOM 4475 C CA . VAL A 1 596 ? 18.845 -16.202 20.770 1.00 98.25 596 VAL A CA 1
ATOM 4476 C C . VAL A 1 596 ? 18.584 -16.724 22.174 1.00 98.25 596 VAL A C 1
ATOM 4478 O O . VAL A 1 596 ? 19.339 -17.567 22.665 1.00 98.25 596 VAL A O 1
ATOM 4481 N N . SER A 1 597 ? 17.566 -16.208 22.863 1.00 98.19 597 SER A N 1
ATOM 4482 C CA . SER A 1 597 ? 17.301 -16.648 24.232 1.00 98.19 597 SER A CA 1
ATOM 4483 C C . SER A 1 597 ? 15.848 -16.775 24.635 1.00 98.19 597 SER A C 1
ATOM 4485 O O . SER A 1 597 ? 15.010 -15.978 24.234 1.00 98.19 597 SER A O 1
ATOM 4487 N N . ASP A 1 598 ? 15.556 -17.724 25.519 1.00 97.88 598 ASP A N 1
ATOM 4488 C CA . ASP A 1 598 ? 14.237 -17.832 26.145 1.00 97.88 598 ASP A CA 1
ATOM 4489 C C . ASP A 1 598 ? 13.110 -18.056 25.100 1.00 97.88 598 ASP A C 1
ATOM 4491 O O . ASP A 1 598 ? 11.982 -17.610 25.291 1.00 97.88 598 ASP A O 1
ATOM 4495 N N . ASN A 1 599 ? 13.415 -18.687 23.954 1.00 98.62 599 ASN A N 1
ATOM 4496 C CA . ASN A 1 599 ? 12.445 -18.986 22.891 1.00 98.62 599 ASN A CA 1
ATOM 4497 C C . ASN A 1 599 ? 11.971 -20.444 22.943 1.00 98.62 599 ASN A C 1
ATOM 4499 O O . ASN A 1 599 ? 12.730 -21.334 23.316 1.00 98.62 599 ASN A O 1
ATOM 4503 N N . VAL A 1 600 ? 10.754 -20.688 22.455 1.00 98.19 600 VAL A N 1
ATOM 4504 C CA . VAL A 1 600 ? 10.253 -22.026 22.112 1.00 98.19 600 VAL A CA 1
ATOM 4505 C C . VAL A 1 600 ? 10.316 -22.183 20.596 1.00 98.19 600 VAL A C 1
ATOM 4507 O O . VAL A 1 600 ? 9.561 -21.524 19.880 1.00 98.19 600 VAL A O 1
ATOM 4510 N N . ILE A 1 601 ? 11.224 -23.029 20.117 1.00 98.50 601 ILE A N 1
ATOM 4511 C CA . ILE A 1 601 ? 11.468 -23.352 18.710 1.00 98.50 601 ILE A CA 1
ATOM 4512 C C . ILE A 1 601 ? 11.103 -24.824 18.500 1.00 98.50 601 ILE A C 1
ATOM 4514 O O . ILE A 1 601 ? 11.928 -25.715 18.714 1.00 98.50 601 ILE A O 1
ATOM 4518 N N . ALA A 1 602 ? 9.850 -25.083 18.126 1.00 96.94 602 ALA A N 1
ATOM 4519 C CA . ALA A 1 602 ? 9.297 -26.435 18.139 1.00 96.94 602 ALA A CA 1
ATOM 4520 C C . ALA A 1 602 ? 8.596 -26.824 16.837 1.00 96.94 602 ALA A C 1
ATOM 4522 O O . ALA A 1 602 ? 7.963 -25.986 16.209 1.00 96.94 602 ALA A O 1
ATOM 4523 N N . ALA A 1 603 ? 8.644 -28.101 16.458 1.00 96.12 603 ALA A N 1
ATOM 4524 C CA . ALA A 1 603 ? 7.861 -28.627 15.331 1.00 96.12 603 ALA A CA 1
ATOM 4525 C C . ALA A 1 603 ? 8.088 -27.928 13.975 1.00 96.12 603 ALA A C 1
ATOM 4527 O O . ALA A 1 603 ? 7.245 -27.999 13.086 1.00 96.12 603 ALA A O 1
ATOM 4528 N N . ASN A 1 604 ? 9.216 -27.241 13.791 1.00 97.81 604 ASN A N 1
ATOM 4529 C CA . ASN A 1 604 ? 9.558 -26.645 12.501 1.00 97.81 604 ASN A CA 1
ATOM 4530 C C . ASN A 1 604 ? 10.260 -27.676 11.593 1.00 97.81 604 ASN A C 1
ATOM 4532 O O . ASN A 1 604 ? 10.610 -28.759 12.051 1.00 97.81 604 ASN A O 1
ATOM 4536 N N . GLY A 1 605 ? 10.498 -27.377 10.318 1.00 96.31 605 GLY A N 1
ATOM 4537 C CA . GLY A 1 605 ? 11.344 -28.213 9.449 1.00 96.31 605 GLY A CA 1
ATOM 4538 C C . GLY A 1 605 ? 12.835 -28.204 9.837 1.00 96.31 605 GLY A C 1
ATOM 4539 O O . GLY A 1 605 ? 13.539 -29.198 9.654 1.00 96.31 605 GLY A O 1
ATOM 4540 N N . TYR A 1 606 ? 13.298 -27.088 10.410 1.00 97.75 606 TYR A N 1
ATOM 4541 C CA . TYR A 1 606 ? 14.618 -26.920 11.032 1.00 97.75 606 TYR A CA 1
ATOM 4542 C C . TYR A 1 606 ? 14.477 -26.091 12.312 1.00 97.75 606 TYR A C 1
ATOM 4544 O O . TYR A 1 606 ? 13.617 -25.214 12.380 1.00 97.75 606 TYR A O 1
ATOM 4552 N N . GLY A 1 607 ? 15.324 -26.303 13.317 1.00 98.19 607 GLY A N 1
ATOM 4553 C CA . GLY A 1 607 ? 15.300 -25.482 14.530 1.00 98.19 607 GLY A CA 1
ATOM 4554 C C . GLY A 1 607 ? 15.922 -24.096 14.315 1.00 98.19 607 GLY A C 1
ATOM 4555 O O . GLY A 1 607 ? 15.292 -23.181 13.778 1.00 98.19 607 GLY A O 1
ATOM 4556 N N . LEU A 1 608 ? 17.166 -23.933 14.763 1.00 98.06 608 LEU A N 1
ATOM 4557 C CA . LEU A 1 608 ? 17.957 -22.709 14.642 1.00 98.06 608 LEU A CA 1
ATOM 4558 C C . LEU A 1 608 ? 19.072 -22.895 13.609 1.00 98.06 608 LEU A C 1
ATOM 4560 O O . LEU A 1 608 ? 19.923 -23.765 13.764 1.00 98.06 608 LEU A O 1
ATOM 4564 N N . VAL A 1 609 ? 19.137 -22.011 12.619 1.00 97.06 609 VAL A N 1
ATOM 4565 C CA . VAL A 1 609 ? 20.209 -21.971 11.619 1.00 97.06 609 VAL A CA 1
ATOM 4566 C C . VAL A 1 609 ? 20.920 -20.624 11.696 1.00 97.06 609 VAL A C 1
ATOM 4568 O O . VAL A 1 609 ? 20.303 -19.578 11.492 1.00 97.06 609 VAL A O 1
ATOM 4571 N N . SER A 1 610 ? 22.224 -20.644 11.971 1.00 94.00 610 SER A N 1
ATOM 4572 C CA . SER A 1 610 ? 23.075 -19.454 12.036 1.00 94.00 610 SER A CA 1
ATOM 4573 C C . SER A 1 610 ? 24.285 -19.587 11.113 1.00 94.00 610 SER A C 1
ATOM 4575 O O . SER A 1 610 ? 25.050 -20.549 11.217 1.00 94.00 610 SER A O 1
ATOM 4577 N N . ARG A 1 611 ? 24.468 -18.613 10.211 1.00 90.94 611 ARG A N 1
ATOM 4578 C CA . ARG A 1 611 ? 25.618 -18.530 9.300 1.00 90.94 611 ARG A CA 1
ATOM 4579 C C . ARG A 1 611 ? 26.303 -17.164 9.362 1.00 90.94 611 ARG A C 1
ATOM 4581 O O . ARG A 1 611 ? 25.646 -16.129 9.256 1.00 90.94 611 ARG A O 1
ATOM 4588 N N . GLY A 1 612 ? 27.630 -17.159 9.491 1.00 81.19 612 GLY A N 1
ATOM 4589 C CA . GLY A 1 612 ? 28.486 -15.971 9.327 1.00 81.19 612 GLY A CA 1
ATOM 4590 C C . GLY A 1 612 ? 28.616 -15.036 10.539 1.00 81.19 612 GLY A C 1
ATOM 4591 O O . GLY A 1 612 ? 29.536 -14.218 10.575 1.00 81.19 612 GLY A O 1
ATOM 4592 N N . THR A 1 613 ? 27.779 -15.171 11.570 1.00 82.50 613 THR A N 1
ATOM 4593 C CA . THR A 1 613 ? 27.914 -14.394 12.817 1.00 82.50 613 THR A CA 1
ATOM 4594 C C . THR A 1 613 ? 28.808 -15.125 13.816 1.00 82.50 613 THR A C 1
ATOM 4596 O O . THR A 1 613 ? 28.420 -16.184 14.312 1.00 82.50 613 THR A O 1
ATOM 4599 N N . LEU A 1 614 ? 29.987 -14.573 14.127 1.00 73.38 614 LEU A N 1
ATOM 4600 C CA . LEU A 1 614 ? 30.940 -15.222 15.033 1.00 73.38 614 LEU A CA 1
ATOM 4601 C C . LEU A 1 614 ? 30.553 -15.149 16.501 1.00 73.38 614 LEU A C 1
ATOM 4603 O O . LEU A 1 614 ? 30.869 -16.085 17.215 1.00 73.38 614 LEU A O 1
ATOM 4607 N N . ASN A 1 615 ? 29.896 -14.073 16.941 1.00 79.69 615 ASN A N 1
ATOM 4608 C CA . ASN A 1 615 ? 29.528 -13.876 18.341 1.00 79.69 615 ASN A CA 1
ATOM 4609 C C . ASN A 1 615 ? 28.070 -14.293 18.556 1.00 79.69 615 ASN A C 1
ATOM 4611 O O . ASN A 1 615 ? 27.187 -13.443 18.706 1.00 79.69 615 ASN A O 1
ATOM 4615 N N . ALA A 1 616 ? 27.805 -15.599 18.518 1.00 86.62 616 ALA A N 1
ATOM 4616 C CA . ALA A 1 616 ? 26.464 -16.143 18.706 1.00 86.62 616 ALA A CA 1
ATOM 4617 C C . ALA A 1 616 ? 26.283 -16.691 20.128 1.00 86.62 616 ALA A C 1
ATOM 4619 O O . ALA A 1 616 ? 26.977 -17.613 20.552 1.00 86.62 616 ALA A O 1
ATOM 4620 N N . THR A 1 617 ? 25.321 -16.129 20.860 1.00 93.50 617 THR A N 1
ATOM 4621 C CA . THR A 1 617 ? 24.875 -16.615 22.169 1.00 93.50 617 THR A CA 1
ATOM 4622 C C . THR A 1 617 ? 23.488 -17.232 22.040 1.00 93.50 617 THR A C 1
ATOM 4624 O O . THR A 1 617 ? 22.519 -16.523 21.768 1.00 93.50 617 THR A O 1
ATOM 4627 N N . VAL A 1 618 ? 23.383 -18.539 22.268 1.00 96.31 618 VAL A N 1
ATOM 4628 C CA . VAL A 1 618 ? 22.128 -19.303 22.252 1.00 96.31 618 VAL A CA 1
ATOM 4629 C C . VAL A 1 618 ? 21.916 -19.880 23.646 1.00 96.31 618 VAL A C 1
ATOM 4631 O O . VAL A 1 618 ? 22.703 -20.714 24.090 1.00 96.31 618 VAL A O 1
ATOM 4634 N N . ARG A 1 619 ? 20.902 -19.418 24.382 1.00 96.44 619 ARG A N 1
ATOM 4635 C CA . ARG A 1 619 ? 20.684 -19.870 25.766 1.00 96.44 619 ARG A CA 1
ATOM 4636 C C . ARG A 1 619 ? 19.229 -19.941 26.196 1.00 96.44 619 ARG A C 1
ATOM 4638 O O . ARG A 1 619 ? 18.441 -19.088 25.807 1.00 96.44 619 ARG A O 1
ATOM 4645 N N . ASN A 1 620 ? 18.903 -20.862 27.098 1.00 97.12 620 ASN A N 1
ATOM 4646 C CA . ASN A 1 620 ? 17.565 -21.003 27.680 1.00 97.12 620 ASN A CA 1
ATOM 4647 C C . ASN A 1 620 ? 16.461 -21.201 26.629 1.00 97.12 620 ASN A C 1
ATOM 4649 O O . ASN A 1 620 ? 15.349 -20.722 26.823 1.00 97.12 620 ASN A O 1
ATOM 4653 N N . ASN A 1 621 ? 16.764 -21.804 25.479 1.00 98.31 621 ASN A N 1
ATOM 4654 C CA . ASN A 1 621 ? 15.754 -22.075 24.460 1.00 98.31 621 ASN A CA 1
ATOM 4655 C C . ASN A 1 621 ? 15.267 -23.520 24.564 1.00 98.31 621 ASN A C 1
ATOM 4657 O O . ASN A 1 621 ? 16.073 -24.424 24.785 1.00 98.31 621 ASN A O 1
ATOM 4661 N N . ASP A 1 622 ? 13.977 -23.716 24.308 1.00 98.12 622 ASP A N 1
ATOM 4662 C CA . ASP A 1 622 ? 13.386 -25.023 24.045 1.00 98.12 622 ASP A CA 1
ATOM 4663 C C . ASP A 1 622 ? 13.432 -25.253 22.529 1.00 98.12 622 ASP A C 1
ATOM 4665 O O . ASP A 1 622 ? 12.585 -24.746 21.794 1.00 98.12 622 ASP A O 1
ATOM 4669 N N . ILE A 1 623 ? 14.439 -25.970 22.037 1.00 98.19 623 ILE A N 1
ATOM 4670 C CA . ILE A 1 623 ? 14.591 -26.345 20.627 1.00 98.19 623 ILE A CA 1
ATOM 4671 C C . ILE A 1 623 ? 14.208 -27.816 20.541 1.00 98.19 623 ILE A C 1
ATOM 4673 O O . ILE A 1 623 ? 14.985 -28.676 20.939 1.00 98.19 623 ILE A O 1
ATOM 4677 N N . VAL A 1 624 ? 12.983 -28.122 20.113 1.00 96.94 624 VAL A N 1
ATOM 4678 C CA . VAL A 1 624 ? 12.433 -29.475 20.289 1.00 96.94 624 VAL A CA 1
ATOM 4679 C C . VAL A 1 624 ? 11.631 -29.960 19.092 1.00 96.94 624 VAL A C 1
ATOM 4681 O O . VAL A 1 624 ? 10.785 -29.248 18.556 1.00 96.94 624 VAL A O 1
ATOM 4684 N N . PHE A 1 625 ? 11.848 -31.211 18.695 1.00 95.81 625 PHE A N 1
ATOM 4685 C CA . PHE A 1 625 ? 11.055 -31.883 17.660 1.00 95.81 625 PHE A CA 1
ATOM 4686 C C . PHE A 1 625 ? 10.928 -31.102 16.342 1.00 95.81 625 PHE A C 1
ATOM 4688 O O . PHE A 1 625 ? 9.885 -31.182 15.692 1.00 95.81 625 PHE A O 1
ATOM 4695 N N . ASN A 1 626 ? 11.958 -30.357 15.922 1.00 96.50 626 ASN A N 1
ATOM 4696 C CA . ASN A 1 626 ? 11.954 -29.650 14.636 1.00 96.50 626 ASN A CA 1
ATOM 4697 C C . ASN A 1 626 ? 12.120 -30.642 13.476 1.00 96.50 626 ASN A C 1
ATOM 4699 O O . ASN A 1 626 ? 13.187 -30.755 12.888 1.00 96.50 626 ASN A O 1
ATOM 4703 N N . THR A 1 627 ? 11.047 -31.388 13.215 1.00 91.75 627 THR A N 1
ATOM 4704 C CA . THR A 1 627 ? 10.942 -32.550 12.324 1.00 91.75 627 THR A CA 1
ATOM 4705 C C . THR A 1 627 ? 9.603 -32.538 11.578 1.00 91.75 627 THR A C 1
ATOM 4707 O O . THR A 1 627 ? 9.021 -33.594 11.356 1.00 91.75 627 THR A O 1
ATOM 4710 N N . ASN A 1 628 ? 9.074 -31.347 11.262 1.00 87.81 628 ASN A N 1
ATOM 4711 C CA . ASN A 1 628 ? 7.742 -31.187 10.663 1.00 87.81 628 ASN A CA 1
ATOM 4712 C C . ASN A 1 628 ? 7.543 -32.137 9.471 1.00 87.81 628 ASN A C 1
ATOM 4714 O O . ASN A 1 628 ? 8.289 -32.069 8.491 1.00 87.81 628 ASN A O 1
ATOM 4718 N N . THR A 1 629 ? 6.553 -33.028 9.561 1.00 80.62 629 THR A N 1
ATOM 4719 C CA . THR A 1 629 ? 6.321 -34.053 8.529 1.00 80.62 629 THR A CA 1
ATOM 4720 C C . THR A 1 629 ? 5.239 -33.669 7.520 1.00 80.62 629 THR A C 1
ATOM 4722 O O . THR A 1 629 ? 5.096 -34.320 6.480 1.00 80.62 629 THR A O 1
ATOM 4725 N N . HIS A 1 630 ? 4.495 -32.599 7.798 1.00 79.50 630 HIS A N 1
ATOM 4726 C CA . HIS A 1 630 ? 3.314 -32.196 7.039 1.00 79.50 630 HIS A CA 1
ATOM 4727 C C . HIS A 1 630 ? 3.625 -31.217 5.909 1.00 79.50 630 HIS A C 1
ATOM 4729 O O . HIS A 1 630 ? 2.932 -31.210 4.887 1.00 79.50 630 HIS A O 1
ATOM 4735 N N . VAL A 1 631 ? 4.688 -30.427 6.052 1.00 83.19 631 VAL A N 1
ATOM 4736 C CA . VAL A 1 631 ? 5.162 -29.503 5.020 1.00 83.19 631 VAL A CA 1
ATOM 4737 C C . VAL A 1 631 ? 6.540 -29.943 4.555 1.00 83.19 631 VAL A C 1
ATOM 4739 O O . VAL A 1 631 ? 7.409 -30.256 5.360 1.00 83.19 631 VAL A O 1
ATOM 4742 N N . ARG A 1 632 ? 6.769 -29.961 3.235 1.00 88.06 632 ARG A N 1
ATOM 4743 C CA . ARG A 1 632 ? 8.123 -30.169 2.715 1.00 88.06 632 ARG A CA 1
ATOM 4744 C C . ARG A 1 632 ? 8.948 -28.912 3.016 1.00 88.06 632 ARG A C 1
ATOM 4746 O O . ARG A 1 632 ? 8.623 -27.870 2.446 1.00 88.06 632 ARG A O 1
ATOM 4753 N N . PRO A 1 633 ? 10.013 -29.002 3.827 1.00 90.00 633 PRO A N 1
ATOM 4754 C CA . PRO A 1 633 ? 10.776 -27.824 4.201 1.00 90.00 633 PRO A CA 1
ATOM 4755 C C . PRO A 1 633 ? 11.467 -27.180 2.992 1.00 90.00 633 PRO A C 1
ATOM 4757 O O . PRO A 1 633 ? 12.001 -27.909 2.144 1.00 90.00 633 PRO A O 1
ATOM 4760 N N . PRO A 1 634 ? 11.503 -25.833 2.908 1.00 92.88 634 PRO A N 1
ATOM 4761 C CA . PRO A 1 634 ? 12.372 -25.124 1.976 1.00 92.88 634 PRO A CA 1
ATOM 4762 C C . PRO A 1 634 ? 13.821 -25.581 2.159 1.00 92.88 634 PRO A C 1
ATOM 4764 O O . PRO A 1 634 ? 14.340 -25.578 3.274 1.00 92.88 634 PRO A O 1
ATOM 4767 N N . ALA A 1 635 ? 14.470 -26.003 1.074 1.00 93.69 635 ALA A N 1
ATOM 4768 C CA . ALA A 1 635 ? 15.813 -26.563 1.153 1.00 93.69 635 ALA A CA 1
ATOM 4769 C C . ALA A 1 635 ? 16.828 -25.513 1.631 1.00 93.69 635 ALA A C 1
ATOM 4771 O O . ALA A 1 635 ? 16.888 -24.402 1.103 1.00 93.69 635 ALA A O 1
ATOM 4772 N N . LEU A 1 636 ? 17.660 -25.896 2.599 1.00 92.94 636 LEU A N 1
ATOM 4773 C CA . LEU A 1 636 ? 18.790 -25.104 3.067 1.00 92.94 636 LEU A CA 1
ATOM 4774 C C . LEU A 1 636 ? 20.102 -25.786 2.682 1.00 92.94 636 LEU A C 1
ATOM 4776 O O . LEU A 1 636 ? 20.341 -26.939 3.038 1.00 92.94 636 LEU A O 1
ATOM 4780 N N . ASP A 1 637 ? 20.974 -25.049 1.995 1.00 88.12 637 ASP A N 1
ATOM 4781 C CA . ASP A 1 637 ? 22.263 -25.572 1.540 1.00 88.12 637 ASP A CA 1
ATOM 4782 C C . ASP A 1 637 ? 23.091 -26.124 2.706 1.00 88.12 637 ASP A C 1
ATOM 4784 O O . ASP A 1 637 ? 23.410 -25.411 3.666 1.00 88.12 637 ASP A O 1
ATOM 4788 N N . GLY A 1 638 ? 23.440 -27.409 2.606 1.00 86.69 638 GLY A N 1
ATOM 4789 C CA . GLY A 1 638 ? 24.256 -28.109 3.594 1.00 86.69 638 GLY A CA 1
ATOM 4790 C C . GLY A 1 638 ? 23.572 -28.361 4.940 1.00 86.69 638 GLY A C 1
ATOM 4791 O O . GLY A 1 638 ? 24.287 -28.621 5.899 1.00 86.69 638 GLY A O 1
ATOM 4792 N N . VAL A 1 639 ? 22.238 -28.272 5.029 1.00 93.62 639 VAL A N 1
ATOM 4793 C CA . VAL A 1 639 ? 21.480 -28.564 6.260 1.00 93.62 639 VAL A CA 1
ATOM 4794 C C . VAL A 1 639 ? 20.397 -29.594 5.964 1.00 93.62 639 VAL A C 1
ATOM 4796 O O . VAL A 1 639 ? 19.503 -29.361 5.146 1.00 93.62 639 VAL A O 1
ATOM 4799 N N . ALA A 1 640 ? 20.455 -30.736 6.643 1.00 94.50 640 ALA A N 1
ATOM 4800 C CA . ALA A 1 640 ? 19.418 -31.753 6.533 1.00 94.50 640 ALA A CA 1
ATOM 4801 C C . ALA A 1 640 ? 18.140 -31.304 7.272 1.00 94.50 640 ALA A C 1
ATOM 4803 O O . ALA A 1 640 ? 18.243 -30.779 8.388 1.00 94.50 640 ALA A O 1
ATOM 4804 N N . PRO A 1 641 ? 16.936 -31.486 6.688 1.00 94.81 641 PRO A N 1
ATOM 4805 C CA . PRO A 1 641 ? 15.682 -31.402 7.439 1.00 94.81 641 PRO A CA 1
ATOM 4806 C C . PRO A 1 641 ? 15.759 -32.220 8.725 1.00 94.81 641 PRO A C 1
ATOM 4808 O O . PRO A 1 641 ? 16.423 -33.253 8.738 1.00 94.81 641 PRO A O 1
ATOM 4811 N N . GLY A 1 642 ? 15.107 -31.768 9.793 1.00 94.38 642 GLY A N 1
ATOM 4812 C CA . GLY A 1 642 ? 15.211 -32.461 11.075 1.00 94.38 642 GLY A CA 1
ATOM 4813 C C . GLY A 1 642 ? 16.404 -32.032 11.930 1.00 94.38 642 GLY A C 1
ATOM 4814 O O . GLY A 1 642 ? 16.600 -32.614 12.988 1.00 94.38 642 GLY A O 1
ATOM 4815 N N . THR A 1 643 ? 17.203 -31.042 11.506 1.00 97.50 643 THR A N 1
ATOM 4816 C CA . THR A 1 643 ? 18.336 -30.520 12.293 1.00 97.50 643 THR A CA 1
ATOM 4817 C C . THR A 1 643 ? 17.867 -29.511 13.349 1.00 97.50 643 THR A C 1
ATOM 4819 O O . THR A 1 643 ? 17.191 -28.529 13.023 1.00 97.50 643 THR A O 1
ATOM 4822 N N . GLY A 1 644 ? 18.262 -29.719 14.609 1.00 97.50 644 GLY A N 1
ATOM 4823 C CA . GLY A 1 644 ? 17.941 -28.838 15.736 1.00 97.50 644 GLY A CA 1
ATOM 4824 C C . GLY A 1 644 ? 18.727 -27.529 15.716 1.00 97.50 644 GLY A C 1
ATOM 4825 O O . GLY A 1 644 ? 18.136 -26.450 15.675 1.00 97.50 644 GLY A O 1
ATOM 4826 N N . LEU A 1 645 ? 20.059 -27.606 15.714 1.00 97.12 645 LEU A N 1
ATOM 4827 C CA . LEU A 1 645 ? 20.944 -26.445 15.602 1.00 97.12 645 LEU A CA 1
ATOM 4828 C C . LEU A 1 645 ? 21.938 -26.619 14.459 1.00 97.12 645 LEU A C 1
ATOM 4830 O O . LEU A 1 645 ? 22.633 -27.623 14.378 1.00 97.12 645 LEU A O 1
ATOM 4834 N N . TYR A 1 646 ? 22.067 -25.597 13.624 1.00 95.88 646 TYR A N 1
ATOM 4835 C CA . TYR A 1 646 ? 23.101 -25.520 12.603 1.00 95.88 646 TYR A CA 1
ATOM 4836 C C . TYR A 1 646 ? 23.926 -24.253 12.789 1.00 95.88 646 TYR A C 1
ATOM 4838 O O . TYR A 1 646 ? 23.386 -23.141 12.752 1.00 95.88 646 TYR A O 1
ATOM 4846 N N . VAL A 1 647 ? 25.236 -24.415 12.962 1.00 92.00 647 VAL A N 1
ATOM 4847 C CA . VAL A 1 647 ? 26.177 -23.302 13.110 1.00 92.00 647 VAL A CA 1
ATOM 4848 C C . VAL A 1 647 ? 27.250 -23.404 12.043 1.00 92.00 647 VAL A C 1
ATOM 4850 O O . VAL A 1 647 ? 28.020 -24.364 12.011 1.00 92.00 647 VAL A O 1
ATOM 4853 N N . ALA A 1 648 ? 27.331 -22.385 11.192 1.00 88.62 648 ALA A N 1
ATOM 4854 C CA . ALA A 1 648 ? 28.340 -22.324 10.150 1.00 88.62 648 ALA A CA 1
ATOM 4855 C C . ALA A 1 648 ? 28.932 -20.930 9.952 1.00 88.62 648 ALA A C 1
ATOM 4857 O O . ALA A 1 648 ? 28.411 -19.898 10.384 1.00 88.62 648 ALA A O 1
ATOM 4858 N N . GLU A 1 649 ? 30.050 -20.907 9.243 1.00 79.62 649 GLU A N 1
ATOM 4859 C CA . GLU A 1 649 ? 30.633 -19.680 8.717 1.00 79.62 649 GLU A CA 1
ATOM 4860 C C . GLU A 1 649 ? 29.881 -19.184 7.472 1.00 79.62 649 GLU A C 1
ATOM 4862 O O . GLU A 1 649 ? 29.060 -19.884 6.874 1.00 79.62 649 GLU A O 1
ATOM 4867 N N . GLY A 1 650 ? 30.144 -17.935 7.095 1.00 77.25 650 GLY A N 1
ATOM 4868 C CA . GLY A 1 650 ? 29.646 -17.360 5.854 1.00 77.25 650 GLY A CA 1
ATOM 4869 C C . GLY A 1 650 ? 30.365 -17.971 4.648 1.00 77.25 650 GLY A C 1
ATOM 4870 O O . GLY A 1 650 ? 31.584 -18.145 4.656 1.00 77.25 650 GLY A O 1
ATOM 4871 N N . SER A 1 651 ? 29.618 -18.276 3.589 1.00 73.75 651 SER A N 1
ATOM 4872 C CA . SER A 1 651 ? 30.126 -18.969 2.398 1.00 73.75 651 SER A CA 1
ATOM 4873 C C . SER A 1 651 ? 31.020 -18.122 1.480 1.00 73.75 651 SER A C 1
ATOM 4875 O O . SER A 1 651 ? 31.687 -18.682 0.614 1.00 73.75 651 SER A O 1
ATOM 4877 N N . ARG A 1 652 ? 31.052 -16.791 1.643 1.00 69.38 652 ARG A N 1
ATOM 4878 C CA . ARG A 1 652 ? 31.768 -15.850 0.755 1.00 69.38 652 ARG A CA 1
ATOM 4879 C C . ARG A 1 652 ? 33.101 -15.339 1.320 1.00 69.38 652 ARG A C 1
ATOM 4881 O O . ARG A 1 652 ? 33.821 -14.638 0.617 1.00 69.38 652 ARG A O 1
ATOM 4888 N N . GLY A 1 653 ? 33.466 -15.691 2.555 1.00 66.75 653 GLY A N 1
ATOM 4889 C CA . GLY A 1 653 ? 34.740 -15.291 3.171 1.00 66.75 653 GLY A CA 1
ATOM 4890 C C . GLY A 1 653 ? 34.563 -14.552 4.492 1.00 66.75 653 GLY A C 1
ATOM 4891 O O . GLY A 1 653 ? 33.715 -14.938 5.298 1.00 66.75 653 GLY A O 1
ATOM 4892 N N . ALA A 1 654 ? 35.375 -13.521 4.741 1.00 65.19 654 ALA A N 1
ATOM 4893 C CA . ALA A 1 654 ? 35.357 -12.771 5.996 1.00 65.19 654 ALA A CA 1
ATOM 4894 C C . ALA A 1 654 ? 35.686 -11.283 5.838 1.00 65.19 654 ALA A C 1
ATOM 4896 O O . ALA A 1 654 ? 36.393 -10.884 4.916 1.00 65.19 654 ALA A O 1
ATOM 4897 N N . ILE A 1 655 ? 35.201 -10.468 6.776 1.00 61.28 655 ILE A N 1
ATOM 4898 C CA . ILE A 1 655 ? 35.604 -9.060 6.907 1.00 61.28 655 ILE A CA 1
ATOM 4899 C C . ILE A 1 655 ? 36.737 -8.984 7.929 1.00 61.28 655 ILE A C 1
ATOM 4901 O O . ILE A 1 655 ? 36.632 -9.579 9.004 1.00 61.28 655 ILE A O 1
ATOM 4905 N N . LEU A 1 656 ? 37.804 -8.254 7.609 1.00 57.53 656 LEU A N 1
ATOM 4906 C CA . LEU A 1 656 ? 38.931 -7.997 8.503 1.00 57.53 656 LEU A CA 1
ATOM 4907 C C . LEU A 1 656 ? 39.053 -6.499 8.780 1.00 57.53 656 LEU A C 1
ATOM 4909 O O . LEU A 1 656 ? 38.876 -5.677 7.878 1.00 57.53 656 LEU A O 1
ATOM 4913 N N . ASP A 1 657 ? 39.349 -6.173 10.034 1.00 56.72 657 ASP A N 1
ATOM 4914 C CA . ASP A 1 657 ? 39.674 -4.814 10.457 1.00 56.72 657 ASP A CA 1
ATOM 4915 C C . ASP A 1 657 ? 41.192 -4.644 10.444 1.00 56.72 657 ASP A C 1
ATOM 4917 O O . ASP A 1 657 ? 41.903 -5.490 10.995 1.00 56.72 657 ASP A O 1
ATOM 4921 N N . GLN A 1 658 ? 41.683 -3.601 9.777 1.00 53.72 658 GLN A N 1
ATOM 4922 C CA . GLN A 1 658 ? 43.110 -3.281 9.692 1.00 53.72 658 GLN A CA 1
ATOM 4923 C C . GLN A 1 658 ? 43.461 -1.985 10.423 1.00 53.72 658 GLN A C 1
ATOM 4925 O O . GLN A 1 658 ? 44.612 -1.564 10.340 1.00 53.72 658 GLN A O 1
ATOM 4930 N N . SER A 1 659 ? 42.523 -1.380 11.163 1.00 54.47 659 SER A N 1
ATOM 4931 C CA . SER A 1 659 ? 42.727 -0.087 11.831 1.00 54.47 659 SER A CA 1
ATOM 4932 C C . SER A 1 659 ? 43.980 -0.015 12.718 1.00 54.47 659 SER A C 1
ATOM 4934 O O . SER A 1 659 ? 44.516 1.071 12.915 1.00 54.47 659 SER A O 1
ATOM 4936 N N . ASP A 1 660 ? 44.467 -1.159 13.216 1.00 51.50 660 ASP A N 1
ATOM 4937 C CA . ASP A 1 660 ? 45.644 -1.272 14.090 1.00 51.50 660 ASP A CA 1
ATOM 4938 C C . ASP A 1 660 ? 46.884 -1.909 13.415 1.00 51.50 660 ASP A C 1
ATOM 4940 O O . ASP A 1 660 ? 47.831 -2.309 14.101 1.00 51.50 660 ASP A O 1
ATOM 4944 N N . VAL A 1 661 ? 46.909 -2.051 12.081 1.00 56.59 661 VAL A N 1
ATOM 4945 C CA . VAL A 1 661 ? 47.999 -2.732 11.353 1.00 56.59 661 VAL A CA 1
ATOM 4946 C C . VAL A 1 661 ? 48.607 -1.844 10.259 1.00 56.59 661 VAL A C 1
ATOM 4948 O O . VAL A 1 661 ? 48.066 -1.717 9.170 1.00 56.59 661 VAL A O 1
ATOM 4951 N N . ASP A 1 662 ? 49.814 -1.324 10.503 1.00 56.03 662 ASP A N 1
ATOM 4952 C CA . ASP A 1 662 ? 50.565 -0.449 9.575 1.00 56.03 662 ASP A CA 1
ATOM 4953 C C . ASP A 1 662 ? 51.226 -1.178 8.370 1.00 56.03 662 ASP A C 1
ATOM 4955 O O . ASP A 1 662 ? 52.103 -0.619 7.705 1.00 56.03 662 ASP A O 1
ATOM 4959 N N . ALA A 1 663 ? 50.871 -2.437 8.086 1.00 59.16 663 ALA A N 1
ATOM 4960 C CA . ALA A 1 663 ? 51.492 -3.251 7.031 1.00 59.16 663 ALA A CA 1
ATOM 4961 C C . ALA A 1 663 ? 50.497 -3.592 5.904 1.00 59.16 663 ALA A C 1
ATOM 4963 O O . ALA A 1 663 ? 49.356 -3.949 6.202 1.00 59.16 663 ALA A O 1
ATOM 4964 N N . PRO A 1 664 ? 50.910 -3.552 4.618 1.00 58.91 664 PRO A N 1
ATOM 4965 C CA . PRO A 1 664 ? 50.037 -3.927 3.508 1.00 58.91 664 PRO A CA 1
ATOM 4966 C C . PRO A 1 664 ? 49.589 -5.391 3.639 1.00 58.91 664 PRO A C 1
ATOM 4968 O O . PRO A 1 664 ? 50.377 -6.269 4.002 1.00 58.91 664 PRO A O 1
ATOM 4971 N N . PHE A 1 665 ? 48.314 -5.674 3.350 1.00 56.34 665 PHE A N 1
ATOM 4972 C CA . PHE A 1 665 ? 47.694 -6.982 3.600 1.00 56.34 665 PHE A CA 1
ATOM 4973 C C . PHE A 1 665 ? 48.431 -8.154 2.930 1.00 56.34 665 PHE A C 1
ATOM 4975 O O . PHE A 1 665 ? 48.479 -9.262 3.469 1.00 56.34 665 PHE A O 1
ATOM 4982 N N . GLU A 1 666 ? 49.070 -7.923 1.783 1.00 57.44 666 GLU A N 1
ATOM 4983 C CA . GLU A 1 666 ? 49.882 -8.915 1.078 1.00 57.44 666 GLU A CA 1
ATOM 4984 C C . GLU A 1 666 ? 51.078 -9.396 1.912 1.00 57.44 666 GLU A C 1
ATOM 4986 O O . GLU A 1 666 ? 51.506 -10.541 1.762 1.00 57.44 666 GLU A O 1
ATOM 4991 N N . GLU A 1 667 ? 51.611 -8.558 2.803 1.00 56.56 667 GLU A N 1
ATOM 4992 C CA . GLU A 1 667 ? 52.676 -8.914 3.746 1.00 56.56 667 GLU A CA 1
ATOM 4993 C C . GLU A 1 667 ? 52.143 -9.697 4.953 1.00 56.56 667 GLU A C 1
ATOM 4995 O O . GLU A 1 667 ? 52.876 -10.507 5.526 1.00 56.56 667 GLU A O 1
ATOM 5000 N N . LEU A 1 668 ? 50.851 -9.544 5.266 1.00 55.19 668 LEU A N 1
ATOM 5001 C CA . LEU A 1 668 ? 50.168 -10.261 6.341 1.00 55.19 668 LEU A CA 1
ATOM 5002 C C . LEU A 1 668 ? 49.826 -11.705 5.947 1.00 55.19 668 LEU A C 1
ATOM 5004 O O . LEU A 1 668 ? 49.810 -12.584 6.806 1.00 55.19 668 LEU A O 1
ATOM 5008 N N . VAL A 1 669 ? 49.606 -12.016 4.663 1.00 56.12 669 VAL A N 1
ATOM 5009 C CA . VAL A 1 669 ? 49.299 -13.388 4.206 1.00 56.12 669 VAL A CA 1
ATOM 5010 C C . VAL A 1 669 ? 50.578 -14.223 4.068 1.00 56.12 669 VAL A C 1
ATOM 5012 O O . VAL A 1 669 ? 51.317 -14.109 3.084 1.00 56.12 669 VAL A O 1
ATOM 5015 N N . ALA A 1 670 ? 50.827 -15.116 5.033 1.00 52.91 670 ALA A N 1
ATOM 5016 C CA . ALA A 1 670 ? 52.034 -15.949 5.077 1.00 52.91 670 ALA A CA 1
ATOM 5017 C C . ALA A 1 670 ? 52.034 -17.131 4.088 1.00 52.91 670 ALA A C 1
ATOM 5019 O O . ALA A 1 670 ? 53.105 -17.637 3.752 1.00 52.91 670 ALA A O 1
ATOM 5020 N N . ASN A 1 671 ? 50.861 -17.577 3.621 1.00 54.91 671 ASN A N 1
ATOM 5021 C CA . ASN A 1 671 ? 50.724 -18.704 2.695 1.00 54.91 671 ASN A CA 1
ATOM 5022 C C . ASN A 1 671 ? 50.602 -18.215 1.230 1.00 54.91 671 ASN A C 1
ATOM 5024 O O . ASN A 1 671 ? 49.578 -17.629 0.871 1.00 54.91 671 ASN A O 1
ATOM 5028 N N . PRO A 1 672 ? 51.592 -18.485 0.352 1.00 57.59 672 PRO A N 1
ATOM 5029 C CA . PRO A 1 672 ? 51.569 -18.051 -1.048 1.00 57.59 672 PRO A CA 1
ATOM 5030 C C . PRO A 1 672 ? 50.426 -18.650 -1.880 1.00 57.59 672 PRO A C 1
ATOM 5032 O O . PRO A 1 672 ? 50.016 -18.036 -2.861 1.00 57.59 672 PRO A O 1
ATOM 5035 N N . GLN A 1 673 ? 49.908 -19.826 -1.504 1.00 53.38 673 GLN A N 1
ATOM 5036 C CA . GLN A 1 673 ? 48.775 -20.461 -2.187 1.00 53.38 673 GLN A CA 1
ATOM 5037 C C . GLN A 1 673 ? 47.457 -19.740 -1.871 1.00 53.38 673 GLN A C 1
ATOM 5039 O O . GLN A 1 673 ? 46.645 -19.553 -2.772 1.00 53.38 673 GLN A O 1
ATOM 5044 N N . LEU A 1 674 ? 47.282 -19.239 -0.638 1.00 53.94 674 LEU A N 1
ATOM 5045 C CA . LEU A 1 674 ? 46.117 -18.423 -0.266 1.00 53.94 674 LEU A CA 1
ATOM 5046 C C . LEU A 1 674 ? 46.112 -17.058 -0.964 1.00 53.94 674 LEU A C 1
ATOM 5048 O O . LEU A 1 674 ? 45.044 -16.565 -1.304 1.00 53.94 674 LEU A O 1
ATOM 5052 N N . ARG A 1 675 ? 47.283 -16.463 -1.239 1.00 57.09 675 ARG A N 1
ATOM 5053 C CA . ARG A 1 675 ? 47.363 -15.200 -2.005 1.00 57.09 675 ARG A CA 1
ATOM 5054 C C . ARG A 1 675 ? 46.780 -15.316 -3.415 1.00 57.09 675 ARG A C 1
ATOM 5056 O O . ARG A 1 675 ? 46.375 -14.311 -3.977 1.00 57.09 675 ARG A O 1
ATOM 5063 N N . GLN A 1 676 ? 46.756 -16.520 -3.988 1.00 54.53 676 GLN A N 1
ATOM 5064 C CA . GLN A 1 676 ? 46.152 -16.783 -5.299 1.00 54.53 676 GLN A CA 1
ATOM 5065 C C . GLN A 1 676 ? 44.652 -17.119 -5.203 1.00 54.53 676 GLN A C 1
ATOM 5067 O O . GLN A 1 676 ? 43.984 -17.188 -6.231 1.00 54.53 676 GLN A O 1
ATOM 5072 N N . GLN A 1 677 ? 44.135 -17.346 -3.988 1.00 50.19 677 GLN A N 1
ATOM 5073 C CA . GLN A 1 677 ? 42.776 -17.825 -3.702 1.00 50.19 677 GLN A CA 1
ATOM 5074 C C . GLN A 1 677 ? 41.903 -16.801 -2.948 1.00 50.19 677 GLN A C 1
ATOM 5076 O O . GLN A 1 677 ? 40.805 -17.120 -2.488 1.00 50.19 677 GLN A O 1
ATOM 5081 N N . ILE A 1 678 ? 42.405 -15.580 -2.772 1.00 53.62 678 ILE A N 1
ATOM 5082 C CA . ILE A 1 678 ? 41.719 -14.494 -2.077 1.00 53.62 678 ILE A CA 1
ATOM 5083 C C . ILE A 1 678 ? 41.579 -13.325 -3.045 1.00 53.62 678 ILE A C 1
ATOM 5085 O O . ILE A 1 678 ? 42.567 -12.889 -3.633 1.00 53.62 678 ILE A O 1
ATOM 5089 N N . GLU A 1 679 ? 40.366 -12.793 -3.155 1.00 55.53 679 GLU A N 1
ATOM 5090 C CA . GLU A 1 679 ? 40.122 -11.479 -3.741 1.00 55.53 679 GLU A CA 1
ATOM 5091 C C . GLU A 1 679 ? 39.924 -10.463 -2.613 1.00 55.53 679 GLU A C 1
ATOM 5093 O O . GLU A 1 679 ? 39.230 -10.720 -1.626 1.00 55.53 679 GLU A O 1
ATOM 5098 N N . ILE A 1 680 ? 40.589 -9.320 -2.746 1.00 56.56 680 ILE A N 1
ATOM 5099 C CA . ILE A 1 680 ? 40.616 -8.262 -1.742 1.00 56.56 680 ILE A CA 1
ATOM 5100 C C . ILE A 1 680 ? 39.758 -7.122 -2.267 1.00 56.56 680 ILE A C 1
ATOM 5102 O O . ILE A 1 680 ? 40.088 -6.513 -3.284 1.00 56.56 680 ILE A O 1
ATOM 5106 N N . ALA A 1 681 ? 38.681 -6.818 -1.552 1.00 55.34 681 ALA A N 1
ATOM 5107 C CA . ALA A 1 681 ? 37.894 -5.621 -1.795 1.00 55.34 681 ALA A CA 1
ATOM 5108 C C . ALA A 1 681 ? 38.040 -4.681 -0.596 1.00 55.34 681 ALA A C 1
ATOM 5110 O O . ALA A 1 681 ? 37.632 -5.006 0.522 1.00 55.34 681 ALA A O 1
ATOM 5111 N N . THR A 1 682 ? 38.625 -3.509 -0.826 1.00 54.78 682 THR A N 1
ATOM 5112 C CA . THR A 1 682 ? 38.626 -2.424 0.157 1.00 54.78 682 THR A CA 1
ATOM 5113 C C . THR A 1 682 ? 37.206 -1.877 0.255 1.00 54.78 682 THR A C 1
ATOM 5115 O O . THR A 1 682 ? 36.689 -1.322 -0.714 1.00 54.78 682 THR A O 1
ATOM 5118 N N . LEU A 1 683 ? 36.554 -2.077 1.403 1.00 53.19 683 LEU A N 1
ATOM 5119 C CA . LEU A 1 683 ? 35.205 -1.560 1.643 1.00 53.19 683 LEU A CA 1
ATOM 5120 C C . LEU A 1 683 ? 35.263 -0.084 2.071 1.00 53.19 683 LEU A C 1
ATOM 5122 O O . LEU A 1 683 ? 34.459 0.709 1.585 1.00 53.19 683 LEU A O 1
ATOM 5126 N N . TRP A 1 684 ? 36.238 0.276 2.921 1.00 55.56 684 TRP A N 1
ATOM 5127 C CA . TRP A 1 684 ? 36.589 1.640 3.366 1.00 55.56 684 TRP A CA 1
ATOM 5128 C C . TRP A 1 684 ? 38.100 1.740 3.624 1.00 55.56 684 TRP A C 1
ATOM 5130 O O . TRP A 1 684 ? 38.776 0.714 3.591 1.00 55.56 684 TRP A O 1
ATOM 5140 N N . ASP A 1 685 ? 38.599 2.946 3.919 1.00 49.19 685 ASP A N 1
ATOM 5141 C CA . ASP A 1 685 ? 40.031 3.256 4.085 1.00 49.19 685 ASP A CA 1
ATOM 5142 C C . ASP A 1 685 ? 40.791 2.241 4.977 1.00 49.19 685 ASP A C 1
ATOM 5144 O O . ASP A 1 685 ? 41.897 1.851 4.610 1.00 49.19 685 ASP A O 1
ATOM 5148 N N . ASP A 1 686 ? 40.158 1.722 6.044 1.00 49.25 686 ASP A N 1
ATOM 5149 C CA . ASP A 1 686 ? 40.776 0.811 7.032 1.00 49.25 686 ASP A CA 1
ATOM 5150 C C . ASP A 1 686 ? 40.109 -0.588 7.126 1.00 49.25 686 ASP A C 1
ATOM 5152 O O . ASP A 1 686 ? 40.415 -1.385 8.015 1.00 49.25 686 ASP A O 1
ATOM 5156 N N . THR A 1 687 ? 39.159 -0.921 6.238 1.00 50.56 687 THR A N 1
ATOM 5157 C CA . THR A 1 687 ? 38.400 -2.191 6.294 1.00 50.56 687 THR A CA 1
ATOM 5158 C C . THR A 1 687 ? 38.470 -2.956 4.986 1.00 50.56 687 THR A C 1
ATOM 5160 O O . THR A 1 687 ? 38.031 -2.486 3.931 1.00 50.56 687 THR A O 1
ATOM 5163 N N . VAL A 1 688 ? 38.944 -4.195 5.078 1.00 54.06 688 VAL A N 1
ATOM 5164 C CA . VAL A 1 688 ? 39.176 -5.060 3.926 1.00 54.06 688 VAL A CA 1
ATOM 5165 C C . VAL A 1 688 ? 38.278 -6.292 4.007 1.00 54.06 688 VAL A C 1
ATOM 5167 O O . VAL A 1 688 ? 38.310 -7.048 4.980 1.00 54.06 688 VAL A O 1
ATOM 5170 N N . ALA A 1 689 ? 37.475 -6.518 2.966 1.00 55.62 689 ALA A N 1
ATOM 5171 C CA . ALA A 1 689 ? 36.799 -7.791 2.766 1.00 55.62 689 ALA A CA 1
ATOM 5172 C C . ALA A 1 689 ? 37.766 -8.778 2.104 1.00 55.62 689 ALA A C 1
ATOM 5174 O O . ALA A 1 689 ? 38.290 -8.526 1.018 1.00 55.62 689 ALA A O 1
ATOM 5175 N N . VAL A 1 690 ? 37.979 -9.912 2.768 1.00 53.38 690 VAL A N 1
ATOM 5176 C CA . VAL A 1 690 ? 38.719 -11.063 2.253 1.00 53.38 690 VAL A CA 1
ATOM 5177 C C . VAL A 1 690 ? 37.696 -12.036 1.695 1.00 53.38 690 VAL A C 1
ATOM 5179 O O . VAL A 1 690 ? 37.058 -12.789 2.439 1.00 53.38 690 VAL A O 1
ATOM 5182 N N . LEU A 1 691 ? 37.515 -11.997 0.379 1.00 54.28 691 LEU A N 1
ATOM 5183 C CA . LEU A 1 691 ? 36.601 -12.884 -0.324 1.00 54.28 691 LEU A CA 1
ATOM 5184 C C . LEU A 1 691 ? 37.338 -14.171 -0.699 1.00 54.28 691 LEU A C 1
ATOM 5186 O O . LEU A 1 691 ? 38.447 -14.135 -1.237 1.00 54.28 691 LEU A O 1
ATOM 5190 N N . ARG A 1 692 ? 36.730 -15.320 -0.400 1.00 48.56 692 ARG A N 1
ATOM 5191 C CA . ARG A 1 692 ? 37.263 -16.631 -0.799 1.00 48.56 692 ARG A CA 1
ATOM 5192 C C . ARG A 1 692 ? 36.970 -16.879 -2.282 1.00 48.56 692 ARG A C 1
ATOM 5194 O O . ARG A 1 692 ? 35.831 -16.711 -2.710 1.00 48.56 692 ARG A O 1
ATOM 5201 N N . THR A 1 693 ? 37.957 -17.313 -3.068 1.00 45.09 693 THR A N 1
ATOM 5202 C CA . THR A 1 693 ? 37.758 -17.644 -4.496 1.00 45.09 693 THR A CA 1
ATOM 5203 C C . THR A 1 693 ? 37.549 -19.140 -4.766 1.00 45.09 693 THR A C 1
ATOM 5205 O O . THR A 1 693 ? 37.342 -19.525 -5.913 1.00 45.09 693 THR A O 1
ATOM 5208 N N . ASP A 1 694 ? 37.569 -19.989 -3.730 1.00 44.56 694 ASP A N 1
ATOM 5209 C CA . ASP A 1 694 ? 37.405 -21.451 -3.820 1.00 44.56 694 ASP A CA 1
ATOM 5210 C C . ASP A 1 694 ? 35.946 -21.942 -3.690 1.00 44.56 694 ASP A C 1
ATOM 5212 O O . ASP A 1 694 ? 35.688 -23.144 -3.766 1.00 44.56 694 ASP A O 1
ATOM 5216 N N . GLY A 1 695 ? 34.989 -21.023 -3.527 1.00 46.97 695 GLY A N 1
ATOM 5217 C CA . GLY A 1 695 ? 33.546 -21.282 -3.580 1.00 46.97 695 GLY A CA 1
ATOM 5218 C C . GLY A 1 695 ? 32.907 -20.806 -4.889 1.00 46.97 695 GLY A C 1
ATOM 5219 O O . GLY A 1 695 ? 33.595 -20.356 -5.804 1.00 46.97 695 GLY A O 1
ATOM 5220 N N . VAL A 1 696 ? 31.570 -20.854 -4.977 1.00 40.84 696 VAL A N 1
ATOM 5221 C CA . VAL A 1 696 ? 30.810 -20.179 -6.048 1.00 40.84 696 VAL A CA 1
ATOM 5222 C C . VAL A 1 696 ? 30.903 -18.665 -5.826 1.00 40.84 696 VAL A C 1
ATOM 5224 O O . VAL A 1 696 ? 29.961 -18.008 -5.388 1.00 40.84 696 VAL A O 1
ATOM 5227 N N . SER A 1 697 ? 32.076 -18.098 -6.091 1.00 34.38 697 SER A N 1
ATOM 5228 C CA . SER A 1 697 ? 32.223 -16.675 -6.334 1.00 34.38 697 SER A CA 1
ATOM 5229 C C . SER A 1 697 ? 31.582 -16.420 -7.687 1.00 34.38 697 SER A C 1
ATOM 5231 O O . SER A 1 697 ? 32.190 -16.652 -8.731 1.00 34.38 697 SER A O 1
ATOM 5233 N N . HIS A 1 698 ? 30.325 -15.969 -7.680 1.00 34.88 698 HIS A N 1
ATOM 5234 C CA . HIS A 1 698 ? 29.821 -15.174 -8.791 1.00 34.88 698 HIS A CA 1
ATOM 5235 C C . HIS A 1 698 ? 30.689 -13.917 -8.843 1.00 34.88 698 HIS A C 1
ATOM 5237 O O . HIS A 1 698 ? 30.386 -12.897 -8.226 1.00 34.88 698 HIS A O 1
ATOM 5243 N N . THR A 1 699 ? 31.808 -14.025 -9.553 1.00 34.00 699 THR A N 1
ATOM 5244 C CA . THR A 1 699 ? 32.533 -12.896 -10.105 1.00 34.00 699 THR A CA 1
ATOM 5245 C C . THR A 1 699 ? 31.510 -12.111 -10.914 1.00 34.00 699 THR A C 1
ATOM 5247 O O . THR A 1 699 ? 31.057 -12.541 -11.975 1.00 34.00 699 THR A O 1
ATOM 5250 N N . ARG A 1 700 ? 31.041 -10.990 -10.360 1.00 35.69 700 ARG A N 1
ATOM 5251 C CA . ARG A 1 700 ? 30.162 -10.078 -11.090 1.00 35.69 700 ARG A CA 1
ATOM 5252 C C . ARG A 1 700 ? 30.958 -9.551 -12.278 1.00 35.69 700 ARG A C 1
ATOM 5254 O O . ARG A 1 700 ? 31.876 -8.751 -12.111 1.00 35.69 700 ARG A O 1
ATOM 5261 N N . SER A 1 701 ? 30.641 -10.028 -13.479 1.00 29.58 701 SER A N 1
ATOM 5262 C CA . SER A 1 701 ? 31.214 -9.494 -14.708 1.00 29.58 701 SER A CA 1
ATOM 5263 C C . SER A 1 701 ? 30.635 -8.101 -14.961 1.00 29.58 701 SER A C 1
ATOM 5265 O O . SER A 1 701 ? 29.490 -7.975 -15.379 1.00 29.58 701 SER A O 1
ATOM 5267 N N . THR A 1 702 ? 31.409 -7.072 -14.623 1.00 41.22 702 THR A N 1
ATOM 5268 C CA . THR A 1 702 ? 31.707 -5.844 -15.397 1.00 41.22 702 THR A CA 1
ATOM 5269 C C . THR A 1 702 ? 30.634 -5.100 -16.227 1.00 41.22 702 THR A C 1
ATOM 5271 O O . THR A 1 702 ? 31.005 -4.159 -16.921 1.00 41.22 702 THR A O 1
ATOM 5274 N N . ALA A 1 703 ? 29.335 -5.391 -16.133 1.00 31.98 703 ALA A N 1
ATOM 5275 C CA . ALA A 1 703 ? 28.277 -4.589 -16.770 1.00 31.98 703 ALA A CA 1
ATOM 5276 C C . ALA A 1 703 ? 27.001 -4.413 -15.924 1.00 31.98 703 ALA A C 1
ATOM 5278 O O . ALA A 1 703 ? 26.241 -3.487 -16.179 1.00 31.98 703 ALA A O 1
ATOM 5279 N N . GLU A 1 704 ? 26.795 -5.205 -14.868 1.00 30.12 704 GLU A N 1
ATOM 5280 C CA . GLU A 1 704 ? 25.649 -5.054 -13.964 1.00 30.12 704 GLU A CA 1
ATOM 5281 C C . GLU A 1 704 ? 26.113 -4.991 -12.504 1.00 30.12 704 GLU A C 1
ATOM 5283 O O . GLU A 1 704 ? 26.688 -5.932 -11.955 1.00 30.12 704 GLU A O 1
ATOM 5288 N N . GLY A 1 705 ? 25.860 -3.849 -11.865 1.00 31.81 705 GLY A N 1
ATOM 5289 C CA . GLY A 1 705 ? 25.870 -3.718 -10.412 1.00 31.81 705 GLY A CA 1
ATOM 5290 C C . GLY A 1 705 ? 27.242 -3.809 -9.749 1.00 31.81 705 GLY A C 1
ATOM 5291 O O . GLY A 1 705 ? 27.470 -4.686 -8.908 1.00 31.81 705 GLY A O 1
ATOM 5292 N N . ALA A 1 706 ? 28.101 -2.813 -9.984 1.00 27.55 706 ALA A N 1
ATOM 5293 C CA . ALA A 1 706 ? 28.856 -2.294 -8.849 1.00 27.55 706 ALA A CA 1
ATOM 5294 C C . ALA A 1 706 ? 27.800 -1.922 -7.799 1.00 27.55 706 ALA A C 1
ATOM 5296 O O . ALA A 1 706 ? 26.989 -1.024 -8.035 1.00 27.55 706 ALA A O 1
ATOM 5297 N N . VAL A 1 707 ? 27.729 -2.660 -6.684 1.00 32.69 707 VAL A N 1
ATOM 5298 C CA . VAL A 1 707 ? 27.066 -2.093 -5.512 1.00 32.69 707 VAL A CA 1
ATOM 5299 C C . VAL A 1 707 ? 27.841 -0.813 -5.276 1.00 32.69 707 VAL A C 1
ATOM 5301 O O . VAL A 1 707 ? 29.040 -0.858 -5.011 1.00 32.69 707 VAL A O 1
ATOM 5304 N N . ASP A 1 708 ? 27.186 0.322 -5.469 1.00 31.80 708 ASP A N 1
ATOM 5305 C CA . ASP A 1 708 ? 27.701 1.602 -5.029 1.00 31.80 708 ASP A CA 1
ATOM 5306 C C . ASP A 1 708 ? 27.664 1.500 -3.493 1.00 31.80 708 ASP A C 1
ATOM 5308 O O . ASP A 1 708 ? 26.695 1.914 -2.854 1.00 31.80 708 ASP A O 1
ATOM 5312 N N . ILE A 1 709 ? 28.648 0.797 -2.898 1.00 36.12 709 ILE A N 1
ATOM 5313 C CA . ILE A 1 709 ? 28.851 0.673 -1.449 1.00 36.12 709 ILE A CA 1
ATOM 5314 C C . ILE A 1 709 ? 29.336 2.049 -1.008 1.00 36.12 709 ILE A C 1
ATOM 5316 O O . ILE A 1 709 ? 30.493 2.282 -0.673 1.00 36.12 709 ILE A O 1
ATOM 5320 N N . ARG A 1 710 ? 28.427 3.016 -1.067 1.00 38.75 710 ARG A N 1
ATOM 5321 C CA . ARG A 1 710 ? 28.602 4.309 -0.435 1.00 38.75 710 ARG A CA 1
ATOM 5322 C C . ARG A 1 710 ? 28.704 4.023 1.051 1.00 38.75 710 ARG A C 1
ATOM 5324 O O . ARG A 1 710 ? 27.926 3.230 1.566 1.00 38.75 710 ARG A O 1
ATOM 5331 N N . ARG A 1 711 ? 29.651 4.662 1.731 1.00 37.56 711 ARG A N 1
ATOM 5332 C CA . ARG A 1 711 ? 29.815 4.642 3.192 1.00 37.56 711 ARG A CA 1
ATOM 5333 C C . ARG A 1 711 ? 28.444 4.827 3.870 1.00 37.56 711 ARG A C 1
ATOM 5335 O O . ARG A 1 711 ? 27.919 5.937 3.913 1.00 37.56 711 ARG A O 1
ATOM 5342 N N . VAL A 1 712 ? 27.818 3.717 4.284 1.00 41.00 712 VAL A N 1
ATOM 5343 C CA . VAL A 1 712 ? 26.429 3.698 4.787 1.00 41.00 712 VAL A CA 1
ATOM 5344 C C . VAL A 1 712 ? 26.387 4.183 6.240 1.00 41.00 712 VAL A C 1
ATOM 5346 O O . VAL A 1 712 ? 25.407 4.809 6.642 1.00 41.00 712 VAL A O 1
ATOM 5349 N N . ASP A 1 713 ? 27.445 3.910 7.013 1.00 42.56 713 ASP A N 1
ATOM 5350 C CA . ASP A 1 713 ? 27.615 4.290 8.421 1.00 42.56 713 ASP A CA 1
ATOM 5351 C C . ASP A 1 713 ? 29.083 4.050 8.851 1.00 42.56 713 ASP A C 1
ATOM 5353 O O . ASP A 1 713 ? 29.670 3.041 8.465 1.00 42.56 713 ASP A O 1
ATOM 5357 N N . ASP A 1 714 ? 29.651 4.936 9.675 1.00 42.03 714 ASP A N 1
ATOM 5358 C CA . ASP A 1 714 ? 31.010 4.848 10.249 1.00 42.03 714 ASP A CA 1
ATOM 5359 C C . ASP A 1 714 ? 31.152 3.763 11.332 1.00 42.03 714 ASP A C 1
ATOM 5361 O O . ASP A 1 714 ? 32.239 3.528 11.847 1.00 42.03 714 ASP A O 1
ATOM 5365 N N . SER A 1 715 ? 30.044 3.132 11.729 1.00 43.19 715 SER A N 1
ATOM 5366 C CA . SER A 1 715 ? 29.971 2.210 12.871 1.00 43.19 715 SER A CA 1
ATOM 5367 C C . SER A 1 715 ? 29.588 0.774 12.497 1.00 43.19 715 SER A C 1
ATOM 5369 O O . SER A 1 715 ? 29.062 0.015 13.330 1.00 43.19 715 SER A O 1
ATOM 5371 N N . LEU A 1 716 ? 29.805 0.406 11.232 1.00 47.56 716 LEU A N 1
ATOM 5372 C CA . LEU A 1 716 ? 29.797 -0.989 10.795 1.00 47.56 716 LEU A CA 1
ATOM 5373 C C . LEU A 1 716 ? 30.805 -1.759 11.662 1.00 47.56 716 LEU A C 1
ATOM 5375 O O . LEU A 1 716 ? 31.874 -1.223 11.926 1.00 47.56 716 LEU A O 1
ATOM 5379 N N . PRO A 1 717 ? 30.473 -2.953 12.191 1.00 49.66 717 PRO A N 1
ATOM 5380 C CA . PRO A 1 717 ? 31.449 -3.739 12.933 1.00 49.66 717 PRO A CA 1
ATOM 5381 C C . PRO A 1 717 ? 32.537 -4.149 11.942 1.00 49.66 717 PRO A C 1
ATOM 5383 O O . PRO A 1 717 ? 32.343 -5.039 11.109 1.00 49.66 717 PRO A O 1
ATOM 5386 N N . THR A 1 718 ? 33.640 -3.420 11.977 1.00 43.06 718 THR A N 1
ATOM 5387 C CA . THR A 1 718 ? 34.807 -3.651 11.154 1.00 43.06 718 THR A CA 1
ATOM 5388 C C . THR A 1 718 ? 35.446 -4.938 11.664 1.00 43.06 718 THR A C 1
ATOM 5390 O O . THR A 1 718 ? 35.929 -5.050 12.780 1.00 43.06 718 THR A O 1
ATOM 5393 N N . GLY A 1 719 ? 35.256 -5.979 10.860 1.00 50.81 719 GLY A N 1
ATOM 5394 C CA . GLY A 1 719 ? 36.002 -7.225 10.826 1.00 50.81 719 GLY A CA 1
ATOM 5395 C C . GLY A 1 719 ? 36.201 -8.080 12.079 1.00 50.81 719 GLY A C 1
ATOM 5396 O O . GLY A 1 719 ? 35.544 -7.978 13.113 1.00 50.81 719 GLY A O 1
ATOM 5397 N N . ILE A 1 720 ? 37.062 -9.073 11.885 1.00 49.81 720 ILE A N 1
ATOM 5398 C CA . ILE A 1 720 ? 37.668 -9.899 12.923 1.00 49.81 720 ILE A CA 1
ATOM 5399 C C . ILE A 1 720 ? 38.937 -9.170 13.340 1.00 49.81 720 ILE A C 1
ATOM 5401 O O . ILE A 1 720 ? 39.843 -9.026 12.522 1.00 49.81 720 ILE A O 1
ATOM 5405 N N . GLU A 1 721 ? 38.985 -8.718 14.588 1.00 48.12 721 GLU A N 1
ATOM 5406 C CA . GLU A 1 721 ? 40.143 -8.023 15.144 1.00 48.12 721 GLU A CA 1
ATOM 5407 C C . GLU A 1 721 ? 41.395 -8.916 15.063 1.00 48.12 721 GLU A C 1
ATOM 5409 O O . GLU A 1 721 ? 41.410 -10.052 15.557 1.00 48.12 721 GLU A O 1
ATOM 5414 N N . LEU A 1 722 ? 42.442 -8.412 14.404 1.00 44.91 722 LEU A N 1
ATOM 5415 C CA . LEU A 1 722 ? 43.753 -9.053 14.316 1.00 44.91 722 LEU A CA 1
ATOM 5416 C C . LEU A 1 722 ? 44.610 -8.615 15.517 1.00 44.91 722 LEU A C 1
ATOM 5418 O O . LEU A 1 722 ? 45.538 -7.828 15.370 1.00 44.91 722 LEU A O 1
ATOM 5422 N N . SER A 1 723 ? 44.299 -9.109 16.719 1.00 44.97 723 SER A N 1
ATOM 5423 C CA . SER A 1 723 ? 45.053 -8.740 17.928 1.00 44.97 723 SER A CA 1
ATOM 5424 C C . SER A 1 723 ? 46.393 -9.486 18.050 1.00 44.97 723 SER A C 1
ATOM 5426 O O . SER A 1 723 ? 46.484 -10.697 17.826 1.00 44.97 723 SER A O 1
ATOM 5428 N N . TYR A 1 724 ? 47.444 -8.763 18.458 1.00 39.28 724 TYR A N 1
ATOM 5429 C CA . TYR A 1 724 ? 48.738 -9.320 18.867 1.00 39.28 724 TYR A CA 1
ATOM 5430 C C . TYR A 1 724 ? 48.731 -9.633 20.365 1.00 39.28 724 TYR A C 1
ATOM 5432 O O . TYR A 1 724 ? 49.350 -8.931 21.160 1.00 39.28 724 TYR A O 1
ATOM 5440 N N . GLY A 1 725 ? 48.073 -10.717 20.759 1.00 38.38 725 GLY A N 1
ATOM 5441 C CA . GLY A 1 725 ? 48.202 -11.239 22.118 1.00 38.38 725 GLY A CA 1
ATOM 5442 C C . GLY A 1 725 ? 46.885 -11.637 22.759 1.00 38.38 725 GLY A C 1
ATOM 5443 O O . GLY A 1 725 ? 45.863 -10.998 22.559 1.00 38.38 725 GLY A O 1
ATOM 5444 N N . GLU A 1 726 ? 46.997 -12.713 23.536 1.00 38.97 726 GLU A N 1
ATOM 5445 C CA . GLU A 1 726 ? 45.978 -13.387 24.343 1.00 38.97 726 GLU A CA 1
ATOM 5446 C C . GLU A 1 726 ? 44.738 -13.889 23.585 1.00 38.97 726 GLU A C 1
ATOM 5448 O O . GLU A 1 726 ? 43.880 -13.161 23.097 1.00 38.97 726 GLU A O 1
ATOM 5453 N N . ALA A 1 727 ? 44.679 -15.219 23.501 1.00 52.00 727 ALA A N 1
ATOM 5454 C CA . ALA A 1 727 ? 43.490 -15.967 23.158 1.00 52.00 727 ALA A CA 1
ATOM 5455 C C . ALA A 1 727 ? 42.423 -15.690 24.216 1.00 52.00 727 ALA A C 1
ATOM 5457 O O . ALA A 1 727 ? 42.620 -16.097 25.357 1.00 52.00 727 ALA A O 1
ATOM 5458 N N . ASP A 1 728 ? 41.311 -15.046 23.862 1.00 47.56 728 ASP A N 1
ATOM 5459 C CA . ASP A 1 728 ? 40.153 -15.117 24.744 1.00 47.56 728 ASP A CA 1
ATOM 5460 C C . ASP A 1 728 ? 38.788 -14.896 24.078 1.00 47.56 728 ASP A C 1
ATOM 5462 O O . ASP A 1 728 ? 38.659 -14.233 23.044 1.00 47.56 728 ASP A O 1
ATOM 5466 N N . ALA A 1 729 ? 37.792 -15.450 24.775 1.00 49.41 729 ALA A N 1
ATOM 5467 C CA . ALA A 1 729 ? 36.341 -15.443 24.591 1.00 49.41 729 ALA A CA 1
ATOM 5468 C C . ALA A 1 729 ? 35.741 -16.475 23.611 1.00 49.41 729 ALA A C 1
ATOM 5470 O O . ALA A 1 729 ? 35.885 -16.381 22.391 1.00 49.41 729 ALA A O 1
ATOM 5471 N N . ASP A 1 730 ? 34.974 -17.419 24.175 1.00 52.69 730 ASP A N 1
ATOM 5472 C CA . ASP A 1 730 ? 34.047 -18.332 23.493 1.00 52.69 730 ASP A CA 1
ATOM 5473 C C . ASP A 1 730 ? 33.128 -17.564 22.527 1.00 52.69 730 ASP A C 1
ATOM 5475 O O . ASP A 1 730 ? 32.089 -17.027 22.917 1.00 52.69 730 ASP A O 1
ATOM 5479 N N . ARG A 1 731 ? 33.513 -17.488 21.249 1.00 69.06 731 ARG A N 1
ATOM 5480 C CA . ARG A 1 731 ? 32.769 -16.721 20.232 1.00 69.06 731 ARG A CA 1
ATOM 5481 C C . ARG A 1 731 ? 31.382 -17.335 19.983 1.00 69.06 731 ARG A C 1
ATOM 5483 O O . ARG A 1 731 ? 30.393 -16.621 19.845 1.00 69.06 731 ARG A O 1
ATOM 5490 N N . TYR A 1 732 ? 31.280 -18.660 20.067 1.00 78.94 732 TYR A N 1
ATOM 5491 C CA . TYR A 1 732 ? 30.010 -19.384 20.059 1.00 78.94 732 TYR A CA 1
ATOM 5492 C C . TYR A 1 732 ? 29.708 -19.938 21.449 1.00 78.94 732 TYR A C 1
ATOM 5494 O O . TYR A 1 732 ? 30.372 -20.873 21.894 1.00 78.94 732 TYR A O 1
ATOM 5502 N N . ARG A 1 733 ? 28.686 -19.387 22.109 1.00 90.50 733 ARG A N 1
ATOM 5503 C CA . ARG A 1 733 ? 28.206 -19.855 23.413 1.00 90.50 733 ARG A CA 1
ATOM 5504 C C . ARG A 1 733 ? 26.779 -20.371 23.287 1.00 90.50 733 ARG A C 1
ATOM 5506 O O . ARG A 1 733 ? 25.829 -19.591 23.249 1.00 90.50 733 ARG A O 1
ATOM 5513 N N . ILE A 1 734 ? 26.634 -21.684 23.251 1.00 93.88 734 ILE A N 1
ATOM 5514 C CA . ILE A 1 734 ? 25.368 -22.409 23.210 1.00 93.88 734 ILE A CA 1
ATOM 5515 C C . ILE A 1 734 ? 25.219 -23.091 24.563 1.00 93.88 734 ILE A C 1
ATOM 5517 O O . ILE A 1 734 ? 25.792 -24.145 24.783 1.00 93.88 734 ILE A O 1
ATOM 5521 N N . ALA A 1 735 ? 24.507 -22.492 25.509 1.00 94.38 735 ALA A N 1
ATOM 5522 C CA . ALA A 1 735 ? 24.453 -23.046 26.857 1.00 94.38 735 ALA A CA 1
ATOM 5523 C C . ALA A 1 735 ? 23.070 -22.959 27.471 1.00 94.38 735 ALA A C 1
ATOM 5525 O O . ALA A 1 735 ? 22.354 -21.981 27.274 1.00 94.38 735 ALA A O 1
ATOM 5526 N N . ASN A 1 736 ? 22.742 -23.937 28.304 1.00 96.19 736 ASN A N 1
ATOM 5527 C CA . ASN A 1 736 ? 21.468 -24.021 28.998 1.00 96.19 736 ASN A CA 1
ATOM 5528 C C . ASN A 1 736 ? 20.249 -24.116 28.065 1.00 96.19 736 ASN A C 1
ATOM 5530 O O . ASN A 1 736 ? 19.231 -23.485 28.328 1.00 96.19 736 ASN A O 1
ATOM 5534 N N . ASN A 1 737 ? 20.346 -24.846 26.956 1.00 97.69 737 ASN A N 1
ATOM 5535 C CA . ASN A 1 737 ? 19.223 -25.106 26.055 1.00 97.69 737 ASN A CA 1
ATOM 5536 C C . ASN A 1 737 ? 18.726 -26.544 26.203 1.00 97.69 737 ASN A C 1
ATOM 5538 O O . ASN A 1 737 ? 19.503 -27.458 26.488 1.00 97.69 737 ASN A O 1
ATOM 5542 N N . ASP A 1 738 ? 17.445 -26.729 25.920 1.00 98.12 738 ASP A N 1
ATOM 5543 C CA . ASP A 1 738 ? 16.838 -28.033 25.711 1.00 98.12 738 ASP A CA 1
ATOM 5544 C C . ASP A 1 738 ? 16.844 -28.322 24.208 1.00 98.12 738 ASP A C 1
ATOM 5546 O O . ASP A 1 738 ? 16.184 -27.622 23.446 1.00 98.12 738 ASP A O 1
ATOM 5550 N N . VAL A 1 739 ? 17.621 -29.318 23.775 1.00 97.75 739 VAL A N 1
ATOM 5551 C CA . VAL A 1 739 ? 17.825 -29.679 22.365 1.00 97.75 739 VAL A CA 1
ATOM 5552 C C . VAL A 1 739 ? 17.557 -31.166 22.185 1.00 97.75 739 VAL A C 1
ATOM 5554 O O . VAL A 1 739 ? 18.438 -31.983 22.426 1.00 97.75 739 VAL A O 1
ATOM 5557 N N . TYR A 1 740 ? 16.340 -31.546 21.798 1.00 96.88 740 TYR A N 1
ATOM 5558 C CA . TYR A 1 740 ? 16.022 -32.968 21.618 1.00 96.88 740 TYR A CA 1
ATOM 5559 C C . TYR A 1 740 ? 14.881 -33.253 20.643 1.00 96.88 740 TYR A C 1
ATOM 5561 O O . TYR A 1 740 ? 14.024 -32.404 20.380 1.00 96.88 740 TYR A O 1
ATOM 5569 N N . GLY A 1 741 ? 14.820 -34.498 20.172 1.00 94.94 741 GLY A N 1
ATOM 5570 C CA . GLY A 1 741 ? 13.765 -34.970 19.281 1.00 94.94 741 GLY A CA 1
ATOM 5571 C C . GLY A 1 741 ? 14.020 -34.670 17.804 1.00 94.94 741 GLY A C 1
ATOM 5572 O O . GLY A 1 741 ? 13.059 -34.623 17.034 1.00 94.94 741 GLY A O 1
ATOM 5573 N N . HIS A 1 742 ? 15.282 -34.456 17.441 1.00 95.56 742 HIS A N 1
ATOM 5574 C CA . HIS A 1 742 ? 15.783 -34.204 16.093 1.00 95.56 742 HIS A CA 1
ATOM 5575 C C . HIS A 1 742 ? 16.481 -35.439 15.524 1.00 95.56 742 HIS A C 1
ATOM 5577 O O . HIS A 1 742 ? 16.966 -36.286 16.271 1.00 95.56 742 HIS A O 1
ATOM 5583 N N . ASP A 1 743 ? 16.604 -35.495 14.198 1.00 90.94 743 ASP A N 1
ATOM 5584 C CA . ASP A 1 743 ? 17.468 -36.485 13.541 1.00 90.94 743 ASP A CA 1
ATOM 5585 C C . ASP A 1 743 ? 18.949 -36.137 13.761 1.00 90.94 743 ASP A C 1
ATOM 5587 O O . ASP A 1 743 ? 19.802 -37.008 13.907 1.00 90.94 743 ASP A O 1
ATOM 5591 N N . THR A 1 744 ? 19.255 -34.839 13.828 1.00 95.62 744 THR A N 1
ATOM 5592 C CA . THR A 1 744 ? 20.570 -34.306 14.194 1.00 95.62 744 THR A CA 1
ATOM 5593 C C . THR A 1 744 ? 20.365 -33.178 15.195 1.00 95.62 744 THR A C 1
ATOM 5595 O O . THR A 1 744 ? 19.778 -32.145 14.866 1.00 95.62 744 THR A O 1
ATOM 5598 N N . GLY A 1 745 ? 20.834 -33.360 16.429 1.00 96.00 745 GLY A N 1
ATOM 5599 C CA . GLY A 1 745 ? 20.685 -32.364 17.490 1.00 96.00 745 GLY A CA 1
ATOM 5600 C C . GLY A 1 745 ? 21.435 -31.082 17.156 1.00 96.00 745 GLY A C 1
ATOM 5601 O O . GLY A 1 745 ? 20.871 -29.988 17.220 1.00 96.00 745 GLY A O 1
ATOM 5602 N N . MET A 1 746 ? 22.694 -31.220 16.735 1.00 96.50 746 MET A N 1
ATOM 5603 C CA . MET A 1 746 ? 23.514 -30.097 16.289 1.00 96.50 746 MET A CA 1
ATOM 5604 C C . MET A 1 746 ? 24.484 -30.504 15.176 1.00 96.50 746 MET A C 1
ATOM 5606 O O . MET A 1 746 ? 25.153 -31.527 15.283 1.00 96.50 746 MET A O 1
ATOM 5610 N N . ASP A 1 747 ? 24.609 -29.667 14.149 1.00 95.38 747 ASP A N 1
ATOM 5611 C CA . ASP A 1 747 ? 25.648 -29.767 13.121 1.00 95.38 747 ASP A CA 1
ATOM 5612 C C . ASP A 1 747 ? 26.512 -28.500 13.108 1.00 95.38 747 ASP A C 1
ATOM 5614 O O . ASP A 1 747 ? 26.021 -27.363 13.098 1.00 95.38 747 ASP A O 1
ATOM 5618 N N . ILE A 1 748 ? 27.824 -28.718 13.149 1.00 91.44 748 ILE A N 1
ATOM 5619 C CA . ILE A 1 748 ? 28.840 -27.675 13.195 1.00 91.44 748 ILE A CA 1
ATOM 5620 C C . ILE A 1 748 ? 29.667 -27.719 11.916 1.00 91.44 748 ILE A C 1
ATOM 5622 O O . ILE A 1 748 ? 30.362 -28.691 11.608 1.00 91.44 748 ILE A O 1
ATOM 5626 N N . ASN A 1 749 ? 29.656 -26.595 11.208 1.00 88.12 749 ASN A N 1
ATOM 5627 C CA . ASN A 1 749 ? 30.441 -26.376 10.006 1.00 88.12 749 ASN A CA 1
ATOM 5628 C C . ASN A 1 749 ? 31.180 -25.034 10.081 1.00 88.12 749 ASN A C 1
ATOM 5630 O O . ASN A 1 749 ? 30.977 -24.129 9.266 1.00 88.12 749 ASN A O 1
ATOM 5634 N N . ILE A 1 750 ? 32.035 -24.896 11.094 1.00 79.00 750 ILE A N 1
ATOM 5635 C CA . ILE A 1 750 ? 32.915 -23.737 11.251 1.00 79.00 750 ILE A CA 1
ATOM 5636 C C . ILE A 1 750 ? 34.314 -24.114 10.766 1.00 79.00 750 ILE A C 1
ATOM 5638 O O . ILE A 1 750 ? 35.007 -24.953 11.341 1.00 79.00 750 ILE A O 1
ATOM 5642 N N . SER A 1 751 ? 34.716 -23.549 9.631 1.00 65.69 751 SER A N 1
ATOM 5643 C CA . SER A 1 751 ? 35.995 -23.868 9.010 1.00 65.69 751 SER A CA 1
ATOM 5644 C C . SER A 1 751 ? 37.146 -23.080 9.647 1.00 65.69 751 SER A C 1
ATOM 5646 O O . SER A 1 751 ? 37.002 -22.379 10.652 1.00 65.69 751 SER A O 1
ATOM 5648 N N . ARG A 1 752 ? 38.347 -23.242 9.090 1.00 57.38 752 ARG A N 1
ATOM 5649 C CA . ARG A 1 752 ? 39.536 -22.526 9.546 1.00 57.38 752 ARG A CA 1
ATOM 5650 C C . ARG A 1 752 ? 39.516 -21.107 9.002 1.00 57.38 752 ARG A C 1
ATOM 5652 O O . ARG A 1 752 ? 39.839 -20.887 7.836 1.00 57.38 752 ARG A O 1
ATOM 5659 N N . LEU A 1 753 ? 39.186 -20.141 9.846 1.00 54.69 753 LEU A N 1
ATOM 5660 C CA . LEU A 1 753 ? 39.262 -18.738 9.472 1.00 54.69 753 LEU A CA 1
ATOM 5661 C C . LEU A 1 753 ? 40.500 -18.054 10.063 1.00 54.69 753 LEU A C 1
ATOM 5663 O O . LEU A 1 753 ? 40.867 -18.263 11.220 1.00 54.69 753 LEU A O 1
ATOM 5667 N N . VAL A 1 754 ? 41.116 -17.230 9.214 1.00 49.94 754 VAL A N 1
ATOM 5668 C CA . VAL A 1 754 ? 42.246 -16.318 9.439 1.00 49.94 754 VAL A CA 1
ATOM 5669 C C . VAL A 1 754 ? 42.325 -15.805 10.887 1.00 49.94 754 VAL A C 1
ATOM 5671 O O . VAL A 1 754 ? 41.434 -15.089 11.339 1.00 49.94 754 VAL A O 1
ATOM 5674 N N . THR A 1 755 ? 43.404 -16.153 11.597 1.00 43.56 755 THR A N 1
ATOM 5675 C CA . THR A 1 755 ? 43.787 -15.561 12.893 1.00 43.56 755 THR A CA 1
ATOM 5676 C C . THR A 1 755 ? 45.199 -14.962 12.769 1.00 43.56 755 THR A C 1
ATOM 5678 O O . THR A 1 755 ? 46.063 -15.554 12.118 1.00 43.56 755 THR A O 1
ATOM 5681 N N . ALA A 1 756 ? 45.461 -13.787 13.354 1.00 38.66 756 ALA A N 1
ATOM 5682 C CA . ALA A 1 756 ? 46.814 -13.223 13.445 1.00 38.66 756 ALA A CA 1
ATOM 5683 C C . ALA A 1 756 ? 47.590 -13.840 14.624 1.00 38.66 756 ALA A C 1
ATOM 5685 O O . ALA A 1 756 ? 47.057 -13.985 15.718 1.00 38.66 756 ALA A O 1
ATOM 5686 N N . ASN A 1 757 ? 48.858 -14.204 14.408 1.00 37.66 757 ASN A N 1
ATOM 5687 C CA . ASN A 1 757 ? 49.813 -14.527 15.480 1.00 37.66 757 ASN A CA 1
ATOM 5688 C C . ASN A 1 757 ? 50.738 -13.315 15.728 1.00 37.66 757 ASN A C 1
ATOM 5690 O O . ASN A 1 757 ? 50.918 -12.491 14.831 1.00 37.66 757 ASN A O 1
ATOM 5694 N N . ALA A 1 758 ? 51.383 -13.267 16.900 1.00 39.12 758 ALA A N 1
ATOM 5695 C CA . ALA A 1 758 ? 52.282 -12.260 17.478 1.00 39.12 758 ALA A CA 1
ATOM 5696 C C . ALA A 1 758 ? 53.459 -11.756 16.599 1.00 39.12 758 ALA A C 1
ATOM 5698 O O . ALA A 1 758 ? 54.318 -11.021 17.077 1.00 39.12 758 ALA A O 1
ATOM 5699 N N . THR A 1 759 ? 53.538 -12.148 15.325 1.00 43.22 759 THR A N 1
ATOM 5700 C CA . THR A 1 759 ? 54.577 -11.746 14.360 1.00 43.22 759 THR A CA 1
ATOM 5701 C C . THR A 1 759 ? 54.019 -11.284 13.004 1.00 43.22 759 THR A C 1
ATOM 5703 O O . THR A 1 759 ? 54.708 -11.411 11.996 1.00 43.22 759 THR A O 1
ATOM 5706 N N . ALA A 1 760 ? 52.803 -10.726 12.953 1.00 45.06 760 ALA A N 1
ATOM 5707 C CA . ALA A 1 760 ? 52.224 -10.121 11.739 1.00 45.06 760 ALA A CA 1
ATOM 5708 C C . ALA A 1 760 ? 51.890 -11.097 10.612 1.00 45.06 760 ALA A C 1
ATOM 5710 O O . ALA A 1 760 ? 51.877 -10.728 9.442 1.00 45.06 760 ALA A O 1
ATOM 5711 N N . ARG A 1 761 ? 51.640 -12.365 10.938 1.00 47.84 761 ARG A N 1
ATOM 5712 C CA . ARG A 1 761 ? 51.297 -13.384 9.944 1.00 47.84 761 ARG A CA 1
ATOM 5713 C C . ARG A 1 761 ? 49.870 -13.858 10.182 1.00 47.84 761 ARG A C 1
ATOM 5715 O O . ARG A 1 761 ? 49.571 -14.379 11.254 1.00 47.84 761 ARG A O 1
ATOM 5722 N N . ILE A 1 762 ? 49.013 -13.699 9.175 1.00 50.31 762 ILE A N 1
ATOM 5723 C CA . ILE A 1 762 ? 47.750 -14.420 9.015 1.00 50.31 762 ILE A CA 1
ATOM 5724 C C . ILE A 1 762 ? 48.105 -15.905 8.971 1.00 50.31 762 ILE A C 1
ATOM 5726 O O . ILE A 1 762 ? 48.672 -16.399 7.991 1.00 50.31 762 ILE A O 1
ATOM 5730 N N . VAL A 1 763 ? 47.816 -16.602 10.066 1.00 48.16 763 VAL A N 1
ATOM 5731 C CA . VAL A 1 763 ? 47.955 -18.050 10.195 1.00 48.16 763 VAL A CA 1
ATOM 5732 C C . VAL A 1 763 ? 46.549 -18.644 10.186 1.00 48.16 763 VAL A C 1
ATOM 5734 O O . VAL A 1 763 ? 45.672 -18.258 10.955 1.00 48.16 763 VAL A O 1
ATOM 5737 N N . THR A 1 764 ? 46.315 -19.583 9.276 1.00 50.81 764 THR A N 1
ATOM 5738 C CA . THR A 1 764 ? 45.003 -20.184 8.994 1.00 50.81 764 THR A CA 1
ATOM 5739 C C . THR A 1 764 ? 44.730 -21.455 9.808 1.00 50.81 764 THR A C 1
ATOM 5741 O O . THR A 1 764 ? 43.963 -22.293 9.356 1.00 50.81 764 THR A O 1
ATOM 5744 N N . ASP A 1 765 ? 45.373 -21.659 10.964 1.00 45.44 765 ASP A N 1
ATOM 5745 C CA . ASP A 1 765 ? 45.443 -22.996 11.592 1.00 45.44 765 ASP A CA 1
ATOM 5746 C C . ASP A 1 765 ? 44.904 -23.103 13.030 1.00 45.44 765 ASP A C 1
ATOM 5748 O O . ASP A 1 765 ? 44.985 -24.174 13.632 1.00 45.44 765 ASP A O 1
ATOM 5752 N N . SER A 1 766 ? 44.299 -22.055 13.592 1.00 52.41 766 SER A N 1
ATOM 5753 C CA . SER A 1 766 ? 43.613 -22.176 14.887 1.00 52.41 766 SER A CA 1
ATOM 5754 C C . SER A 1 766 ? 42.245 -22.828 14.689 1.00 52.41 766 SER A C 1
ATOM 5756 O O . SER A 1 766 ? 41.376 -22.268 14.020 1.00 52.41 766 SER A O 1
ATOM 5758 N N . ILE A 1 767 ? 42.050 -24.022 15.250 1.00 58.66 767 ILE A N 1
ATOM 5759 C CA . ILE A 1 767 ? 40.753 -24.697 15.197 1.00 58.66 767 ILE A CA 1
ATOM 5760 C C . ILE A 1 767 ? 39.775 -23.981 16.134 1.00 58.66 767 ILE A C 1
ATOM 5762 O O . ILE A 1 767 ? 40.146 -23.613 17.246 1.00 58.66 767 ILE A O 1
ATOM 5766 N N . ARG A 1 768 ? 38.545 -23.745 15.671 1.00 70.94 768 ARG A N 1
ATOM 5767 C CA . ARG A 1 768 ? 37.508 -23.036 16.429 1.00 70.94 768 ARG A CA 1
ATOM 5768 C C . ARG A 1 768 ? 36.623 -24.018 17.176 1.00 70.94 768 ARG A C 1
ATOM 5770 O O . ARG A 1 768 ? 36.226 -25.028 16.600 1.00 70.94 768 ARG A O 1
ATOM 5777 N N . THR A 1 769 ? 36.297 -23.679 18.417 1.00 80.38 769 THR A N 1
ATOM 5778 C CA . THR A 1 769 ? 35.448 -24.488 19.292 1.00 80.38 769 THR A CA 1
ATOM 5779 C C . THR A 1 769 ? 34.113 -23.786 19.513 1.00 80.38 769 THR A C 1
ATOM 5781 O O . THR A 1 769 ? 34.080 -22.593 19.819 1.00 80.38 769 THR A O 1
ATOM 5784 N N . VAL A 1 770 ? 33.016 -24.524 19.361 1.00 88.19 770 VAL A N 1
ATOM 5785 C CA . VAL A 1 770 ? 31.694 -24.136 19.864 1.00 88.19 770 VAL A CA 1
ATOM 5786 C C . VAL A 1 770 ? 31.591 -24.576 21.320 1.00 88.19 770 VAL A C 1
ATOM 5788 O O . VAL A 1 770 ? 31.647 -25.775 21.582 1.00 88.19 770 VAL A O 1
ATOM 5791 N N . ASN A 1 771 ? 31.428 -23.638 22.257 1.00 91.19 771 ASN A N 1
ATOM 5792 C CA . ASN A 1 771 ? 31.107 -23.981 23.642 1.00 91.19 771 ASN A CA 1
ATOM 5793 C C . ASN A 1 771 ? 29.604 -24.294 23.720 1.00 91.19 771 ASN A C 1
ATOM 5795 O O . ASN A 1 771 ? 28.769 -23.394 23.637 1.00 91.19 771 ASN A O 1
ATOM 5799 N N . ALA A 1 772 ? 29.289 -25.581 23.817 1.00 93.75 772 ALA A N 1
ATOM 5800 C CA . ALA A 1 772 ? 27.970 -26.195 23.860 1.00 93.75 772 ALA A CA 1
ATOM 5801 C C . ALA A 1 772 ? 27.669 -26.852 25.228 1.00 93.75 772 ALA A C 1
ATOM 5803 O O . ALA A 1 772 ? 26.985 -27.880 25.303 1.00 93.75 772 ALA A O 1
ATOM 5804 N N . GLU A 1 773 ? 28.198 -26.294 26.316 1.00 93.94 773 GLU A N 1
ATOM 5805 C CA . GLU A 1 773 ? 28.045 -26.833 27.668 1.00 93.94 773 GLU A CA 1
ATOM 5806 C C . GLU A 1 773 ? 26.638 -26.649 28.259 1.00 93.94 773 GLU A C 1
ATOM 5808 O O . GLU A 1 773 ? 25.898 -25.713 27.961 1.00 93.94 773 GLU A O 1
ATOM 5813 N N . SER A 1 774 ? 26.306 -27.510 29.217 1.00 96.06 774 SER A N 1
ATOM 5814 C CA . SER A 1 774 ? 25.101 -27.460 30.048 1.00 96.06 774 SER A CA 1
ATOM 5815 C C . SER A 1 774 ? 23.803 -27.467 29.240 1.00 96.06 774 SER A C 1
ATOM 5817 O O . SER A 1 774 ? 22.816 -26.886 29.669 1.00 96.06 774 SER A O 1
ATOM 5819 N N . ASN A 1 775 ? 23.787 -28.102 28.066 1.00 97.31 775 ASN A N 1
ATOM 5820 C CA . ASN A 1 775 ? 22.562 -28.341 27.298 1.00 97.31 775 ASN A CA 1
ATOM 5821 C C . ASN A 1 775 ? 22.003 -29.738 27.602 1.00 97.31 775 ASN A C 1
ATOM 5823 O O . ASN A 1 775 ? 22.768 -30.671 27.875 1.00 97.31 775 ASN A O 1
ATOM 5827 N N . TYR A 1 776 ? 20.679 -29.884 27.544 1.00 97.81 776 TYR A N 1
ATOM 5828 C CA . TYR A 1 776 ? 20.002 -31.175 27.643 1.00 97.81 776 TYR A CA 1
ATOM 5829 C C . TYR A 1 776 ? 19.726 -31.726 26.246 1.00 97.81 776 TYR A C 1
ATOM 5831 O O . TYR A 1 776 ? 19.012 -31.105 25.464 1.00 97.81 776 TYR A O 1
ATOM 5839 N N . TRP A 1 777 ? 20.252 -32.917 25.957 1.00 96.94 777 TRP A N 1
ATOM 5840 C CA . TRP A 1 777 ? 20.236 -33.522 24.618 1.00 96.94 777 TRP A CA 1
ATOM 5841 C C . TRP A 1 777 ? 19.178 -34.625 24.449 1.00 96.94 777 TRP A C 1
ATOM 5843 O O . TRP A 1 777 ? 19.296 -35.491 23.590 1.00 96.94 777 TRP A O 1
ATOM 5853 N N . GLY A 1 778 ? 18.174 -34.671 25.332 1.00 95.25 778 GLY A N 1
ATOM 5854 C CA . GLY A 1 778 ? 17.118 -35.698 25.321 1.00 95.25 778 GLY A CA 1
ATOM 5855 C C . GLY A 1 778 ? 17.404 -36.921 26.199 1.00 95.25 778 GLY A C 1
ATOM 5856 O O . GLY A 1 778 ? 16.473 -37.637 26.579 1.00 95.25 778 GLY A O 1
ATOM 5857 N N . ALA A 1 779 ? 18.656 -37.112 26.620 1.00 95.75 779 ALA A N 1
ATOM 5858 C CA . ALA A 1 779 ? 19.079 -38.174 27.528 1.00 95.75 779 ALA A CA 1
ATOM 5859 C C . ALA A 1 779 ? 20.039 -37.647 28.602 1.00 95.75 779 ALA A C 1
ATOM 5861 O O . ALA A 1 779 ? 20.864 -36.774 28.341 1.00 95.75 779 ALA A O 1
ATOM 5862 N N . ALA A 1 780 ? 19.962 -38.216 29.810 1.00 94.44 780 ALA A N 1
ATOM 5863 C CA . ALA A 1 780 ? 20.838 -37.839 30.925 1.00 94.44 780 ALA A CA 1
ATOM 5864 C C . ALA A 1 780 ? 22.318 -38.175 30.665 1.00 94.44 780 ALA A C 1
ATOM 5866 O O . ALA A 1 780 ? 23.211 -37.582 31.262 1.00 94.44 780 ALA A O 1
ATOM 5867 N N . SER A 1 781 ? 22.573 -39.129 29.767 1.00 94.75 781 SER A N 1
ATOM 5868 C CA . SER A 1 781 ? 23.904 -39.500 29.292 1.00 94.75 781 SER A CA 1
ATOM 5869 C C . SER A 1 781 ? 24.545 -38.446 28.390 1.00 94.75 781 SER A C 1
ATOM 5871 O O . SER A 1 781 ? 25.726 -38.577 28.111 1.00 94.75 781 SER A O 1
ATOM 5873 N N . GLY A 1 782 ? 23.804 -37.437 27.918 1.00 95.25 782 GLY A N 1
ATOM 5874 C CA . GLY A 1 782 ? 24.282 -36.482 26.917 1.00 95.25 782 GLY A CA 1
ATOM 5875 C C . GLY A 1 782 ? 24.053 -36.937 25.468 1.00 95.25 782 GLY A C 1
ATOM 5876 O O . GLY A 1 782 ? 23.415 -37.971 25.245 1.00 95.25 782 GLY A O 1
ATOM 5877 N N . PRO A 1 783 ? 24.544 -36.152 24.493 1.00 97.12 783 PRO A N 1
ATOM 5878 C CA . PRO A 1 783 ? 24.348 -36.400 23.069 1.00 97.12 783 PRO A CA 1
ATOM 5879 C C . PRO A 1 783 ? 25.213 -37.561 22.589 1.00 97.12 783 PRO A C 1
ATOM 5881 O O . PRO A 1 783 ? 26.303 -37.795 23.124 1.00 97.12 783 PRO A O 1
ATOM 5884 N N . TYR A 1 784 ? 24.775 -38.240 21.532 1.00 97.06 784 TYR A N 1
ATOM 5885 C CA . TYR A 1 784 ? 25.656 -39.143 20.806 1.00 97.06 784 TYR A CA 1
ATOM 5886 C C . TYR A 1 784 ? 26.721 -38.343 20.042 1.00 97.06 784 TYR A C 1
ATOM 5888 O O . TYR A 1 784 ? 26.409 -37.449 19.254 1.00 97.06 784 TYR A O 1
ATOM 5896 N N . HIS A 1 785 ? 27.994 -38.686 20.237 1.00 95.38 785 HIS A N 1
ATOM 5897 C CA . HIS A 1 785 ? 29.069 -38.242 19.354 1.00 95.38 785 HIS A CA 1
ATOM 5898 C C . HIS A 1 785 ? 30.133 -39.336 19.236 1.00 95.38 785 HIS A C 1
ATOM 5900 O O . HIS A 1 785 ? 30.801 -39.672 20.214 1.00 95.38 785 HIS A O 1
ATOM 5906 N N . SER A 1 786 ? 30.379 -39.810 18.012 1.00 92.56 786 SER A N 1
ATOM 5907 C CA . SER A 1 786 ? 31.231 -40.976 17.702 1.00 92.56 786 SER A CA 1
ATOM 5908 C C . SER A 1 786 ? 32.627 -40.995 18.348 1.00 92.56 786 SER A C 1
ATOM 5910 O O . SER A 1 786 ? 33.134 -42.072 18.653 1.00 92.56 786 SER A O 1
ATOM 5912 N N . SER A 1 787 ? 33.251 -39.828 18.557 1.00 90.25 787 SER A N 1
ATOM 5913 C CA . SER A 1 787 ? 34.580 -39.712 19.191 1.00 90.25 787 SER A CA 1
ATOM 5914 C C . SER A 1 787 ? 34.587 -39.236 20.654 1.00 90.25 787 SER A C 1
ATOM 5916 O O . SER A 1 787 ? 35.366 -39.757 21.446 1.00 90.25 787 SER A O 1
ATOM 5918 N N . ILE A 1 788 ? 33.789 -38.220 21.015 1.00 91.31 788 ILE A N 1
ATOM 5919 C CA . ILE A 1 788 ? 33.841 -37.557 22.333 1.00 91.31 788 ILE A CA 1
ATOM 5920 C C . ILE A 1 788 ? 32.973 -38.297 23.361 1.00 91.31 788 ILE A C 1
ATOM 5922 O O . ILE A 1 788 ? 33.398 -38.470 24.502 1.00 91.31 788 ILE A O 1
ATOM 5926 N N . LEU A 1 789 ? 31.781 -38.757 22.959 1.00 93.12 789 LEU A N 1
ATOM 5927 C CA . LEU A 1 789 ? 30.834 -39.446 23.838 1.00 93.12 789 LEU A CA 1
ATOM 5928 C C . LEU A 1 789 ? 30.029 -40.516 23.066 1.00 93.12 789 LEU A C 1
ATOM 5930 O O . LEU A 1 789 ? 28.861 -40.305 22.742 1.00 93.12 789 LEU A O 1
ATOM 5934 N N . PRO A 1 790 ? 30.637 -41.677 22.749 1.00 93.50 790 PRO A N 1
ATOM 5935 C CA . PRO A 1 790 ? 30.002 -42.707 21.915 1.00 93.50 790 PRO A CA 1
ATOM 5936 C C . PRO A 1 790 ? 28.852 -43.457 22.605 1.00 93.50 790 PRO A C 1
ATOM 5938 O O . PRO A 1 790 ? 28.066 -44.111 21.933 1.00 93.50 790 PRO A O 1
ATOM 5941 N N . GLU A 1 791 ? 28.784 -43.388 23.937 1.00 94.25 791 GLU A N 1
ATOM 5942 C CA . GLU A 1 791 ? 27.761 -44.029 24.784 1.00 94.25 791 GLU A CA 1
ATOM 5943 C C . GLU A 1 791 ? 26.575 -43.086 25.085 1.00 94.25 791 GLU A C 1
ATOM 5945 O O . GLU A 1 791 ? 25.738 -43.390 25.930 1.00 94.25 791 GLU A O 1
ATOM 5950 N N . GLY A 1 792 ? 26.538 -41.891 24.483 1.00 94.94 792 GLY A N 1
ATOM 5951 C CA . GLY A 1 792 ? 25.441 -40.945 24.676 1.00 94.94 792 GLY A CA 1
ATOM 5952 C C . GLY A 1 792 ? 24.179 -41.388 23.932 1.00 94.94 792 GLY A C 1
ATOM 5953 O O . GLY A 1 792 ? 24.229 -41.587 22.725 1.00 94.94 792 GLY A O 1
ATOM 5954 N N . ASP A 1 793 ? 23.053 -41.500 24.642 1.00 96.31 793 ASP A N 1
ATOM 5955 C CA . ASP A 1 793 ? 21.742 -41.871 24.080 1.00 96.31 793 ASP A CA 1
ATOM 5956 C C . ASP A 1 793 ? 20.920 -40.673 23.544 1.00 96.31 793 ASP A C 1
ATOM 5958 O O . ASP A 1 793 ? 19.780 -40.848 23.110 1.00 96.31 793 ASP A O 1
ATOM 5962 N N . GLY A 1 794 ? 21.434 -39.442 23.649 1.00 96.12 794 GLY A N 1
ATOM 5963 C CA . GLY A 1 794 ? 20.753 -38.222 23.199 1.00 96.12 794 GLY A CA 1
ATOM 5964 C C . GLY A 1 794 ? 20.919 -37.935 21.704 1.00 96.12 794 GLY A C 1
ATOM 5965 O O . GLY A 1 794 ? 21.645 -38.642 21.005 1.00 96.12 794 GLY A O 1
ATOM 5966 N N . ASP A 1 795 ? 20.283 -36.860 21.230 1.00 96.81 795 ASP A N 1
ATOM 5967 C CA . ASP A 1 795 ? 20.372 -36.409 19.835 1.00 96.81 795 ASP A CA 1
ATOM 5968 C C . ASP A 1 795 ? 21.842 -36.248 19.385 1.00 96.81 795 ASP A C 1
ATOM 5970 O O . ASP A 1 795 ? 22.690 -35.755 20.135 1.00 96.81 795 ASP A O 1
ATOM 5974 N N . GLU A 1 796 ? 22.148 -36.650 18.147 1.00 96.69 796 GLU A N 1
ATOM 5975 C CA . GLU A 1 796 ? 23.518 -36.671 17.619 1.00 96.69 796 GLU A CA 1
ATOM 5976 C C . GLU A 1 796 ? 24.100 -35.262 17.418 1.00 96.69 796 GLU A C 1
ATOM 5978 O O . GLU A 1 796 ? 23.436 -34.363 16.889 1.00 96.69 796 GLU A O 1
ATOM 5983 N N . ILE A 1 797 ? 25.378 -35.094 17.776 1.00 96.31 797 ILE A N 1
ATOM 5984 C CA . ILE A 1 797 ? 26.193 -33.955 17.347 1.00 96.31 797 ILE A CA 1
ATOM 5985 C C . ILE A 1 797 ? 27.097 -34.396 16.197 1.00 96.31 797 ILE A C 1
ATOM 5987 O O . ILE A 1 797 ? 27.973 -35.245 16.373 1.00 96.31 797 ILE A O 1
ATOM 5991 N N . THR A 1 798 ? 26.933 -33.755 15.043 1.00 94.31 798 THR A N 1
ATOM 5992 C CA . THR A 1 798 ? 27.800 -33.933 13.876 1.00 94.31 798 THR A CA 1
ATOM 5993 C C . THR A 1 798 ? 28.761 -32.755 13.739 1.00 94.31 798 THR A C 1
ATOM 5995 O O . THR A 1 798 ? 28.409 -31.598 13.969 1.00 94.31 798 THR A O 1
ATOM 5998 N N . ILE A 1 799 ? 30.005 -33.048 13.359 1.00 90.62 799 ILE A N 1
ATOM 5999 C CA . ILE A 1 799 ? 31.020 -32.034 13.075 1.00 90.62 799 ILE A CA 1
ATOM 6000 C C . ILE A 1 799 ? 31.471 -32.210 11.630 1.00 90.62 799 ILE A C 1
ATOM 6002 O O . ILE A 1 799 ? 32.242 -33.116 11.314 1.00 90.62 799 ILE A O 1
ATOM 6006 N N . THR A 1 800 ? 31.012 -31.314 10.762 1.00 86.19 800 THR A N 1
ATOM 6007 C CA . THR A 1 800 ? 31.513 -31.207 9.390 1.00 86.19 800 THR A CA 1
ATOM 6008 C C . THR A 1 800 ? 32.891 -30.537 9.383 1.00 86.19 800 THR A C 1
ATOM 6010 O O . THR A 1 800 ? 33.828 -31.041 8.767 1.00 86.19 800 THR A O 1
ATOM 6013 N N . ASN A 1 801 ? 33.031 -29.413 10.098 1.00 81.00 801 ASN A N 1
ATOM 6014 C CA . ASN A 1 801 ? 34.294 -28.698 10.311 1.00 81.00 801 ASN A CA 1
ATOM 6015 C C . ASN A 1 801 ? 34.283 -27.986 11.674 1.00 81.00 801 ASN A C 1
ATOM 6017 O O . ASN A 1 801 ? 33.258 -27.429 12.061 1.00 81.00 801 ASN A O 1
ATOM 6021 N N . GLY A 1 802 ? 35.434 -27.940 12.357 1.00 82.00 802 GLY A N 1
ATOM 6022 C CA . GLY A 1 802 ? 35.605 -27.256 13.648 1.00 82.00 802 GLY A CA 1
ATOM 6023 C C . GLY A 1 802 ? 35.718 -28.220 14.831 1.00 82.00 802 GLY A C 1
ATOM 6024 O O . GLY A 1 802 ? 36.042 -29.391 14.648 1.00 82.00 802 GLY A O 1
ATOM 6025 N N . TRP A 1 803 ? 35.476 -27.714 16.040 1.00 85.56 803 TRP A N 1
ATOM 6026 C CA . TRP A 1 803 ? 35.326 -28.494 17.273 1.00 85.56 803 TRP A CA 1
ATOM 6027 C C . TRP A 1 803 ? 34.119 -28.024 18.074 1.00 85.56 803 TRP A C 1
ATOM 6029 O O . TRP A 1 803 ? 33.604 -26.921 17.891 1.00 85.56 803 TRP A O 1
ATOM 6039 N N . VAL A 1 804 ? 33.723 -28.863 19.020 1.00 90.31 804 VAL A N 1
ATOM 6040 C CA . VAL A 1 804 ? 32.681 -28.600 20.002 1.00 90.31 804 VAL A CA 1
ATOM 6041 C C . VAL A 1 804 ? 33.177 -29.022 21.375 1.00 90.31 804 VAL A C 1
ATOM 6043 O O . VAL A 1 804 ? 33.851 -30.045 21.497 1.00 90.31 804 VAL A O 1
ATOM 6046 N N . ASP A 1 805 ? 32.825 -28.249 22.392 1.00 91.81 805 ASP A N 1
ATOM 6047 C CA . ASP A 1 805 ? 32.902 -28.667 23.785 1.00 91.81 805 ASP A CA 1
ATOM 6048 C C . ASP A 1 805 ? 31.492 -28.676 24.368 1.00 91.81 805 ASP A C 1
ATOM 6050 O O . ASP A 1 805 ? 30.892 -27.623 24.542 1.00 91.81 805 ASP A O 1
ATOM 6054 N N . PHE A 1 806 ? 30.929 -29.858 24.605 1.00 93.50 806 PHE A N 1
ATOM 6055 C CA . PHE A 1 806 ? 29.583 -30.008 25.166 1.00 93.50 806 PHE A CA 1
ATOM 6056 C C . PHE A 1 806 ? 29.585 -30.551 26.599 1.00 93.50 806 PHE A C 1
ATOM 6058 O O . PHE A 1 806 ? 28.531 -30.940 27.105 1.00 93.50 806 PHE A O 1
ATOM 6065 N N . ILE A 1 807 ? 30.748 -30.614 27.258 1.00 90.44 807 ILE A N 1
ATOM 6066 C CA . ILE A 1 807 ? 30.888 -31.177 28.604 1.00 90.44 807 ILE A CA 1
ATOM 6067 C C . ILE A 1 807 ? 31.149 -30.039 29.602 1.00 90.44 807 ILE A C 1
ATOM 6069 O O . ILE A 1 807 ? 32.143 -29.339 29.464 1.00 90.44 807 ILE A O 1
ATOM 6073 N N . PRO A 1 808 ? 30.339 -29.890 30.667 1.00 94.31 808 PRO A N 1
ATOM 6074 C CA . PRO A 1 808 ? 29.338 -30.841 31.160 1.00 94.31 808 PRO A CA 1
ATOM 6075 C C . PRO A 1 808 ? 28.022 -30.817 30.370 1.00 94.31 808 PRO A C 1
ATOM 6077 O O . PRO A 1 808 ? 27.628 -29.775 29.867 1.00 94.31 808 PRO A O 1
ATOM 6080 N N . VAL A 1 809 ? 27.309 -31.947 30.322 1.00 94.62 809 VAL A N 1
ATOM 6081 C CA . VAL A 1 809 ? 25.933 -32.041 29.786 1.00 94.62 809 VAL A CA 1
ATOM 6082 C C . VAL A 1 809 ? 24.906 -31.860 30.907 1.00 94.62 809 VAL A C 1
ATOM 6084 O O . VAL A 1 809 ? 25.197 -32.182 32.061 1.00 94.62 809 VAL A O 1
ATOM 6087 N N . ALA A 1 810 ? 23.704 -31.372 30.590 1.00 95.81 810 ALA A N 1
ATOM 6088 C CA . ALA A 1 810 ? 22.595 -31.364 31.546 1.00 95.81 810 ALA A CA 1
ATOM 6089 C C . ALA A 1 810 ? 21.936 -32.754 31.612 1.00 95.81 810 ALA A C 1
ATOM 6091 O O . ALA A 1 810 ? 21.700 -33.387 30.583 1.00 95.81 810 ALA A O 1
ATOM 6092 N N . ASP A 1 811 ? 21.620 -33.229 32.818 1.00 93.69 811 ASP A N 1
ATOM 6093 C CA . ASP A 1 811 ? 21.030 -34.554 33.060 1.00 93.69 811 ASP A CA 1
ATOM 6094 C C . ASP A 1 811 ? 19.491 -34.570 32.959 1.00 93.69 811 ASP A C 1
ATOM 6096 O O . ASP A 1 811 ? 18.872 -35.632 32.834 1.00 93.69 811 ASP A O 1
ATOM 6100 N N . ALA A 1 812 ? 18.868 -33.392 32.969 1.00 94.88 812 ALA A N 1
ATOM 6101 C CA . ALA A 1 812 ? 17.434 -33.184 32.836 1.00 94.88 812 ALA A CA 1
ATOM 6102 C C . ALA A 1 812 ? 17.126 -31.911 32.022 1.00 94.88 812 ALA A C 1
ATOM 6104 O O . ALA A 1 812 ? 17.981 -31.026 31.944 1.00 94.88 812 ALA A O 1
ATOM 6105 N N . PRO A 1 813 ? 15.906 -31.800 31.453 1.00 94.31 813 PRO A N 1
ATOM 6106 C CA . PRO A 1 813 ? 15.452 -30.576 30.801 1.00 94.31 813 PRO A CA 1
ATOM 6107 C C . PRO A 1 813 ? 15.544 -29.365 31.731 1.00 94.31 813 PRO A C 1
ATOM 6109 O O . PRO A 1 813 ? 15.222 -29.454 32.920 1.00 94.31 813 PRO A O 1
ATOM 6112 N N . ILE A 1 814 ? 15.955 -28.240 31.165 1.00 92.81 814 ILE A N 1
ATOM 6113 C CA . ILE A 1 814 ? 16.151 -26.955 31.836 1.00 92.81 814 ILE A CA 1
ATOM 6114 C C . ILE A 1 814 ? 14.843 -26.171 31.849 1.00 92.81 814 ILE A C 1
ATOM 6116 O O . ILE A 1 814 ? 14.498 -25.542 32.853 1.00 92.81 814 ILE A O 1
ATOM 6120 N N . GLY A 1 815 ? 14.129 -26.213 30.727 1.00 88.62 815 GLY A N 1
ATOM 6121 C CA . GLY A 1 815 ? 12.821 -25.625 30.528 1.00 88.62 815 GLY A CA 1
ATOM 6122 C C . GLY A 1 815 ? 11.704 -26.648 30.710 1.00 88.62 815 GLY A C 1
ATOM 6123 O O . GLY A 1 815 ? 11.734 -27.537 31.570 1.00 88.62 815 GLY A O 1
ATOM 6124 N N . GLN A 1 816 ? 10.651 -26.488 29.914 1.00 89.56 816 GLN A N 1
ATOM 6125 C CA . GLN A 1 816 ? 9.526 -27.411 29.924 1.00 89.56 816 GLN A CA 1
ATOM 6126 C C . GLN A 1 816 ? 9.889 -28.688 29.154 1.00 89.56 816 GLN A C 1
ATOM 6128 O O . GLN A 1 816 ? 10.339 -28.648 28.013 1.00 89.56 816 GLN A O 1
ATOM 6133 N N . ARG A 1 817 ? 9.612 -29.861 29.736 1.00 91.12 817 ARG A N 1
ATOM 6134 C CA . ARG A 1 817 ? 9.734 -31.126 29.002 1.00 91.12 817 ARG A CA 1
ATOM 6135 C C . ARG A 1 817 ? 8.538 -31.327 28.071 1.00 91.12 817 ARG A C 1
ATOM 6137 O O . ARG A 1 817 ? 7.416 -31.505 28.540 1.00 91.12 817 ARG A O 1
ATOM 6144 N N . TYR A 1 818 ? 8.800 -31.379 26.775 1.00 92.94 818 TYR A N 1
ATOM 6145 C CA . TYR A 1 818 ? 7.866 -31.730 25.714 1.00 92.94 818 TYR A CA 1
ATOM 6146 C C . TYR A 1 818 ? 7.982 -33.211 25.364 1.00 92.94 818 TYR A C 1
ATOM 6148 O O . TYR A 1 818 ? 9.045 -33.830 25.477 1.00 92.94 818 TYR A O 1
ATOM 6156 N N . ARG A 1 819 ? 6.868 -33.794 24.927 1.00 91.88 819 ARG A N 1
ATOM 6157 C CA . ARG A 1 819 ? 6.821 -35.151 24.384 1.00 91.88 819 ARG A CA 1
ATOM 6158 C C . ARG A 1 819 ? 5.884 -35.186 23.196 1.00 91.88 819 ARG A C 1
ATOM 6160 O O . ARG A 1 819 ? 4.868 -34.501 23.195 1.00 91.88 819 ARG A O 1
ATOM 6167 N N . ARG A 1 820 ? 6.191 -36.060 22.241 1.00 92.50 820 ARG A N 1
ATOM 6168 C CA . ARG A 1 820 ? 5.285 -36.340 21.130 1.00 92.50 820 ARG A CA 1
ATOM 6169 C C . ARG A 1 820 ? 3.938 -36.867 21.649 1.00 92.50 820 ARG A C 1
ATOM 6171 O O . ARG A 1 820 ? 3.927 -37.679 22.583 1.00 92.50 820 ARG A O 1
ATOM 6178 N N . PRO A 1 821 ? 2.812 -36.446 21.057 1.00 94.12 821 PRO A N 1
ATOM 6179 C CA . PRO A 1 821 ? 1.506 -36.987 21.395 1.00 94.12 821 PRO A CA 1
ATOM 6180 C C . PRO A 1 821 ? 1.385 -38.459 20.968 1.00 94.12 821 PRO A C 1
ATOM 6182 O O . PRO A 1 821 ? 2.066 -38.939 20.062 1.00 94.12 821 PRO A O 1
ATOM 6185 N N . THR A 1 822 ? 0.502 -39.196 21.642 1.00 94.38 822 THR A N 1
ATOM 6186 C CA . THR A 1 822 ? 0.199 -40.603 21.354 1.00 94.38 822 THR A CA 1
ATOM 6187 C C . THR A 1 822 ? -1.147 -40.705 20.630 1.00 94.38 822 THR A C 1
ATOM 6189 O O . THR A 1 822 ? -2.177 -40.409 21.250 1.00 94.38 822 THR A O 1
ATOM 6192 N N . PRO A 1 823 ? -1.184 -41.154 19.362 1.00 94.81 823 PRO A N 1
ATOM 6193 C CA . PRO A 1 823 ? -2.429 -41.313 18.629 1.00 94.81 823 PRO A CA 1
ATOM 6194 C C . PRO A 1 823 ? -3.170 -42.562 19.094 1.00 94.81 823 PRO A C 1
ATOM 6196 O O . PRO A 1 823 ? -2.579 -43.623 19.309 1.00 94.81 823 PRO A O 1
ATOM 6199 N N . ARG A 1 824 ? -4.494 -42.459 19.202 1.00 94.25 824 ARG A N 1
ATOM 6200 C CA . ARG A 1 824 ? -5.381 -43.600 19.441 1.00 94.25 824 ARG A CA 1
ATOM 6201 C C . ARG A 1 824 ? -6.578 -43.537 18.515 1.00 94.25 824 ARG A C 1
ATOM 6203 O O . ARG A 1 824 ? -7.343 -42.579 18.546 1.00 94.25 824 ARG A O 1
ATOM 6210 N N . LEU A 1 825 ? -6.739 -44.588 17.718 1.00 94.31 825 LEU A N 1
ATOM 6211 C CA . LEU A 1 825 ? -7.772 -44.696 16.698 1.00 94.31 825 LEU A CA 1
ATOM 6212 C C . LEU A 1 825 ? -8.856 -45.694 17.126 1.00 94.31 825 LEU A C 1
ATOM 6214 O O . LEU A 1 825 ? -8.606 -46.892 17.243 1.00 94.31 825 LEU A O 1
ATOM 6218 N N . SER A 1 826 ? -10.075 -45.195 17.305 1.00 93.31 826 SER A N 1
ATOM 6219 C CA . SER A 1 826 ? -11.277 -45.975 17.592 1.00 93.31 826 SER A CA 1
ATOM 6220 C C . SER A 1 826 ? -12.123 -46.117 16.328 1.00 93.31 826 SER A C 1
ATOM 6222 O O . SER A 1 826 ? -12.583 -45.128 15.748 1.00 93.31 826 SER A O 1
ATOM 6224 N N . THR A 1 827 ? -12.282 -47.358 15.862 1.00 90.38 827 THR A N 1
ATOM 6225 C CA . THR A 1 827 ? -13.005 -47.706 14.627 1.00 90.38 827 THR A CA 1
ATOM 6226 C C . THR A 1 827 ? -13.654 -49.087 14.743 1.00 90.38 827 THR A C 1
ATOM 6228 O O . THR A 1 827 ? -13.173 -49.931 15.507 1.00 90.38 827 THR A O 1
ATOM 6231 N N . PRO A 1 828 ? -14.735 -49.364 13.991 1.00 88.81 828 PRO A N 1
ATOM 6232 C CA . PRO A 1 828 ? -15.266 -50.717 13.893 1.00 88.81 828 PRO A CA 1
ATOM 6233 C C . PRO A 1 828 ? -14.332 -51.611 13.062 1.00 88.81 828 PRO A C 1
ATOM 6235 O O . PRO A 1 828 ? -13.763 -51.176 12.067 1.00 88.81 828 PRO A O 1
ATOM 6238 N N . SER A 1 829 ? -14.220 -52.896 13.409 1.00 89.56 829 SER A N 1
ATOM 6239 C CA . SER A 1 829 ? -13.430 -53.867 12.628 1.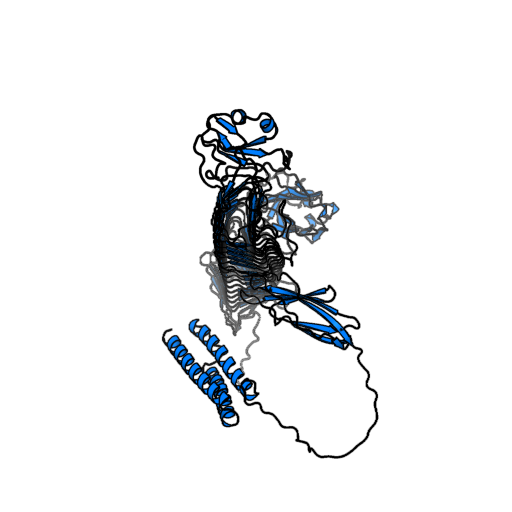00 89.56 829 SER A CA 1
ATOM 6240 C C . SER A 1 829 ? -14.115 -54.302 11.322 1.00 89.56 829 SER A C 1
ATOM 6242 O O . SER A 1 829 ? -13.462 -54.774 10.386 1.00 89.56 829 SER A O 1
ATOM 6244 N N . THR A 1 830 ? -15.439 -54.140 11.240 1.00 89.50 830 THR A N 1
ATOM 6245 C CA . THR A 1 830 ? -16.263 -54.447 10.064 1.00 89.50 830 THR A CA 1
ATOM 6246 C C . THR A 1 830 ? -17.401 -53.435 9.929 1.00 89.50 830 THR A C 1
ATOM 6248 O O . THR A 1 830 ? -17.891 -52.931 10.938 1.00 89.50 830 THR A O 1
ATOM 6251 N N . ALA A 1 831 ? -17.831 -53.134 8.704 1.00 90.69 831 ALA A N 1
ATOM 6252 C CA . ALA A 1 831 ? -18.959 -52.238 8.446 1.00 90.69 831 ALA A CA 1
ATOM 6253 C C . ALA A 1 831 ? -19.726 -52.648 7.182 1.00 90.69 831 ALA A C 1
ATOM 6255 O O . ALA A 1 831 ? -19.153 -53.234 6.264 1.00 90.69 831 ALA A O 1
ATOM 6256 N N . VAL A 1 832 ? -21.027 -52.352 7.130 1.00 90.81 832 VAL A N 1
ATOM 6257 C CA . VAL A 1 832 ? -21.872 -52.681 5.972 1.00 90.81 832 VAL A CA 1
ATOM 6258 C C . VAL A 1 832 ? -21.478 -51.803 4.789 1.00 90.81 832 VAL A C 1
ATOM 6260 O O . VAL A 1 832 ? -21.391 -50.583 4.914 1.00 90.81 832 VAL A O 1
ATOM 6263 N N . ALA A 1 833 ? -21.260 -52.405 3.623 1.00 89.19 833 ALA A N 1
ATOM 6264 C CA . ALA A 1 833 ? -20.906 -51.625 2.448 1.00 89.19 833 ALA A CA 1
ATOM 6265 C C . ALA A 1 833 ? -22.031 -50.636 2.075 1.00 89.19 833 ALA A C 1
ATOM 6267 O O . ALA A 1 833 ? -23.212 -50.983 2.037 1.00 89.19 833 ALA A O 1
ATOM 6268 N N . GLY A 1 834 ? -21.664 -49.378 1.840 1.00 86.38 834 GLY A N 1
ATOM 6269 C CA . GLY A 1 834 ? -22.572 -48.265 1.576 1.00 86.38 834 GLY A CA 1
ATOM 6270 C C . GLY A 1 834 ? -23.074 -47.506 2.812 1.00 86.38 834 GLY A C 1
ATOM 6271 O O . GLY A 1 834 ? -23.681 -46.446 2.617 1.00 86.38 834 GLY A O 1
ATOM 6272 N N . SER A 1 835 ? -22.819 -47.978 4.043 1.00 91.12 835 SER A N 1
ATOM 6273 C CA . SER A 1 835 ? -23.193 -47.272 5.282 1.00 91.12 835 SER A CA 1
ATOM 6274 C C . SER A 1 835 ? -22.248 -46.105 5.599 1.00 91.12 835 SER A C 1
ATOM 6276 O O . SER A 1 835 ? -21.115 -46.069 5.127 1.00 91.12 835 SER A O 1
ATOM 6278 N N . GLN A 1 836 ? -22.691 -45.151 6.422 1.00 92.62 836 GLN A N 1
ATOM 6279 C CA . GLN A 1 836 ? -21.794 -44.161 7.035 1.00 92.62 836 GLN A CA 1
ATOM 6280 C C . GLN A 1 836 ? -21.059 -44.801 8.217 1.00 92.62 836 GLN A C 1
ATOM 6282 O O . GLN A 1 836 ? -21.678 -45.514 9.009 1.00 92.62 836 GLN A O 1
ATOM 6287 N N . ILE A 1 837 ? -19.758 -44.553 8.333 1.00 91.81 837 ILE A N 1
ATOM 6288 C CA . ILE A 1 837 ? -18.930 -44.962 9.468 1.00 91.81 837 ILE A CA 1
ATOM 6289 C C . ILE A 1 837 ? -18.237 -43.738 10.059 1.00 91.81 837 ILE A C 1
ATOM 6291 O O . ILE A 1 837 ? -17.921 -42.791 9.340 1.00 91.81 837 ILE A O 1
ATOM 6295 N N . GLN A 1 838 ? -18.008 -43.778 11.369 1.00 90.75 838 GLN A N 1
ATOM 6296 C CA . GLN A 1 838 ? -17.277 -42.746 12.094 1.00 90.75 838 GLN A CA 1
ATOM 6297 C C . GLN A 1 838 ? -15.945 -43.305 12.574 1.00 90.75 838 GLN A C 1
ATOM 6299 O O . GLN A 1 838 ? -15.905 -44.332 13.254 1.00 90.75 838 GLN A O 1
ATOM 6304 N N . LEU A 1 839 ? -14.870 -42.615 12.218 1.00 93.31 839 LEU A N 1
ATOM 6305 C CA . LEU A 1 839 ? -13.545 -42.822 12.780 1.00 93.31 839 LEU A CA 1
ATOM 6306 C C . LEU A 1 839 ? -13.348 -41.809 13.905 1.00 93.31 839 LEU A C 1
ATOM 6308 O O . LEU A 1 839 ? -13.706 -40.645 13.733 1.00 93.31 839 LEU A O 1
ATOM 6312 N N . SER A 1 840 ? -12.781 -42.226 15.035 1.00 92.88 840 SER A N 1
ATOM 6313 C CA . SER A 1 840 ? -12.527 -41.325 16.161 1.00 92.88 840 SER A CA 1
ATOM 6314 C C . SER A 1 840 ? -11.083 -41.415 16.638 1.00 92.88 840 SER A C 1
ATOM 6316 O O . SER A 1 840 ? -10.584 -42.497 16.927 1.00 92.88 840 SER A O 1
ATOM 6318 N N . GLY A 1 841 ? -10.434 -40.262 16.744 1.00 92.44 841 GLY A N 1
ATOM 6319 C CA . GLY A 1 841 ? -9.146 -40.046 17.387 1.00 92.44 841 GLY A CA 1
ATOM 6320 C C . GLY A 1 841 ? -9.253 -39.580 18.842 1.00 92.44 841 GLY A C 1
ATOM 6321 O O . GLY A 1 841 ? -8.231 -39.264 19.438 1.00 92.44 841 GLY A O 1
ATOM 6322 N N . ALA A 1 842 ? -10.456 -39.503 19.425 1.00 90.81 842 ALA A N 1
ATOM 6323 C CA . ALA A 1 842 ? -10.713 -38.800 20.692 1.00 90.81 842 ALA A CA 1
ATOM 6324 C C . ALA A 1 842 ? -9.965 -39.348 21.922 1.00 90.81 842 ALA A C 1
ATOM 6326 O O . ALA A 1 842 ? -9.888 -38.672 22.942 1.00 90.81 842 ALA A O 1
ATOM 6327 N N . GLU A 1 843 ? -9.432 -40.567 21.842 1.00 91.81 843 GLU A N 1
ATOM 6328 C CA . GLU A 1 843 ? -8.619 -41.169 22.906 1.00 91.81 843 GLU A CA 1
ATOM 6329 C C . GLU A 1 843 ? -7.126 -40.820 22.792 1.00 91.81 843 GLU A C 1
ATOM 6331 O O . GLU A 1 843 ? -6.323 -41.268 23.613 1.00 91.81 843 GLU A O 1
ATOM 6336 N N . SER A 1 844 ? -6.734 -40.061 21.766 1.00 93.38 844 SER A N 1
ATOM 6337 C CA . SER A 1 844 ? -5.359 -39.594 21.595 1.00 93.38 844 SER A CA 1
ATOM 6338 C C . SER A 1 844 ? -4.983 -38.642 22.728 1.00 93.38 844 SER A C 1
ATOM 6340 O O . SER A 1 844 ? -5.816 -37.879 23.219 1.00 93.38 844 SER A O 1
ATOM 6342 N N . ALA A 1 845 ? -3.726 -38.689 23.158 1.00 91.06 845 ALA A N 1
ATOM 6343 C CA . ALA A 1 845 ? -3.263 -37.954 24.329 1.00 91.06 845 ALA A CA 1
ATOM 6344 C C . ALA A 1 845 ? -1.986 -37.169 24.025 1.00 91.06 845 ALA A C 1
ATOM 6346 O O . ALA A 1 845 ? -1.069 -37.695 23.401 1.00 91.06 845 ALA A O 1
ATOM 6347 N N . ALA A 1 846 ? -1.913 -35.940 24.531 1.00 88.44 846 ALA A N 1
ATOM 6348 C CA . ALA A 1 846 ? -0.697 -35.138 24.590 1.00 88.44 846 ALA A CA 1
ATOM 6349 C C . ALA A 1 846 ? -0.383 -34.870 26.067 1.00 88.44 846 ALA A C 1
ATOM 6351 O O . ALA A 1 846 ? -1.262 -34.432 26.808 1.00 88.44 846 ALA A O 1
ATOM 6352 N N . GLU A 1 847 ? 0.840 -35.158 26.520 1.00 80.62 847 GLU A N 1
ATOM 6353 C CA . GLU A 1 847 ? 1.236 -34.856 27.908 1.00 80.62 847 GLU A CA 1
ATOM 6354 C C . GLU A 1 847 ? 1.329 -33.340 28.140 1.00 80.62 847 GLU A C 1
ATOM 6356 O O . GLU A 1 847 ? 0.952 -32.838 29.198 1.00 80.62 847 GLU A O 1
ATOM 6361 N N . THR A 1 848 ? 1.780 -32.602 27.125 1.00 71.38 848 THR A N 1
ATOM 6362 C CA . THR A 1 848 ? 1.902 -31.143 27.122 1.00 71.38 848 THR A CA 1
ATOM 6363 C C . THR A 1 848 ? 0.688 -30.482 26.468 1.00 71.38 848 THR A C 1
ATOM 6365 O O . THR A 1 848 ? 0.783 -29.884 25.403 1.00 71.38 848 THR A O 1
ATOM 6368 N N . GLY A 1 849 ? -0.479 -30.573 27.115 1.00 77.75 849 GLY A N 1
ATOM 6369 C CA . GLY A 1 849 ? -1.696 -29.862 26.701 1.00 77.75 849 GLY A CA 1
ATOM 6370 C C . GLY A 1 849 ? -2.768 -30.773 26.102 1.00 77.75 849 GLY A C 1
ATOM 6371 O O . GLY A 1 849 ? -3.205 -31.724 26.744 1.00 77.75 849 GLY A O 1
ATOM 6372 N N . SER A 1 850 ? -3.247 -30.446 24.903 1.00 85.12 850 SER A N 1
ATOM 6373 C CA . SER A 1 850 ? -4.262 -31.218 24.178 1.00 85.12 850 SER A CA 1
ATOM 6374 C C . SER A 1 850 ? -3.847 -31.425 22.729 1.00 85.12 850 SER A C 1
ATOM 6376 O O . SER A 1 850 ? -3.120 -30.605 22.170 1.00 85.12 850 SER A O 1
ATOM 6378 N N . VAL A 1 851 ? -4.357 -32.491 22.118 1.00 89.81 851 VAL A N 1
ATOM 6379 C CA . VAL A 1 851 ? -4.258 -32.698 20.670 1.00 89.81 851 VAL A CA 1
ATOM 6380 C C . VAL A 1 851 ? -5.053 -31.603 19.953 1.00 89.81 851 VAL A C 1
ATOM 6382 O O . VAL A 1 851 ? -6.224 -31.384 20.280 1.00 89.81 851 VAL A O 1
ATOM 6385 N N . SER A 1 852 ? -4.407 -30.903 19.024 1.00 89.38 852 SER A N 1
ATOM 6386 C CA . SER A 1 852 ? -4.948 -29.764 18.273 1.00 89.38 852 SER A CA 1
ATOM 6387 C C . SER A 1 852 ? -5.464 -30.191 16.891 1.00 89.38 852 SER A C 1
ATOM 6389 O O . SER A 1 852 ? -6.583 -29.821 16.512 1.00 89.38 852 SER A O 1
ATOM 6391 N N . GLU A 1 853 ? -4.708 -31.044 16.192 1.00 91.69 853 GLU A N 1
ATOM 6392 C CA . GLU A 1 853 ? -5.036 -31.575 14.868 1.00 91.69 853 GLU A CA 1
ATOM 6393 C C . GLU A 1 853 ? -4.987 -33.111 14.815 1.00 91.69 853 GLU A C 1
ATOM 6395 O O . GLU A 1 853 ? -4.231 -33.778 15.528 1.00 91.69 853 GLU A O 1
ATOM 6400 N N . TYR A 1 854 ? -5.847 -33.677 13.965 1.00 93.00 854 TYR A N 1
ATOM 6401 C CA . TYR A 1 854 ? -5.956 -35.112 13.706 1.00 93.00 854 TYR A CA 1
ATOM 6402 C C . TYR A 1 854 ? -5.844 -35.357 12.202 1.00 93.00 854 TYR A C 1
ATOM 6404 O O . TYR A 1 854 ? -6.680 -34.872 11.433 1.00 93.00 854 TYR A O 1
ATOM 6412 N N . HIS A 1 855 ? -4.858 -36.150 11.790 1.00 93.00 855 HIS A N 1
ATOM 6413 C CA . HIS A 1 855 ? -4.559 -36.422 10.385 1.00 93.00 855 HIS A CA 1
ATOM 6414 C C . HIS A 1 855 ? -4.894 -37.882 10.086 1.00 93.00 855 HIS A C 1
ATOM 6416 O O . HIS A 1 855 ? -4.177 -38.811 10.459 1.00 93.00 855 HIS A O 1
ATOM 6422 N N . PHE A 1 856 ? -6.028 -38.093 9.425 1.00 92.75 856 PHE A N 1
ATOM 6423 C CA . PHE A 1 856 ? -6.480 -39.404 8.986 1.00 92.75 856 PHE A CA 1
ATOM 6424 C C . PHE A 1 856 ? -5.993 -39.674 7.566 1.00 92.75 856 PHE A C 1
ATOM 6426 O O . PHE A 1 856 ? -6.239 -38.884 6.661 1.00 92.75 856 PHE A O 1
ATOM 6433 N N . VAL A 1 857 ? -5.392 -40.834 7.330 1.00 93.38 857 VAL A N 1
ATOM 6434 C CA . VAL A 1 857 ? -5.085 -41.322 5.982 1.00 93.38 857 VAL A CA 1
ATOM 6435 C C . VAL A 1 857 ? -5.945 -42.547 5.705 1.00 93.38 857 VAL A C 1
ATOM 6437 O O . VAL A 1 857 ? -5.772 -43.589 6.336 1.00 93.38 857 VAL A O 1
ATOM 6440 N N . VAL A 1 858 ? -6.884 -42.430 4.765 1.00 92.00 858 VAL A N 1
ATOM 6441 C CA . VAL A 1 858 ? -7.842 -43.482 4.396 1.00 92.00 858 VAL A CA 1
ATOM 6442 C C . VAL A 1 858 ? -7.513 -43.985 2.994 1.00 92.00 858 VAL A C 1
ATOM 6444 O O . VAL A 1 858 ? -7.644 -43.250 2.020 1.00 92.00 858 VAL A O 1
ATOM 6447 N N . ASN A 1 859 ? -7.053 -45.236 2.880 1.00 89.88 859 ASN A N 1
ATOM 6448 C CA . ASN A 1 859 ? -6.579 -45.834 1.620 1.00 89.88 859 ASN A CA 1
ATOM 6449 C C . ASN A 1 859 ? -5.591 -44.929 0.847 1.00 89.88 859 ASN A C 1
ATOM 6451 O O . ASN A 1 859 ? -5.625 -44.855 -0.377 1.00 89.88 859 ASN A O 1
ATOM 6455 N N . GLY A 1 860 ? -4.716 -44.224 1.572 1.00 84.38 860 GLY A N 1
ATOM 6456 C CA . GLY A 1 860 ? -3.730 -43.298 1.000 1.00 84.38 860 GLY A CA 1
ATOM 6457 C C . GLY A 1 860 ? -4.237 -41.873 0.747 1.00 84.38 860 GLY A C 1
ATOM 6458 O O . GLY A 1 860 ? -3.447 -41.030 0.340 1.00 84.38 860 GLY A O 1
ATOM 6459 N N . THR A 1 861 ? -5.515 -41.579 1.004 1.00 89.12 861 THR A N 1
ATOM 6460 C CA . THR A 1 861 ? -6.077 -40.220 0.906 1.00 89.12 861 THR A CA 1
ATOM 6461 C C . THR A 1 861 ? -6.048 -39.537 2.271 1.00 89.12 861 THR A C 1
ATOM 6463 O O . THR A 1 861 ? -6.592 -40.079 3.233 1.00 89.12 861 THR A O 1
ATOM 6466 N N . SER A 1 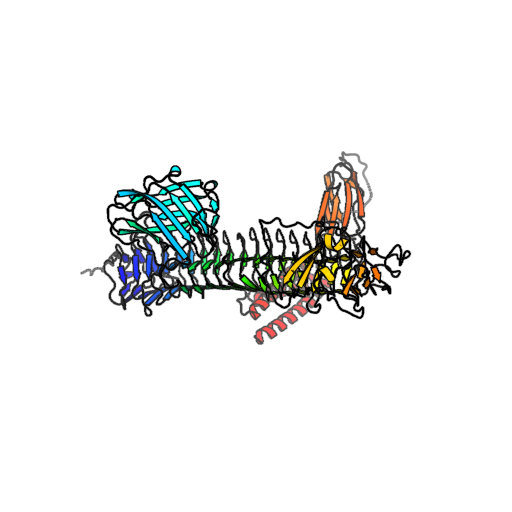862 ? -5.427 -38.360 2.361 1.00 89.88 862 SER A N 1
ATOM 6467 C CA . SER A 1 862 ? -5.321 -37.596 3.611 1.00 89.88 862 SER A CA 1
ATOM 6468 C C . SER A 1 862 ? -6.567 -36.756 3.893 1.00 89.88 862 SER A C 1
ATOM 6470 O O . SER A 1 862 ? -7.136 -36.129 3.001 1.00 89.88 862 SER A O 1
ATOM 6472 N N . HIS A 1 863 ? -6.954 -36.709 5.161 1.00 89.94 863 HIS A N 1
ATOM 6473 C CA . HIS A 1 863 ? -8.048 -35.923 5.709 1.00 89.94 863 HIS A CA 1
ATOM 6474 C C . HIS A 1 863 ? -7.608 -35.344 7.058 1.00 89.94 863 HIS A C 1
ATOM 6476 O O . HIS A 1 863 ? -7.351 -36.103 7.990 1.00 89.94 863 HIS A O 1
ATOM 6482 N N . THR A 1 864 ? -7.569 -34.020 7.189 1.00 88.81 864 THR A N 1
ATOM 6483 C CA . THR A 1 864 ? -7.206 -33.352 8.449 1.00 88.81 864 THR A CA 1
ATOM 6484 C C . THR A 1 864 ? -8.438 -32.743 9.104 1.00 88.81 864 THR A C 1
ATOM 6486 O O . THR A 1 864 ? -9.273 -32.133 8.433 1.00 88.81 864 THR A O 1
ATOM 6489 N N . THR A 1 865 ? -8.562 -32.893 10.421 1.00 87.31 865 THR A N 1
ATOM 6490 C CA . THR A 1 865 ? -9.619 -32.264 11.218 1.00 87.31 865 THR A CA 1
ATOM 6491 C C . THR A 1 865 ? -9.016 -31.497 12.394 1.00 87.31 865 THR A C 1
ATOM 6493 O O . THR A 1 865 ? -8.349 -32.091 13.239 1.00 87.31 865 THR A O 1
ATOM 6496 N N . ARG A 1 866 ? -9.297 -30.190 12.473 1.00 83.06 866 ARG A N 1
ATOM 6497 C CA . ARG A 1 866 ? -8.925 -29.311 13.596 1.00 83.06 866 ARG A CA 1
ATOM 6498 C C . ARG A 1 866 ? -9.999 -29.340 14.678 1.00 83.06 866 ARG A C 1
ATOM 6500 O O . ARG A 1 866 ? -11.186 -29.306 14.346 1.00 83.06 866 ARG A O 1
ATOM 6507 N N . GLU A 1 867 ? -9.602 -29.422 15.948 1.00 68.12 867 GLU A N 1
ATOM 6508 C CA . GLU A 1 867 ? -10.466 -29.416 17.154 1.00 68.12 867 GLU A CA 1
ATOM 6509 C C . GLU A 1 867 ? -11.508 -30.554 17.270 1.00 68.12 867 GLU A C 1
ATOM 6511 O O . GLU A 1 867 ? -11.998 -30.856 18.361 1.00 68.12 867 GLU A O 1
ATOM 6516 N N . ARG A 1 868 ? -11.861 -31.221 16.165 1.00 80.94 868 ARG A N 1
ATOM 6517 C CA . ARG A 1 868 ? -12.760 -32.374 16.113 1.00 80.94 868 ARG A CA 1
ATOM 6518 C C . ARG A 1 868 ? -11.954 -33.643 15.933 1.00 80.94 868 ARG A C 1
ATOM 6520 O O . ARG A 1 868 ? -11.343 -33.856 14.898 1.00 80.94 868 ARG A O 1
ATOM 6527 N N . ALA A 1 869 ? -12.055 -34.532 16.909 1.00 87.44 869 ALA A N 1
ATOM 6528 C CA . ALA A 1 869 ? -11.336 -35.794 16.918 1.00 87.44 869 ALA A CA 1
ATOM 6529 C C . ALA A 1 869 ? -12.003 -36.894 16.070 1.00 87.44 869 ALA A C 1
ATOM 6531 O O . ALA A 1 869 ? -11.995 -38.049 16.481 1.00 87.44 869 ALA A O 1
ATOM 6532 N N . GLY A 1 870 ? -12.649 -36.591 14.939 1.00 88.69 870 GLY A N 1
ATOM 6533 C CA . GLY A 1 870 ? -13.342 -37.633 14.178 1.00 88.69 870 GLY A CA 1
ATOM 6534 C C . GLY A 1 870 ? -13.667 -37.303 12.727 1.00 88.69 870 GLY A C 1
ATOM 6535 O O . GLY A 1 870 ? -13.871 -36.145 12.370 1.00 88.69 870 GLY A O 1
ATOM 6536 N N . LEU A 1 871 ? -13.753 -38.359 11.912 1.00 91.81 871 LEU A N 1
ATOM 6537 C CA . LEU A 1 871 ? -13.978 -38.317 10.467 1.00 91.81 871 LEU A CA 1
ATOM 6538 C C . LEU A 1 871 ? -15.138 -39.243 10.070 1.00 91.81 871 LEU A C 1
ATOM 6540 O O . LEU A 1 871 ? -15.097 -40.449 10.325 1.00 91.81 871 LEU A O 1
ATOM 6544 N N . SER A 1 872 ? -16.141 -38.678 9.391 1.00 91.69 872 SER A N 1
ATOM 6545 C CA . SER A 1 872 ? -17.271 -39.427 8.828 1.00 91.69 872 SER A CA 1
ATOM 6546 C C . SER A 1 872 ? -16.997 -39.781 7.379 1.00 91.69 872 SER A C 1
ATOM 6548 O O . SER A 1 872 ? -16.677 -38.906 6.576 1.00 91.69 872 SER A O 1
ATOM 6550 N N . LEU A 1 873 ? -17.185 -41.046 7.019 1.00 91.62 873 LEU A N 1
ATOM 6551 C CA . LEU A 1 873 ? -16.991 -41.508 5.649 1.00 91.62 873 LEU A CA 1
ATOM 6552 C C . LEU A 1 873 ? -17.951 -42.637 5.289 1.00 91.62 873 LEU A C 1
ATOM 6554 O O . LEU A 1 873 ? -18.505 -43.318 6.151 1.00 91.62 873 LEU A O 1
ATOM 6558 N N . ARG A 1 874 ? -18.168 -42.836 3.989 1.00 91.88 874 ARG A N 1
ATOM 6559 C CA . ARG A 1 874 ? -19.034 -43.903 3.487 1.00 91.88 874 ARG A CA 1
ATOM 6560 C C . ARG A 1 874 ? -18.213 -45.164 3.233 1.00 91.88 874 ARG A C 1
ATOM 6562 O O . ARG A 1 874 ? -17.214 -45.106 2.525 1.00 91.88 874 ARG A O 1
ATOM 6569 N N . MET A 1 875 ? -18.650 -46.295 3.779 1.00 90.25 875 MET A N 1
ATOM 6570 C CA . MET A 1 875 ? -17.959 -47.575 3.639 1.00 90.25 875 MET A CA 1
ATOM 6571 C C . MET A 1 875 ? -18.034 -48.082 2.185 1.00 90.25 875 MET A C 1
ATOM 6573 O O . MET A 1 875 ? -19.146 -48.247 1.675 1.00 90.25 875 MET A O 1
ATOM 6577 N N . PRO A 1 876 ? -16.908 -48.351 1.501 1.00 90.50 876 PRO A N 1
ATOM 6578 C CA . PRO A 1 876 ? -16.909 -48.939 0.164 1.00 90.50 876 PRO A CA 1
ATOM 6579 C C . PRO A 1 876 ? -17.090 -50.467 0.204 1.00 90.50 876 PRO A C 1
ATOM 6581 O O . PRO A 1 876 ? -17.153 -51.080 1.268 1.00 90.50 876 PRO A O 1
ATOM 6584 N N . ASN A 1 877 ? -17.157 -51.099 -0.973 1.00 88.62 877 ASN A N 1
ATOM 6585 C CA . ASN A 1 877 ? -17.232 -52.564 -1.123 1.00 88.62 877 ASN A CA 1
ATOM 6586 C C . ASN A 1 877 ? -15.877 -53.274 -0.915 1.00 88.62 877 ASN A C 1
ATOM 6588 O O . ASN A 1 877 ? -15.775 -54.483 -1.114 1.00 88.62 877 ASN A O 1
ATOM 6592 N N . GLU A 1 878 ? -14.837 -52.541 -0.527 1.00 91.81 878 GLU A N 1
ATOM 6593 C CA . GLU A 1 878 ? -13.478 -53.035 -0.309 1.00 91.81 878 GLU A CA 1
ATOM 6594 C C . GLU A 1 878 ? -12.990 -52.718 1.111 1.00 91.81 878 GLU A C 1
ATOM 6596 O O . GLU A 1 878 ? -13.620 -51.962 1.850 1.00 91.81 878 GLU A O 1
ATOM 6601 N N . THR A 1 879 ? -11.886 -53.343 1.527 1.00 91.94 879 THR A N 1
ATOM 6602 C CA . THR A 1 879 ? -11.317 -53.101 2.863 1.00 91.94 879 THR A CA 1
ATOM 6603 C C . THR A 1 879 ? -10.705 -51.705 2.925 1.00 91.94 879 THR A C 1
ATOM 6605 O O . THR A 1 879 ? -9.869 -51.363 2.093 1.00 91.94 879 THR A O 1
ATOM 6608 N N . LEU A 1 880 ? -11.081 -50.929 3.941 1.00 92.06 880 LEU A N 1
ATOM 6609 C CA . LEU A 1 880 ? -10.449 -49.648 4.241 1.00 92.06 880 LEU A CA 1
ATOM 6610 C C . LEU A 1 880 ? -9.250 -49.861 5.161 1.00 92.06 880 LEU A C 1
ATOM 6612 O O . LEU A 1 880 ? -9.368 -50.521 6.194 1.00 92.06 880 LEU A O 1
ATOM 6616 N N . THR A 1 881 ? -8.117 -49.268 4.808 1.00 94.06 881 THR A N 1
ATOM 6617 C CA . THR A 1 881 ? -6.975 -49.068 5.701 1.00 94.06 881 THR A CA 1
ATOM 6618 C C . THR A 1 881 ? -6.991 -47.623 6.166 1.00 94.06 881 THR A C 1
ATOM 6620 O O . THR A 1 881 ? -7.020 -46.711 5.343 1.00 94.06 881 THR A O 1
ATOM 6623 N N . VAL A 1 882 ? -6.989 -47.431 7.478 1.00 94.69 882 VAL A N 1
ATOM 6624 C CA . VAL A 1 882 ? -7.001 -46.119 8.121 1.00 94.69 882 VAL A CA 1
ATOM 6625 C C . VAL A 1 882 ? -5.736 -45.991 8.954 1.00 94.69 882 VAL A C 1
ATOM 6627 O O . VAL A 1 882 ? -5.419 -46.904 9.715 1.00 94.69 882 VAL A O 1
ATOM 6630 N N . ALA A 1 883 ? -5.035 -44.872 8.826 1.00 94.75 883 ALA A N 1
ATOM 6631 C CA . ALA A 1 883 ? -3.977 -44.450 9.734 1.00 94.75 883 ALA A CA 1
ATOM 6632 C C . ALA A 1 883 ? -4.359 -43.107 10.370 1.00 94.75 883 ALA A C 1
ATOM 6634 O O . ALA A 1 883 ? -5.027 -42.302 9.724 1.00 94.75 883 ALA A O 1
ATOM 6635 N N . LEU A 1 884 ? -3.963 -42.886 11.621 1.00 94.19 884 LEU A N 1
ATOM 6636 C CA . LEU A 1 884 ? -4.153 -41.633 12.348 1.00 94.19 884 LEU A CA 1
ATOM 6637 C C . LEU A 1 884 ? -2.827 -41.186 12.968 1.00 94.19 884 LEU A C 1
ATOM 6639 O O . LEU A 1 884 ? -2.299 -41.902 13.822 1.00 94.19 884 LEU A O 1
ATOM 6643 N N . SER A 1 885 ? -2.353 -40.000 12.596 1.00 93.94 885 SER A N 1
ATOM 6644 C CA . SER A 1 885 ? -1.372 -39.215 13.357 1.00 93.94 885 SER A CA 1
ATOM 6645 C C . SER A 1 885 ? -2.051 -38.004 13.999 1.00 93.94 885 SER A C 1
ATOM 6647 O O . SER A 1 885 ? -3.152 -37.605 13.606 1.00 93.94 885 SER A O 1
ATOM 6649 N N . VAL A 1 886 ? -1.431 -37.458 15.042 1.00 93.25 886 VAL A N 1
ATOM 6650 C CA . VAL A 1 886 ? -1.970 -36.326 15.806 1.00 93.25 886 VAL A CA 1
ATOM 6651 C C . VAL A 1 886 ? -0.889 -35.294 16.098 1.00 93.25 886 VAL A C 1
ATOM 6653 O O . VAL A 1 886 ? 0.260 -35.669 16.329 1.00 93.25 886 VAL A O 1
ATOM 6656 N N . GLU A 1 887 ? -1.290 -34.028 16.150 1.00 92.94 887 GLU A N 1
ATOM 6657 C CA . GLU A 1 887 ? -0.451 -32.889 16.534 1.00 92.94 887 GLU A CA 1
ATOM 6658 C C . GLU A 1 887 ? -0.873 -32.348 17.901 1.00 92.94 887 GLU A C 1
ATOM 6660 O O . GLU A 1 887 ? -2.061 -32.310 18.238 1.00 92.94 887 GLU A O 1
ATOM 6665 N N . ASP A 1 888 ? 0.086 -31.918 18.718 1.00 92.00 888 ASP A N 1
ATOM 6666 C CA . ASP A 1 888 ? -0.214 -31.205 19.960 1.00 92.00 888 ASP A CA 1
ATOM 6667 C C . ASP A 1 888 ? -0.431 -29.696 19.733 1.00 92.00 888 ASP A C 1
ATOM 6669 O O . ASP A 1 888 ? -0.394 -29.178 18.618 1.00 92.00 888 ASP A O 1
ATOM 6673 N N . GLY A 1 889 ? -0.669 -28.946 20.809 1.00 88.62 889 GLY A N 1
ATOM 6674 C CA . GLY A 1 889 ? -0.884 -27.502 20.721 1.00 88.62 889 GLY A CA 1
ATOM 6675 C C . GLY A 1 889 ? 0.310 -26.686 20.208 1.00 88.62 889 GLY A C 1
ATOM 6676 O O . GLY A 1 889 ? 0.129 -25.489 20.007 1.00 88.62 889 GLY A O 1
ATOM 6677 N N . LEU A 1 890 ? 1.509 -27.261 20.058 1.00 90.88 890 LEU A N 1
ATOM 6678 C CA . LEU A 1 890 ? 2.698 -26.653 19.443 1.00 90.88 890 LEU A CA 1
ATOM 6679 C C . LEU A 1 890 ? 2.924 -27.111 17.993 1.00 90.88 890 LEU A C 1
ATOM 6681 O O . LEU A 1 890 ? 3.835 -26.584 17.361 1.00 90.88 890 LEU A O 1
ATOM 6685 N N . GLY A 1 891 ? 2.122 -28.054 17.493 1.00 92.44 891 GLY A N 1
ATOM 6686 C CA . GLY A 1 891 ? 2.324 -28.724 16.207 1.00 92.44 891 GLY A CA 1
ATOM 6687 C C . GLY A 1 891 ? 3.283 -29.912 16.281 1.00 92.44 891 GLY A C 1
ATOM 6688 O O . GLY A 1 891 ? 3.762 -30.381 15.258 1.00 92.44 891 GLY A O 1
ATOM 6689 N N . ILE A 1 892 ? 3.630 -30.401 17.479 1.00 93.94 892 ILE A N 1
ATOM 6690 C CA . ILE A 1 892 ? 4.517 -31.563 17.598 1.00 93.94 892 ILE A CA 1
ATOM 6691 C C . ILE A 1 892 ? 3.754 -32.816 17.163 1.00 93.94 892 ILE A C 1
ATOM 6693 O O . ILE A 1 892 ? 2.798 -33.232 17.822 1.00 93.94 892 ILE A O 1
ATOM 6697 N N . ASP A 1 893 ? 4.244 -33.449 16.100 1.00 91.75 893 ASP A N 1
ATOM 6698 C CA . ASP A 1 893 ? 3.688 -34.677 15.535 1.00 91.75 893 ASP A CA 1
ATOM 6699 C C . ASP A 1 893 ? 3.909 -35.907 16.424 1.00 91.75 893 ASP A C 1
ATOM 6701 O O . ASP A 1 893 ? 4.978 -36.116 17.020 1.00 91.75 893 ASP A O 1
ATOM 6705 N N . SER A 1 894 ? 2.922 -36.802 16.434 1.00 92.31 894 SER A N 1
ATOM 6706 C CA . SER A 1 894 ? 3.082 -38.173 16.919 1.00 92.31 894 SER A CA 1
ATOM 6707 C C . SER A 1 894 ? 4.134 -38.938 16.113 1.00 92.31 894 SER A C 1
ATOM 6709 O O . SER A 1 894 ? 4.113 -38.908 14.887 1.00 92.31 894 SER A O 1
ATOM 6711 N N . ASN A 1 895 ? 4.993 -39.703 16.792 1.00 83.94 895 ASN A N 1
ATOM 6712 C CA . ASN A 1 895 ? 6.061 -40.474 16.136 1.00 83.94 895 ASN A CA 1
ATOM 6713 C C . ASN A 1 895 ? 5.544 -41.614 15.241 1.00 83.94 895 ASN A C 1
ATOM 6715 O O . ASN A 1 895 ? 6.170 -41.994 14.259 1.00 83.94 895 ASN A O 1
ATOM 6719 N N . GLU A 1 896 ? 4.415 -42.204 15.622 1.00 86.25 896 GLU A N 1
ATOM 6720 C CA . GLU A 1 896 ? 3.806 -43.341 14.938 1.00 86.25 896 GLU A CA 1
ATOM 6721 C C . GLU A 1 896 ? 2.365 -43.005 14.581 1.00 86.25 896 GLU A C 1
ATOM 6723 O O . GLU A 1 896 ? 1.745 -42.165 15.224 1.00 86.25 896 GLU A O 1
ATOM 6728 N N . SER A 1 897 ? 1.804 -43.696 13.590 1.00 92.06 897 SER A N 1
ATOM 6729 C CA . SER A 1 897 ? 0.373 -43.624 13.301 1.00 92.06 897 SER A CA 1
ATOM 6730 C C . SER A 1 897 ? -0.375 -44.811 13.905 1.00 92.06 897 SER A C 1
ATOM 6732 O O . SER A 1 897 ? 0.024 -45.964 13.734 1.00 92.06 897 SER A O 1
ATOM 6734 N N . ALA A 1 898 ? -1.524 -44.557 14.531 1.00 93.94 898 ALA A N 1
ATOM 6735 C CA . ALA A 1 898 ? -2.450 -45.616 14.916 1.00 93.94 898 ALA A CA 1
ATOM 6736 C C . ALA A 1 898 ? -3.161 -46.147 13.662 1.00 93.94 898 ALA A C 1
ATOM 6738 O O . ALA A 1 898 ? -3.809 -45.382 12.951 1.00 93.94 898 ALA A O 1
ATOM 6739 N N . THR A 1 899 ? -3.051 -47.449 13.376 1.00 94.75 899 THR A N 1
ATOM 6740 C CA . THR A 1 899 ? -3.619 -48.047 12.156 1.00 94.75 899 THR A CA 1
ATOM 6741 C C . THR A 1 899 ? -4.761 -49.015 12.447 1.00 94.75 899 THR A C 1
ATOM 6743 O O . THR A 1 899 ? -4.746 -49.757 13.428 1.00 94.75 899 THR A O 1
ATOM 6746 N N . ALA A 1 900 ? -5.762 -49.029 11.568 1.00 93.81 900 ALA A N 1
ATOM 6747 C CA . ALA A 1 900 ? -6.893 -49.944 11.625 1.00 93.81 900 ALA A CA 1
ATOM 6748 C C . ALA A 1 900 ? -7.297 -50.417 10.222 1.00 93.81 900 ALA A C 1
ATOM 6750 O O . ALA A 1 900 ? -7.089 -49.729 9.221 1.00 93.81 900 ALA A O 1
ATOM 6751 N N . ARG A 1 901 ? -7.900 -51.610 10.148 1.00 94.31 901 ARG A N 1
ATOM 6752 C CA . ARG A 1 901 ? -8.492 -52.151 8.918 1.00 94.31 901 ARG A CA 1
ATOM 6753 C C . ARG A 1 901 ? -9.965 -52.450 9.136 1.00 94.31 901 ARG A C 1
ATOM 6755 O O . ARG A 1 901 ? -10.303 -53.227 10.026 1.00 94.31 901 ARG A O 1
ATOM 6762 N N . ILE A 1 902 ? -10.812 -51.890 8.281 1.00 93.75 902 ILE A N 1
ATOM 6763 C CA . ILE A 1 902 ? -12.267 -52.038 8.343 1.00 93.75 902 ILE A CA 1
ATOM 6764 C C . ILE A 1 902 ? -12.701 -52.879 7.147 1.00 93.75 902 ILE A C 1
ATOM 6766 O O . ILE A 1 902 ? -12.509 -52.475 6.000 1.00 93.75 902 ILE A O 1
ATOM 6770 N N . ARG A 1 903 ? -13.250 -54.075 7.392 1.00 92.94 903 ARG A N 1
ATOM 6771 C CA . ARG A 1 903 ? -13.681 -54.981 6.311 1.00 92.94 903 ARG A CA 1
ATOM 6772 C C . ARG A 1 903 ? -15.154 -54.754 5.937 1.00 92.94 903 ARG A C 1
ATOM 6774 O O . ARG A 1 903 ? -15.980 -54.620 6.844 1.00 92.94 903 ARG A O 1
ATOM 6781 N N . PRO A 1 904 ? -15.507 -54.754 4.640 1.00 91.38 904 PRO A N 1
ATOM 6782 C CA . PRO A 1 904 ? -16.887 -54.606 4.201 1.00 91.38 904 PRO A CA 1
ATOM 6783 C C . PRO A 1 904 ? -17.675 -55.893 4.462 1.00 91.38 904 PRO A C 1
ATOM 6785 O O . PRO A 1 904 ? -17.200 -56.997 4.189 1.00 91.38 904 PRO A O 1
ATOM 6788 N N . VAL A 1 905 ? -18.897 -55.746 4.964 1.00 90.62 905 VAL A N 1
ATOM 6789 C CA . VAL A 1 905 ? -19.878 -56.831 5.088 1.00 90.62 905 VAL A CA 1
ATOM 6790 C C . VAL A 1 905 ? -20.982 -56.600 4.051 1.00 90.62 905 VAL A C 1
ATOM 6792 O O . VAL A 1 905 ? -21.431 -55.456 3.907 1.00 90.62 905 VAL A O 1
ATOM 6795 N N . PRO A 1 906 ? -21.434 -57.636 3.314 1.00 76.25 906 PRO A N 1
ATOM 6796 C CA . PRO A 1 906 ? -22.532 -57.493 2.365 1.00 76.25 906 PRO A CA 1
ATOM 6797 C C . PRO A 1 906 ? -23.791 -56.987 3.071 1.00 76.25 906 PRO A C 1
ATOM 6799 O O . PRO A 1 906 ? -24.155 -57.503 4.131 1.00 76.25 906 PRO A O 1
ATOM 6802 N N . ALA A 1 907 ? -24.483 -56.017 2.469 1.00 63.66 907 ALA A N 1
ATOM 6803 C CA . ALA A 1 907 ? -25.837 -55.667 2.879 1.00 63.66 907 ALA A CA 1
ATOM 6804 C C . ALA A 1 907 ? -26.731 -56.892 2.630 1.00 63.66 907 ALA A C 1
ATOM 6806 O O . ALA A 1 907 ? -27.086 -57.197 1.493 1.00 63.66 907 ALA A O 1
ATOM 6807 N N . THR A 1 908 ? -27.011 -57.671 3.672 1.00 52.69 908 THR A N 1
ATOM 6808 C CA . THR A 1 908 ? -27.813 -58.889 3.552 1.00 52.69 908 THR A CA 1
ATOM 6809 C C . THR A 1 908 ? -29.271 -58.490 3.351 1.00 52.69 908 THR A C 1
ATOM 6811 O O . THR A 1 908 ? -29.892 -57.901 4.234 1.00 52.69 908 THR A O 1
ATOM 6814 N N . GLY A 1 909 ? -29.817 -58.796 2.171 1.00 49.28 909 GLY A N 1
ATOM 6815 C CA . GLY A 1 909 ? -31.256 -58.771 1.936 1.00 49.28 909 GLY A CA 1
ATOM 6816 C C . GLY A 1 909 ? -31.930 -59.808 2.832 1.00 49.28 909 GLY A C 1
ATOM 6817 O O . GLY A 1 909 ? -31.545 -60.975 2.819 1.00 49.28 909 GLY A O 1
ATOM 6818 N N . SER A 1 910 ? -32.895 -59.378 3.641 1.00 37.19 910 SER A N 1
ATOM 6819 C CA . SER A 1 910 ? -33.768 -60.284 4.388 1.00 37.19 910 SER A CA 1
ATOM 6820 C C . SER A 1 910 ? -35.003 -60.591 3.545 1.00 37.19 910 SER A C 1
ATOM 6822 O O . SER A 1 910 ? -35.802 -59.694 3.286 1.00 37.19 910 SER A O 1
ATOM 6824 N N . GLU A 1 911 ? -35.157 -61.852 3.146 1.00 37.78 911 GLU A N 1
ATOM 6825 C CA . GLU A 1 911 ? -36.433 -62.448 2.739 1.00 37.78 911 GLU A CA 1
ATOM 6826 C C . GLU A 1 911 ? -36.870 -63.456 3.819 1.00 37.78 911 GLU A C 1
ATOM 6828 O O . GLU A 1 911 ? -36.061 -64.227 4.335 1.00 37.78 911 GLU A O 1
ATOM 6833 N N . SER A 1 912 ? -38.154 -63.362 4.173 1.00 36.75 912 SER A N 1
ATOM 6834 C CA . SER A 1 912 ? -38.971 -64.160 5.104 1.00 36.75 912 SER A CA 1
ATOM 6835 C C . SER A 1 912 ? -38.904 -65.681 4.829 1.00 36.75 912 SER A C 1
ATOM 6837 O O . SER A 1 912 ? -38.437 -66.089 3.777 1.00 36.75 912 SER A O 1
ATOM 6839 N N . ALA A 1 913 ? -39.387 -66.636 5.626 1.00 36.56 913 ALA A N 1
ATOM 6840 C CA . ALA A 1 913 ? -40.333 -66.728 6.735 1.00 36.56 913 ALA A CA 1
ATOM 6841 C C . ALA A 1 913 ? -40.125 -68.122 7.383 1.00 36.56 913 ALA A C 1
ATOM 6843 O O . ALA A 1 913 ? -39.665 -69.037 6.705 1.00 36.56 913 ALA A O 1
ATOM 6844 N N . ASP A 1 914 ? -40.488 -68.337 8.647 1.00 31.45 914 ASP A N 1
ATOM 6845 C CA . ASP A 1 914 ? -41.750 -68.999 9.024 1.00 31.45 914 ASP A CA 1
ATOM 6846 C C . ASP A 1 914 ? -41.774 -69.288 10.539 1.00 31.45 914 ASP A C 1
ATOM 6848 O O . ASP A 1 914 ? -40.777 -69.226 11.255 1.00 31.45 914 ASP A O 1
ATOM 6852 N N . SER A 1 915 ? -42.983 -69.514 11.008 1.00 33.50 915 SER A N 1
ATOM 6853 C CA . SER A 1 915 ? -43.556 -69.219 12.303 1.00 33.50 915 SER A CA 1
ATOM 6854 C C . SER A 1 915 ? -43.747 -70.468 13.164 1.00 33.50 915 SER A C 1
ATOM 6856 O O . SER A 1 915 ? -44.040 -71.553 12.666 1.00 33.50 915 SER A O 1
ATOM 6858 N N . THR A 1 916 ? -43.671 -70.312 14.490 1.00 28.19 916 THR A N 1
ATOM 6859 C CA . THR A 1 916 ? -44.512 -71.089 15.417 1.00 28.19 916 THR A CA 1
ATOM 6860 C C . THR A 1 916 ? -44.764 -70.285 16.700 1.00 28.19 916 THR A C 1
ATOM 6862 O O . THR A 1 916 ? -43.882 -70.080 17.529 1.00 28.19 916 THR A O 1
ATOM 6865 N N . GLU A 1 917 ? -45.994 -69.792 16.802 1.00 33.31 917 GLU A N 1
ATOM 6866 C CA . GLU A 1 917 ? -46.712 -69.262 17.974 1.00 33.31 917 GLU A CA 1
ATOM 6867 C C . GLU A 1 917 ? -46.997 -70.430 18.970 1.00 33.31 917 GLU A C 1
ATOM 6869 O O . GLU A 1 917 ? -47.054 -71.574 18.532 1.00 33.31 917 GLU A O 1
ATOM 6874 N N . THR A 1 918 ? -47.178 -70.349 20.298 1.00 28.53 918 THR A N 1
ATOM 6875 C CA . THR A 1 918 ? -47.599 -69.305 21.249 1.00 28.53 918 THR A CA 1
ATOM 6876 C C . THR A 1 918 ? -47.288 -69.778 22.691 1.00 28.53 918 THR A C 1
ATOM 6878 O O . THR A 1 918 ? -47.266 -70.979 22.956 1.00 28.53 918 THR A O 1
ATOM 6881 N N . ALA A 1 919 ? -47.224 -68.808 23.618 1.00 28.41 919 ALA A N 1
ATOM 6882 C CA . ALA A 1 919 ? -47.633 -68.847 25.038 1.00 28.41 919 ALA A CA 1
ATOM 6883 C C . ALA A 1 919 ? -46.514 -68.793 26.096 1.00 28.41 919 ALA A C 1
ATOM 6885 O O . ALA A 1 919 ? -46.000 -69.816 26.531 1.00 28.41 919 ALA A O 1
ATOM 6886 N N . ALA A 1 920 ? -46.248 -67.590 26.620 1.00 29.58 920 ALA A N 1
ATOM 6887 C CA . ALA A 1 920 ? -46.640 -67.228 27.991 1.00 29.58 920 ALA A CA 1
ATOM 6888 C C . ALA A 1 920 ? -46.153 -65.811 28.355 1.00 29.58 920 ALA A C 1
ATOM 6890 O O . ALA A 1 920 ? -44.964 -65.568 28.514 1.00 29.58 920 ALA A O 1
ATOM 6891 N N . ALA A 1 921 ? -47.132 -64.914 28.495 1.00 29.34 921 ALA A N 1
ATOM 6892 C CA . ALA A 1 921 ? -47.194 -63.754 29.386 1.00 29.34 921 ALA A CA 1
ATOM 6893 C C . ALA A 1 921 ? -45.915 -62.931 29.640 1.00 29.34 921 ALA A C 1
ATOM 6895 O O . ALA A 1 921 ? -45.153 -63.240 30.547 1.00 29.34 921 ALA A O 1
ATOM 6896 N N . LEU A 1 922 ? -45.827 -61.776 28.974 1.00 28.47 922 LEU A N 1
ATOM 6897 C CA . LEU A 1 922 ? -45.551 -60.480 29.607 1.00 28.47 922 LEU A CA 1
ATOM 6898 C C . LEU A 1 922 ? -46.230 -59.396 28.759 1.00 28.47 922 LEU A C 1
ATOM 6900 O O . LEU A 1 922 ? -45.865 -59.149 27.614 1.00 28.47 922 LEU A O 1
ATOM 6904 N N . THR A 1 923 ? -47.286 -58.832 29.327 1.00 25.17 923 THR A N 1
ATOM 6905 C CA . THR A 1 923 ? -48.093 -57.739 28.791 1.00 25.17 923 THR A CA 1
ATOM 6906 C C . THR A 1 923 ? -47.233 -56.484 28.617 1.00 25.17 923 THR A C 1
ATOM 6908 O O . THR A 1 923 ? -46.418 -56.171 29.485 1.00 25.17 923 THR A O 1
ATOM 6911 N N . GLU A 1 924 ? -47.430 -55.783 27.500 1.00 30.06 924 GLU A N 1
ATOM 6912 C CA . GLU A 1 924 ? -46.875 -54.458 27.199 1.00 30.06 924 GLU A CA 1
ATOM 6913 C C . GLU A 1 924 ? -46.965 -53.482 28.381 1.00 30.06 924 GLU A C 1
ATOM 6915 O O . GLU A 1 924 ? -47.944 -53.493 29.136 1.00 30.06 924 GLU A O 1
ATOM 6920 N N . PRO A 1 925 ? -46.050 -52.504 28.425 1.00 28.36 925 PRO A N 1
ATOM 6921 C CA . PRO A 1 925 ? -46.463 -51.147 28.689 1.00 28.36 925 PRO A CA 1
ATOM 6922 C C . PRO A 1 925 ? -46.334 -50.286 27.428 1.00 28.36 925 PRO A C 1
ATOM 6924 O O . PRO A 1 925 ? -45.321 -50.276 26.731 1.00 28.36 925 PRO A O 1
ATOM 6927 N N . GLU A 1 926 ? -47.419 -49.554 27.214 1.00 30.17 926 GLU A N 1
ATOM 6928 C CA . GLU A 1 926 ? -47.623 -48.372 26.385 1.00 30.17 926 GLU A CA 1
ATOM 6929 C C . GLU A 1 926 ? -46.482 -47.325 26.370 1.00 30.17 926 GLU A C 1
ATOM 6931 O O . GLU A 1 926 ? -45.599 -47.323 27.235 1.00 30.17 926 GLU A O 1
ATOM 6936 N N . PRO A 1 927 ? -46.526 -46.369 25.412 1.00 38.88 927 PRO A N 1
ATOM 6937 C CA . PRO A 1 927 ? -45.516 -45.329 25.232 1.00 38.88 927 PRO A CA 1
ATOM 6938 C C . PRO A 1 927 ? -45.445 -44.379 26.437 1.00 38.88 927 PRO A C 1
ATOM 6940 O O . PRO A 1 927 ? -46.218 -43.433 26.580 1.00 38.88 927 PRO A O 1
ATOM 6943 N N . GLY A 1 928 ? -44.459 -44.611 27.302 1.00 27.05 928 GLY A N 1
ATOM 6944 C CA . GLY A 1 928 ? -44.131 -43.737 28.419 1.00 27.05 928 GLY A CA 1
ATOM 6945 C C . GLY A 1 928 ? -43.227 -42.590 27.984 1.00 27.05 928 GLY A C 1
ATOM 6946 O O . GLY A 1 928 ? -42.029 -42.771 27.773 1.00 27.05 928 GLY A O 1
ATOM 6947 N N . ALA A 1 929 ? -43.794 -41.388 27.911 1.00 41.56 929 ALA A N 1
ATOM 6948 C CA . ALA A 1 929 ? -43.051 -40.140 27.953 1.00 41.56 929 ALA A CA 1
ATOM 6949 C C . ALA A 1 929 ? -42.108 -40.128 29.172 1.00 41.56 929 ALA A C 1
ATOM 6951 O O . ALA A 1 929 ? -42.530 -39.877 30.298 1.00 41.56 929 ALA A O 1
ATOM 6952 N N . ALA A 1 930 ? -40.815 -40.369 28.957 1.00 35.12 930 ALA A N 1
ATOM 6953 C CA . ALA A 1 930 ? -39.788 -40.050 29.937 1.00 35.12 930 ALA A CA 1
ATOM 6954 C C . ALA A 1 930 ? -39.388 -38.585 29.746 1.00 35.12 930 ALA A C 1
ATOM 6956 O O . ALA A 1 930 ? -38.395 -38.241 29.106 1.00 35.12 930 ALA A O 1
ATOM 6957 N N . SER A 1 931 ? -40.211 -37.712 30.320 1.00 46.47 931 SER A N 1
ATOM 6958 C CA . SER A 1 931 ? -39.828 -36.387 30.785 1.00 46.47 931 SER A CA 1
ATOM 6959 C C . SER A 1 931 ? -38.600 -36.512 31.693 1.00 46.47 931 SER A C 1
ATOM 6961 O O . SER A 1 931 ? -38.719 -36.664 32.908 1.00 46.47 931 SER A O 1
ATOM 6963 N N . GLY A 1 932 ? -37.403 -36.496 31.106 1.00 44.50 932 GLY A N 1
ATOM 6964 C CA . GLY A 1 932 ? -36.170 -36.411 31.873 1.00 44.50 932 GLY A CA 1
ATOM 6965 C C . GLY A 1 932 ? -36.170 -35.080 32.605 1.00 44.50 932 GLY A C 1
ATOM 6966 O O . GLY A 1 932 ? -36.320 -34.044 31.979 1.00 44.50 932 GLY A O 1
ATOM 6967 N N . SER A 1 933 ? -36.047 -35.081 33.924 1.00 53.53 933 SER A N 1
ATOM 6968 C CA . SER A 1 933 ? -36.059 -33.881 34.758 1.00 53.53 933 SER A CA 1
ATOM 6969 C C . SER A 1 933 ? -34.620 -33.452 35.102 1.00 53.53 933 SER A C 1
ATOM 6971 O O . SER A 1 933 ? -34.195 -33.366 36.255 1.00 53.53 933 SER A O 1
ATOM 6973 N N . GLY A 1 934 ? -33.826 -33.221 34.051 1.00 58.31 934 GLY A N 1
ATOM 6974 C CA . GLY A 1 934 ? -32.424 -32.782 34.114 1.00 58.31 934 GLY A CA 1
ATOM 6975 C C . GLY A 1 934 ? -32.176 -31.433 33.425 1.00 58.31 934 GLY A C 1
ATOM 6976 O O . GLY A 1 934 ? -33.074 -30.872 32.803 1.00 58.31 934 GLY A O 1
ATOM 6977 N N . LEU A 1 935 ? -30.944 -30.915 33.491 1.00 61.31 935 LEU A N 1
ATOM 6978 C CA . LEU A 1 935 ? -30.527 -29.683 32.789 1.00 61.31 935 LEU A CA 1
ATOM 6979 C C . LEU A 1 935 ? -30.704 -29.762 31.259 1.00 61.31 935 LEU A C 1
ATOM 6981 O O . LEU A 1 935 ? -30.972 -28.748 30.629 1.00 61.31 935 LEU A O 1
ATOM 6985 N N . LEU A 1 936 ? -30.623 -30.966 30.681 1.00 67.81 936 LEU A N 1
ATOM 6986 C CA . LEU A 1 936 ? -30.859 -31.235 29.253 1.00 67.81 936 LEU A CA 1
ATOM 6987 C C . LEU A 1 936 ? -32.330 -31.539 28.917 1.00 67.81 936 LEU A C 1
ATOM 6989 O O . LEU A 1 936 ? -32.651 -31.929 27.799 1.00 67.81 936 LEU A O 1
ATOM 6993 N N . SER A 1 937 ? -33.237 -31.397 29.883 1.00 76.25 937 SER A N 1
ATOM 6994 C CA . SER A 1 937 ? -34.672 -31.526 29.630 1.00 76.25 937 SER A CA 1
ATOM 6995 C C . SER A 1 937 ? -35.200 -30.362 28.802 1.00 76.25 937 SER A C 1
ATOM 6997 O O . SER A 1 937 ? -34.602 -29.289 28.809 1.00 76.25 937 SER A O 1
ATOM 6999 N N . ALA A 1 938 ? -36.364 -30.524 28.167 1.00 77.12 938 ALA A N 1
ATOM 7000 C CA . ALA A 1 938 ? -37.033 -29.418 27.477 1.00 77.12 938 ALA A CA 1
ATOM 7001 C C . ALA A 1 938 ? -37.185 -28.178 28.387 1.00 77.12 938 ALA A C 1
ATOM 7003 O O . ALA A 1 938 ? -36.948 -27.056 27.951 1.00 77.12 938 ALA A O 1
ATOM 7004 N N . TRP A 1 939 ? -37.473 -28.383 29.678 1.00 78.62 939 TRP A N 1
ATOM 7005 C CA . TRP A 1 939 ? -37.558 -27.315 30.681 1.00 78.62 939 TRP A CA 1
ATOM 7006 C C . TRP A 1 939 ? -36.190 -26.753 31.096 1.00 78.62 939 TRP A C 1
ATOM 7008 O O . TRP A 1 939 ? -36.054 -25.552 31.321 1.00 78.62 939 TRP A O 1
ATOM 7018 N N . GLY A 1 940 ? -35.169 -27.607 31.174 1.00 79.00 940 GLY A N 1
ATOM 7019 C CA . GLY A 1 940 ? -33.788 -27.226 31.464 1.00 79.00 940 GLY A CA 1
ATOM 7020 C C . GLY A 1 940 ? -33.191 -26.352 30.361 1.00 79.00 940 GLY A C 1
ATOM 7021 O O . GLY A 1 940 ? -32.652 -25.287 30.661 1.00 79.00 940 GLY A O 1
ATOM 7022 N N . LEU A 1 941 ? -33.389 -26.749 29.101 1.00 83.38 941 LEU A N 1
ATOM 7023 C CA . LEU A 1 941 ? -32.970 -26.020 27.905 1.00 83.38 941 LEU A CA 1
ATOM 7024 C C . LEU A 1 941 ? -33.739 -24.708 27.729 1.00 83.38 941 LEU A C 1
ATOM 7026 O O . LEU A 1 941 ? -33.129 -23.693 27.406 1.00 83.38 941 LEU A O 1
ATOM 7030 N N . LEU A 1 942 ? -35.050 -24.695 27.991 1.00 84.75 942 LEU A N 1
ATOM 7031 C CA . LEU A 1 942 ? -35.862 -23.481 27.879 1.00 84.75 942 LEU A CA 1
ATOM 7032 C C . LEU A 1 942 ? -35.481 -22.441 28.947 1.00 84.75 942 LEU A C 1
ATOM 7034 O O . LEU A 1 942 ? -35.267 -21.276 28.615 1.00 84.75 942 LEU A O 1
ATOM 7038 N N . GLY A 1 943 ? -35.303 -22.859 30.207 1.00 84.88 943 GLY A N 1
ATOM 7039 C CA . GLY A 1 943 ? -34.807 -21.968 31.263 1.00 84.88 943 GLY A CA 1
ATOM 7040 C C . GLY A 1 943 ? -33.365 -21.500 31.022 1.00 84.88 943 GLY A C 1
ATOM 7041 O O . GLY A 1 943 ? -33.058 -20.320 31.204 1.00 84.88 943 GLY A O 1
ATOM 7042 N N . GLY A 1 944 ? -32.501 -22.396 30.528 1.00 87.50 944 GLY A N 1
ATOM 7043 C CA . GLY A 1 944 ? -31.102 -22.100 30.207 1.00 87.50 944 GLY A CA 1
ATOM 7044 C C . GLY A 1 944 ? -30.943 -21.134 29.043 1.00 87.50 944 GLY A C 1
ATOM 7045 O O . GLY A 1 944 ? -30.152 -20.199 29.140 1.00 87.50 944 GLY A O 1
ATOM 7046 N N . GLY A 1 945 ? -31.742 -21.296 27.987 1.00 87.94 945 GLY A N 1
ATOM 7047 C CA . GLY A 1 945 ? -31.779 -20.375 26.854 1.00 87.94 945 GLY A CA 1
ATOM 7048 C C . GLY A 1 945 ? -32.141 -18.956 27.289 1.00 87.94 945 GLY A C 1
ATOM 7049 O O . GLY A 1 945 ? -31.391 -18.023 27.010 1.00 87.94 945 GLY A O 1
ATOM 7050 N N . CYS A 1 946 ? -33.226 -18.789 28.057 1.00 88.00 946 CYS A N 1
ATOM 7051 C CA . CYS A 1 946 ? -33.624 -17.476 28.576 1.00 88.00 946 CYS A CA 1
ATOM 7052 C C . CYS A 1 946 ? -32.540 -16.841 29.465 1.00 88.00 946 CYS A C 1
ATOM 7054 O O . CYS A 1 946 ? -32.237 -15.655 29.316 1.00 88.00 946 CYS A O 1
ATOM 7056 N N . PHE A 1 947 ? -31.923 -17.617 30.361 1.00 90.88 947 PHE A N 1
ATOM 7057 C CA . PHE A 1 947 ? -30.903 -17.100 31.277 1.00 90.88 947 PHE A CA 1
ATOM 7058 C C . PHE A 1 947 ? -29.591 -16.724 30.561 1.00 90.88 947 PHE A C 1
ATOM 7060 O O . PHE A 1 947 ? -29.019 -15.670 30.838 1.00 90.88 947 PHE A O 1
ATOM 7067 N N . LEU A 1 948 ? -29.139 -17.527 29.590 1.00 90.44 948 LEU A N 1
ATOM 7068 C CA . LEU A 1 948 ? -27.949 -17.229 28.781 1.00 90.44 948 LEU A CA 1
ATOM 7069 C C . LEU A 1 948 ? -28.156 -16.009 27.879 1.00 90.44 948 LEU A C 1
ATOM 7071 O O . LEU A 1 948 ? -27.268 -15.163 27.782 1.00 90.44 948 LEU A O 1
ATOM 7075 N N . SER A 1 949 ? -29.338 -15.861 27.276 1.00 88.69 949 SER A N 1
ATOM 7076 C CA . SER A 1 949 ? -29.682 -14.644 26.538 1.00 88.69 949 SER A CA 1
ATOM 7077 C C . SER A 1 949 ? -29.668 -13.413 27.448 1.00 88.69 949 SER A C 1
ATOM 7079 O O . SER A 1 949 ? -29.168 -12.363 27.046 1.00 88.69 949 SER A O 1
ATOM 7081 N N . ALA A 1 950 ? -30.150 -13.528 28.690 1.00 90.31 950 ALA A N 1
ATOM 7082 C CA . ALA A 1 950 ? -30.109 -12.423 29.643 1.00 90.31 950 ALA A CA 1
ATOM 7083 C C . ALA A 1 950 ? -28.667 -12.041 30.026 1.00 90.31 950 ALA A C 1
ATOM 7085 O O . ALA A 1 950 ? -28.348 -10.854 30.058 1.00 90.31 950 ALA A O 1
ATOM 7086 N N . LEU A 1 951 ? -27.777 -13.018 30.241 1.00 90.12 951 LEU A N 1
ATOM 7087 C CA . LEU A 1 951 ? -26.348 -12.771 30.479 1.00 90.12 951 LEU A CA 1
ATOM 7088 C C . LEU A 1 951 ? -25.676 -12.079 29.289 1.00 90.12 951 LEU A C 1
ATOM 7090 O O . LEU A 1 951 ? -24.954 -11.101 29.481 1.00 90.12 951 LEU A O 1
ATOM 7094 N N . PHE A 1 952 ? -25.952 -12.541 28.068 1.00 90.75 952 PHE A N 1
ATOM 7095 C CA . PHE A 1 952 ? -25.404 -11.951 26.850 1.00 90.75 952 PHE A CA 1
ATOM 7096 C C . PHE A 1 952 ? -25.860 -10.498 26.668 1.00 90.75 952 PHE A C 1
ATOM 7098 O O . PHE A 1 952 ? -25.032 -9.590 26.578 1.00 90.75 952 PHE A O 1
ATOM 7105 N N . PHE A 1 953 ? -27.174 -10.247 26.682 1.00 89.75 953 PHE A N 1
ATOM 7106 C CA . PHE A 1 953 ? -27.712 -8.899 26.489 1.00 89.75 953 PHE A CA 1
ATOM 7107 C C . PHE A 1 953 ? -27.408 -7.964 27.666 1.00 89.75 953 PHE A C 1
ATOM 7109 O O . PHE A 1 953 ? -27.198 -6.771 27.453 1.00 89.75 953 PHE A O 1
ATOM 7116 N N . GLY A 1 954 ? -27.335 -8.487 28.894 1.00 87.88 954 GLY A N 1
ATOM 7117 C CA . GLY A 1 954 ? -26.927 -7.735 30.081 1.00 87.88 954 GLY A CA 1
ATOM 7118 C C . GLY A 1 954 ? -25.457 -7.318 30.036 1.00 87.88 954 GLY A C 1
ATOM 7119 O O . GLY A 1 954 ? -25.151 -6.146 30.248 1.00 87.88 954 GLY A O 1
ATOM 7120 N N . GLY A 1 955 ? -24.553 -8.241 29.693 1.00 86.44 955 GLY A N 1
ATOM 7121 C CA . GLY A 1 955 ? -23.124 -7.959 29.539 1.00 86.44 955 GLY A CA 1
ATOM 7122 C C . GLY A 1 955 ? -22.840 -6.998 28.384 1.00 86.44 955 GLY A C 1
ATOM 7123 O O . GLY A 1 955 ? -22.149 -5.996 28.568 1.00 86.44 955 GLY A O 1
ATOM 7124 N N . TYR A 1 956 ? -23.448 -7.241 27.219 1.00 87.69 956 TYR A N 1
ATOM 7125 C CA . TYR A 1 956 ? -23.347 -6.350 26.062 1.00 87.69 956 TYR A CA 1
ATOM 7126 C C . TYR A 1 956 ? -23.884 -4.949 26.380 1.00 87.69 956 TYR A C 1
ATOM 7128 O O . TYR A 1 956 ? -23.225 -3.945 26.103 1.00 87.69 956 TYR A O 1
ATOM 7136 N N . GLY A 1 957 ? -25.047 -4.871 27.036 1.00 86.25 957 GLY A N 1
ATOM 7137 C CA . GLY A 1 957 ? -25.621 -3.609 27.487 1.00 86.25 957 GLY A CA 1
ATOM 7138 C C . GLY A 1 957 ? -24.707 -2.859 28.455 1.00 86.25 957 GLY A C 1
ATOM 7139 O O . GLY A 1 957 ? -24.533 -1.654 28.310 1.00 86.25 957 GLY A O 1
ATOM 7140 N N . MET A 1 958 ? -24.054 -3.558 29.387 1.00 85.69 958 MET A N 1
ATOM 7141 C CA . MET A 1 958 ? -23.128 -2.950 30.343 1.00 85.69 958 MET A CA 1
ATOM 7142 C C . MET A 1 958 ? -21.868 -2.386 29.674 1.00 85.69 958 MET A C 1
ATOM 7144 O O . MET A 1 958 ? -21.469 -1.261 29.974 1.00 85.69 958 MET A O 1
ATOM 7148 N N . VAL A 1 959 ? -21.275 -3.122 28.725 1.00 84.69 959 VAL A N 1
ATOM 7149 C CA . VAL A 1 959 ? -20.130 -2.638 27.932 1.00 84.69 959 VAL A CA 1
ATOM 7150 C C . VAL A 1 959 ? -20.503 -1.368 27.166 1.00 84.69 959 VAL A C 1
ATOM 7152 O O . VAL A 1 959 ? -19.712 -0.426 27.125 1.00 84.69 959 VAL A O 1
ATOM 7155 N N . ARG A 1 960 ? -21.716 -1.297 26.603 1.00 84.19 960 ARG A N 1
ATOM 7156 C CA . ARG A 1 960 ? -22.198 -0.086 25.922 1.00 84.19 960 ARG A CA 1
ATOM 7157 C C . ARG A 1 960 ? -22.485 1.067 26.886 1.00 84.19 960 ARG A C 1
ATOM 7159 O O . ARG A 1 960 ? -22.116 2.191 26.564 1.00 84.19 960 ARG A O 1
ATOM 7166 N N . THR A 1 961 ? -23.052 0.803 28.066 1.00 83.12 961 THR A N 1
ATOM 7167 C CA . THR A 1 961 ? -23.290 1.821 29.108 1.00 83.12 961 THR A CA 1
ATOM 7168 C C . THR A 1 961 ? -21.981 2.456 29.580 1.00 83.12 961 THR A C 1
ATOM 7170 O O . THR A 1 961 ? -21.878 3.677 29.604 1.00 83.12 961 THR A O 1
ATOM 7173 N N . VAL A 1 962 ? -20.942 1.657 29.856 1.00 82.25 962 VAL A N 1
ATOM 7174 C CA . VAL A 1 962 ? -19.606 2.172 30.228 1.00 82.25 962 VAL A CA 1
ATOM 7175 C C . VAL A 1 962 ? -18.975 2.985 29.090 1.00 82.25 962 VAL A C 1
ATOM 7177 O O . VAL A 1 962 ? -18.236 3.934 29.334 1.00 82.25 962 VAL A O 1
ATOM 7180 N N . ARG A 1 963 ? -19.299 2.654 27.836 1.00 83.88 963 ARG A N 1
ATOM 7181 C CA . ARG A 1 963 ? -18.848 3.385 26.643 1.00 83.88 963 ARG A CA 1
ATOM 7182 C C . ARG A 1 963 ? -19.760 4.560 26.252 1.00 83.88 963 ARG A C 1
ATOM 7184 O O . ARG A 1 963 ? -19.551 5.130 25.188 1.00 83.88 963 ARG A O 1
ATOM 7191 N N . SER A 1 964 ? -20.757 4.928 27.069 1.00 85.94 964 SER A N 1
ATOM 7192 C CA . SER A 1 964 ? -21.745 5.989 26.776 1.00 85.94 964 SER A CA 1
ATOM 7193 C C . SER A 1 964 ? -22.479 5.819 25.433 1.00 85.94 964 SER A C 1
ATOM 7195 O O . SER A 1 964 ? -22.836 6.791 24.771 1.00 85.94 964 SER A O 1
ATOM 7197 N N . GLN A 1 965 ? -22.707 4.572 25.012 1.00 80.00 965 GLN A N 1
ATOM 7198 C CA . GLN A 1 965 ? -23.393 4.235 23.763 1.00 80.00 965 GLN A CA 1
ATOM 7199 C C . GLN A 1 965 ? -24.865 3.856 24.010 1.00 80.00 965 GLN A C 1
ATOM 7201 O O . GLN A 1 965 ? -25.187 3.288 25.058 1.00 80.00 965 GLN A O 1
ATOM 7206 N N . PRO A 1 966 ? -25.776 4.101 23.045 1.00 71.62 966 PRO A N 1
ATOM 7207 C CA . PRO A 1 966 ? -27.177 3.711 23.168 1.00 71.62 966 PRO A CA 1
ATOM 7208 C C . PRO A 1 966 ? -27.328 2.188 23.287 1.00 71.62 966 PRO A C 1
ATOM 7210 O O . PRO A 1 966 ? -26.765 1.406 22.509 1.00 71.62 966 PRO A O 1
ATOM 7213 N N . VAL A 1 967 ? -28.106 1.769 24.285 1.00 81.25 967 VAL A N 1
ATOM 7214 C CA . VAL A 1 967 ? -28.334 0.360 24.622 1.00 81.25 967 VAL A CA 1
ATOM 7215 C C . VAL A 1 967 ? -29.515 -0.174 23.801 1.00 81.25 967 VAL A C 1
ATOM 7217 O O . VAL A 1 967 ? -30.594 0.418 23.855 1.00 81.25 967 VAL A O 1
ATOM 7220 N N . PRO A 1 968 ? -29.359 -1.281 23.053 1.00 71.12 968 PRO A N 1
ATOM 7221 C CA . PRO A 1 968 ? -30.396 -1.772 22.137 1.00 71.12 968 PRO A CA 1
ATOM 7222 C C . PRO A 1 968 ? -31.629 -2.350 22.848 1.00 71.12 968 PRO A C 1
ATOM 7224 O O . PRO A 1 968 ? -32.697 -2.449 22.251 1.00 71.12 968 PRO A O 1
ATOM 7227 N N . LEU A 1 969 ? -31.500 -2.734 24.121 1.00 80.12 969 LEU A N 1
ATOM 7228 C CA . LEU A 1 969 ? -32.578 -3.310 24.922 1.00 80.12 969 LEU A CA 1
ATOM 7229 C C . LEU A 1 969 ? -32.686 -2.581 26.259 1.00 80.12 969 LEU A C 1
ATOM 7231 O O . LEU A 1 969 ? -31.689 -2.307 26.927 1.00 80.12 969 LEU A O 1
ATOM 7235 N N . ARG A 1 970 ? -33.922 -2.290 26.678 1.00 81.94 970 ARG A N 1
ATOM 7236 C CA . ARG A 1 970 ? -34.198 -1.720 28.002 1.00 81.94 970 ARG A CA 1
ATOM 7237 C C . ARG A 1 970 ? -33.792 -2.725 29.080 1.00 81.94 970 ARG A C 1
ATOM 7239 O O . ARG A 1 970 ? -34.187 -3.886 29.004 1.00 81.94 970 ARG A O 1
ATOM 7246 N N . GLY A 1 971 ? -33.103 -2.271 30.129 1.00 81.06 971 GLY A N 1
ATOM 7247 C CA . GLY A 1 971 ? -32.662 -3.137 31.235 1.00 81.06 971 GLY A CA 1
ATOM 7248 C C . GLY A 1 971 ? -33.794 -3.949 31.882 1.00 81.06 971 GLY A C 1
ATOM 7249 O O . GLY A 1 971 ? -33.583 -5.092 32.272 1.00 81.06 971 GLY A O 1
ATOM 7250 N N . LEU A 1 972 ? -35.022 -3.415 31.897 1.00 84.44 972 LEU A N 1
ATOM 7251 C CA . LEU A 1 972 ? -36.216 -4.132 32.362 1.00 84.44 972 LEU A CA 1
ATOM 7252 C C . LEU A 1 972 ? -36.477 -5.433 31.581 1.00 84.44 972 LEU A C 1
ATOM 7254 O O . LEU A 1 972 ? -36.876 -6.428 32.174 1.00 84.44 972 LEU A O 1
ATOM 7258 N N . PHE A 1 973 ? -36.234 -5.443 30.268 1.00 85.25 973 PHE A N 1
ATOM 7259 C CA . PHE A 1 973 ? -36.434 -6.627 29.430 1.00 85.25 973 PHE A CA 1
ATOM 7260 C C . PHE A 1 973 ? -35.418 -7.726 29.761 1.00 85.25 973 PHE A C 1
ATOM 7262 O O . PHE A 1 973 ? -35.776 -8.895 29.849 1.00 85.25 973 PHE A O 1
ATOM 7269 N N . VAL A 1 974 ? -34.168 -7.341 30.033 1.00 88.50 974 VAL A N 1
ATOM 7270 C CA . VAL A 1 974 ? -33.099 -8.261 30.448 1.00 88.50 974 VAL A CA 1
ATOM 7271 C C . VAL A 1 974 ? -33.406 -8.875 31.821 1.00 88.50 974 VAL A C 1
ATOM 7273 O O . VAL A 1 974 ? -33.272 -10.084 32.000 1.00 88.50 974 VAL A O 1
ATOM 7276 N N . GLN A 1 975 ? -33.894 -8.063 32.767 1.00 89.12 975 GLN A N 1
ATOM 7277 C CA . GLN A 1 975 ? -34.343 -8.532 34.085 1.00 89.12 975 GLN A CA 1
ATOM 7278 C C . GLN A 1 975 ? -35.516 -9.517 33.975 1.00 89.12 975 GLN A C 1
ATOM 7280 O O . GLN A 1 975 ? -35.538 -10.541 34.656 1.00 89.12 975 GLN A O 1
ATOM 7285 N N . LEU A 1 976 ? -36.471 -9.236 33.083 1.00 89.38 976 LEU A N 1
ATOM 7286 C CA . LEU A 1 976 ? -37.621 -10.104 32.841 1.00 89.38 976 LEU A CA 1
ATOM 7287 C C . LEU A 1 976 ? -37.184 -11.441 32.225 1.00 89.38 976 LEU A C 1
ATOM 7289 O O . LEU A 1 976 ? -37.664 -12.485 32.650 1.00 89.38 976 LEU A O 1
ATOM 7293 N N . LEU A 1 977 ? -36.227 -11.429 31.295 1.00 89.38 977 LEU A N 1
ATOM 7294 C CA . LEU A 1 977 ? -35.714 -12.634 30.642 1.00 89.38 977 LEU A CA 1
ATOM 7295 C C . LEU A 1 977 ? -34.971 -13.563 31.619 1.00 89.38 977 LEU A C 1
ATOM 7297 O O . LEU A 1 977 ? -35.223 -14.770 31.635 1.00 89.38 977 LEU A O 1
ATOM 7301 N N . ALA A 1 978 ? -34.122 -13.002 32.488 1.00 90.50 978 ALA A N 1
ATOM 7302 C CA . ALA A 1 978 ? -33.473 -13.758 33.560 1.00 90.50 978 ALA A CA 1
ATOM 7303 C C . ALA A 1 978 ? -34.496 -14.303 34.568 1.00 90.50 978 ALA A C 1
ATOM 7305 O O . ALA A 1 978 ? -34.436 -15.475 34.943 1.00 90.50 978 ALA A O 1
ATOM 7306 N N . GLY A 1 979 ? -35.469 -13.474 34.961 1.00 90.44 979 GLY A N 1
ATOM 7307 C CA . GLY A 1 979 ? -36.555 -13.865 35.856 1.00 90.44 979 GLY A CA 1
ATOM 7308 C C . GLY A 1 979 ? -37.402 -15.008 35.295 1.00 90.44 979 GLY A C 1
ATOM 7309 O O . GLY A 1 979 ? -37.707 -15.948 36.024 1.00 90.44 979 GLY A O 1
ATOM 7310 N N . VAL A 1 980 ? -37.721 -14.981 33.997 1.00 91.19 980 VAL A N 1
ATOM 7311 C CA . VAL A 1 980 ? -38.434 -16.067 33.306 1.00 91.19 980 VAL A CA 1
ATOM 7312 C C . VAL A 1 980 ? -37.604 -17.349 33.303 1.00 91.19 980 VAL A C 1
ATOM 7314 O O . VAL A 1 980 ? -38.142 -18.397 33.647 1.00 91.19 980 VAL A O 1
ATOM 7317 N N . GLY A 1 981 ? -36.303 -17.286 33.000 1.00 88.75 981 GLY A N 1
ATOM 7318 C CA . GLY A 1 981 ? -35.429 -18.466 33.038 1.00 88.75 981 GLY A CA 1
ATOM 7319 C C . GLY A 1 981 ? -35.371 -19.125 34.423 1.00 88.75 981 GLY A C 1
ATOM 7320 O O . GLY A 1 981 ? -35.551 -20.337 34.551 1.00 88.75 981 GLY A O 1
ATOM 7321 N N . ILE A 1 982 ? -35.216 -18.315 35.476 1.00 91.06 982 ILE A N 1
ATOM 7322 C CA . ILE A 1 982 ? -35.209 -18.778 36.873 1.00 91.06 982 ILE A CA 1
ATOM 7323 C C . ILE A 1 982 ? -36.579 -19.345 37.276 1.00 91.06 982 ILE A C 1
ATOM 7325 O O . ILE A 1 982 ? -36.648 -20.393 37.919 1.00 91.06 982 ILE A O 1
ATOM 7329 N N . LEU A 1 983 ? -37.676 -18.686 36.886 1.00 89.25 983 LEU A N 1
ATOM 7330 C CA . LEU A 1 983 ? -39.037 -19.135 37.181 1.00 89.25 983 LEU A CA 1
ATOM 7331 C C . LEU A 1 983 ? -39.353 -20.468 36.493 1.00 89.25 983 LEU A C 1
ATOM 7333 O O . LEU A 1 983 ? -39.942 -21.345 37.119 1.00 89.25 983 LEU A O 1
ATOM 7337 N N . VAL A 1 984 ? -38.921 -20.648 35.241 1.00 87.06 984 VAL A N 1
ATOM 7338 C CA . VAL A 1 984 ? -39.055 -21.912 34.501 1.00 87.06 984 VAL A CA 1
ATOM 7339 C C . VAL A 1 984 ? -38.366 -23.048 35.256 1.00 87.06 984 VAL A C 1
ATOM 7341 O O . VAL A 1 984 ? -38.963 -24.109 35.439 1.00 87.06 984 VAL A O 1
ATOM 7344 N N . TRP A 1 985 ? -37.155 -22.825 35.771 1.00 90.19 985 TRP A N 1
ATOM 7345 C CA . TRP A 1 985 ? -36.451 -23.825 36.575 1.00 90.19 985 TRP A CA 1
ATOM 7346 C C . TRP A 1 985 ? -37.079 -24.061 37.958 1.00 90.19 985 TRP A C 1
ATOM 7348 O O . TRP A 1 985 ? -37.119 -25.208 38.404 1.00 90.19 985 TRP A O 1
ATOM 7358 N N . LEU A 1 986 ? -37.626 -23.032 38.619 1.00 84.44 986 LEU A N 1
ATOM 7359 C CA . LEU A 1 986 ? -38.360 -23.183 39.884 1.00 84.44 986 LEU A CA 1
ATOM 7360 C C . LEU A 1 986 ? -39.642 -24.005 39.705 1.00 84.44 986 LEU A C 1
ATOM 7362 O O . LEU A 1 986 ? -39.863 -24.961 40.445 1.00 84.44 986 LEU A O 1
ATOM 7366 N N . VAL A 1 987 ? -40.466 -23.671 38.709 1.00 82.00 987 VAL A N 1
ATOM 7367 C CA . VAL A 1 987 ? -41.740 -24.358 38.441 1.00 82.00 987 VAL A CA 1
ATOM 7368 C C . VAL A 1 987 ? -41.491 -25.798 37.991 1.00 82.00 987 VAL A C 1
ATOM 7370 O O . VAL A 1 987 ? -42.093 -26.722 38.536 1.00 82.00 987 VAL A O 1
ATOM 7373 N N . ALA A 1 988 ? -40.554 -26.018 37.065 1.00 78.75 988 ALA A N 1
ATOM 7374 C CA . ALA A 1 988 ? -40.189 -27.366 36.629 1.00 78.75 988 ALA A CA 1
ATOM 7375 C C . ALA A 1 988 ? -39.550 -28.191 37.761 1.00 78.75 988 ALA A C 1
ATOM 7377 O O . ALA A 1 988 ? -39.742 -29.406 37.843 1.00 78.75 988 ALA A O 1
ATOM 7378 N N . GLY A 1 989 ? -38.817 -27.535 38.662 1.00 76.50 989 GLY A N 1
ATOM 7379 C CA . GLY A 1 989 ? -38.189 -28.176 39.807 1.00 76.50 989 GLY A CA 1
ATOM 7380 C C . GLY A 1 989 ? -39.182 -28.649 40.872 1.00 76.50 989 GLY A C 1
ATOM 7381 O O . GLY A 1 989 ? -39.015 -29.746 41.402 1.00 76.50 989 GLY A O 1
ATOM 7382 N N . VAL A 1 990 ? -40.251 -27.881 41.122 1.00 73.44 990 VAL A N 1
ATOM 7383 C CA . VAL A 1 990 ? -41.351 -28.258 42.035 1.00 73.44 990 VAL A CA 1
ATOM 7384 C C . VAL A 1 990 ? -42.149 -29.456 41.504 1.00 73.44 990 VAL A C 1
ATOM 7386 O O . VAL A 1 990 ? -42.661 -30.244 42.296 1.00 73.44 990 VAL A O 1
ATOM 7389 N N . VAL A 1 991 ? -42.229 -29.622 40.179 1.00 66.56 991 VAL A N 1
ATOM 7390 C CA . VAL A 1 991 ? -43.036 -30.674 39.535 1.00 66.56 991 VAL A CA 1
ATOM 7391 C C . VAL A 1 991 ? -42.232 -31.945 39.214 1.00 66.56 991 VAL A C 1
ATOM 7393 O O . VAL A 1 991 ? -42.833 -33.010 39.102 1.00 66.56 991 VAL A O 1
ATOM 7396 N N . GLY A 1 992 ? -40.894 -31.895 39.095 1.00 63.06 992 GLY A N 1
ATOM 7397 C CA . GLY A 1 992 ? -40.148 -33.076 38.627 1.00 63.06 992 GLY A CA 1
ATOM 7398 C C . GLY A 1 992 ? -38.680 -33.255 39.030 1.00 63.06 992 GLY A C 1
ATOM 7399 O O . GLY A 1 992 ? -38.151 -34.338 38.777 1.00 63.06 992 GLY A O 1
ATOM 7400 N N . SER A 1 993 ? -37.982 -32.269 39.618 1.00 67.62 993 SER A N 1
ATOM 7401 C CA . SER A 1 993 ? -36.549 -32.420 39.955 1.00 67.62 993 SER A CA 1
ATOM 7402 C C . SER A 1 993 ? -36.005 -31.374 40.927 1.00 67.62 993 SER A C 1
ATOM 7404 O O . SER A 1 993 ? -35.886 -30.190 40.613 1.00 67.62 993 SER A O 1
ATOM 7406 N N . THR A 1 994 ? -35.508 -31.840 42.073 1.00 69.50 994 THR A N 1
ATOM 7407 C CA . THR A 1 994 ? -34.760 -31.032 43.051 1.00 69.50 994 THR A CA 1
ATOM 7408 C C . THR A 1 994 ? -33.480 -30.406 42.484 1.00 69.50 994 THR A C 1
ATOM 7410 O O . THR A 1 994 ? -33.025 -29.388 43.004 1.00 69.50 994 THR A O 1
ATOM 7413 N N . ARG A 1 995 ? -32.909 -30.942 41.392 1.00 76.56 995 ARG A N 1
ATOM 7414 C CA . ARG A 1 995 ? -31.704 -30.375 40.757 1.00 76.56 995 ARG A CA 1
ATOM 7415 C C . ARG A 1 995 ? -31.991 -29.061 40.029 1.00 76.56 995 ARG A C 1
ATOM 7417 O O . ARG A 1 995 ? -31.152 -28.170 40.067 1.00 76.56 995 ARG A O 1
ATOM 7424 N N . LEU A 1 996 ? -33.167 -28.906 39.414 1.00 78.88 996 LEU A N 1
ATOM 7425 C CA . LEU A 1 996 ? -33.547 -27.650 38.749 1.00 78.88 996 LEU A CA 1
ATOM 7426 C C . LEU A 1 996 ? -33.850 -26.535 39.761 1.00 78.88 996 LEU A C 1
ATOM 7428 O O . LEU A 1 996 ? -33.510 -25.383 39.509 1.00 78.88 996 LEU A O 1
ATOM 7432 N N . VAL A 1 997 ? -34.377 -26.878 40.943 1.00 82.19 997 VAL A N 1
ATOM 7433 C CA . VAL A 1 997 ? -34.539 -25.920 42.053 1.00 82.19 997 VAL A CA 1
ATOM 7434 C C . VAL A 1 997 ? -33.179 -25.400 42.531 1.00 82.19 997 VAL A C 1
ATOM 7436 O O . VAL A 1 997 ? -33.017 -24.200 42.745 1.00 82.19 997 VAL A O 1
ATOM 7439 N N . PHE A 1 998 ? -32.179 -26.282 42.649 1.00 83.56 998 PHE A N 1
ATOM 7440 C CA . PHE A 1 998 ? -30.813 -25.884 43.000 1.00 83.56 998 PHE A CA 1
ATOM 7441 C C . PHE A 1 998 ? -30.197 -24.954 41.941 1.00 83.56 998 PHE A C 1
ATOM 7443 O O . PHE A 1 998 ? -29.655 -23.906 42.287 1.00 83.56 998 PHE A O 1
ATOM 7450 N N . VAL A 1 999 ? -30.344 -25.290 40.653 1.00 84.44 999 VAL A N 1
ATOM 7451 C CA . VAL A 1 999 ? -29.886 -24.444 39.534 1.00 84.44 999 VAL A CA 1
ATOM 7452 C C . VAL A 1 999 ? -30.564 -23.072 39.569 1.00 84.44 999 VAL A C 1
ATOM 7454 O O . VAL A 1 999 ? -29.881 -22.060 39.431 1.00 84.44 999 VAL A O 1
ATOM 7457 N N . ALA A 1 1000 ? -31.873 -23.014 39.828 1.00 86.69 1000 ALA A N 1
ATOM 7458 C CA . ALA A 1 1000 ? -32.597 -21.753 39.954 1.00 86.69 1000 ALA A CA 1
ATOM 7459 C C . ALA A 1 1000 ? -32.094 -20.897 41.130 1.00 86.69 1000 ALA A C 1
ATOM 7461 O O . ALA A 1 1000 ? -31.957 -19.682 40.989 1.00 86.69 1000 ALA A O 1
ATOM 7462 N N . GLY A 1 1001 ? -31.771 -21.520 42.269 1.00 86.00 1001 GLY A N 1
ATOM 7463 C CA . GLY A 1 1001 ? -31.199 -20.834 43.431 1.00 86.00 1001 GLY A CA 1
ATOM 7464 C C . GLY A 1 1001 ? -29.820 -20.231 43.149 1.00 86.00 1001 GLY A C 1
ATOM 7465 O O . GLY A 1 1001 ? -29.585 -19.061 43.456 1.00 86.00 1001 GLY A O 1
ATOM 7466 N N . VAL A 1 1002 ? -28.928 -20.995 42.508 1.00 88.06 1002 VAL A N 1
ATOM 7467 C CA . VAL A 1 1002 ? -27.588 -20.521 42.114 1.00 88.06 1002 VAL A CA 1
ATOM 7468 C C . VAL A 1 1002 ? -27.684 -19.411 41.064 1.00 88.06 1002 VAL A C 1
ATOM 7470 O O . VAL A 1 1002 ? -27.038 -18.373 41.205 1.00 88.06 1002 VAL A O 1
ATOM 7473 N N . ALA A 1 1003 ? -28.527 -19.590 40.043 1.00 88.88 1003 ALA A N 1
ATOM 7474 C CA . ALA A 1 1003 ? -28.749 -18.597 38.995 1.00 88.88 1003 ALA A CA 1
ATOM 7475 C C . ALA A 1 1003 ? -29.343 -17.292 39.550 1.00 88.88 1003 ALA A C 1
ATOM 7477 O O . ALA A 1 1003 ? -28.904 -16.207 39.170 1.00 88.88 1003 ALA A O 1
ATOM 7478 N N . GLY A 1 1004 ? -30.283 -17.382 40.496 1.00 90.94 1004 GLY A N 1
ATOM 7479 C CA . GLY A 1 1004 ? -30.846 -16.223 41.187 1.00 90.94 1004 GLY A CA 1
ATOM 7480 C C . GLY A 1 1004 ? -29.802 -15.451 41.995 1.00 90.94 1004 GLY A C 1
ATOM 7481 O O . GLY A 1 1004 ? -29.712 -14.230 41.866 1.00 90.94 1004 GLY A O 1
ATOM 7482 N N . ALA A 1 1005 ? -28.968 -16.148 42.773 1.00 90.00 1005 ALA A N 1
ATOM 7483 C CA . ALA A 1 1005 ? -27.894 -15.515 43.541 1.00 90.00 1005 ALA A CA 1
ATOM 7484 C C . ALA A 1 1005 ? -26.863 -14.823 42.632 1.00 90.00 1005 ALA A C 1
ATOM 7486 O O . ALA A 1 1005 ? -26.493 -13.672 42.876 1.00 90.00 1005 ALA A O 1
ATOM 7487 N N . LEU A 1 1006 ? -26.453 -15.492 41.547 1.00 91.50 1006 LEU A N 1
ATOM 7488 C CA . LEU A 1 1006 ? -25.545 -14.935 40.544 1.00 91.50 1006 LEU A CA 1
ATOM 7489 C C . LEU A 1 1006 ? -26.132 -13.672 39.897 1.00 91.50 1006 LEU A C 1
ATOM 7491 O O . LEU A 1 1006 ? -25.445 -12.658 39.781 1.00 91.50 1006 LEU A O 1
ATOM 7495 N N . TRP A 1 1007 ? -27.407 -13.712 39.506 1.00 94.00 1007 TRP A N 1
ATOM 7496 C CA . TRP A 1 1007 ? -28.064 -12.603 38.817 1.00 94.00 1007 TRP A CA 1
ATOM 7497 C C . TRP A 1 1007 ? -28.230 -11.361 39.702 1.00 94.00 1007 TRP A C 1
ATOM 7499 O O . TRP A 1 1007 ? -27.996 -10.236 39.251 1.00 94.00 1007 TRP A O 1
ATOM 7509 N N . VAL A 1 1008 ? -28.568 -11.553 40.983 1.00 90.69 1008 VAL A N 1
ATOM 7510 C CA . VAL A 1 1008 ? -28.616 -10.466 41.975 1.00 90.69 1008 VAL A CA 1
ATOM 7511 C C . VAL A 1 1008 ? -27.228 -9.850 42.168 1.00 90.69 1008 VAL A C 1
ATOM 7513 O O . VAL A 1 1008 ? -27.104 -8.625 42.159 1.00 90.69 1008 VAL A O 1
ATOM 7516 N N . GLY A 1 1009 ? -26.179 -10.677 42.268 1.00 90.19 1009 GLY A N 1
ATOM 7517 C CA . GLY A 1 1009 ? -24.795 -10.209 42.376 1.00 90.19 1009 GLY A CA 1
ATOM 7518 C C . GLY A 1 1009 ? -24.353 -9.378 41.168 1.00 90.19 1009 GLY A C 1
ATOM 7519 O O . GLY A 1 1009 ? -23.860 -8.262 41.330 1.00 90.19 1009 GLY A O 1
ATOM 7520 N N . LEU A 1 1010 ? -24.598 -9.872 39.951 1.00 90.38 1010 LEU A N 1
ATOM 7521 C CA . LEU A 1 1010 ? -24.272 -9.159 38.712 1.00 90.38 1010 LEU A CA 1
ATOM 7522 C C . LEU A 1 1010 ? -25.062 -7.851 38.567 1.00 90.38 1010 LEU A C 1
ATOM 7524 O O . LEU A 1 1010 ? -24.496 -6.838 38.162 1.00 90.38 1010 LEU A O 1
ATOM 7528 N N . THR A 1 1011 ? -26.341 -7.838 38.953 1.00 88.06 1011 THR A N 1
ATOM 7529 C CA . THR A 1 1011 ? -27.167 -6.620 38.928 1.00 88.06 1011 THR A CA 1
ATOM 7530 C C . THR A 1 1011 ? -26.671 -5.579 39.938 1.00 88.06 1011 THR A C 1
ATOM 7532 O O . THR A 1 1011 ? -26.633 -4.391 39.620 1.00 88.06 1011 THR A O 1
ATOM 7535 N N . ALA A 1 1012 ? -26.237 -5.999 41.131 1.00 85.38 1012 ALA A N 1
ATOM 7536 C CA . ALA A 1 1012 ? -25.659 -5.101 42.131 1.00 85.38 1012 ALA A CA 1
ATOM 7537 C C . ALA A 1 1012 ? -24.323 -4.496 41.664 1.00 85.38 1012 ALA A C 1
ATOM 7539 O O . ALA A 1 1012 ? -24.103 -3.295 41.825 1.00 85.38 1012 ALA A O 1
ATOM 7540 N N . ILE A 1 1013 ? -23.459 -5.301 41.030 1.00 86.31 1013 ILE A N 1
ATOM 7541 C CA . ILE A 1 1013 ? -22.212 -4.824 40.411 1.00 86.31 1013 ILE A CA 1
ATOM 7542 C C . ILE A 1 1013 ? -22.523 -3.823 39.292 1.00 86.31 1013 ILE A C 1
ATOM 7544 O O . ILE A 1 1013 ? -21.936 -2.744 39.258 1.00 86.31 1013 ILE A O 1
ATOM 7548 N N . ALA A 1 1014 ? -23.478 -4.139 38.415 1.00 84.31 1014 ALA A N 1
ATOM 7549 C CA . ALA A 1 1014 ? -23.885 -3.247 37.334 1.00 84.31 1014 ALA A CA 1
ATOM 7550 C C . ALA A 1 1014 ? -24.417 -1.904 37.865 1.00 84.31 1014 ALA A C 1
ATOM 7552 O O . ALA A 1 1014 ? -24.028 -0.853 37.361 1.00 84.31 1014 ALA A O 1
ATOM 7553 N N . TYR A 1 1015 ? -25.236 -1.920 38.922 1.00 82.50 1015 TYR A N 1
ATOM 7554 C CA . TYR A 1 1015 ? -25.730 -0.703 39.574 1.00 82.50 1015 TYR A CA 1
ATOM 7555 C C . TYR A 1 1015 ? -24.596 0.132 40.193 1.00 82.50 1015 TYR A C 1
ATOM 7557 O O . TYR A 1 1015 ? -24.572 1.352 40.039 1.00 82.50 1015 TYR A O 1
ATOM 7565 N N . LEU A 1 1016 ? -23.622 -0.506 40.850 1.00 82.62 1016 LEU A N 1
ATOM 7566 C CA . LEU A 1 1016 ? -22.453 0.176 41.422 1.00 82.62 1016 LEU A CA 1
ATOM 7567 C C . LEU A 1 1016 ? -21.555 0.816 40.358 1.00 82.62 1016 LEU A C 1
ATOM 7569 O O . LEU A 1 1016 ? -21.010 1.893 40.589 1.00 82.62 1016 LEU A O 1
ATOM 7573 N N . VAL A 1 1017 ? -21.391 0.169 39.204 1.00 78.62 1017 VAL A N 1
ATOM 7574 C CA . VAL A 1 1017 ? -20.601 0.720 38.096 1.00 78.62 1017 VAL A CA 1
ATOM 7575 C C . VAL A 1 1017 ? -21.354 1.869 37.421 1.00 78.62 1017 VAL A C 1
ATOM 7577 O O . VAL A 1 1017 ? -20.764 2.919 37.202 1.00 78.62 1017 VAL A O 1
ATOM 7580 N N . ALA A 1 1018 ? -22.660 1.720 37.176 1.00 71.50 1018 ALA A N 1
ATOM 7581 C CA . ALA A 1 1018 ? -23.481 2.745 36.526 1.00 71.50 1018 ALA A CA 1
ATOM 7582 C C . ALA A 1 1018 ? -23.737 3.994 37.391 1.00 71.50 1018 ALA A C 1
ATOM 7584 O O . ALA A 1 1018 ? -24.096 5.034 36.859 1.00 71.50 1018 ALA A O 1
ATOM 7585 N N . THR A 1 1019 ? -23.582 3.906 38.717 1.00 74.69 1019 THR A N 1
ATOM 7586 C CA . THR A 1 1019 ? -23.710 5.061 39.631 1.00 74.69 1019 THR A CA 1
ATOM 7587 C C . THR A 1 1019 ? -22.380 5.775 39.901 1.00 74.69 1019 THR A C 1
ATOM 7589 O O . THR A 1 1019 ? -22.370 6.800 40.582 1.00 74.69 1019 THR A O 1
ATOM 7592 N N . ARG A 1 1020 ? -21.257 5.244 39.391 1.00 60.97 1020 ARG A N 1
ATOM 7593 C CA . ARG A 1 1020 ? -19.908 5.835 39.499 1.00 60.97 1020 ARG A CA 1
ATOM 7594 C C . ARG A 1 1020 ? -19.406 6.495 38.209 1.00 60.97 1020 ARG A C 1
ATOM 7596 O O . ARG A 1 1020 ? -18.402 7.201 38.272 1.00 60.97 1020 ARG A O 1
ATOM 7603 N N . THR A 1 1021 ? -20.066 6.238 37.084 1.00 50.44 1021 THR A N 1
ATOM 7604 C CA . THR A 1 1021 ? -19.912 6.933 35.793 1.00 50.44 1021 THR A CA 1
ATOM 7605 C C . THR A 1 1021 ? -20.957 8.023 35.676 1.00 50.44 1021 THR A C 1
ATOM 7607 O O . THR A 1 1021 ? -20.600 9.133 35.233 1.00 50.44 1021 THR A O 1
#

Sequence (1021 aa):
MLSASAMAAPSGVTFVESPIQSDTTWTEDGGPYRLIRNVAVEPGATLTIRPGTEVQLAEGVSLTVRGSLRATGTETRPVLITQSAASGRDLRWETIRYNGSESSTLSLRNTTLRGGRSGITTTSGEGAVAVTDSRLQNFSVAGLSANGTTTPPVTITRSTLSEIGGHAIRASPSIGAVEEVELDSTDRRRNRTARHTLRLAPGVGVSMETIRLRYPTERSVADIETGSLRRIGLDTDNDGDIDQSFDDDVSDVSVSGRHVEISLSHSTYVSSRDRLIVEYDGVVNPRTRGVYPVGVSLLERRVPQLSDGVHAMYVVGAETTPYAYAPPTDLTRVRGITVSDSEFEDIDGAGLFADADIATGIRVSDSRFTDVRGDGVAIRAAQSEGSFRGNSLHAGDAGIHVETRTQTTLVANENRISESETGIRVRQSERRDRGVTRVTLRGNELVDNDRNGLEIQSETSEGELWLTDNVISENGEHGVALSNWAIRNGRVTGNRVLNNGEDGVAVNSHVVRNVTLSRNRIAENGGDGLDVFVRALARDFVATNNTIVDNRGHALTVRSDLLVHRVTVAGNRLANNGGAGVLVSSPLTHSGQLTVSDNVIAANGYGLVSRGTLNATVRNNDIVFNTNTHVRPPALDGVAPGTGLYVAEGSRGAILDQSDVDAPFEELVANPQLRQQIEIATLWDDTVAVLRTDGVSHTRSTAEGAVDIRRVDDSLPTGIELSYGEADADRYRIANNDVYGHDTGMDINISRLVTANATARIVTDSIRTVNAESNYWGAASGPYHSSILPEGDGDEITITNGWVDFIPVADAPIGQRYRRPTPRLSTPSTAVAGSQIQLSGAESAAETGSVSEYHFVVNGTSHTTRERAGLSLRMPNETLTVALSVEDGLGIDSNESATARIRPVPATGSESADSTETAAALTEPEPGAASGSGLLSAWGLLGGGCFLSALFFGGYGMVRTVRSQPVPLRGLFVQLLAGVGILVWLVAGVVGSTRLVFVAGVAGALWVGLTAIAYLVATRT

Secondary structure (DSSP, 8-state):
--PPPPPPPP---EEE-S-B-S-EEE-GGG--EEESS-EEE-TT-EEEE-TT-EEEE-TT-EEEESSEEEEE-BTTB-EEEEE-TTS-TT--B-EEEE---TT-EEEEESEEEESBSEEEEE--SSSEEEEES-EEEEESSEEEEE-SSBPPPEEEES-EEEEESS-SEEE--TTTT--EEEEEES--STT-EEEEEEEEE-SS-EEEEEEEEE-S-GGGTTT--GGGEEEEEEESSSSSS-SEE-GGGEEEEEEETTEEEEEEEEEEEE-TT-EEEEEEEEEEPPSS-EEEEEEEEEEETTEE-S-TT-EEEEEESTTS--------SSPPEEE-EEEES-EEEEESS-SEEEEEEEEEEEEEES-EEEEESS-SEEEEEEEEEEEEES-EEEESSEEEEEEEEEEEEEEEES-EEESSSEEEEEEE--SSS-EEEEEEEES-EEES-SS-SEEEEESSEEEEEEEES-EEES-SS-SEEEE-SEEES-EEES-EEES-SS-SEEEEEEEEEEEEEES-EEES-SS-SEEEEEEEEEEEEEEES-EEES-SS-SEEEEESSEEEEEEEES-EEES-SSEEEEEEEEEEEEEEEEEES-EEESSSEEEEEEEEEEEEEES-EEE----SSSPPPPBTTB-TTEEEEEE--TTEEEEE-TT--S-HHHHB--TTGGGSEEEEEEETTEEEEEESSS------TTS---------TTS--SEE--SS-----SEEEES-EEESSSEEEEEE-----EEETTTEEE-----EEE-TT-B-SSTT-B-BTTTBTT--BSPEEEEESEEE--SPPSS-SSPPP---B---B--SEEETTSEEEEE-TT-B-SSS-EEEEEEEETTEEEEEES--EEEEE--SSPEEEEEEEEETT-PBPSS-EEEEEEEE----------------------------STTSHHHHHHHHHHHHHHHHHHHHHHHHHTTPPPSS-HHHHHHHHHHHHHHHHHHHHHH-HHHHHHHHHHHHHHHHHHHHHHHHHTT-